Protein AF-A0A2R7S251-F1 (afdb_monomer_lite)

pLDDT: mean 71.1, std 17.12, range [24.52, 94.19]

Sequence (786 aa):
MDVIVRTSGTLLGVKAALDVQVMGGPVSVRLTATTPISLSDIWNALRSELAKLEIDLPAIPEGPWSALFDQNVLVTAWVSPASVTAVALELAFVSESGTAQPFEIGGTTKVGPIEITLSPNILVNSIYIKYASGTGLAVAANISTPTSAGPHAQSALASPSPAVGQMVSYPFPLPAQSSVAAFKLNYFGIGQRVGPDPYVGNDDPLTYIFEQVLEKELFGSDPREILTTLANKFYHPDRGWFVAADLSLSEWRLRLLFNDPNLYGLQVIGPGYSPPSFFSGFLFEILYQKLGPNLGVYYGALNLPEGLRRIPIEGAVLILPGFSIWVYTNGDFRVNIGWPLGPQSIGIQLDVLLGQAGLYFAKLRSGDDPGLTPSVNYNPILEFGIALSVSAVASFNASVLSASLSVSLSASLQGLLAWKANSDGSAGSIANIPDLYWFAGTAAIAVDLEGCVDFRIIKASVSVVFSANAAVALQTGHATIISVSAYVSVSASIKVFFFTIHLSFHTSVSKTFTIGSGPPASPAGPVGVDGMAPMLAAPRTVPWPPAQRIPARFAAWDLDTATTLPIEVGLWFALQPTVVYDGTGGKVELVASLVADCPAPGAPPLASPGEATGFEALCVALAQWLLSVVPPGSPQEPLSARLADIATALGSGNESPSAQVFGGLDGFTDLLRTWLQSNVRFVIQGVQQTGAFDNAAMLPMFDRLVLEIPGGSPAEVDFGAGSTPASYETAIDCYFTDVGLVGPPPAPGEADTVRSAPGPTLATLVFGDYYLLICRQLVSQLTDLA

Structure (mmCIF, N/CA/C/O backbone):
data_AF-A0A2R7S251-F1
#
_entry.id   AF-A0A2R7S251-F1
#
loop_
_atom_site.group_PDB
_atom_site.id
_atom_site.type_symbol
_atom_site.label_atom_id
_atom_site.label_alt_id
_atom_site.label_comp_id
_atom_site.label_asym_id
_atom_site.label_entity_id
_atom_site.label_seq_id
_atom_site.pdbx_PDB_ins_code
_atom_site.Cartn_x
_atom_site.Cartn_y
_atom_site.Cartn_z
_atom_site.occupancy
_atom_site.B_iso_or_equiv
_atom_site.auth_seq_id
_atom_site.auth_comp_id
_atom_site.auth_asym_id
_atom_site.auth_atom_id
_atom_site.pdbx_PDB_model_num
ATOM 1 N N . MET A 1 1 ? -24.962 -32.102 -55.697 1.00 53.22 1 MET A N 1
ATOM 2 C CA . MET A 1 1 ? -23.887 -32.636 -56.554 1.00 53.22 1 MET A CA 1
ATOM 3 C C . MET A 1 1 ? -22.875 -31.523 -56.654 1.00 53.22 1 MET A C 1
ATOM 5 O O . MET A 1 1 ? -23.225 -30.461 -57.162 1.00 53.22 1 MET A O 1
ATOM 9 N N . ASP A 1 2 ? -21.703 -31.729 -56.069 1.00 66.94 2 ASP A N 1
ATOM 10 C CA . ASP A 1 2 ? -20.697 -30.679 -55.952 1.00 66.94 2 ASP A CA 1
ATOM 11 C C . ASP A 1 2 ? -19.811 -30.710 -57.192 1.00 66.94 2 ASP A C 1
ATOM 13 O O . ASP A 1 2 ? -19.342 -31.774 -57.598 1.00 66.94 2 ASP A O 1
ATOM 17 N N . VAL A 1 3 ? -19.615 -29.554 -57.821 1.00 73.75 3 VAL A N 1
ATOM 18 C CA . VAL A 1 3 ? -18.726 -29.414 -58.979 1.00 73.75 3 VAL A CA 1
ATOM 19 C C . VAL A 1 3 ? -17.528 -28.588 -58.535 1.00 73.75 3 VAL A C 1
ATOM 21 O O . VAL A 1 3 ? -17.674 -27.409 -58.206 1.00 73.75 3 VAL A O 1
ATOM 24 N N . ILE A 1 4 ? -16.356 -29.224 -58.509 1.00 77.75 4 ILE A N 1
ATOM 25 C CA . ILE A 1 4 ? -15.079 -28.621 -58.113 1.00 77.75 4 ILE A CA 1
ATOM 26 C C . ILE A 1 4 ? -14.130 -28.684 -59.309 1.00 77.75 4 ILE A C 1
ATOM 28 O O . ILE A 1 4 ? -13.840 -29.764 -59.826 1.00 77.75 4 ILE A O 1
ATOM 32 N N . VAL A 1 5 ? -13.644 -27.526 -59.747 1.00 77.25 5 VAL A N 1
ATOM 33 C CA . VAL A 1 5 ? -12.601 -27.413 -60.768 1.00 77.25 5 VAL A CA 1
ATOM 34 C C . VAL A 1 5 ? -11.251 -27.398 -60.061 1.00 77.25 5 VAL A C 1
ATOM 36 O O . VAL A 1 5 ? -10.947 -26.450 -59.344 1.00 77.25 5 VAL A O 1
ATOM 39 N N . ARG A 1 6 ? -10.451 -28.449 -60.260 1.00 81.00 6 ARG A N 1
ATOM 40 C CA . ARG A 1 6 ? -9.111 -28.592 -59.679 1.00 81.00 6 ARG A CA 1
ATOM 41 C C . ARG A 1 6 ? -8.042 -28.341 -60.737 1.00 81.00 6 ARG A C 1
ATOM 43 O O . ARG A 1 6 ? -8.064 -28.960 -61.798 1.00 81.00 6 ARG A O 1
ATOM 50 N N . THR A 1 7 ? -7.086 -27.473 -60.436 1.00 79.88 7 THR A N 1
ATOM 51 C CA . THR A 1 7 ? -5.877 -27.248 -61.241 1.00 79.88 7 THR A CA 1
ATOM 52 C C . THR A 1 7 ? -4.648 -27.211 -60.335 1.00 79.88 7 THR A C 1
ATOM 54 O O . THR A 1 7 ? -4.762 -26.922 -59.150 1.00 79.88 7 THR A O 1
ATOM 57 N N . SER A 1 8 ? -3.468 -27.543 -60.851 1.00 80.62 8 SER A N 1
ATOM 58 C CA . SER A 1 8 ? -2.217 -27.556 -60.082 1.00 80.62 8 SER A CA 1
ATOM 59 C C . SER A 1 8 ? -1.110 -26.859 -60.859 1.00 80.62 8 SER A C 1
ATOM 61 O O . SER A 1 8 ? -0.978 -27.076 -62.063 1.00 80.62 8 SER A O 1
ATOM 63 N N . GLY A 1 9 ? -0.293 -26.061 -60.178 1.00 77.75 9 GLY A N 1
ATOM 64 C CA . GLY A 1 9 ? 0.803 -25.310 -60.784 1.00 77.75 9 GLY A CA 1
ATOM 65 C C . GLY A 1 9 ? 1.823 -24.843 -59.752 1.00 77.75 9 GLY A C 1
ATOM 66 O O . GLY A 1 9 ? 1.813 -25.296 -58.610 1.00 77.75 9 GLY A O 1
ATOM 67 N N . THR A 1 10 ? 2.706 -23.931 -60.151 1.00 71.38 10 THR A N 1
ATOM 68 C CA . THR A 1 10 ? 3.722 -23.344 -59.267 1.00 71.38 10 THR A CA 1
ATOM 69 C C . THR A 1 10 ? 3.429 -21.860 -59.073 1.00 71.38 10 THR A C 1
ATOM 71 O O . THR A 1 10 ? 3.337 -21.123 -60.053 1.00 71.38 10 THR A O 1
ATOM 74 N N . LEU A 1 11 ? 3.296 -21.418 -57.822 1.00 56.72 11 LEU A N 1
ATOM 75 C CA . LEU A 1 11 ? 3.069 -20.026 -57.437 1.00 56.72 11 LEU A CA 1
ATOM 76 C C . LEU A 1 11 ? 4.211 -19.583 -56.517 1.00 56.72 11 LEU A C 1
ATOM 78 O O . LEU A 1 11 ? 4.447 -20.223 -55.499 1.00 56.72 11 LEU A O 1
ATOM 82 N N . LEU A 1 12 ? 4.935 -18.518 -56.881 1.00 57.97 12 LEU A N 1
ATOM 83 C CA . LEU A 1 12 ? 6.076 -18.000 -56.099 1.00 57.97 12 LEU A CA 1
ATOM 84 C C . LEU A 1 12 ? 7.126 -19.081 -55.748 1.00 57.97 12 LEU A C 1
ATOM 86 O O . LEU A 1 12 ? 7.686 -19.090 -54.660 1.00 57.97 12 LEU A O 1
ATOM 90 N N . GLY A 1 13 ? 7.365 -20.030 -56.661 1.00 62.84 13 GLY A N 1
ATOM 91 C CA . GLY A 1 13 ? 8.299 -21.146 -56.446 1.00 62.84 13 GLY A CA 1
ATOM 92 C C . GLY A 1 13 ? 7.727 -22.339 -55.667 1.00 62.84 13 GLY A C 1
ATOM 93 O O . GLY A 1 13 ? 8.375 -23.379 -55.602 1.00 62.84 13 GLY A O 1
ATOM 94 N N . VAL A 1 14 ? 6.497 -22.245 -55.156 1.00 65.75 14 VAL A N 1
ATOM 95 C CA . VAL A 1 14 ? 5.824 -23.297 -54.381 1.00 65.75 14 VAL A CA 1
ATOM 96 C C . VAL A 1 14 ? 4.806 -24.033 -55.253 1.00 65.75 14 VAL A C 1
ATOM 98 O O . VAL A 1 14 ? 3.968 -23.412 -55.909 1.00 65.75 14 VAL A O 1
ATOM 101 N N . LYS A 1 15 ? 4.838 -25.370 -55.262 1.00 77.44 15 LYS A N 1
ATOM 102 C CA . LYS A 1 15 ? 3.819 -26.175 -55.955 1.00 77.44 15 LYS A CA 1
ATOM 103 C C . LYS A 1 15 ? 2.495 -26.099 -55.196 1.00 77.44 15 LYS A C 1
ATOM 105 O O . LYS A 1 15 ? 2.431 -26.515 -54.040 1.00 77.44 15 LYS A O 1
ATOM 110 N N . ALA A 1 16 ? 1.432 -25.640 -55.844 1.00 79.56 16 ALA A N 1
ATOM 111 C CA . ALA A 1 16 ? 0.118 -25.462 -55.241 1.00 79.56 16 ALA A CA 1
ATOM 112 C C . ALA A 1 16 ? -1.001 -26.062 -56.103 1.00 79.56 16 ALA A C 1
ATOM 114 O O . ALA A 1 16 ? -0.920 -26.105 -57.333 1.00 79.56 16 ALA A O 1
ATOM 115 N N . ALA A 1 17 ? -2.063 -26.511 -55.442 1.00 84.00 17 ALA A N 1
ATOM 116 C CA . ALA A 1 17 ? -3.322 -26.915 -56.044 1.00 84.00 17 ALA A CA 1
ATOM 117 C C . ALA A 1 17 ? -4.377 -25.834 -55.786 1.00 84.00 17 ALA A C 1
ATOM 119 O O . ALA A 1 17 ? -4.488 -25.320 -54.675 1.00 84.00 17 ALA A O 1
ATOM 120 N N . LEU A 1 18 ? -5.138 -25.494 -56.817 1.00 80.50 18 LEU A N 1
ATOM 121 C CA . LEU A 1 18 ? -6.256 -24.566 -56.790 1.00 80.50 18 LEU A CA 1
ATOM 122 C C . LEU A 1 18 ? -7.544 -25.357 -57.030 1.00 80.50 18 LEU A C 1
ATOM 124 O O . LEU A 1 18 ? -7.727 -25.930 -58.105 1.00 80.50 18 LEU A O 1
ATOM 128 N N . ASP A 1 19 ? -8.433 -25.339 -56.048 1.00 83.50 19 ASP A N 1
ATOM 129 C CA . ASP A 1 19 ? -9.768 -25.919 -56.107 1.00 83.50 19 ASP A CA 1
ATOM 130 C C . ASP A 1 19 ? -10.801 -24.786 -56.141 1.00 83.50 19 ASP A C 1
ATOM 132 O O . ASP A 1 19 ? -10.869 -23.967 -55.225 1.00 83.50 19 ASP A O 1
ATOM 136 N N . VAL A 1 20 ? -11.617 -24.729 -57.195 1.00 80.06 20 VAL A N 1
ATOM 137 C CA . VAL A 1 20 ? -12.717 -23.765 -57.333 1.00 80.06 20 VAL A CA 1
ATOM 138 C C . VAL A 1 20 ? -14.040 -24.517 -57.284 1.00 80.06 20 VAL A C 1
ATOM 140 O O . VAL A 1 20 ? -14.381 -25.249 -58.215 1.00 80.06 20 VAL A O 1
ATOM 143 N N . GLN A 1 21 ? -14.799 -24.341 -56.205 1.00 79.19 21 GLN A N 1
ATOM 144 C CA . GLN A 1 21 ? -16.145 -24.893 -56.095 1.00 79.19 21 GLN A CA 1
ATOM 145 C C . GLN A 1 21 ? -17.135 -23.975 -56.812 1.00 79.19 21 GLN A C 1
ATOM 147 O O . GLN A 1 21 ? -17.298 -22.812 -56.442 1.00 79.19 21 GLN A O 1
ATOM 152 N N . VAL A 1 22 ? -17.794 -24.507 -57.842 1.00 72.69 22 VAL A N 1
ATOM 153 C CA . VAL A 1 22 ? -18.703 -23.746 -58.717 1.00 72.69 22 VAL A CA 1
ATOM 154 C C . VAL A 1 22 ? -20.169 -24.167 -58.585 1.00 72.69 22 VAL A C 1
ATOM 156 O O . VAL A 1 22 ? -21.050 -23.395 -58.950 1.00 72.69 22 VAL A O 1
ATOM 159 N N . MET A 1 23 ? -20.456 -25.357 -58.040 1.00 63.72 23 MET A N 1
ATOM 160 C CA . MET A 1 23 ? -21.820 -25.816 -57.728 1.00 63.72 23 MET A CA 1
ATOM 161 C C . MET A 1 23 ? -21.842 -26.718 -56.486 1.00 63.72 23 MET A C 1
ATOM 163 O O . MET A 1 23 ? -20.847 -27.376 -56.183 1.00 63.72 23 MET A O 1
ATOM 167 N N . GLY A 1 24 ? -22.987 -26.774 -55.793 1.00 59.97 24 GLY A N 1
ATOM 168 C CA . GLY A 1 24 ? -23.229 -27.658 -54.639 1.00 59.97 24 GLY A CA 1
ATOM 169 C C . GLY A 1 24 ? -23.000 -27.033 -53.253 1.00 59.97 24 GLY A C 1
ATOM 170 O O . GLY A 1 24 ? -23.428 -27.591 -52.250 1.00 59.97 24 GLY A O 1
ATOM 171 N N . GLY A 1 25 ? -22.425 -25.828 -53.208 1.00 66.44 25 GLY A N 1
ATOM 172 C CA . GLY A 1 25 ? -22.217 -25.013 -52.007 1.00 66.44 25 GLY A CA 1
ATOM 173 C C . GLY A 1 25 ? -21.919 -23.550 -52.373 1.00 66.44 25 GLY A C 1
ATOM 174 O O . GLY A 1 25 ? -22.003 -23.203 -53.557 1.00 66.44 25 GLY A O 1
ATOM 175 N N . PRO A 1 26 ? -21.582 -22.680 -51.399 1.00 67.31 26 PRO A N 1
ATOM 176 C CA . PRO A 1 26 ? -21.097 -21.330 -51.678 1.00 67.31 26 PRO A CA 1
ATOM 177 C C . PRO A 1 26 ? -19.883 -21.392 -52.606 1.00 67.31 26 PRO A C 1
ATOM 179 O O . PRO A 1 26 ? -19.029 -22.267 -52.441 1.00 67.31 26 PRO A O 1
ATOM 182 N N . VAL A 1 27 ? -19.798 -20.462 -53.562 1.00 74.12 27 VAL A N 1
ATOM 183 C CA . VAL A 1 27 ? -18.597 -20.330 -54.395 1.00 74.12 27 VAL A CA 1
ATOM 184 C C . VAL A 1 27 ? -17.406 -20.184 -53.456 1.00 74.12 27 VAL A C 1
ATOM 186 O O . VAL A 1 27 ? -17.434 -19.363 -52.544 1.00 74.12 27 VAL A O 1
ATOM 189 N N . SER A 1 28 ? -16.383 -21.008 -53.632 1.00 76.94 28 SER A N 1
ATOM 190 C CA . SER A 1 28 ? -15.162 -20.903 -52.843 1.00 76.94 28 SER A CA 1
ATOM 191 C C . SER A 1 28 ? -13.954 -21.252 -53.692 1.00 76.94 28 SER A C 1
ATOM 193 O O . SER A 1 28 ? -14.015 -22.090 -54.593 1.00 76.94 28 SER A O 1
ATOM 195 N N . VAL A 1 29 ? -12.861 -20.553 -53.420 1.00 79.44 29 VAL A N 1
ATOM 196 C CA . VAL A 1 29 ? -11.558 -20.762 -54.030 1.00 79.44 29 VAL A CA 1
ATOM 197 C C . VAL A 1 29 ? -10.619 -21.198 -52.920 1.00 79.44 29 VAL A C 1
ATOM 199 O O . VAL A 1 29 ? -10.390 -20.450 -51.971 1.00 79.44 29 VAL A O 1
ATOM 202 N N . ARG A 1 30 ? -10.081 -22.408 -53.027 1.00 81.00 30 ARG A N 1
ATOM 203 C CA . ARG A 1 30 ? -9.088 -22.956 -52.107 1.00 81.00 30 ARG A CA 1
ATOM 204 C C . ARG A 1 30 ? -7.763 -23.097 -52.841 1.00 81.00 30 ARG A C 1
ATOM 206 O O . ARG A 1 30 ? -7.701 -23.747 -53.876 1.00 81.00 30 ARG A O 1
ATOM 213 N N . LEU A 1 31 ? -6.706 -22.518 -52.293 1.00 78.44 31 LEU A N 1
ATOM 214 C CA . LEU A 1 31 ? -5.338 -22.667 -52.770 1.00 78.44 31 LEU A CA 1
ATOM 215 C C . LEU A 1 31 ? -4.527 -23.392 -51.696 1.00 78.44 31 LEU A C 1
ATOM 217 O O . LEU A 1 31 ? -4.353 -22.863 -50.605 1.00 78.44 31 LEU A O 1
ATOM 221 N N . THR A 1 32 ? -4.016 -24.581 -51.991 1.00 81.31 32 THR A N 1
ATOM 222 C CA . THR A 1 32 ? -3.271 -25.412 -51.036 1.00 81.31 32 THR A CA 1
ATOM 223 C C . THR A 1 32 ? -1.873 -25.708 -51.564 1.00 81.31 32 THR A C 1
ATOM 225 O O . THR A 1 32 ? -1.725 -26.199 -52.682 1.00 81.31 32 THR A O 1
ATOM 228 N N . ALA A 1 33 ? -0.842 -25.452 -50.758 1.00 82.00 33 ALA A N 1
ATOM 229 C CA . ALA A 1 33 ? 0.509 -25.923 -51.035 1.00 82.00 33 ALA A CA 1
ATOM 230 C C . ALA A 1 33 ? 0.536 -27.462 -51.046 1.00 82.00 33 ALA A C 1
ATOM 232 O O . ALA A 1 33 ? -0.000 -28.115 -50.156 1.00 82.00 33 ALA A O 1
ATOM 233 N N . THR A 1 34 ? 1.143 -28.049 -52.076 1.00 79.56 34 THR A N 1
ATOM 234 C CA . THR A 1 34 ? 1.210 -29.513 -52.270 1.00 79.56 34 THR A CA 1
ATOM 235 C C . THR A 1 34 ? 2.450 -30.147 -51.646 1.00 79.56 34 THR A C 1
ATOM 237 O O . THR A 1 34 ? 2.530 -31.368 -51.546 1.00 79.56 34 THR A O 1
ATOM 240 N N . THR A 1 35 ? 3.404 -29.323 -51.221 1.00 82.19 35 THR A N 1
ATOM 241 C CA . THR A 1 35 ? 4.606 -29.727 -50.491 1.00 82.19 35 THR A CA 1
ATOM 242 C C . THR A 1 35 ? 4.706 -28.904 -49.209 1.00 82.19 35 THR A C 1
ATOM 244 O O . THR A 1 35 ? 4.405 -27.706 -49.266 1.00 82.19 35 THR A O 1
ATOM 247 N N . PRO A 1 36 ? 5.128 -29.503 -48.080 1.00 82.00 36 PRO A N 1
ATOM 248 C CA . PRO A 1 36 ? 5.495 -28.753 -46.886 1.00 82.00 36 PRO A CA 1
ATOM 249 C C . PRO A 1 36 ? 6.520 -27.672 -47.220 1.00 82.00 36 PRO A C 1
ATOM 251 O O . PRO A 1 36 ? 7.380 -27.869 -48.081 1.00 82.00 36 PRO A O 1
ATOM 254 N N . ILE A 1 37 ? 6.397 -26.525 -46.565 1.00 78.56 37 ILE A N 1
ATOM 255 C CA . ILE A 1 37 ? 7.292 -25.389 -46.743 1.00 78.56 37 ILE A CA 1
ATOM 256 C C . ILE A 1 37 ? 7.917 -25.092 -45.386 1.00 78.56 37 ILE A C 1
ATOM 258 O O . ILE A 1 37 ? 7.192 -24.921 -44.405 1.00 78.56 37 ILE A O 1
ATOM 262 N N . SER A 1 38 ? 9.242 -25.020 -45.330 1.00 79.44 38 SER A N 1
ATOM 263 C CA . SER A 1 38 ? 9.940 -24.609 -44.117 1.00 79.44 38 SER A CA 1
ATOM 264 C C . SER A 1 38 ? 9.658 -23.135 -43.809 1.00 79.44 38 SER A C 1
ATOM 266 O O . SER A 1 38 ? 9.717 -22.279 -44.700 1.00 79.44 38 SER A O 1
ATOM 268 N N . LEU A 1 39 ? 9.370 -22.813 -42.544 1.00 71.00 39 LEU A N 1
ATOM 269 C CA . LEU A 1 39 ? 9.207 -21.422 -42.108 1.00 71.00 39 LEU A CA 1
ATOM 270 C C . LEU A 1 39 ? 10.505 -20.619 -42.269 1.00 71.00 39 LEU A C 1
ATOM 272 O O . LEU A 1 39 ? 10.443 -19.430 -42.588 1.00 71.00 39 LEU A O 1
ATOM 276 N N . SER A 1 40 ? 11.669 -21.257 -42.118 1.00 72.56 40 SER A N 1
ATOM 277 C CA . SER A 1 40 ? 12.966 -20.621 -42.363 1.00 72.56 40 SER A CA 1
ATOM 278 C C . SER A 1 40 ? 13.187 -20.307 -43.846 1.00 72.56 40 SER A C 1
ATOM 280 O O . SER A 1 40 ? 13.671 -19.223 -44.172 1.00 72.56 40 SER A O 1
ATOM 282 N N . ASP A 1 41 ? 12.739 -21.172 -44.759 1.00 75.56 41 ASP A N 1
ATOM 283 C CA . ASP A 1 41 ? 12.795 -20.906 -46.202 1.00 75.56 41 ASP A CA 1
ATOM 284 C C . ASP A 1 41 ? 11.861 -19.761 -46.603 1.00 75.56 41 ASP A C 1
ATOM 286 O O . ASP A 1 41 ? 12.250 -18.895 -47.388 1.00 75.56 41 ASP A O 1
ATOM 290 N N . ILE A 1 42 ? 10.655 -19.703 -46.022 1.00 70.06 42 ILE A N 1
ATOM 291 C CA . ILE A 1 42 ? 9.725 -18.577 -46.215 1.00 70.06 42 ILE A CA 1
ATOM 292 C C . ILE A 1 42 ? 10.357 -17.280 -45.709 1.00 70.06 42 ILE A C 1
ATOM 294 O O . ILE A 1 42 ? 10.328 -16.270 -46.412 1.00 70.06 42 ILE A O 1
ATOM 298 N N . TRP A 1 43 ? 10.942 -17.302 -44.510 1.00 69.38 43 TRP A N 1
ATOM 299 C CA . TRP A 1 43 ? 11.598 -16.141 -43.914 1.00 69.38 43 TRP A CA 1
ATOM 300 C C . TRP A 1 43 ? 12.758 -15.638 -44.779 1.00 69.38 43 TRP A C 1
ATOM 302 O O . TRP A 1 43 ? 12.859 -14.443 -45.054 1.00 69.38 43 TRP A O 1
ATOM 312 N N . ASN A 1 44 ? 13.591 -16.548 -45.284 1.00 72.81 44 ASN A N 1
ATOM 313 C CA . ASN A 1 44 ? 14.721 -16.222 -46.150 1.00 72.81 44 ASN A CA 1
ATOM 314 C C . ASN A 1 44 ? 14.280 -15.723 -47.534 1.00 72.81 44 ASN A C 1
ATOM 316 O O . ASN A 1 44 ? 14.862 -14.769 -48.056 1.00 72.81 44 ASN A O 1
ATOM 320 N N . ALA A 1 45 ? 13.237 -16.315 -48.119 1.00 70.00 45 ALA A N 1
ATOM 321 C CA . ALA A 1 45 ? 12.668 -15.860 -49.385 1.00 70.00 45 ALA A CA 1
ATOM 322 C C . ALA A 1 45 ? 12.051 -14.459 -49.248 1.00 70.00 45 ALA A C 1
ATOM 324 O O . ALA A 1 45 ? 12.327 -13.579 -50.062 1.00 70.00 45 ALA A O 1
ATOM 325 N N . LEU A 1 46 ? 11.281 -14.221 -48.182 1.00 65.75 46 LEU A N 1
ATOM 326 C CA . LEU A 1 46 ? 10.705 -12.912 -47.879 1.00 65.75 46 LEU A CA 1
ATOM 327 C C . LEU A 1 46 ? 11.799 -11.871 -47.631 1.00 65.75 46 LEU A C 1
ATOM 329 O O . LEU A 1 46 ? 11.727 -10.773 -48.174 1.00 65.75 46 LEU A O 1
ATOM 333 N N . ARG A 1 47 ? 12.840 -12.230 -46.871 1.00 71.81 47 ARG A N 1
ATOM 334 C CA . ARG A 1 47 ? 14.019 -11.386 -46.653 1.00 71.81 47 ARG A CA 1
ATOM 335 C C . ARG A 1 47 ? 14.684 -11.011 -47.972 1.00 71.81 47 ARG A C 1
ATOM 337 O O . ARG A 1 47 ? 15.015 -9.850 -48.175 1.00 71.81 47 ARG A O 1
ATOM 344 N N . SER A 1 48 ? 14.852 -11.975 -48.876 1.00 73.75 48 SER A N 1
ATOM 345 C CA . SER A 1 48 ? 15.454 -11.740 -50.190 1.00 73.75 48 SER A CA 1
ATOM 346 C C . SER A 1 48 ? 14.615 -10.804 -51.066 1.00 73.75 48 SER A C 1
ATOM 348 O O . SER A 1 48 ? 15.184 -9.951 -51.743 1.00 73.75 48 SER A O 1
ATOM 350 N N . GLU A 1 49 ? 13.285 -10.923 -51.049 1.00 72.00 49 GLU A N 1
ATOM 351 C CA . GLU A 1 49 ? 12.397 -10.033 -51.809 1.00 72.00 49 GLU A CA 1
ATOM 352 C C . GLU A 1 49 ? 12.291 -8.633 -51.190 1.00 72.00 49 GLU A C 1
ATOM 354 O O . GLU A 1 49 ? 12.352 -7.639 -51.910 1.00 72.00 49 GLU A O 1
ATOM 359 N N . LEU A 1 50 ? 12.195 -8.528 -49.863 1.00 56.06 50 LEU A N 1
ATOM 360 C CA . LEU A 1 50 ? 12.145 -7.244 -49.157 1.00 56.06 50 LEU A CA 1
ATOM 361 C C . LEU A 1 50 ? 13.471 -6.484 -49.237 1.00 56.06 50 LEU A C 1
ATOM 363 O O . LEU A 1 50 ? 13.458 -5.260 -49.360 1.00 56.06 50 LEU A O 1
ATOM 367 N N . ALA A 1 51 ? 14.605 -7.186 -49.296 1.00 71.06 51 ALA A N 1
ATOM 368 C CA . ALA A 1 51 ? 15.902 -6.564 -49.541 1.00 71.06 51 ALA A CA 1
ATOM 369 C C . ALA A 1 51 ? 15.950 -5.828 -50.895 1.00 71.06 51 ALA A C 1
ATOM 371 O O . ALA A 1 51 ? 16.644 -4.821 -51.018 1.00 71.06 51 ALA A O 1
ATOM 372 N N . LYS A 1 52 ? 15.170 -6.261 -51.902 1.00 76.75 52 LYS A N 1
ATOM 373 C CA . LYS A 1 52 ? 15.027 -5.539 -53.186 1.00 76.75 52 LYS A CA 1
ATOM 374 C C . LYS A 1 52 ? 14.251 -4.225 -53.048 1.00 76.75 52 LYS A C 1
ATOM 376 O O . LYS A 1 52 ? 14.323 -3.388 -53.941 1.00 76.75 52 LYS A O 1
ATOM 381 N N . LEU A 1 53 ? 13.513 -4.062 -51.952 1.00 58.28 53 LEU A N 1
ATOM 382 C CA . LEU A 1 53 ? 12.788 -2.852 -51.563 1.00 58.28 53 LEU A CA 1
ATOM 383 C C . LEU A 1 53 ? 13.530 -2.063 -50.467 1.00 58.28 53 LEU A C 1
ATOM 385 O O . LEU A 1 53 ? 12.917 -1.224 -49.816 1.00 58.28 53 LEU A O 1
ATOM 389 N N . GLU A 1 54 ? 14.822 -2.342 -50.247 1.00 64.94 54 GLU A N 1
ATOM 390 C CA . GLU A 1 54 ? 15.657 -1.741 -49.191 1.00 64.94 54 GLU A CA 1
ATOM 391 C C . GLU A 1 54 ? 15.162 -2.010 -47.752 1.00 64.94 54 GLU A C 1
ATOM 393 O O . GLU A 1 54 ? 15.527 -1.306 -46.812 1.00 64.94 54 GLU A O 1
ATOM 398 N N . ILE A 1 55 ? 14.362 -3.062 -47.552 1.00 53.59 55 ILE A N 1
ATOM 399 C CA . ILE A 1 55 ? 13.870 -3.505 -46.241 1.00 53.59 55 ILE A CA 1
ATOM 400 C C . ILE A 1 55 ? 14.599 -4.804 -45.866 1.00 53.59 55 ILE A C 1
ATOM 402 O O . ILE A 1 55 ? 14.333 -5.852 -46.449 1.00 53.59 55 ILE A O 1
ATOM 406 N N . ASP A 1 56 ? 15.511 -4.766 -44.889 1.00 63.47 56 ASP A N 1
ATOM 407 C CA . ASP A 1 56 ? 16.207 -5.977 -44.418 1.00 63.47 56 ASP A CA 1
ATOM 408 C C . ASP A 1 56 ? 15.459 -6.635 -43.250 1.00 63.47 56 ASP A C 1
ATOM 410 O O . ASP A 1 56 ? 15.132 -5.993 -42.244 1.00 63.47 56 ASP A O 1
ATOM 414 N N . LEU A 1 57 ? 15.207 -7.938 -43.379 1.00 52.06 57 LEU A N 1
ATOM 415 C CA . LEU A 1 57 ? 14.706 -8.762 -42.284 1.00 52.06 57 LEU A CA 1
ATOM 416 C C . LEU A 1 57 ? 15.886 -9.377 -41.514 1.00 52.06 57 LEU A C 1
ATOM 418 O O . LEU A 1 57 ? 16.876 -9.782 -42.117 1.00 52.06 57 LEU A O 1
ATOM 422 N N . PRO A 1 58 ? 15.804 -9.494 -40.183 1.00 56.38 58 PRO A N 1
ATOM 423 C CA . PRO A 1 58 ? 16.890 -10.044 -39.380 1.00 56.38 58 PRO A CA 1
ATOM 424 C C . PRO A 1 58 ? 17.127 -11.535 -39.656 1.00 56.38 58 PRO A C 1
ATOM 426 O O . PRO A 1 58 ? 16.213 -12.278 -40.013 1.00 56.38 58 PRO A O 1
ATOM 429 N N . ALA A 1 59 ? 18.367 -11.987 -39.460 1.00 67.25 59 ALA A N 1
ATOM 430 C CA . ALA A 1 59 ? 18.678 -13.413 -39.436 1.00 67.25 59 ALA A CA 1
ATOM 431 C C . ALA A 1 59 ? 18.045 -14.071 -38.197 1.00 67.25 59 ALA A C 1
ATOM 433 O O . ALA A 1 59 ? 17.960 -13.445 -37.141 1.00 67.25 59 ALA A O 1
ATOM 434 N N . ILE A 1 60 ? 17.617 -15.327 -38.324 1.00 57.44 60 ILE A N 1
ATOM 435 C CA . ILE A 1 60 ? 17.089 -16.106 -37.198 1.00 57.44 60 ILE A CA 1
ATOM 436 C C . ILE A 1 60 ? 18.293 -16.559 -36.347 1.00 57.44 60 ILE A C 1
ATOM 438 O O . ILE A 1 60 ? 19.159 -17.253 -36.880 1.00 57.44 60 ILE A O 1
ATOM 442 N N . PRO A 1 61 ? 18.409 -16.146 -35.071 1.00 50.88 61 PRO A N 1
ATOM 443 C CA . PRO A 1 61 ? 19.528 -16.537 -34.215 1.00 50.88 61 PRO A CA 1
ATOM 444 C C . PRO A 1 61 ? 19.432 -18.013 -33.791 1.00 50.88 61 PRO A C 1
ATOM 446 O O . PRO A 1 61 ? 18.335 -18.529 -33.576 1.00 50.88 61 PRO A O 1
ATOM 449 N N . GLU A 1 62 ? 20.579 -18.682 -33.625 1.00 48.16 62 GLU A N 1
ATOM 450 C CA . GLU A 1 62 ? 20.641 -20.028 -33.036 1.00 48.16 62 GLU A CA 1
ATOM 451 C C . GLU A 1 62 ? 20.129 -19.995 -31.582 1.00 48.16 62 GLU A C 1
ATOM 453 O O . GLU A 1 62 ? 20.537 -19.140 -30.794 1.00 48.16 62 GLU A O 1
ATOM 458 N N . GLY A 1 63 ? 19.213 -20.899 -31.212 1.00 49.09 63 GLY A N 1
ATOM 459 C CA . GLY A 1 63 ? 18.620 -20.933 -29.869 1.00 49.09 63 GLY A CA 1
ATOM 460 C C . GLY A 1 63 ? 17.201 -21.519 -29.829 1.00 49.09 63 GLY A C 1
ATOM 461 O O . GLY A 1 63 ? 16.764 -22.116 -30.807 1.00 49.09 63 GLY A O 1
ATOM 462 N N . PRO A 1 64 ? 16.440 -21.327 -28.731 1.00 42.88 64 PRO A N 1
ATOM 463 C CA . PRO A 1 64 ? 15.093 -21.895 -28.568 1.00 42.88 64 PRO A CA 1
ATOM 464 C C . PRO A 1 64 ? 14.103 -21.477 -29.669 1.00 42.88 64 PRO A C 1
ATOM 466 O O . PRO A 1 64 ? 13.113 -22.161 -29.908 1.00 42.88 64 PRO A O 1
ATOM 469 N N . TRP A 1 65 ? 14.387 -20.369 -30.357 1.00 43.44 65 TRP A N 1
ATOM 470 C CA . TRP A 1 65 ? 13.609 -19.869 -31.485 1.00 43.44 65 TRP A CA 1
ATOM 471 C C . TRP A 1 65 ? 13.862 -20.620 -32.793 1.00 43.44 65 TRP A C 1
ATOM 473 O O . TRP A 1 65 ? 12.956 -20.646 -33.623 1.00 43.44 65 TRP A O 1
ATOM 483 N N . SER A 1 66 ? 15.013 -21.283 -32.981 1.00 58.41 66 SER A N 1
ATOM 484 C CA . SER A 1 66 ? 15.221 -22.121 -34.171 1.00 58.41 66 SER A CA 1
ATOM 485 C C . SER A 1 66 ? 14.173 -23.232 -34.219 1.00 58.41 66 SER A C 1
ATOM 487 O O . SER A 1 66 ? 13.543 -23.418 -35.246 1.00 58.41 66 SER A O 1
ATOM 489 N N . ALA A 1 67 ? 13.822 -23.824 -33.073 1.00 59.16 67 ALA A N 1
ATOM 490 C CA . ALA A 1 67 ? 12.788 -24.854 -32.977 1.00 59.16 67 ALA A CA 1
ATOM 491 C C . ALA A 1 67 ? 11.394 -24.412 -33.476 1.00 59.16 67 ALA A C 1
ATOM 493 O O . ALA A 1 67 ? 10.603 -25.262 -33.885 1.00 59.16 67 ALA A O 1
ATOM 494 N N . LEU A 1 68 ? 11.079 -23.107 -33.458 1.00 57.22 68 LEU A N 1
ATOM 495 C CA . LEU A 1 68 ? 9.844 -22.554 -34.031 1.00 57.22 68 LEU A CA 1
ATOM 496 C C . LEU A 1 68 ? 9.950 -22.397 -35.559 1.00 57.22 68 LEU A C 1
ATOM 498 O O . LEU A 1 68 ? 8.994 -22.677 -36.276 1.00 57.22 68 LEU A O 1
ATOM 502 N N . PHE A 1 69 ? 11.103 -21.944 -36.056 1.00 64.00 69 PHE A N 1
ATOM 503 C CA . PHE A 1 69 ? 11.346 -21.697 -37.484 1.00 64.00 69 PHE A CA 1
ATOM 504 C C . PHE A 1 69 ? 11.799 -22.942 -38.266 1.00 64.00 69 PHE A C 1
ATOM 506 O O . PHE A 1 69 ? 11.703 -22.950 -39.492 1.00 64.00 69 PHE A O 1
ATOM 513 N N . ASP A 1 70 ? 12.221 -23.994 -37.567 1.00 68.81 70 ASP A N 1
ATOM 514 C CA . ASP A 1 70 ? 12.561 -25.319 -38.099 1.00 68.81 70 ASP A CA 1
ATOM 515 C C . ASP A 1 70 ? 11.302 -26.174 -38.354 1.00 68.81 70 ASP A C 1
ATOM 517 O O . ASP A 1 70 ? 11.390 -27.323 -38.789 1.00 68.81 70 ASP A O 1
ATOM 521 N N . GLN A 1 71 ? 10.109 -25.631 -38.085 1.00 73.31 71 GLN A N 1
ATOM 522 C CA . GLN A 1 71 ? 8.846 -26.297 -38.387 1.00 73.31 71 GLN A CA 1
ATOM 523 C C . GLN A 1 71 ? 8.512 -26.181 -39.876 1.00 73.31 71 GLN A C 1
ATOM 525 O O . GLN A 1 71 ? 8.641 -25.114 -40.486 1.00 73.31 71 GLN A O 1
ATOM 530 N N . ASN A 1 72 ? 7.996 -27.270 -40.448 1.00 82.00 72 ASN A N 1
ATOM 531 C CA . ASN A 1 72 ? 7.408 -27.233 -41.778 1.00 82.00 72 ASN A CA 1
ATOM 532 C C . ASN A 1 72 ? 5.907 -26.971 -41.671 1.00 82.00 72 ASN A C 1
ATOM 534 O O . ASN A 1 72 ? 5.212 -27.502 -40.803 1.00 82.00 72 ASN A O 1
ATOM 538 N N . VAL A 1 73 ? 5.395 -26.147 -42.579 1.00 81.12 73 VAL A N 1
ATOM 539 C CA . VAL A 1 73 ? 3.975 -25.817 -42.643 1.00 81.12 73 VAL A CA 1
ATOM 540 C C . VAL A 1 73 ? 3.398 -26.130 -44.011 1.00 81.12 73 VAL A C 1
ATOM 542 O O . VAL A 1 73 ? 4.014 -25.897 -45.052 1.00 81.12 73 VAL A O 1
ATOM 545 N N . LEU A 1 74 ? 2.172 -26.636 -44.015 1.00 81.81 74 LEU A N 1
ATOM 546 C CA . LEU A 1 74 ? 1.355 -26.747 -45.209 1.00 81.81 74 LEU A CA 1
ATOM 547 C C . LEU A 1 74 ? 0.362 -25.588 -45.218 1.00 81.81 74 LEU A C 1
ATOM 549 O O . LEU A 1 74 ? -0.519 -25.486 -44.363 1.00 81.81 74 LEU A O 1
ATOM 553 N N . VAL A 1 75 ? 0.539 -24.692 -46.184 1.00 81.19 75 VAL A N 1
ATOM 554 C CA . VAL A 1 75 ? -0.242 -23.459 -46.285 1.00 81.19 75 VAL A CA 1
ATOM 555 C C . VAL A 1 75 ? -1.488 -23.704 -47.127 1.00 81.19 75 VAL A C 1
ATOM 557 O O . VAL A 1 75 ? -1.395 -24.174 -48.262 1.00 81.19 75 VAL A O 1
ATOM 560 N N . THR A 1 76 ? -2.660 -23.359 -46.599 1.00 81.38 76 THR A N 1
ATOM 561 C CA . THR A 1 76 ? -3.909 -23.338 -47.366 1.00 81.38 76 THR A CA 1
ATOM 562 C C . THR A 1 76 ? -4.591 -21.983 -47.246 1.00 81.38 76 THR A C 1
ATOM 564 O O . THR A 1 76 ? -4.924 -21.551 -46.153 1.00 81.38 76 THR A O 1
ATOM 567 N N . ALA A 1 77 ? -4.864 -21.325 -48.367 1.00 78.94 77 ALA A N 1
ATOM 568 C CA . ALA A 1 77 ? -5.703 -20.139 -48.429 1.00 78.94 77 ALA A CA 1
ATOM 569 C C . ALA A 1 77 ? -7.105 -20.493 -48.941 1.00 78.94 77 ALA A C 1
ATOM 571 O O . ALA A 1 77 ? -7.270 -21.311 -49.843 1.00 78.94 77 ALA A O 1
ATOM 572 N N . TRP A 1 78 ? -8.112 -19.836 -48.389 1.00 78.38 78 TRP A N 1
ATOM 573 C CA . TRP A 1 78 ? -9.518 -19.979 -48.725 1.00 78.38 78 TRP A CA 1
ATOM 574 C C . TRP A 1 78 ? -10.106 -18.598 -48.975 1.00 78.38 78 TRP A C 1
ATOM 576 O O . TRP A 1 78 ? -9.917 -17.687 -48.172 1.00 78.38 78 TRP A O 1
ATOM 586 N N . VAL A 1 79 ? -10.849 -18.448 -50.063 1.00 77.19 79 VAL A N 1
ATOM 587 C CA . VAL A 1 79 ? -11.586 -17.228 -50.391 1.00 77.19 79 VAL A CA 1
ATOM 588 C C . VAL A 1 79 ? -13.014 -17.614 -50.744 1.00 77.19 79 VAL A C 1
ATOM 590 O O . VAL A 1 79 ? -13.237 -18.426 -51.638 1.00 77.19 79 VAL A O 1
ATOM 593 N N . SER A 1 80 ? -13.988 -17.028 -50.056 1.00 77.75 80 SER A N 1
ATOM 594 C CA . SER A 1 80 ? -15.415 -17.196 -50.332 1.00 77.75 80 SER A CA 1
ATOM 595 C C . SER A 1 80 ? -16.032 -15.828 -50.644 1.00 77.75 80 SER A C 1
ATOM 597 O O . SER A 1 80 ? -16.122 -14.988 -49.745 1.00 77.75 80 SER A O 1
ATOM 599 N N . PRO A 1 81 ? -16.441 -15.564 -51.900 1.00 62.72 81 PRO A N 1
ATOM 600 C CA . PRO A 1 81 ? -17.087 -14.322 -52.310 1.00 62.72 81 PRO A CA 1
ATOM 601 C C . PRO A 1 81 ? -18.606 -14.336 -52.045 1.00 62.72 81 PRO A C 1
ATOM 603 O O . PRO A 1 81 ? -19.381 -13.824 -52.849 1.00 62.72 81 PRO A O 1
ATOM 606 N N . ALA A 1 82 ? -19.058 -14.955 -50.948 1.00 60.34 82 ALA A N 1
ATOM 607 C CA . ALA A 1 82 ? -20.465 -14.928 -50.537 1.00 60.34 82 ALA A CA 1
ATOM 608 C C . ALA A 1 82 ? -20.932 -13.489 -50.194 1.00 60.34 82 ALA A C 1
ATOM 610 O O . ALA A 1 82 ? -20.176 -12.530 -50.322 1.00 60.34 82 ALA A O 1
ATOM 611 N N . SER A 1 83 ? -22.169 -13.309 -49.706 1.00 53.16 83 SER A N 1
ATOM 612 C CA . SER A 1 83 ? -22.690 -11.995 -49.262 1.00 53.16 83 SER A CA 1
ATOM 613 C C . SER A 1 83 ? -21.826 -11.302 -48.192 1.00 53.16 83 SER A C 1
ATOM 615 O O . SER A 1 83 ? -21.973 -10.106 -47.960 1.00 53.16 83 SER A O 1
ATOM 617 N N . VAL A 1 84 ? -20.929 -12.061 -47.558 1.00 57.66 84 VAL A N 1
ATOM 618 C CA . VAL A 1 84 ? -19.809 -11.599 -46.742 1.00 57.66 84 VAL A CA 1
ATOM 619 C C . VAL A 1 84 ? -18.536 -12.143 -47.390 1.00 57.66 84 VAL A C 1
ATOM 621 O O . VAL A 1 84 ? -18.366 -13.363 -47.460 1.00 57.66 84 VAL A O 1
ATOM 624 N N . THR A 1 85 ? -17.643 -11.265 -47.855 1.00 60.00 85 THR A N 1
ATOM 625 C CA . THR A 1 85 ? -16.331 -11.694 -48.360 1.00 60.00 85 THR A CA 1
ATOM 626 C C . THR A 1 85 ? -15.544 -12.259 -47.190 1.00 60.00 85 THR A C 1
ATOM 628 O O . THR A 1 85 ? -15.236 -11.518 -46.255 1.00 60.00 85 THR A O 1
ATOM 631 N N . ALA A 1 86 ? -15.221 -13.550 -47.241 1.00 69.06 86 ALA A N 1
ATOM 632 C CA . ALA A 1 86 ? -14.426 -14.224 -46.224 1.00 69.06 86 ALA A CA 1
ATOM 633 C C . ALA A 1 86 ? -13.127 -14.763 -46.834 1.00 69.06 86 ALA A C 1
ATOM 635 O O . ALA A 1 86 ? -13.154 -15.506 -47.815 1.00 69.06 86 ALA A O 1
ATOM 636 N N . VAL A 1 87 ? -11.994 -14.393 -46.244 1.00 74.69 87 VAL A N 1
ATOM 637 C CA . VAL A 1 87 ? -10.661 -14.910 -46.568 1.00 74.69 87 VAL A CA 1
ATOM 638 C C . VAL A 1 87 ? -10.139 -15.646 -45.344 1.00 74.69 87 VAL A C 1
ATOM 640 O O . VAL A 1 87 ? -10.256 -15.139 -44.235 1.00 74.69 87 VAL A O 1
ATOM 643 N N . ALA A 1 88 ? -9.565 -16.831 -45.510 1.00 76.44 88 ALA A N 1
ATOM 644 C CA . ALA A 1 88 ? -8.891 -17.544 -44.434 1.00 76.44 88 ALA A CA 1
ATOM 645 C C . ALA A 1 88 ? -7.567 -18.121 -44.927 1.00 76.44 88 ALA A C 1
ATOM 647 O O . ALA A 1 88 ? -7.523 -18.767 -45.964 1.00 76.44 88 ALA A O 1
ATOM 648 N N . LEU A 1 89 ? -6.497 -17.914 -44.175 1.00 78.00 89 LEU A N 1
ATOM 649 C CA . LEU A 1 89 ? -5.213 -18.576 -44.343 1.00 78.00 89 LEU A CA 1
ATOM 650 C C . LEU A 1 89 ? -5.060 -19.598 -43.222 1.00 78.00 89 LEU A C 1
ATOM 652 O O . LEU A 1 89 ? -5.304 -19.268 -42.071 1.00 78.00 89 LEU A O 1
ATOM 656 N N . GLU A 1 90 ? -4.658 -20.813 -43.546 1.00 83.12 90 GLU A N 1
ATOM 657 C CA . GLU A 1 90 ? -4.340 -21.890 -42.619 1.00 83.12 90 GLU A CA 1
ATOM 658 C C . GLU A 1 90 ? -2.868 -22.266 -42.777 1.00 83.12 90 GLU A C 1
ATOM 660 O O . GLU A 1 90 ? -2.390 -22.472 -43.894 1.00 83.12 90 GLU A O 1
ATOM 665 N N . LEU A 1 91 ? -2.169 -22.374 -41.654 1.00 83.25 91 LEU A N 1
ATOM 666 C CA . LEU A 1 91 ? -0.801 -22.857 -41.535 1.00 83.25 91 LEU A CA 1
ATOM 667 C C . LEU A 1 91 ? -0.849 -24.145 -40.712 1.00 83.25 91 LEU A C 1
ATOM 669 O O . LEU A 1 91 ? -0.971 -24.082 -39.490 1.00 83.25 91 LEU A O 1
ATOM 673 N N . ALA A 1 92 ? -0.830 -25.305 -41.367 1.00 82.69 92 ALA A N 1
ATOM 674 C CA . ALA A 1 92 ? -0.850 -26.598 -40.684 1.00 82.69 92 ALA A CA 1
ATOM 675 C C . ALA A 1 92 ? 0.576 -27.094 -40.430 1.00 82.69 92 ALA A C 1
ATOM 677 O O . ALA A 1 92 ? 1.347 -27.198 -41.381 1.00 82.69 92 ALA A O 1
ATOM 678 N N . PHE A 1 93 ? 0.919 -27.413 -39.181 1.00 82.12 93 PHE A N 1
ATOM 679 C CA . PHE A 1 93 ? 2.252 -27.903 -38.827 1.00 82.12 93 PHE A CA 1
ATOM 680 C C . PHE A 1 93 ? 2.410 -29.376 -39.223 1.00 82.12 93 PHE A C 1
ATOM 682 O O . PHE A 1 93 ? 1.611 -30.243 -38.849 1.00 82.12 93 PHE A O 1
ATOM 689 N N . VAL A 1 94 ? 3.424 -29.655 -40.035 1.00 80.12 94 VAL A N 1
ATOM 690 C CA . VAL A 1 94 ? 3.693 -30.966 -40.632 1.00 80.12 94 VAL A CA 1
ATOM 691 C C . VAL A 1 94 ? 5.193 -31.256 -40.615 1.00 80.12 94 VAL A C 1
ATOM 693 O O . VAL A 1 94 ? 6.012 -30.353 -40.497 1.00 80.12 94 VAL A O 1
ATOM 696 N N . SER A 1 95 ? 5.570 -32.519 -40.758 1.00 80.69 95 SER A N 1
ATOM 697 C CA . SER A 1 95 ? 6.945 -32.921 -41.047 1.00 80.69 95 SER A CA 1
ATOM 698 C C . SER A 1 95 ? 7.301 -32.662 -42.517 1.00 80.69 95 SER A C 1
ATOM 700 O O . SER A 1 95 ? 6.427 -32.421 -43.355 1.00 80.69 95 SER A O 1
ATOM 702 N N . GLU A 1 96 ? 8.577 -32.823 -42.875 1.00 76.50 96 GLU A N 1
ATOM 703 C CA . GLU A 1 96 ? 9.040 -32.787 -44.276 1.00 76.50 96 GLU A CA 1
ATOM 704 C C . GLU A 1 96 ? 8.332 -33.818 -45.175 1.00 76.50 96 GLU A C 1
ATOM 706 O O . GLU A 1 96 ? 8.123 -33.586 -46.365 1.00 76.50 96 GLU A O 1
ATOM 711 N N . SER A 1 97 ? 7.915 -34.953 -44.605 1.00 76.88 97 SER A N 1
ATOM 712 C CA . SER A 1 97 ? 7.150 -35.994 -45.303 1.00 76.88 97 SER A CA 1
ATOM 713 C C . SER A 1 97 ? 5.653 -35.680 -45.436 1.00 76.88 97 SER A C 1
ATOM 715 O O . SER A 1 97 ? 4.918 -36.469 -46.030 1.00 76.88 97 SER A O 1
ATOM 717 N N . GLY A 1 98 ? 5.187 -34.547 -44.895 1.00 69.81 98 GLY A N 1
ATOM 718 C CA . GLY A 1 98 ? 3.790 -34.110 -44.943 1.00 69.81 98 GLY A CA 1
ATOM 719 C C . GLY A 1 98 ? 2.875 -34.767 -43.906 1.00 69.81 98 GLY A C 1
ATOM 720 O O . GLY A 1 98 ? 1.656 -34.640 -44.009 1.00 69.81 98 GLY A O 1
ATOM 721 N N . THR A 1 99 ? 3.425 -35.468 -42.910 1.00 78.88 99 THR A N 1
ATOM 722 C CA . THR A 1 99 ? 2.642 -36.004 -41.782 1.00 78.88 99 THR A CA 1
ATOM 723 C C . THR A 1 99 ? 2.427 -34.934 -40.716 1.00 78.88 99 THR A C 1
ATOM 725 O O . THR A 1 99 ? 3.325 -34.137 -40.478 1.00 78.88 99 THR A O 1
ATOM 728 N N . ALA A 1 100 ? 1.257 -34.902 -40.069 1.00 76.62 100 ALA A N 1
ATOM 729 C CA . ALA A 1 100 ? 0.949 -33.912 -39.032 1.00 76.62 100 ALA A CA 1
ATOM 730 C C . ALA A 1 100 ? 1.981 -33.954 -37.893 1.00 76.62 100 ALA A C 1
ATOM 732 O O . ALA A 1 100 ? 2.214 -35.011 -37.306 1.00 76.62 100 ALA A O 1
ATOM 733 N N . GLN A 1 101 ? 2.579 -32.804 -37.592 1.00 81.56 101 GLN A N 1
ATOM 734 C CA . GLN A 1 101 ? 3.587 -32.642 -36.550 1.00 81.56 101 GLN A CA 1
ATOM 735 C C . GLN A 1 101 ? 3.225 -31.389 -35.748 1.00 81.56 101 GLN A C 1
ATOM 737 O O . GLN A 1 101 ? 3.633 -30.294 -36.124 1.00 81.56 101 GLN A O 1
ATOM 742 N N . PRO A 1 102 ? 2.392 -31.513 -34.702 1.00 76.38 102 PRO A N 1
ATOM 743 C CA . PRO A 1 102 ? 1.951 -30.354 -33.944 1.00 76.38 102 PRO A CA 1
ATOM 744 C C . PRO A 1 102 ? 3.103 -29.707 -33.177 1.00 76.38 102 PRO A C 1
ATOM 746 O O . PRO A 1 102 ? 4.016 -30.385 -32.706 1.00 76.38 102 PRO A O 1
ATOM 749 N N . PHE A 1 103 ? 3.014 -28.392 -33.006 1.00 71.44 103 PHE A N 1
ATOM 750 C CA . PHE A 1 103 ? 3.916 -27.635 -32.150 1.00 71.44 103 PHE A CA 1
ATOM 751 C C . PHE A 1 103 ? 3.531 -27.833 -30.678 1.00 71.44 103 PHE A C 1
ATOM 753 O O . PHE A 1 103 ? 2.391 -27.577 -30.290 1.00 71.44 103 PHE A O 1
ATOM 760 N N . GLU A 1 104 ? 4.467 -28.310 -29.865 1.00 70.56 104 GLU A N 1
ATOM 761 C CA . GLU A 1 104 ? 4.233 -28.671 -28.465 1.00 70.56 104 GLU A CA 1
ATOM 762 C C . GLU A 1 104 ? 4.541 -27.497 -27.522 1.00 70.56 104 GLU A C 1
ATOM 764 O O . GLU A 1 104 ? 5.634 -26.932 -27.542 1.00 70.56 104 GLU A O 1
ATOM 769 N N . ILE A 1 105 ? 3.569 -27.130 -26.683 1.00 61.94 105 ILE A N 1
ATOM 770 C CA . ILE A 1 105 ? 3.685 -26.115 -25.633 1.00 61.94 105 ILE A CA 1
ATOM 771 C C . ILE A 1 105 ? 3.453 -26.803 -24.286 1.00 61.94 105 ILE A C 1
ATOM 773 O O . ILE A 1 105 ? 2.323 -27.125 -23.918 1.00 61.94 105 ILE A O 1
ATOM 777 N N . GLY A 1 106 ? 4.536 -27.002 -23.538 1.00 58.62 106 GLY A N 1
ATOM 778 C CA . GLY A 1 106 ? 4.545 -27.666 -22.237 1.00 58.62 106 GLY A CA 1
ATOM 779 C C . GLY A 1 106 ? 5.360 -28.959 -22.248 1.00 58.62 106 GLY A C 1
ATOM 780 O O . GLY A 1 106 ? 6.229 -29.128 -23.095 1.00 58.62 106 GLY A O 1
ATOM 781 N N . GLY A 1 107 ? 5.131 -29.845 -21.277 1.00 59.72 107 GLY A N 1
ATOM 782 C CA . GLY A 1 107 ? 5.897 -31.084 -21.118 1.00 59.72 107 GLY A CA 1
ATOM 783 C C . GLY A 1 107 ? 7.093 -30.960 -20.167 1.00 59.72 107 GLY A C 1
ATOM 784 O O . GLY A 1 107 ? 7.288 -29.940 -19.503 1.00 59.72 107 GLY A O 1
ATOM 785 N N . THR A 1 108 ? 7.860 -32.045 -20.046 1.00 58.50 108 THR A N 1
ATOM 786 C CA . THR A 1 108 ? 9.039 -32.124 -19.171 1.00 58.50 108 THR A CA 1
ATOM 787 C C . THR A 1 108 ? 10.301 -31.800 -19.959 1.00 58.50 108 THR A C 1
ATOM 789 O O . THR A 1 108 ? 10.731 -32.582 -20.805 1.00 58.50 108 THR A O 1
ATOM 792 N N . THR A 1 109 ? 10.937 -30.681 -19.626 1.00 51.50 109 THR A N 1
ATOM 793 C CA . THR A 1 109 ? 12.207 -30.245 -20.211 1.00 51.50 109 THR A CA 1
ATOM 794 C C . THR A 1 109 ? 13.312 -30.297 -19.163 1.00 51.50 109 THR A C 1
ATOM 796 O O . THR A 1 109 ? 13.141 -29.852 -18.028 1.00 51.50 109 THR A O 1
ATOM 799 N N . LYS A 1 110 ? 14.476 -30.833 -19.543 1.00 50.22 110 LYS A N 1
ATOM 800 C CA . LYS A 1 110 ? 15.678 -30.856 -18.699 1.00 50.22 110 LYS A CA 1
ATOM 801 C C . LYS A 1 110 ? 16.555 -29.652 -18.993 1.00 50.22 110 LYS A C 1
ATOM 803 O O . LYS A 1 110 ? 17.042 -29.510 -20.111 1.00 50.22 110 LYS A O 1
ATOM 808 N N . VAL A 1 111 ? 16.802 -28.830 -17.977 1.00 42.81 111 VAL A N 1
ATOM 809 C CA . VAL A 1 111 ? 17.764 -27.725 -18.0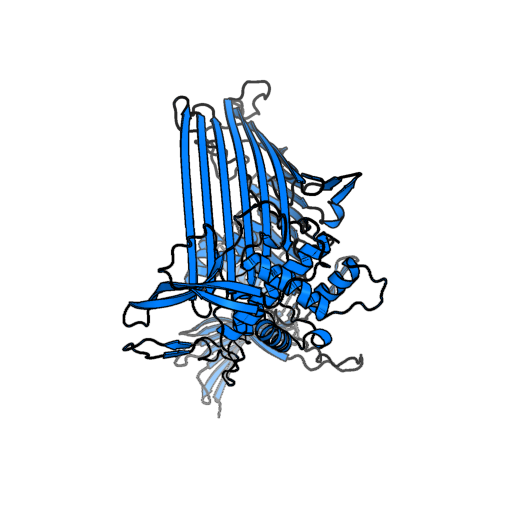35 1.00 42.81 111 VAL A CA 1
ATOM 810 C C . VAL A 1 111 ? 18.839 -27.983 -16.978 1.00 42.81 111 VAL A C 1
ATOM 812 O O . VAL A 1 111 ? 18.666 -27.695 -15.795 1.00 42.81 111 VAL A O 1
ATOM 815 N N . GLY A 1 112 ? 19.952 -28.598 -17.390 1.00 57.12 112 GLY A N 1
ATOM 816 C CA . GLY A 1 112 ? 20.997 -29.048 -16.463 1.00 57.12 112 GLY A CA 1
ATOM 817 C C . GLY A 1 112 ? 20.500 -30.174 -15.534 1.00 57.12 112 GLY A C 1
ATOM 818 O O . GLY A 1 112 ? 19.929 -31.143 -16.037 1.00 57.12 112 GLY A O 1
ATOM 819 N N . PRO A 1 113 ? 20.705 -30.093 -14.201 1.00 48.59 113 PRO A N 1
ATOM 820 C CA . PRO A 1 113 ? 20.195 -31.087 -13.251 1.00 48.59 113 PRO A CA 1
ATOM 821 C C . PRO A 1 113 ? 18.710 -30.896 -12.893 1.00 48.59 113 PRO A C 1
ATOM 823 O O . PRO A 1 113 ? 18.176 -31.682 -12.114 1.00 48.59 113 PRO A O 1
ATOM 826 N N . ILE A 1 114 ? 18.052 -29.851 -13.408 1.00 30.47 114 ILE A N 1
ATOM 827 C CA . ILE A 1 114 ? 16.682 -29.482 -13.044 1.00 30.47 114 ILE A CA 1
ATOM 828 C C . ILE A 1 114 ? 15.719 -29.970 -14.135 1.00 30.47 114 ILE A C 1
ATOM 830 O O . ILE A 1 114 ? 15.865 -29.628 -15.310 1.00 30.47 114 ILE A O 1
ATOM 834 N N . GLU A 1 115 ? 14.727 -30.769 -13.739 1.00 53.66 115 GLU A N 1
ATOM 835 C CA . GLU A 1 115 ? 13.567 -31.118 -14.566 1.00 53.66 115 GLU A CA 1
ATOM 836 C C . GLU A 1 115 ? 12.458 -30.085 -14.344 1.00 53.66 115 GLU A C 1
ATOM 838 O O . GLU A 1 115 ? 11.957 -29.925 -13.232 1.00 53.66 115 GLU A O 1
ATOM 843 N N . ILE A 1 116 ? 12.062 -29.389 -15.408 1.00 39.34 116 ILE A N 1
ATOM 844 C CA . ILE A 1 116 ? 10.941 -28.449 -15.403 1.00 39.34 116 ILE A CA 1
ATOM 845 C C . ILE A 1 116 ? 9.797 -29.119 -16.154 1.00 39.34 116 ILE A C 1
ATOM 847 O O . ILE A 1 116 ? 9.922 -29.392 -17.344 1.00 39.34 116 ILE A O 1
ATOM 851 N N . THR A 1 117 ? 8.687 -29.396 -15.470 1.00 50.09 117 THR A N 1
ATOM 852 C CA . THR A 1 117 ? 7.483 -29.960 -16.098 1.00 50.09 117 THR A CA 1
ATOM 853 C C . THR A 1 117 ? 6.388 -28.905 -16.157 1.00 50.09 117 THR A C 1
ATOM 855 O O . THR A 1 117 ? 5.890 -28.479 -15.118 1.00 50.09 117 THR A O 1
ATOM 858 N N . LEU A 1 118 ? 5.992 -28.503 -17.366 1.00 42.69 118 LEU A N 1
ATOM 859 C CA . LEU A 1 118 ? 4.816 -27.664 -17.598 1.00 42.69 118 LEU A CA 1
ATOM 860 C C . LEU A 1 118 ? 3.614 -28.567 -17.921 1.00 42.69 118 LEU A C 1
ATOM 862 O O . LEU A 1 118 ? 3.653 -29.340 -18.877 1.00 42.69 118 LEU A O 1
ATOM 866 N N . SER A 1 119 ? 2.541 -28.483 -17.134 1.00 50.19 119 SER A N 1
ATOM 867 C CA . SER A 1 119 ? 1.273 -29.186 -17.385 1.00 50.19 119 SER A CA 1
ATOM 868 C C . SER A 1 119 ? 0.105 -28.192 -17.381 1.00 50.19 119 SER A C 1
ATOM 870 O O . SER A 1 119 ? 0.093 -27.312 -16.521 1.00 50.19 119 SER A O 1
ATOM 872 N N . PRO A 1 120 ? -0.891 -28.325 -18.282 1.00 55.06 120 PRO A N 1
ATOM 873 C CA . PRO A 1 120 ? -1.063 -29.395 -19.272 1.00 55.06 120 PRO A CA 1
ATOM 874 C C . PRO A 1 120 ? -0.147 -29.243 -20.498 1.00 55.06 120 PRO A C 1
ATOM 876 O O . PRO A 1 120 ? 0.314 -28.150 -20.806 1.00 55.06 120 PRO A O 1
ATOM 879 N N . ASN A 1 121 ? 0.081 -30.349 -21.211 1.00 62.06 121 ASN A N 1
ATOM 880 C CA . ASN A 1 121 ? 0.727 -30.324 -22.522 1.00 62.06 121 ASN A CA 1
ATOM 881 C C . ASN A 1 121 ? -0.274 -29.835 -23.585 1.00 62.06 121 ASN A C 1
ATOM 883 O O . ASN A 1 121 ? -1.380 -30.367 -23.664 1.00 62.06 121 ASN A O 1
ATOM 887 N N . ILE A 1 122 ? 0.068 -28.826 -24.380 1.00 65.38 122 ILE A N 1
ATOM 888 C CA . ILE A 1 122 ? -0.805 -28.266 -25.416 1.00 65.38 122 ILE A CA 1
ATOM 889 C C . ILE A 1 122 ? -0.149 -28.485 -26.777 1.00 65.38 122 ILE A C 1
ATOM 891 O O . ILE A 1 122 ? 0.937 -27.982 -27.038 1.00 65.38 122 ILE A O 1
ATOM 895 N N . LEU A 1 123 ? -0.831 -29.198 -27.670 1.00 75.62 123 LEU A N 1
ATOM 896 C CA . LEU A 1 123 ? -0.377 -29.440 -29.038 1.00 75.62 123 LEU A CA 1
ATOM 897 C C . LEU A 1 123 ? -1.084 -28.477 -29.991 1.00 75.62 123 LEU A C 1
ATOM 899 O O . LEU A 1 123 ? -2.307 -28.495 -30.086 1.00 75.62 123 LEU A O 1
ATOM 903 N N . VAL A 1 124 ? -0.346 -27.646 -30.716 1.00 75.88 124 VAL A N 1
ATOM 904 C CA . VAL A 1 124 ? -0.887 -26.727 -31.725 1.00 75.88 124 VAL A CA 1
ATOM 905 C C . VAL A 1 124 ? -0.756 -27.373 -33.102 1.00 75.88 124 VAL A C 1
ATOM 907 O O . VAL A 1 124 ? 0.343 -27.535 -33.621 1.00 75.88 124 VAL A O 1
ATOM 910 N N . ASN A 1 125 ? -1.880 -27.748 -33.711 1.00 82.12 125 ASN A N 1
ATOM 911 C CA . ASN A 1 125 ? -1.914 -28.457 -34.994 1.00 82.12 125 ASN A CA 1
ATOM 912 C C . ASN A 1 125 ? -1.899 -27.504 -36.196 1.00 82.12 125 ASN A C 1
ATOM 914 O O . ASN A 1 125 ? -1.260 -27.781 -37.210 1.00 82.12 125 ASN A O 1
ATOM 918 N N . SER A 1 126 ? -2.624 -26.386 -36.107 1.00 81.06 126 SER A N 1
ATOM 919 C CA . SER A 1 126 ? -2.655 -25.378 -37.170 1.00 81.06 126 SER A CA 1
ATOM 920 C C . SER A 1 126 ? -3.027 -23.990 -36.656 1.00 81.06 126 SER A C 1
ATOM 922 O O . SER A 1 126 ? -3.692 -23.856 -35.628 1.00 81.06 126 SER A O 1
ATOM 924 N N . ILE A 1 127 ? -2.613 -22.952 -37.385 1.00 80.00 127 ILE A N 1
ATOM 925 C CA . ILE A 1 127 ? -2.978 -21.548 -37.144 1.00 80.00 127 ILE A CA 1
ATOM 926 C C . ILE A 1 127 ? -3.831 -21.050 -38.309 1.00 80.00 127 ILE A C 1
ATOM 928 O O . ILE A 1 127 ? -3.494 -21.270 -39.468 1.00 80.00 127 ILE A O 1
ATOM 932 N N . TYR A 1 128 ? -4.913 -20.341 -38.008 1.00 76.44 128 TYR A N 1
ATOM 933 C CA . TYR A 1 128 ? -5.799 -19.700 -38.966 1.00 76.44 128 TYR A CA 1
ATOM 934 C C . TYR A 1 128 ? -5.726 -18.180 -38.845 1.00 76.44 128 TYR A C 1
ATOM 936 O O . TYR A 1 128 ? -5.859 -17.638 -37.754 1.00 76.44 128 TYR A O 1
ATOM 944 N N . ILE A 1 129 ? -5.624 -17.486 -39.972 1.00 75.94 129 ILE A N 1
ATOM 945 C CA . ILE A 1 129 ? -5.801 -16.038 -40.082 1.00 75.94 129 ILE A CA 1
ATOM 946 C C . ILE A 1 129 ? -7.021 -15.811 -40.967 1.00 75.94 129 ILE A C 1
ATOM 948 O O . ILE A 1 129 ? -6.990 -16.103 -42.157 1.00 75.94 129 ILE A O 1
ATOM 952 N N . LYS A 1 130 ? -8.117 -15.332 -40.389 1.00 77.94 130 LYS A N 1
ATOM 953 C CA . LYS A 1 130 ? -9.408 -15.147 -41.054 1.00 77.94 130 LYS A CA 1
ATOM 954 C C . LYS A 1 130 ? -9.731 -13.664 -41.156 1.00 77.94 130 LYS A C 1
ATOM 956 O O . LYS A 1 130 ? -9.480 -12.909 -40.232 1.00 77.94 130 LYS A O 1
ATOM 961 N N . TYR A 1 131 ? -10.334 -13.250 -42.253 1.00 72.12 131 TYR A N 1
ATOM 962 C CA . TYR A 1 131 ? -10.929 -11.937 -42.426 1.00 72.12 131 TYR A CA 1
ATOM 963 C C . TYR A 1 131 ? -12.331 -12.124 -42.984 1.00 72.12 131 TYR A C 1
ATOM 965 O O . TYR A 1 131 ? -12.496 -12.846 -43.965 1.00 72.12 131 TYR A O 1
ATOM 973 N N . ALA A 1 132 ? -13.332 -11.472 -42.399 1.00 74.94 132 ALA A N 1
ATOM 974 C CA . ALA A 1 132 ? -14.664 -11.417 -42.990 1.00 74.94 132 ALA A CA 1
ATOM 975 C C . ALA A 1 132 ? -15.248 -10.002 -42.927 1.00 74.94 132 ALA A C 1
ATOM 977 O O . ALA A 1 132 ? -15.093 -9.291 -41.927 1.00 74.94 132 ALA A O 1
ATOM 978 N N . SER A 1 133 ? -15.926 -9.582 -44.000 1.00 52.47 133 SER A N 1
ATOM 979 C CA . SER A 1 133 ? -16.554 -8.259 -44.074 1.00 52.47 133 SER A CA 1
ATOM 980 C C . SER A 1 133 ? -17.686 -8.139 -43.040 1.00 52.47 133 SER A C 1
ATOM 982 O O . SER A 1 133 ? -18.775 -8.670 -43.240 1.00 52.47 133 SER A O 1
ATOM 984 N N . GLY A 1 134 ? -17.417 -7.461 -41.923 1.00 59.41 134 GLY A N 1
ATOM 985 C CA . GLY A 1 134 ? -18.348 -7.275 -40.801 1.00 59.41 134 GLY A CA 1
ATOM 986 C C . GLY A 1 134 ? -17.779 -7.703 -39.445 1.00 59.41 134 GLY A C 1
ATOM 987 O O . GLY A 1 134 ? -18.077 -7.059 -38.448 1.00 59.41 134 GLY A O 1
ATOM 988 N N . THR A 1 135 ? -16.915 -8.724 -39.405 1.00 60.91 135 THR A N 1
ATOM 989 C CA . THR A 1 135 ? -16.269 -9.203 -38.163 1.00 60.91 135 THR A CA 1
ATOM 990 C C . THR A 1 135 ? -14.776 -8.873 -38.086 1.00 60.91 135 THR A C 1
ATOM 992 O O . THR A 1 135 ? -14.172 -9.048 -37.035 1.00 60.91 135 THR A O 1
ATOM 995 N N . GLY A 1 136 ? -14.171 -8.390 -39.177 1.00 62.69 136 GLY A N 1
ATOM 996 C CA . GLY A 1 136 ? -12.767 -7.975 -39.203 1.00 62.69 136 GLY A CA 1
ATOM 997 C C . GLY A 1 136 ? -11.780 -9.142 -39.294 1.00 62.69 136 GLY A C 1
ATOM 998 O O . GLY A 1 136 ? -12.135 -10.233 -39.747 1.00 62.69 136 GLY A O 1
ATOM 999 N N . LEU A 1 137 ? -10.523 -8.875 -38.925 1.00 59.16 137 LEU A N 1
ATOM 1000 C CA . LEU A 1 137 ? -9.435 -9.854 -38.872 1.00 59.16 137 LEU A CA 1
ATOM 1001 C C . LEU A 1 137 ? -9.527 -10.661 -37.567 1.00 59.16 137 LEU A C 1
ATOM 1003 O O . LEU A 1 137 ? -9.646 -10.082 -36.493 1.00 59.16 137 LEU A O 1
ATOM 1007 N N . ALA A 1 138 ? -9.421 -11.981 -37.653 1.00 65.12 138 ALA A N 1
ATOM 1008 C CA . ALA A 1 138 ? -9.407 -12.897 -36.525 1.00 65.12 138 ALA A CA 1
ATOM 1009 C C . ALA A 1 138 ? -8.282 -13.920 -36.703 1.00 65.12 138 ALA A C 1
ATOM 1011 O O . ALA A 1 138 ? -8.150 -14.526 -37.764 1.00 65.12 138 ALA A O 1
ATOM 1012 N N . VAL A 1 139 ? -7.494 -14.148 -35.657 1.00 69.62 139 VAL A N 1
ATOM 1013 C CA . VAL A 1 139 ? -6.529 -15.254 -35.608 1.00 69.62 139 VAL A CA 1
ATOM 1014 C C . VAL A 1 139 ? -7.154 -16.384 -34.796 1.00 69.62 139 VAL A C 1
ATOM 1016 O O . VAL A 1 139 ? -7.848 -16.118 -33.823 1.00 69.62 139 VAL A O 1
ATOM 1019 N N . ALA A 1 140 ? -6.964 -17.637 -35.190 1.00 72.44 140 ALA A N 1
ATOM 1020 C CA . ALA A 1 140 ? -7.383 -18.801 -34.416 1.00 72.44 140 ALA A CA 1
ATOM 1021 C C . ALA A 1 140 ? -6.332 -19.913 -34.505 1.00 72.44 140 ALA A C 1
ATOM 1023 O O . ALA A 1 140 ? -5.500 -19.902 -35.401 1.00 72.44 140 ALA A O 1
ATOM 1024 N N . ALA A 1 141 ? -6.359 -20.878 -33.598 1.00 75.50 141 ALA A N 1
ATOM 1025 C CA . ALA A 1 141 ? -5.478 -22.035 -33.597 1.00 75.50 141 ALA A CA 1
ATOM 1026 C C . ALA A 1 141 ? -6.304 -23.296 -33.360 1.00 75.50 141 ALA A C 1
ATOM 1028 O O . ALA A 1 141 ? -7.229 -23.301 -32.552 1.00 75.50 141 ALA A O 1
ATOM 1029 N N . ASN A 1 142 ? -5.981 -24.368 -34.070 1.00 78.38 142 ASN A N 1
ATOM 1030 C CA . ASN A 1 142 ? -6.497 -25.693 -33.774 1.00 78.38 142 ASN A CA 1
ATOM 1031 C C . ASN A 1 142 ? -5.537 -26.363 -32.794 1.00 78.38 142 ASN A C 1
ATOM 1033 O O . ASN A 1 142 ? -4.425 -26.727 -33.181 1.00 78.38 142 ASN A O 1
ATOM 1037 N N . ILE A 1 143 ? -5.954 -26.515 -31.542 1.00 76.12 143 ILE A N 1
ATOM 1038 C CA . ILE A 1 143 ? -5.132 -27.113 -30.489 1.00 76.12 143 ILE A CA 1
ATOM 1039 C C . ILE A 1 143 ? -5.704 -28.457 -30.049 1.00 76.12 143 ILE A C 1
ATOM 1041 O O . ILE A 1 143 ? -6.900 -28.709 -30.165 1.00 76.12 143 ILE A O 1
ATOM 1045 N N . SER A 1 144 ? -4.858 -29.318 -29.504 1.00 74.38 144 SER A N 1
ATOM 1046 C CA . SER A 1 144 ? -5.237 -30.567 -28.858 1.00 74.38 144 SER A CA 1
ATOM 1047 C C . SER A 1 144 ? -4.630 -30.619 -27.466 1.00 74.38 144 SER A C 1
ATOM 1049 O O . SER A 1 144 ? -3.431 -30.404 -27.297 1.00 74.38 144 SER A O 1
ATOM 1051 N N . THR A 1 145 ? -5.457 -30.903 -26.464 1.00 61.78 145 THR A N 1
ATOM 1052 C CA . THR A 1 145 ? -5.015 -31.109 -25.082 1.00 61.78 145 THR A CA 1
ATOM 1053 C C . THR A 1 145 ? -5.263 -32.563 -24.667 1.00 61.78 145 THR A C 1
ATOM 1055 O O . THR A 1 145 ? -6.273 -33.159 -25.064 1.00 61.78 145 THR A O 1
ATOM 1058 N N . PRO A 1 146 ? -4.364 -33.181 -23.883 1.00 56.47 146 PRO A N 1
ATOM 1059 C CA . PRO A 1 146 ? -4.627 -34.467 -23.267 1.00 56.47 146 PRO A CA 1
ATOM 1060 C C . PRO A 1 146 ? -5.679 -34.271 -22.171 1.00 56.47 146 PRO A C 1
ATOM 1062 O O . PRO A 1 146 ? -5.502 -33.469 -21.255 1.00 56.47 146 PRO A O 1
ATOM 1065 N N . THR A 1 147 ? -6.789 -35.002 -22.250 1.00 47.44 147 THR A N 1
ATOM 1066 C CA . THR A 1 147 ? -7.763 -35.055 -21.156 1.00 47.44 147 THR A CA 1
ATOM 1067 C C . THR A 1 147 ? -7.220 -35.972 -20.066 1.00 47.44 147 THR A C 1
ATOM 1069 O O . THR A 1 147 ? -7.063 -37.173 -20.303 1.00 47.44 147 THR A O 1
ATOM 1072 N N . SER A 1 148 ? -6.952 -35.447 -18.870 1.00 42.19 148 SER A N 1
ATOM 1073 C CA . SER A 1 148 ? -6.830 -36.302 -17.691 1.00 42.19 148 SER A CA 1
ATOM 1074 C C . SER A 1 148 ? -8.206 -36.891 -17.376 1.00 42.19 148 SER A C 1
ATOM 1076 O O . SER A 1 148 ? -9.224 -36.196 -17.387 1.00 42.19 148 SER A O 1
ATOM 1078 N N . ALA A 1 149 ? -8.253 -38.204 -17.143 1.00 37.12 149 ALA A N 1
ATOM 1079 C CA . ALA A 1 149 ? -9.447 -38.849 -16.617 1.00 37.12 149 ALA A CA 1
ATOM 1080 C C . ALA A 1 149 ? -9.830 -38.180 -15.283 1.00 37.12 149 ALA A C 1
ATOM 1082 O O . ALA A 1 149 ? -8.951 -37.814 -14.502 1.00 37.12 149 ALA A O 1
ATOM 1083 N N . GLY A 1 150 ? -11.134 -37.989 -15.055 1.00 34.50 150 GLY A N 1
ATOM 1084 C CA . GLY A 1 150 ? -11.669 -37.287 -13.886 1.00 34.50 150 GLY A CA 1
ATOM 1085 C C . GLY A 1 150 ? -11.208 -37.862 -12.533 1.00 34.50 150 GLY A C 1
ATOM 1086 O O . GLY A 1 150 ? -10.562 -38.912 -12.490 1.00 34.50 150 GLY A O 1
ATOM 1087 N N . PRO A 1 151 ? -11.582 -37.220 -11.409 1.00 34.78 151 PRO A N 1
ATOM 1088 C CA . PRO A 1 151 ? -11.002 -37.429 -10.070 1.00 34.78 151 PRO A CA 1
ATOM 1089 C C . PRO A 1 151 ? -11.151 -38.839 -9.444 1.00 34.78 151 PRO A C 1
ATOM 1091 O O . PRO A 1 151 ? -10.820 -39.029 -8.277 1.00 34.78 151 PRO A O 1
ATOM 1094 N N . HIS A 1 152 ? -11.583 -39.855 -10.200 1.00 36.34 152 HIS A N 1
ATOM 1095 C CA . HIS A 1 152 ? -11.702 -41.251 -9.763 1.00 36.34 152 HIS A CA 1
ATOM 1096 C C . HIS A 1 152 ? -10.819 -42.265 -10.515 1.00 36.34 152 HIS A C 1
ATOM 1098 O O . HIS A 1 152 ? -10.895 -43.457 -10.225 1.00 36.34 152 HIS A O 1
ATOM 1104 N N . ALA A 1 153 ? -9.940 -41.856 -11.433 1.00 35.62 153 ALA A N 1
ATOM 1105 C CA . ALA A 1 153 ? -9.062 -42.796 -12.140 1.00 35.62 153 ALA A CA 1
ATOM 1106 C C . ALA A 1 153 ? -7.710 -43.017 -11.423 1.00 35.62 153 ALA A C 1
ATOM 1108 O O . ALA A 1 153 ? -6.651 -42.693 -11.950 1.00 35.62 153 ALA A O 1
ATOM 1109 N N . GLN A 1 154 ? -7.724 -43.612 -10.224 1.00 35.22 154 GLN A N 1
ATOM 1110 C CA . GLN A 1 154 ? -6.513 -44.105 -9.538 1.00 35.22 154 GLN A CA 1
ATOM 1111 C C . GLN A 1 154 ? -6.041 -45.469 -10.080 1.00 35.22 154 GLN A C 1
ATOM 1113 O O . GLN A 1 154 ? -5.792 -46.404 -9.322 1.00 35.22 154 GLN A O 1
ATOM 1118 N N . SER A 1 155 ? -5.911 -45.631 -11.397 1.00 35.66 155 SER A N 1
ATOM 1119 C CA . SER A 1 155 ? -5.319 -46.856 -11.942 1.00 35.66 155 SER A CA 1
ATOM 1120 C C . SER A 1 155 ? -4.307 -46.538 -13.030 1.00 35.66 155 SER A C 1
ATOM 1122 O O . SER A 1 155 ? -4.661 -46.043 -14.097 1.00 35.66 155 SER A O 1
ATOM 1124 N N . ALA A 1 156 ? -3.043 -46.875 -12.764 1.00 39.38 156 ALA A N 1
ATOM 1125 C CA . ALA A 1 156 ? -1.885 -46.729 -13.652 1.00 39.38 156 ALA A CA 1
ATOM 1126 C C . ALA A 1 156 ? -1.936 -47.619 -14.921 1.00 39.38 156 ALA A C 1
ATOM 1128 O O . ALA A 1 156 ? -0.909 -47.905 -15.528 1.00 39.38 156 ALA A O 1
ATOM 1129 N N . LEU A 1 157 ? -3.129 -48.079 -15.311 1.00 35.62 157 LEU A N 1
ATOM 1130 C CA . LEU A 1 157 ? -3.405 -48.952 -16.454 1.00 35.62 157 LEU A CA 1
ATOM 1131 C C . LEU A 1 157 ? -4.537 -48.426 -17.356 1.00 35.62 157 LEU A C 1
ATOM 1133 O O . LEU A 1 157 ? -4.921 -49.106 -18.306 1.00 35.62 157 LEU A O 1
ATOM 1137 N N . ALA A 1 158 ? -5.071 -47.226 -17.104 1.00 35.50 158 ALA A N 1
ATOM 1138 C CA . ALA A 1 158 ? -6.040 -46.608 -18.005 1.00 35.50 158 ALA A CA 1
ATOM 1139 C C . ALA A 1 158 ? -5.324 -46.005 -19.227 1.00 35.50 158 ALA A C 1
ATOM 1141 O O . ALA A 1 158 ? -4.474 -45.126 -19.090 1.00 35.50 158 ALA A O 1
ATOM 1142 N N . SER A 1 159 ? -5.660 -46.481 -20.428 1.00 32.41 159 SER A N 1
ATOM 1143 C CA . SER A 1 159 ? -5.205 -45.871 -21.682 1.00 32.41 159 SER A CA 1
ATOM 1144 C C . SER A 1 159 ? -5.663 -44.404 -21.751 1.00 32.41 159 SER A C 1
ATOM 1146 O O . SER A 1 159 ? -6.797 -44.122 -21.356 1.00 32.41 159 SER A O 1
ATOM 1148 N N . PRO A 1 160 ? -4.826 -43.465 -22.234 1.00 37.41 160 PRO A N 1
ATOM 1149 C CA . PRO A 1 160 ? -5.220 -42.065 -22.352 1.00 37.41 160 PRO A CA 1
ATOM 1150 C C . PRO A 1 160 ? -6.452 -41.939 -23.257 1.00 37.41 160 PRO A C 1
ATOM 1152 O O . PRO A 1 160 ? -6.484 -42.504 -24.352 1.00 37.41 160 PRO A O 1
ATOM 1155 N N . SER A 1 161 ? -7.471 -41.205 -22.796 1.00 41.25 161 SER A N 1
ATOM 1156 C CA . SER A 1 161 ? -8.588 -40.800 -23.656 1.00 41.25 161 SER A CA 1
ATOM 1157 C C . SER A 1 161 ? -8.058 -40.002 -24.856 1.00 41.25 161 SER A C 1
ATOM 1159 O O . SER A 1 161 ? -7.060 -39.287 -24.717 1.00 41.25 161 SER A O 1
ATOM 1161 N N . PRO A 1 162 ? -8.694 -40.113 -26.037 1.00 43.94 162 PRO A N 1
ATOM 1162 C CA . PRO A 1 162 ? -8.247 -39.419 -27.239 1.00 43.94 162 PRO A CA 1
ATOM 1163 C C . PRO A 1 162 ? -8.208 -37.903 -27.010 1.00 43.94 162 PRO A C 1
ATOM 1165 O O . PRO A 1 162 ? -9.120 -37.338 -26.407 1.00 43.94 162 PRO A O 1
ATOM 1168 N N . ALA A 1 163 ? -7.143 -37.255 -27.491 1.00 52.97 163 ALA A N 1
ATOM 1169 C CA . ALA A 1 163 ? -6.970 -35.812 -27.377 1.00 52.97 163 ALA A CA 1
ATOM 1170 C C . ALA A 1 163 ? -8.179 -35.074 -27.973 1.00 52.97 163 ALA A C 1
ATOM 1172 O O . ALA A 1 163 ? -8.628 -35.389 -29.078 1.00 52.97 163 ALA A O 1
ATOM 1173 N N . VAL A 1 164 ? -8.707 -34.088 -27.245 1.00 52.03 164 VAL A N 1
ATOM 1174 C CA . VAL A 1 164 ? -9.831 -33.280 -27.729 1.00 52.03 164 VAL A CA 1
ATOM 1175 C C . VAL A 1 164 ? -9.257 -32.124 -28.539 1.00 52.03 164 VAL A C 1
ATOM 1177 O O . VAL A 1 164 ? -8.615 -31.227 -27.995 1.00 52.03 164 VAL A O 1
ATOM 1180 N N . GLY A 1 165 ? -9.456 -32.169 -29.856 1.00 58.78 165 GLY A N 1
ATOM 1181 C CA . GLY A 1 165 ? -9.149 -31.054 -30.747 1.00 58.78 165 GLY A CA 1
ATOM 1182 C C . GLY A 1 165 ? -10.183 -29.940 -30.592 1.00 58.78 165 GLY A C 1
ATOM 1183 O O . GLY A 1 165 ? -11.381 -30.200 -30.703 1.00 58.78 165 GLY A O 1
ATOM 1184 N N . GLN A 1 166 ? -9.742 -28.708 -30.356 1.00 68.38 166 GLN A N 1
ATOM 1185 C CA . GLN A 1 166 ? -10.607 -27.531 -30.305 1.00 68.38 166 GLN A CA 1
ATOM 1186 C C . GLN A 1 166 ? -10.026 -26.392 -31.145 1.00 68.38 166 GLN A C 1
ATOM 1188 O O . GLN A 1 166 ? -8.815 -26.183 -31.192 1.00 68.38 166 GLN A O 1
ATOM 1193 N N . MET A 1 167 ? -10.913 -25.653 -31.816 1.00 66.94 167 MET A N 1
ATOM 1194 C CA . MET A 1 167 ? -10.572 -24.414 -32.510 1.00 66.94 167 MET A CA 1
ATOM 1195 C C . MET A 1 167 ? -10.678 -23.256 -31.533 1.00 66.94 167 MET A C 1
ATOM 1197 O O . MET A 1 167 ? -11.672 -23.112 -30.825 1.00 66.94 167 MET A O 1
ATOM 1201 N N . VAL A 1 168 ? -9.663 -22.412 -31.538 1.00 60.34 168 VAL A N 1
ATOM 1202 C CA . VAL A 1 168 ? -9.415 -21.486 -30.457 1.00 60.34 168 VAL A CA 1
ATOM 1203 C C . VAL A 1 168 ? -9.099 -20.117 -31.026 1.00 60.34 168 VAL A C 1
ATOM 1205 O O . VAL A 1 168 ? -8.058 -19.941 -31.645 1.00 60.34 168 VAL A O 1
ATOM 1208 N N . SER A 1 169 ? -9.998 -19.152 -30.861 1.00 59.41 169 SER A N 1
ATOM 1209 C CA . SER A 1 169 ? -9.811 -17.793 -31.383 1.00 59.41 169 SER A CA 1
ATOM 1210 C C . SER A 1 169 ? -8.870 -16.980 -30.498 1.00 59.41 169 SER A C 1
ATOM 1212 O O . SER A 1 169 ? -8.894 -17.137 -29.285 1.00 59.41 169 SER A O 1
ATOM 1214 N N . TYR A 1 170 ? -8.071 -16.102 -31.101 1.00 48.91 170 TYR A N 1
ATOM 1215 C CA . TYR A 1 170 ? -7.276 -15.097 -30.409 1.00 48.91 170 TYR A CA 1
ATOM 1216 C C . TYR A 1 170 ? -8.193 -14.021 -29.787 1.00 48.91 170 TYR A C 1
ATOM 1218 O O . TYR A 1 170 ? -9.107 -13.559 -30.478 1.00 48.91 170 TYR A O 1
ATOM 1226 N N . PRO A 1 171 ? -7.936 -13.582 -28.539 1.00 46.09 171 PRO A N 1
ATOM 1227 C CA . PRO A 1 171 ? -6.895 -14.090 -27.643 1.00 46.09 171 PRO A CA 1
ATOM 1228 C C . PRO A 1 171 ? -7.202 -15.527 -27.219 1.00 46.09 171 PRO A C 1
ATOM 1230 O O . PRO A 1 171 ? -8.324 -15.826 -26.814 1.00 46.09 171 PRO A O 1
ATOM 1233 N N . PHE A 1 172 ? -6.213 -16.418 -27.358 1.00 46.00 172 PHE A N 1
ATOM 1234 C CA . PHE A 1 172 ? -6.416 -17.833 -27.072 1.00 46.00 172 PHE A CA 1
ATOM 1235 C C . PHE A 1 172 ? -6.896 -17.960 -25.605 1.00 46.00 172 PHE A C 1
ATOM 1237 O O . PHE A 1 172 ? -6.244 -17.399 -24.722 1.00 46.00 172 PHE A O 1
ATOM 1244 N N . PRO A 1 173 ? -8.018 -18.654 -25.321 1.00 42.00 173 PRO A N 1
ATOM 1245 C CA . PRO A 1 173 ? -8.425 -19.017 -23.989 1.00 42.00 173 PRO A CA 1
ATOM 1246 C C . PRO A 1 173 ? -7.254 -19.756 -23.368 1.00 42.00 173 PRO A C 1
ATOM 1248 O O . PRO A 1 173 ? -6.817 -20.820 -23.816 1.00 42.00 173 PRO A O 1
ATOM 1251 N N . LEU A 1 174 ? -6.734 -19.125 -22.331 1.00 47.03 174 LEU A N 1
ATOM 1252 C CA . LEU A 1 174 ? -5.832 -19.755 -21.400 1.00 47.03 174 LEU A CA 1
ATOM 1253 C C . LEU A 1 174 ? -6.540 -21.018 -20.875 1.00 47.03 174 LEU A C 1
ATOM 1255 O O . LEU A 1 174 ? -7.773 -21.000 -20.742 1.00 47.03 174 LEU A O 1
ATOM 1259 N N . PRO A 1 175 ? -5.810 -22.119 -20.597 1.00 45.50 175 PRO A N 1
ATOM 1260 C CA . PRO A 1 175 ? -6.380 -23.275 -19.906 1.00 45.50 175 PRO A CA 1
ATOM 1261 C C . PRO A 1 175 ? -7.228 -22.764 -18.748 1.00 45.50 175 PRO A C 1
ATOM 1263 O O . PRO A 1 175 ? -6.775 -21.833 -18.082 1.00 45.50 175 PRO A O 1
ATOM 1266 N N . ALA A 1 176 ? -8.445 -23.294 -18.562 1.00 45.06 176 ALA A N 1
ATOM 1267 C CA . ALA A 1 176 ? -9.405 -22.774 -17.588 1.00 45.06 176 ALA A CA 1
ATOM 1268 C C . ALA A 1 176 ? -8.673 -22.412 -16.288 1.00 45.06 176 ALA A C 1
ATOM 1270 O O . ALA A 1 176 ? -8.243 -23.308 -15.563 1.00 45.06 176 ALA A O 1
ATOM 1271 N N . GLN A 1 177 ? -8.460 -21.115 -16.029 1.00 42.97 177 GLN A N 1
ATOM 1272 C CA . GLN A 1 177 ? -7.619 -20.666 -1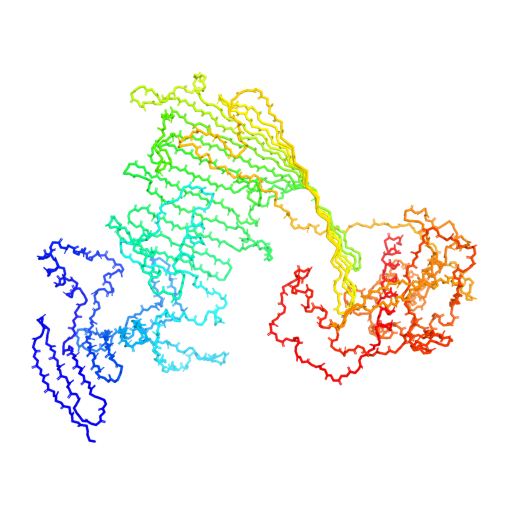4.907 1.00 42.97 177 GLN A CA 1
ATOM 1273 C C . GLN A 1 177 ? -8.226 -21.079 -13.556 1.00 42.97 177 GLN A C 1
ATOM 1275 O O . GLN A 1 177 ? -7.554 -21.108 -12.535 1.00 42.97 177 GLN A O 1
ATOM 1280 N N . SER A 1 178 ? -9.500 -21.466 -13.571 1.00 41.03 178 SER A N 1
ATOM 1281 C CA . SER A 1 178 ? -10.262 -22.051 -12.475 1.00 41.03 178 SER A CA 1
ATOM 1282 C C . SER A 1 178 ? -10.069 -23.568 -12.291 1.00 41.03 178 SER A C 1
ATOM 1284 O O . SER A 1 178 ? -10.604 -24.123 -11.338 1.00 41.03 178 SER A O 1
ATOM 1286 N N . SER A 1 179 ? -9.328 -24.259 -13.167 1.00 40.72 179 SER A N 1
ATOM 1287 C CA . SER A 1 179 ? -9.116 -25.719 -13.092 1.00 40.72 179 SER A CA 1
ATOM 1288 C C . SER A 1 179 ? -7.912 -26.136 -12.239 1.00 40.72 179 SER A C 1
ATOM 1290 O O . SER A 1 179 ? -7.879 -27.266 -11.755 1.00 40.72 179 SER A O 1
ATOM 1292 N N . VAL A 1 180 ? -6.949 -25.234 -12.011 1.00 48.31 180 VAL A N 1
ATOM 1293 C CA . VAL A 1 180 ? -5.783 -25.472 -11.147 1.00 48.31 180 VAL A CA 1
ATOM 1294 C C . VAL A 1 180 ? -5.511 -24.207 -10.333 1.00 48.31 180 VAL A C 1
ATOM 1296 O O . VAL A 1 180 ? -4.879 -23.277 -10.819 1.00 48.31 180 VAL A O 1
ATOM 1299 N N . ALA A 1 181 ? -5.953 -24.175 -9.072 1.00 51.38 181 ALA A N 1
ATOM 1300 C CA . ALA A 1 181 ? -5.752 -23.028 -8.170 1.00 51.38 181 ALA A CA 1
ATOM 1301 C C . ALA A 1 181 ? -4.266 -22.643 -7.970 1.00 51.38 181 ALA A C 1
ATOM 1303 O O . ALA A 1 181 ? -3.961 -21.546 -7.517 1.00 51.38 181 ALA A O 1
ATOM 1304 N N . ALA A 1 182 ? -3.341 -23.543 -8.318 1.00 58.62 182 ALA A N 1
ATOM 1305 C CA . ALA A 1 182 ? -1.904 -23.374 -8.151 1.00 58.62 182 ALA A CA 1
ATOM 1306 C C . ALA A 1 182 ? -1.188 -22.684 -9.329 1.00 58.62 182 ALA A C 1
ATOM 1308 O O . ALA A 1 182 ? 0.014 -22.472 -9.221 1.00 58.62 182 ALA A O 1
ATOM 1309 N N . PHE A 1 183 ? -1.847 -22.344 -10.444 1.00 68.56 183 PHE A N 1
ATOM 1310 C CA . PHE A 1 183 ? -1.176 -21.652 -11.554 1.00 68.56 183 PHE A CA 1
ATOM 1311 C C . PHE A 1 183 ? -2.071 -20.622 -12.242 1.00 68.56 183 PHE A C 1
ATOM 1313 O O . PHE A 1 183 ? -3.180 -20.933 -12.670 1.00 68.56 183 PHE A O 1
ATOM 1320 N N . LYS A 1 184 ? -1.545 -19.411 -12.427 1.00 73.12 184 LYS A N 1
ATOM 1321 C CA . LYS A 1 184 ? -2.189 -18.332 -13.172 1.00 73.12 184 LYS A CA 1
ATOM 1322 C C . LYS A 1 184 ? -1.164 -17.605 -14.038 1.00 73.12 184 LYS A C 1
ATOM 1324 O O . LYS A 1 184 ? -0.126 -17.175 -13.550 1.00 73.12 184 LYS A O 1
ATOM 1329 N N . LEU A 1 185 ? -1.476 -17.434 -15.320 1.00 73.00 185 LEU A N 1
ATOM 1330 C CA . LEU A 1 185 ? -0.739 -16.539 -16.210 1.00 73.00 185 LEU A CA 1
ATO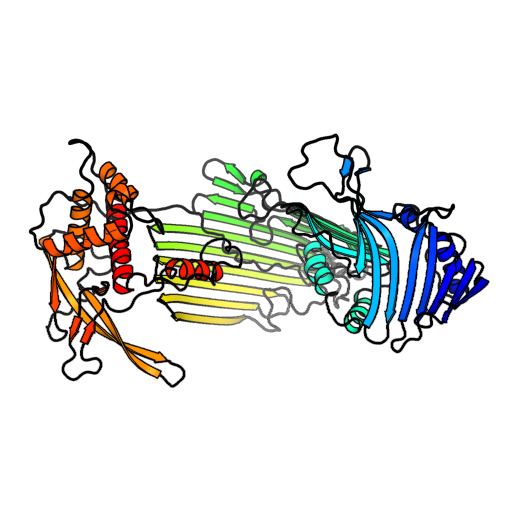M 1331 C C . LEU A 1 185 ? -1.442 -15.179 -16.201 1.00 73.00 185 LEU A C 1
ATOM 1333 O O . LEU A 1 185 ? -2.575 -15.087 -16.678 1.00 73.00 185 LEU A O 1
ATOM 1337 N N . ASN A 1 186 ? -0.795 -14.156 -15.639 1.00 79.62 186 ASN A N 1
ATOM 1338 C CA . ASN A 1 186 ? -1.344 -12.797 -15.586 1.00 79.62 186 ASN A CA 1
ATOM 1339 C C . ASN A 1 186 ? -1.012 -12.023 -16.867 1.00 79.62 186 ASN A C 1
ATOM 1341 O O . ASN A 1 186 ? -1.874 -11.341 -17.413 1.00 79.62 186 ASN A O 1
ATOM 1345 N N . TYR A 1 187 ? 0.210 -12.191 -17.381 1.00 82.31 187 TYR A N 1
ATOM 1346 C CA . TYR A 1 187 ? 0.672 -11.527 -18.595 1.00 82.31 187 TYR A CA 1
ATOM 1347 C C . TYR A 1 187 ? 1.657 -12.403 -19.371 1.00 82.31 187 TYR A C 1
ATOM 1349 O O . TYR A 1 187 ? 2.554 -13.011 -18.788 1.00 82.31 187 TYR A O 1
ATOM 1357 N N . PHE A 1 188 ? 1.527 -12.420 -20.697 1.00 81.94 188 PHE A N 1
ATOM 1358 C CA . PHE A 1 188 ? 2.566 -12.904 -21.601 1.00 81.94 188 PHE A CA 1
ATOM 1359 C C . PHE A 1 188 ? 2.625 -12.006 -22.833 1.00 81.94 188 PHE A C 1
ATOM 1361 O O . PHE A 1 188 ? 1.646 -11.883 -23.568 1.00 81.94 188 PHE A O 1
ATOM 1368 N N . GLY A 1 189 ? 3.780 -11.389 -23.047 1.00 76.19 189 GLY A N 1
ATOM 1369 C CA . GLY A 1 189 ? 4.054 -10.523 -24.181 1.00 76.19 189 GLY A CA 1
ATOM 1370 C C . GLY A 1 189 ? 5.277 -11.024 -24.925 1.00 76.19 189 GLY A C 1
ATOM 1371 O O . GLY A 1 189 ? 6.294 -11.351 -24.316 1.00 76.19 189 GLY A O 1
ATOM 1372 N N . ILE A 1 190 ? 5.181 -11.070 -26.248 1.00 79.94 190 ILE A N 1
ATOM 1373 C CA . ILE A 1 190 ? 6.314 -11.370 -27.110 1.00 79.94 190 ILE A CA 1
ATOM 1374 C C . ILE A 1 190 ? 6.237 -10.555 -28.393 1.00 79.94 190 ILE A C 1
ATOM 1376 O O . ILE A 1 190 ? 5.167 -10.398 -28.980 1.00 79.94 190 ILE A O 1
ATOM 1380 N N . GLY A 1 191 ? 7.381 -10.069 -28.857 1.00 73.50 191 GLY A N 1
ATOM 1381 C CA . GLY A 1 191 ? 7.486 -9.489 -30.183 1.00 73.50 191 GLY A CA 1
ATOM 1382 C C . GLY A 1 191 ? 8.896 -9.046 -30.526 1.00 73.50 191 GLY A C 1
ATOM 1383 O O . GLY A 1 191 ? 9.823 -9.145 -29.727 1.00 73.50 191 GLY A O 1
ATOM 1384 N N . GLN A 1 192 ? 9.044 -8.544 -31.744 1.00 81.88 192 GLN A N 1
ATOM 1385 C CA . GLN A 1 192 ? 10.288 -7.978 -32.242 1.00 81.88 192 GLN A CA 1
ATOM 1386 C C . GLN A 1 192 ? 10.097 -6.489 -32.507 1.00 81.88 192 GLN A C 1
ATOM 1388 O O . GLN A 1 192 ? 9.041 -6.096 -33.002 1.00 81.88 192 GLN A O 1
ATOM 1393 N N . ARG A 1 193 ? 11.114 -5.671 -32.199 1.00 83.56 193 ARG A N 1
ATOM 1394 C CA . ARG A 1 193 ? 11.052 -4.202 -32.312 1.00 83.56 193 ARG A CA 1
ATOM 1395 C C . ARG A 1 193 ? 9.872 -3.602 -31.544 1.00 83.56 193 ARG A C 1
ATOM 1397 O O . ARG A 1 193 ? 9.348 -2.559 -31.918 1.00 83.56 193 ARG A O 1
ATOM 1404 N N . VAL A 1 194 ? 9.427 -4.277 -30.489 1.00 84.06 194 VAL A N 1
ATOM 1405 C CA . VAL A 1 194 ? 8.362 -3.805 -29.604 1.00 84.06 194 VAL A CA 1
ATOM 1406 C C . VAL A 1 194 ? 8.813 -3.905 -28.153 1.00 84.06 194 VAL A C 1
ATOM 1408 O O . VAL A 1 194 ? 9.720 -4.671 -27.873 1.00 84.06 194 VAL A O 1
ATOM 1411 N N . GLY A 1 195 ? 8.221 -3.153 -27.231 1.00 87.06 195 GLY A N 1
ATOM 1412 C CA . GLY A 1 195 ? 8.444 -3.306 -25.789 1.00 87.06 195 GLY A CA 1
ATOM 1413 C C . GLY A 1 195 ? 8.224 -2.001 -25.018 1.00 87.06 195 GLY A C 1
ATOM 1414 O O . GLY A 1 195 ? 8.010 -0.963 -25.642 1.00 87.06 195 GLY A O 1
ATOM 1415 N N . PRO A 1 196 ? 8.310 -2.015 -23.682 1.00 88.50 196 PRO A N 1
ATOM 1416 C CA . PRO A 1 196 ? 8.214 -0.807 -22.865 1.00 88.50 196 PRO A CA 1
ATOM 1417 C C . PRO A 1 196 ? 9.531 -0.012 -22.860 1.00 88.50 196 PRO A C 1
ATOM 1419 O O . PRO A 1 196 ? 10.609 -0.582 -23.048 1.00 88.50 196 PRO A O 1
ATOM 1422 N N . ASP A 1 197 ? 9.451 1.295 -22.616 1.00 84.81 197 ASP A N 1
ATOM 1423 C CA . ASP A 1 197 ? 10.623 2.130 -22.327 1.00 84.81 197 ASP A CA 1
ATOM 1424 C C . ASP A 1 197 ? 11.212 1.849 -20.930 1.00 84.81 197 ASP A C 1
ATOM 1426 O O . ASP A 1 197 ? 10.485 1.430 -20.022 1.00 84.81 197 ASP A O 1
ATOM 1430 N N . PRO A 1 198 ? 12.525 2.083 -20.729 1.00 78.75 198 PRO A N 1
ATOM 1431 C CA . PRO A 1 198 ? 13.136 2.035 -19.407 1.00 78.75 198 PRO A CA 1
ATOM 1432 C C . PRO A 1 198 ? 12.554 3.069 -18.444 1.00 78.75 198 PRO A C 1
ATOM 1434 O O . PRO A 1 198 ? 12.162 4.163 -18.846 1.00 78.75 198 PRO A O 1
ATOM 1437 N N . TYR A 1 199 ? 12.542 2.742 -17.153 1.00 74.94 199 TYR A N 1
ATOM 1438 C CA . TYR A 1 199 ? 11.976 3.591 -16.115 1.00 74.94 199 TYR A CA 1
ATOM 1439 C C . TYR A 1 199 ? 12.785 3.533 -14.810 1.00 74.94 199 TYR A C 1
ATOM 1441 O O . TYR A 1 199 ? 12.951 2.477 -14.198 1.00 74.94 199 TYR A O 1
ATOM 1449 N N . VAL A 1 200 ? 13.264 4.696 -14.354 1.00 65.38 200 VAL A N 1
ATOM 1450 C CA . VAL A 1 200 ? 14.219 4.825 -13.230 1.00 65.38 200 VAL A CA 1
ATOM 1451 C C . VAL A 1 200 ? 13.606 5.540 -12.016 1.00 65.38 200 VAL A C 1
ATOM 1453 O O . VAL A 1 200 ? 14.315 5.887 -11.088 1.00 65.38 200 VAL A O 1
ATOM 1456 N N . GLY A 1 201 ? 12.288 5.765 -11.981 1.00 61.75 201 GLY A N 1
ATOM 1457 C CA . GLY A 1 201 ? 11.654 6.649 -10.988 1.00 61.75 201 GLY A CA 1
ATOM 1458 C C . GLY A 1 201 ? 11.035 5.990 -9.746 1.00 61.75 201 GLY A C 1
ATOM 1459 O O . GLY A 1 201 ? 10.450 6.705 -8.937 1.00 61.75 201 GLY A O 1
ATOM 1460 N N . ASN A 1 202 ? 11.108 4.664 -9.576 1.00 65.12 202 ASN A N 1
ATOM 1461 C CA . ASN A 1 202 ? 10.388 3.947 -8.508 1.00 65.12 202 ASN A CA 1
ATOM 1462 C C . ASN A 1 202 ? 11.296 2.976 -7.739 1.00 65.12 202 ASN A C 1
ATOM 1464 O O . ASN A 1 202 ? 12.293 2.483 -8.267 1.00 65.12 202 ASN A O 1
ATOM 1468 N N . ASP A 1 203 ? 10.929 2.723 -6.483 1.00 65.31 203 ASP A N 1
ATOM 1469 C CA . ASP A 1 203 ? 11.591 1.785 -5.578 1.00 65.31 203 ASP A CA 1
ATOM 1470 C C . ASP A 1 203 ? 11.355 0.316 -5.970 1.00 65.31 203 ASP A C 1
ATOM 1472 O O . ASP A 1 203 ? 12.103 -0.533 -5.499 1.00 65.31 203 ASP A O 1
ATOM 1476 N N . ASP A 1 204 ? 10.374 0.025 -6.838 1.00 76.44 204 ASP A N 1
ATOM 1477 C CA . ASP A 1 204 ? 10.131 -1.282 -7.480 1.00 76.44 204 ASP A CA 1
ATOM 1478 C C . ASP A 1 204 ? 9.821 -1.088 -8.988 1.00 76.44 204 ASP A C 1
ATOM 1480 O O . ASP A 1 204 ? 8.667 -0.867 -9.391 1.00 76.44 204 ASP A O 1
ATOM 1484 N N . PRO A 1 205 ? 10.860 -1.071 -9.840 1.00 81.31 205 PRO A N 1
ATOM 1485 C CA . PRO A 1 205 ? 10.722 -0.773 -11.260 1.00 81.31 205 PRO A CA 1
ATOM 1486 C C . PRO A 1 205 ? 10.024 -1.887 -12.054 1.00 81.31 205 PRO A C 1
ATOM 1488 O O . PRO A 1 205 ? 9.240 -1.567 -12.952 1.00 81.31 205 PRO A O 1
ATOM 1491 N N . LEU A 1 206 ? 10.242 -3.175 -11.748 1.00 87.19 206 LEU A N 1
ATOM 1492 C CA . LEU A 1 206 ? 9.562 -4.254 -12.477 1.00 87.19 206 LEU A CA 1
ATOM 1493 C C . LEU A 1 206 ? 8.068 -4.306 -12.176 1.00 87.19 206 LEU A C 1
ATOM 1495 O O . LEU A 1 206 ? 7.282 -4.468 -13.112 1.00 87.19 206 LEU A O 1
ATOM 1499 N N . THR A 1 207 ? 7.652 -4.116 -10.921 1.00 87.25 207 THR A N 1
ATOM 1500 C CA . THR A 1 207 ? 6.223 -4.034 -10.592 1.00 87.25 207 THR A CA 1
ATOM 1501 C C . THR A 1 207 ? 5.555 -2.902 -11.360 1.00 87.25 207 THR A C 1
ATOM 1503 O O . THR A 1 207 ? 4.485 -3.103 -11.932 1.00 87.25 207 THR A O 1
ATOM 1506 N N . TYR A 1 208 ? 6.200 -1.736 -11.453 1.00 86.25 208 TYR A N 1
ATOM 1507 C CA . TYR A 1 208 ? 5.673 -0.625 -12.242 1.00 86.25 208 TYR A CA 1
ATOM 1508 C C . TYR A 1 208 ? 5.526 -0.981 -13.729 1.00 86.25 208 TYR A C 1
ATOM 1510 O O . TYR A 1 208 ? 4.456 -0.772 -14.302 1.00 86.25 208 TYR A O 1
ATOM 1518 N N . ILE A 1 209 ? 6.566 -1.551 -14.348 1.00 88.50 209 ILE A N 1
ATOM 1519 C CA . ILE A 1 209 ? 6.539 -1.934 -15.768 1.00 88.50 209 ILE A CA 1
ATOM 1520 C C . ILE A 1 209 ? 5.400 -2.923 -16.039 1.00 88.50 209 ILE A C 1
ATOM 1522 O O . ILE A 1 209 ? 4.633 -2.727 -16.979 1.00 88.50 209 ILE A O 1
ATOM 1526 N N . PHE A 1 210 ? 5.240 -3.958 -15.217 1.00 89.44 210 PHE A N 1
ATOM 1527 C CA . PHE A 1 210 ? 4.174 -4.936 -15.426 1.00 89.44 210 PHE A CA 1
ATOM 1528 C C . PHE A 1 210 ? 2.786 -4.351 -15.163 1.00 89.44 210 PHE A C 1
ATOM 1530 O O . PHE A 1 210 ? 1.944 -4.350 -16.057 1.00 89.44 210 PHE A O 1
ATOM 1537 N N . GLU A 1 211 ? 2.550 -3.805 -13.973 1.00 86.94 211 GLU A N 1
ATOM 1538 C CA . GLU A 1 211 ? 1.198 -3.450 -13.530 1.00 86.94 211 GLU A CA 1
ATOM 1539 C C . GLU A 1 211 ? 0.689 -2.127 -14.104 1.00 86.94 211 GLU A C 1
ATOM 1541 O O . GLU A 1 211 ? -0.521 -1.908 -14.155 1.00 86.94 211 GLU A O 1
ATOM 1546 N N . GLN A 1 212 ? 1.579 -1.207 -14.488 1.00 82.00 212 GLN A N 1
ATOM 1547 C CA . GLN A 1 212 ? 1.183 0.117 -14.983 1.00 82.00 212 GLN A CA 1
ATOM 1548 C C . GLN A 1 212 ? 1.363 0.275 -16.490 1.00 82.00 212 GLN A C 1
ATOM 1550 O O . GLN A 1 212 ? 0.597 1.021 -17.095 1.00 82.00 212 GLN A O 1
ATOM 1555 N N . VAL A 1 213 ? 2.330 -0.423 -17.095 1.00 83.62 213 VAL A N 1
ATOM 1556 C CA . VAL A 1 213 ? 2.621 -0.302 -18.531 1.00 83.62 213 VAL A CA 1
ATOM 1557 C C . VAL A 1 213 ? 2.079 -1.511 -19.292 1.00 83.62 213 VAL A C 1
ATOM 1559 O O . VAL A 1 213 ? 1.155 -1.380 -20.092 1.00 83.62 213 VAL A O 1
ATOM 1562 N N . LEU A 1 214 ? 2.595 -2.710 -19.018 1.00 84.81 214 LEU A N 1
ATOM 1563 C CA . LEU A 1 214 ? 2.307 -3.900 -19.823 1.00 84.81 214 LEU A CA 1
ATOM 1564 C C . LEU A 1 214 ? 0.863 -4.399 -19.683 1.00 84.81 214 LEU A C 1
ATOM 1566 O O . LEU A 1 214 ? 0.209 -4.664 -20.690 1.00 84.81 214 LEU A O 1
ATOM 1570 N N . GLU A 1 215 ? 0.357 -4.514 -18.455 1.00 80.62 215 GLU A N 1
ATOM 1571 C CA . GLU A 1 215 ? -0.978 -5.064 -18.180 1.00 80.62 215 GLU A CA 1
ATOM 1572 C C . GLU A 1 215 ? -2.114 -4.070 -18.473 1.00 80.62 215 GLU A C 1
ATOM 1574 O O . GLU A 1 215 ? -3.261 -4.486 -18.638 1.00 80.62 215 GLU A O 1
ATOM 1579 N N . LYS A 1 216 ? -1.817 -2.765 -18.563 1.00 76.19 216 LYS A N 1
ATOM 1580 C CA . LYS A 1 216 ? -2.836 -1.711 -18.707 1.00 76.19 216 LYS A CA 1
ATOM 1581 C C . LYS A 1 216 ? -2.865 -1.030 -20.070 1.00 76.19 216 LYS A C 1
ATOM 1583 O O . LYS A 1 216 ? -3.950 -0.681 -20.523 1.00 76.19 216 LYS A O 1
ATOM 1588 N N . GLU A 1 217 ? -1.725 -0.814 -20.731 1.00 70.56 217 GLU A N 1
ATOM 1589 C CA . GLU A 1 217 ? -1.699 0.025 -21.942 1.00 70.56 217 GLU A CA 1
ATOM 1590 C C . GLU A 1 217 ? -2.158 -0.693 -23.221 1.00 70.56 217 GLU A C 1
ATOM 1592 O O . GLU A 1 217 ? -2.562 -0.030 -24.173 1.00 70.56 217 GLU A O 1
ATOM 1597 N N . LEU A 1 218 ? -2.143 -2.030 -23.261 1.00 67.12 218 LEU A N 1
ATOM 1598 C CA . LEU A 1 218 ? -2.589 -2.823 -24.421 1.00 67.12 218 LEU A CA 1
ATOM 1599 C C . LEU A 1 218 ? -3.951 -3.504 -24.198 1.00 67.12 218 LEU A C 1
ATOM 1601 O O . LEU A 1 218 ? -4.231 -4.555 -24.775 1.00 67.12 218 LEU A O 1
ATOM 1605 N N . PHE A 1 219 ? -4.806 -2.907 -23.367 1.00 64.75 219 PHE A N 1
ATOM 1606 C CA . PHE A 1 219 ? -6.143 -3.413 -23.069 1.00 64.75 219 PHE A CA 1
ATOM 1607 C C . PHE A 1 219 ? -7.217 -2.583 -23.782 1.00 64.75 219 PHE A C 1
ATOM 1609 O O . PHE A 1 219 ? -7.258 -1.364 -23.649 1.00 64.75 219 PHE A O 1
ATOM 1616 N N . GLY A 1 220 ? -8.115 -3.227 -24.531 1.00 60.59 220 GLY A N 1
ATOM 1617 C CA . GLY A 1 220 ? -9.195 -2.527 -25.226 1.00 60.59 220 GLY A CA 1
ATOM 1618 C C . GLY A 1 220 ? -10.023 -3.435 -26.129 1.00 60.59 220 GLY A C 1
ATOM 1619 O O . GLY A 1 220 ? -9.660 -4.581 -26.386 1.00 60.59 220 GLY A O 1
ATOM 1620 N N . SER A 1 221 ? -11.153 -2.919 -26.609 1.00 64.06 221 SER A N 1
ATOM 1621 C CA . SER A 1 221 ? -12.008 -3.611 -27.588 1.00 64.06 221 SER A CA 1
ATOM 1622 C C . SER A 1 221 ? -11.957 -2.991 -28.986 1.00 64.06 221 SER A C 1
ATOM 1624 O O . SER A 1 221 ? -12.429 -3.623 -29.929 1.00 64.06 221 SER A O 1
ATOM 1626 N N . ASP A 1 222 ? -11.359 -1.801 -29.144 1.00 68.19 222 ASP A N 1
ATOM 1627 C CA . ASP A 1 222 ? -11.131 -1.165 -30.445 1.00 68.19 222 ASP A CA 1
ATOM 1628 C C . ASP A 1 222 ? -9.743 -1.543 -31.003 1.00 68.19 222 ASP A C 1
ATOM 1630 O O . ASP A 1 222 ? -8.714 -1.096 -30.484 1.00 68.19 222 ASP A O 1
ATOM 1634 N N . PRO A 1 223 ? -9.673 -2.322 -32.099 1.00 66.25 223 PRO A N 1
ATOM 1635 C CA . PRO A 1 223 ? -8.408 -2.682 -32.730 1.00 66.25 223 PRO A CA 1
ATOM 1636 C C . PRO A 1 223 ? -7.600 -1.477 -33.221 1.00 66.25 223 PRO A C 1
ATOM 1638 O O . PRO A 1 223 ? -6.376 -1.562 -33.293 1.00 66.25 223 PRO A O 1
ATOM 1641 N N . ARG A 1 224 ? -8.244 -0.357 -33.586 1.00 66.56 224 ARG A N 1
ATOM 1642 C CA . ARG A 1 224 ? -7.529 0.841 -34.056 1.00 66.56 224 ARG A CA 1
ATOM 1643 C C . ARG A 1 224 ? -6.775 1.518 -32.926 1.00 66.56 224 ARG A C 1
ATOM 1645 O O . ARG A 1 224 ? -5.631 1.917 -33.128 1.00 66.56 224 ARG A O 1
ATOM 1652 N N . GLU A 1 225 ? -7.399 1.633 -31.761 1.00 72.06 225 GLU A N 1
ATOM 1653 C CA . GLU A 1 225 ? -6.774 2.186 -30.562 1.00 72.06 225 GLU A CA 1
ATOM 1654 C C . GLU A 1 225 ? -5.579 1.327 -30.133 1.00 72.06 225 GLU A C 1
ATOM 1656 O O . GLU A 1 225 ? -4.478 1.848 -29.975 1.00 72.06 225 GLU A O 1
ATOM 1661 N N . ILE A 1 226 ? -5.752 0.000 -30.089 1.00 70.62 226 ILE A N 1
ATOM 1662 C CA . ILE A 1 226 ? -4.676 -0.947 -29.757 1.00 70.62 226 ILE A CA 1
ATOM 1663 C C . ILE A 1 226 ? -3.508 -0.833 -30.744 1.00 70.62 226 ILE A C 1
ATOM 1665 O O . ILE A 1 226 ? -2.358 -0.719 -30.324 1.00 70.62 226 ILE A O 1
ATOM 1669 N N . LEU A 1 227 ? -3.777 -0.827 -32.055 1.00 73.75 227 LEU A N 1
ATOM 1670 C CA . LEU A 1 227 ? -2.727 -0.707 -33.072 1.00 73.75 227 LEU A CA 1
ATOM 1671 C C . LEU A 1 227 ? -2.025 0.657 -33.030 1.00 73.75 227 LEU A C 1
ATOM 1673 O O . LEU A 1 227 ? -0.816 0.721 -33.238 1.00 73.75 227 LEU A O 1
ATOM 1677 N N . THR A 1 228 ? -2.760 1.735 -32.744 1.00 78.56 228 THR A N 1
ATOM 1678 C CA . THR A 1 228 ? -2.194 3.088 -32.611 1.00 78.56 228 THR A CA 1
ATOM 1679 C C . THR A 1 228 ? -1.281 3.172 -31.393 1.00 78.56 228 THR A C 1
ATOM 1681 O O . THR A 1 228 ? -0.171 3.689 -31.491 1.00 78.56 228 THR A O 1
ATOM 1684 N N . THR A 1 229 ? -1.713 2.621 -30.260 1.00 79.19 229 THR A N 1
ATOM 1685 C CA . THR A 1 229 ? -0.904 2.540 -29.041 1.00 79.19 229 THR A CA 1
ATOM 1686 C C . THR A 1 229 ? 0.335 1.680 -29.261 1.00 79.19 229 THR A C 1
ATOM 1688 O O . THR A 1 229 ? 1.439 2.104 -28.925 1.00 79.19 229 THR A O 1
ATOM 1691 N N . LEU A 1 230 ? 0.191 0.519 -29.904 1.00 79.94 230 LEU A N 1
ATOM 1692 C CA . LEU A 1 230 ? 1.319 -0.356 -30.210 1.00 79.94 230 LEU A CA 1
ATOM 1693 C C . LEU A 1 230 ? 2.336 0.329 -31.136 1.00 79.94 230 LEU A C 1
ATOM 1695 O O . LEU A 1 230 ? 3.529 0.292 -30.857 1.00 79.94 230 LEU A O 1
ATOM 1699 N N . ALA A 1 231 ? 1.878 1.000 -32.194 1.00 81.44 231 ALA A N 1
ATOM 1700 C CA . ALA A 1 231 ? 2.752 1.689 -33.142 1.00 81.44 231 ALA A CA 1
ATOM 1701 C C . ALA A 1 231 ? 3.441 2.927 -32.548 1.00 81.44 231 ALA A C 1
ATOM 1703 O O . ALA A 1 231 ? 4.595 3.189 -32.871 1.00 81.44 231 ALA A O 1
ATOM 1704 N N . ASN A 1 232 ? 2.751 3.689 -31.695 1.00 83.25 232 ASN A N 1
ATOM 1705 C CA . ASN A 1 232 ? 3.269 4.963 -31.192 1.00 83.25 232 ASN A CA 1
ATOM 1706 C C . ASN A 1 232 ? 4.053 4.840 -29.883 1.00 83.25 232 ASN A C 1
ATOM 1708 O O . ASN A 1 232 ? 4.935 5.659 -29.646 1.00 83.25 232 ASN A O 1
ATOM 1712 N N . LYS A 1 233 ? 3.702 3.881 -29.018 1.00 81.50 233 LYS A N 1
ATOM 1713 C CA . LYS A 1 233 ? 4.299 3.746 -27.679 1.00 81.50 233 LYS A CA 1
ATOM 1714 C C . LYS A 1 233 ? 5.174 2.514 -27.503 1.00 81.50 233 LYS A C 1
ATOM 1716 O O . LYS A 1 233 ? 6.068 2.541 -26.673 1.00 81.50 233 LYS A O 1
ATOM 1721 N N . PHE A 1 234 ? 4.887 1.432 -28.225 1.00 85.06 234 PHE A N 1
ATOM 1722 C CA . PHE A 1 234 ? 5.585 0.163 -28.019 1.00 85.06 234 PHE A CA 1
ATOM 1723 C C . PHE A 1 234 ? 6.523 -0.197 -29.155 1.00 85.06 234 PHE A C 1
ATOM 1725 O O . PHE A 1 234 ? 7.440 -0.966 -28.910 1.00 85.06 234 PHE A O 1
ATOM 1732 N N . TYR A 1 235 ? 6.316 0.295 -30.378 1.00 87.44 235 TYR A N 1
ATOM 1733 C CA . TYR A 1 235 ? 7.185 -0.012 -31.509 1.00 87.44 235 TYR A CA 1
ATOM 1734 C C . TYR A 1 235 ? 8.446 0.855 -31.490 1.00 87.44 235 TYR A C 1
ATOM 1736 O O . TYR A 1 235 ? 8.387 2.078 -31.594 1.00 87.44 235 TYR A O 1
ATOM 1744 N N . HIS A 1 236 ? 9.599 0.195 -31.424 1.00 87.06 236 HIS A N 1
ATOM 1745 C CA . HIS A 1 236 ? 10.916 0.816 -31.412 1.00 87.06 236 HIS A CA 1
ATOM 1746 C C . HIS A 1 236 ? 11.819 0.109 -32.427 1.00 87.06 236 HIS A C 1
ATOM 1748 O O . HIS A 1 236 ? 12.192 -1.053 -32.225 1.00 87.06 236 HIS A O 1
ATOM 1754 N N . PRO A 1 237 ? 12.179 0.773 -33.539 1.00 85.88 237 PRO A N 1
ATOM 1755 C CA . PRO A 1 237 ? 12.921 0.136 -34.622 1.00 85.88 237 PRO A CA 1
ATOM 1756 C C . PRO A 1 237 ? 14.348 -0.262 -34.225 1.00 85.88 237 PRO A C 1
ATOM 1758 O O . PRO A 1 237 ? 14.935 -1.110 -34.891 1.00 85.88 237 PRO A O 1
ATOM 1761 N N . ASP A 1 238 ? 14.898 0.335 -33.173 1.00 81.75 238 ASP A N 1
ATOM 1762 C CA . ASP A 1 238 ? 16.224 0.088 -32.608 1.00 81.75 238 ASP A CA 1
ATOM 1763 C C . ASP A 1 238 ? 16.276 -1.100 -31.631 1.00 81.75 238 ASP A C 1
ATOM 1765 O O . ASP A 1 238 ? 17.360 -1.461 -31.171 1.00 81.75 238 ASP A O 1
ATOM 1769 N N . ARG A 1 239 ? 15.133 -1.733 -31.331 1.00 83.06 239 ARG A N 1
ATOM 1770 C CA . ARG A 1 239 ? 15.057 -2.880 -30.416 1.00 83.06 239 ARG A CA 1
ATOM 1771 C C . ARG A 1 239 ? 15.094 -4.221 -31.136 1.00 83.06 239 ARG A C 1
ATOM 1773 O O . ARG A 1 239 ? 14.599 -4.372 -32.253 1.00 83.06 239 ARG A O 1
ATOM 1780 N N . GLY A 1 240 ? 15.667 -5.206 -30.454 1.00 85.50 240 GLY A N 1
ATOM 1781 C CA . GLY A 1 240 ? 15.710 -6.596 -30.877 1.00 85.50 240 GLY A CA 1
ATOM 1782 C C . GLY A 1 240 ? 14.426 -7.324 -30.494 1.00 85.50 240 GLY A C 1
ATOM 1783 O O . GLY A 1 240 ? 13.356 -7.072 -31.052 1.00 85.50 240 GLY A O 1
ATOM 1784 N N . TRP A 1 241 ? 14.550 -8.259 -29.556 1.00 82.25 241 TRP A N 1
ATOM 1785 C CA . TRP A 1 241 ? 13.447 -9.083 -29.068 1.00 82.25 241 TRP A CA 1
ATOM 1786 C C . TRP A 1 241 ? 12.912 -8.597 -27.727 1.00 82.25 241 TRP A C 1
ATOM 1788 O O . TRP A 1 241 ? 13.677 -8.278 -26.818 1.00 82.25 241 TRP A O 1
ATOM 1798 N N . PHE A 1 242 ? 11.591 -8.647 -27.604 1.00 85.69 242 PHE A N 1
ATOM 1799 C CA . PHE A 1 242 ? 10.854 -8.448 -26.371 1.00 85.69 242 PHE A CA 1
ATOM 1800 C C . PHE A 1 242 ? 10.129 -9.725 -25.973 1.00 85.69 242 PHE A C 1
ATOM 1802 O O . PHE A 1 242 ? 9.410 -10.321 -26.774 1.00 85.69 242 PHE A O 1
ATOM 1809 N N . VAL A 1 243 ? 10.322 -10.125 -24.723 1.00 82.94 243 VAL A N 1
ATOM 1810 C CA . VAL A 1 243 ? 9.644 -11.219 -24.041 1.00 82.94 243 VAL A CA 1
ATOM 1811 C C . VAL A 1 243 ? 9.363 -10.751 -22.619 1.00 82.94 243 VAL A C 1
ATOM 1813 O O . VAL A 1 243 ? 10.285 -10.387 -21.892 1.00 82.94 243 VAL A O 1
ATOM 1816 N N . ALA A 1 244 ? 8.104 -10.778 -22.199 1.00 87.50 244 ALA A N 1
ATOM 1817 C CA . ALA A 1 244 ? 7.744 -10.562 -20.806 1.00 87.50 244 ALA A CA 1
ATOM 1818 C C . ALA A 1 244 ? 6.709 -11.585 -20.347 1.00 87.50 244 ALA A C 1
ATOM 1820 O O . ALA A 1 244 ? 5.787 -11.925 -21.089 1.00 87.50 244 ALA A O 1
ATOM 1821 N N . ALA A 1 245 ? 6.853 -12.065 -19.119 1.00 84.69 245 ALA A N 1
ATOM 1822 C CA . ALA A 1 245 ? 5.939 -13.021 -18.517 1.00 84.69 245 ALA A CA 1
ATOM 1823 C C . ALA A 1 245 ? 5.690 -12.670 -17.050 1.00 84.69 245 ALA A C 1
ATOM 1825 O O . ALA A 1 245 ? 6.640 -12.408 -16.315 1.00 84.69 245 ALA A O 1
ATOM 1826 N N . ASP A 1 246 ? 4.424 -12.712 -16.638 1.00 88.31 246 ASP A N 1
ATOM 1827 C CA . ASP A 1 246 ? 3.979 -12.631 -15.247 1.00 88.31 246 ASP A CA 1
ATOM 1828 C C . ASP A 1 246 ? 3.180 -13.891 -14.903 1.00 88.31 246 ASP A C 1
ATOM 1830 O O . ASP A 1 246 ? 2.097 -14.141 -15.446 1.00 88.31 246 ASP A O 1
ATOM 1834 N N . LEU A 1 247 ? 3.752 -14.695 -14.014 1.00 82.25 247 LEU A N 1
ATOM 1835 C CA . LEU A 1 247 ? 3.279 -16.018 -13.642 1.00 82.25 247 LEU A CA 1
ATOM 1836 C C . LEU A 1 247 ? 3.019 -16.048 -12.136 1.00 82.25 247 LEU A C 1
ATOM 1838 O O . LEU A 1 247 ? 3.913 -15.749 -11.349 1.00 82.25 247 LEU A O 1
ATOM 1842 N N . SER A 1 248 ? 1.835 -16.480 -11.716 1.00 83.00 248 SER A N 1
ATOM 1843 C CA . SER A 1 248 ? 1.561 -16.851 -10.327 1.00 83.00 248 SER A CA 1
ATOM 1844 C C . SER A 1 248 ? 1.523 -18.370 -10.194 1.00 83.00 248 SER A C 1
ATOM 1846 O O . SER A 1 248 ? 0.800 -19.051 -10.919 1.00 83.00 248 SER A O 1
ATOM 1848 N N . LEU A 1 249 ? 2.313 -18.898 -9.266 1.00 72.88 249 LEU A N 1
ATOM 1849 C CA . LEU A 1 249 ? 2.440 -20.310 -8.926 1.00 72.88 249 LEU A CA 1
ATOM 1850 C C . LEU A 1 249 ? 2.066 -20.468 -7.447 1.00 72.88 249 LEU A C 1
ATOM 1852 O O . LEU A 1 249 ? 2.886 -20.241 -6.559 1.00 72.88 249 LEU A O 1
ATOM 1856 N N . SER A 1 250 ? 0.819 -20.842 -7.169 1.00 76.38 250 SER A N 1
ATOM 1857 C CA . SER A 1 250 ? 0.233 -20.838 -5.826 1.00 76.38 250 SER A CA 1
ATOM 1858 C C . SER A 1 250 ? 0.343 -19.441 -5.197 1.00 76.38 250 SER A C 1
ATOM 1860 O O . SER A 1 250 ? -0.212 -18.489 -5.735 1.00 76.38 250 SER A O 1
ATOM 1862 N N . GLU A 1 251 ? 1.070 -19.302 -4.088 1.00 77.94 251 GLU A N 1
ATOM 1863 C CA . GLU A 1 251 ? 1.293 -18.024 -3.398 1.00 77.94 251 GLU A CA 1
ATOM 1864 C C . GLU A 1 251 ? 2.549 -17.281 -3.891 1.00 77.94 251 GLU A C 1
ATOM 1866 O O . GLU A 1 251 ? 2.862 -16.201 -3.396 1.00 77.94 251 GLU A O 1
ATOM 1871 N N . TRP A 1 252 ? 3.281 -17.850 -4.854 1.00 79.69 252 TRP A N 1
ATOM 1872 C CA . TRP A 1 252 ? 4.473 -17.244 -5.442 1.00 79.69 252 TRP A CA 1
ATOM 1873 C C . TRP A 1 252 ? 4.136 -16.522 -6.740 1.00 79.69 252 TRP A C 1
ATOM 1875 O O . TRP A 1 252 ? 3.295 -16.976 -7.516 1.00 79.69 252 TRP A O 1
ATOM 1885 N N . ARG A 1 253 ? 4.845 -15.433 -7.029 1.00 88.94 253 ARG A N 1
ATOM 1886 C CA . ARG A 1 253 ? 4.772 -14.726 -8.312 1.00 88.94 253 ARG A CA 1
ATOM 1887 C C . ARG A 1 253 ? 6.168 -14.581 -8.904 1.00 88.94 253 ARG A C 1
ATOM 1889 O O . ARG A 1 253 ? 7.109 -14.207 -8.211 1.00 88.94 253 ARG A O 1
ATOM 1896 N N . LEU A 1 254 ? 6.293 -14.895 -10.185 1.00 85.50 254 LEU A N 1
ATOM 1897 C CA . LEU A 1 254 ? 7.514 -14.805 -10.971 1.00 85.50 254 LEU A CA 1
ATOM 1898 C C . LEU A 1 254 ? 7.269 -13.848 -12.134 1.00 85.50 254 LEU A C 1
ATOM 1900 O O . LEU A 1 254 ? 6.353 -14.065 -12.929 1.00 85.50 254 LEU A O 1
ATOM 1904 N N . ARG A 1 255 ? 8.117 -12.828 -12.260 1.00 91.25 255 ARG A N 1
ATOM 1905 C CA . ARG A 1 255 ? 8.123 -11.921 -13.408 1.00 91.25 255 ARG A CA 1
ATOM 1906 C C . ARG A 1 255 ? 9.459 -11.968 -14.119 1.00 91.25 255 ARG A C 1
ATOM 1908 O O . ARG A 1 255 ? 10.513 -11.896 -13.491 1.00 91.25 255 ARG A O 1
ATOM 1915 N N . LEU A 1 256 ? 9.399 -12.081 -15.435 1.00 88.12 256 LEU A N 1
ATOM 1916 C CA . LEU A 1 256 ? 10.549 -12.144 -16.327 1.00 88.12 256 LEU A CA 1
ATOM 1917 C C . LEU A 1 256 ? 10.381 -11.081 -17.400 1.00 88.12 256 LEU A C 1
ATOM 1919 O O . LEU A 1 256 ? 9.347 -11.049 -18.060 1.00 88.12 256 LEU A O 1
ATOM 1923 N N . LEU A 1 257 ? 11.395 -10.246 -17.595 1.00 91.00 257 LEU A N 1
ATOM 1924 C CA . LEU A 1 257 ? 11.428 -9.217 -18.625 1.00 91.00 257 LEU A CA 1
ATOM 1925 C C . LEU A 1 257 ? 12.728 -9.333 -19.416 1.00 91.00 257 LEU A C 1
ATOM 1927 O O . LEU A 1 257 ? 13.819 -9.310 -18.856 1.00 91.00 257 LEU A O 1
ATOM 1931 N N . PHE A 1 258 ? 12.610 -9.413 -20.728 1.00 90.31 258 PHE A N 1
ATOM 1932 C CA . PHE A 1 258 ? 13.709 -9.377 -21.674 1.00 90.31 258 PHE A CA 1
ATOM 1933 C C . PHE A 1 258 ? 13.293 -8.436 -22.798 1.00 90.31 258 PHE A C 1
ATOM 1935 O O . PHE A 1 258 ? 12.349 -8.724 -23.518 1.00 90.31 258 PHE A O 1
ATOM 1942 N N . ASN A 1 259 ? 13.944 -7.290 -22.931 1.00 90.25 259 ASN A N 1
ATOM 1943 C CA . ASN A 1 259 ? 13.683 -6.305 -23.974 1.00 90.25 259 ASN A CA 1
ATOM 1944 C C . ASN A 1 259 ? 15.027 -5.823 -24.509 1.00 90.25 259 ASN A C 1
ATOM 1946 O O . ASN A 1 259 ? 15.591 -4.837 -24.037 1.00 90.25 259 ASN A O 1
ATOM 1950 N N . ASP A 1 260 ? 15.578 -6.577 -25.445 1.00 86.88 260 ASP A N 1
ATOM 1951 C CA . ASP A 1 260 ? 16.927 -6.372 -25.948 1.00 86.88 260 ASP A CA 1
ATOM 1952 C C . ASP A 1 260 ? 17.039 -5.093 -26.807 1.00 86.88 260 ASP A C 1
ATOM 1954 O O . ASP A 1 260 ? 16.185 -4.875 -27.674 1.00 86.88 260 ASP A O 1
ATOM 1958 N N . PRO A 1 261 ? 18.079 -4.249 -26.630 1.00 85.50 261 PRO A N 1
ATOM 1959 C CA . PRO A 1 261 ? 19.181 -4.334 -25.660 1.00 85.50 261 PRO A CA 1
ATOM 1960 C C . PRO A 1 261 ? 18.965 -3.499 -24.380 1.00 85.50 261 PRO A C 1
ATOM 1962 O O . PRO A 1 261 ? 19.921 -3.153 -23.679 1.00 85.50 261 PRO A O 1
ATOM 1965 N N . ASN A 1 262 ? 17.730 -3.075 -24.116 1.00 86.94 262 ASN A N 1
ATOM 1966 C CA . ASN A 1 262 ? 17.446 -1.962 -23.220 1.00 86.94 262 ASN A CA 1
ATOM 1967 C C . ASN A 1 262 ? 17.050 -2.380 -21.803 1.00 86.94 262 ASN A C 1
ATOM 1969 O O . ASN A 1 262 ? 17.394 -1.658 -20.873 1.00 86.94 262 ASN A O 1
ATOM 1973 N N . LEU A 1 263 ? 16.347 -3.498 -21.610 1.00 90.19 263 LEU A N 1
ATOM 1974 C CA . LEU A 1 263 ? 15.894 -3.945 -20.288 1.00 90.19 263 LEU A CA 1
ATOM 1975 C C . LEU A 1 263 ? 16.016 -5.457 -20.119 1.00 90.19 263 LEU A C 1
ATOM 1977 O O . LEU A 1 263 ? 15.588 -6.216 -20.985 1.00 90.19 263 LEU A O 1
ATOM 1981 N N . TYR A 1 264 ? 16.496 -5.895 -18.957 1.00 92.69 264 TYR A N 1
ATOM 1982 C CA . TYR A 1 264 ? 16.461 -7.306 -18.558 1.00 92.69 264 TYR A CA 1
ATOM 1983 C C . TYR A 1 264 ? 16.170 -7.409 -17.073 1.00 92.69 264 TYR A C 1
ATOM 1985 O O . TYR A 1 264 ? 16.905 -6.834 -16.277 1.00 92.69 264 TYR A O 1
ATOM 1993 N N . GLY A 1 265 ? 15.133 -8.141 -16.685 1.00 92.12 265 GLY A N 1
ATOM 1994 C CA . GLY A 1 265 ? 14.697 -8.206 -15.301 1.00 92.12 265 GLY A CA 1
ATOM 1995 C C . GLY A 1 265 ? 14.129 -9.555 -14.895 1.00 92.12 265 GLY A C 1
ATOM 1996 O O . GLY A 1 265 ? 13.530 -10.273 -15.696 1.00 92.12 265 GLY A O 1
ATOM 1997 N N . LEU A 1 266 ? 14.316 -9.877 -13.621 1.00 89.62 266 LEU A N 1
ATOM 1998 C CA . LEU A 1 266 ? 13.756 -11.034 -12.944 1.00 89.62 266 LEU A CA 1
ATOM 1999 C C . LEU A 1 266 ? 13.264 -10.589 -11.567 1.00 89.62 266 LEU A C 1
ATOM 2001 O O . LEU A 1 266 ? 14.028 -10.005 -10.800 1.00 89.62 266 LEU A O 1
ATOM 2005 N N . GLN A 1 267 ? 12.020 -10.925 -11.242 1.00 94.12 267 GLN A N 1
ATOM 2006 C CA . GLN A 1 267 ? 11.433 -10.687 -9.929 1.00 94.12 267 GLN A CA 1
ATOM 2007 C C . GLN A 1 267 ? 10.769 -11.961 -9.410 1.00 94.12 267 GLN A C 1
ATOM 2009 O O . GLN A 1 267 ? 10.022 -12.622 -10.133 1.00 94.12 267 GLN A O 1
ATOM 2014 N N . VAL A 1 268 ? 11.026 -12.289 -8.147 1.00 89.19 268 VAL A N 1
ATOM 2015 C CA . VAL A 1 268 ? 10.399 -13.392 -7.418 1.00 89.19 268 VAL A CA 1
ATOM 2016 C C . VAL A 1 268 ? 9.764 -12.825 -6.158 1.00 89.19 268 VAL A C 1
ATOM 2018 O O . VAL A 1 268 ? 10.457 -12.264 -5.311 1.00 89.19 268 VAL A O 1
ATOM 2021 N N . ILE A 1 269 ? 8.452 -12.985 -6.034 1.00 91.44 269 ILE A N 1
ATOM 2022 C CA . ILE A 1 269 ? 7.656 -12.497 -4.909 1.00 91.44 269 ILE A CA 1
ATOM 2023 C C . ILE A 1 269 ? 7.057 -13.707 -4.193 1.00 91.44 269 ILE A C 1
ATOM 2025 O O . ILE A 1 269 ? 6.495 -14.598 -4.835 1.00 91.44 269 ILE A O 1
ATOM 2029 N N . GLY A 1 270 ? 7.209 -13.750 -2.872 1.00 84.62 270 GLY A N 1
ATOM 2030 C CA . GLY A 1 270 ? 6.586 -14.760 -2.021 1.00 84.62 270 GLY A CA 1
ATOM 2031 C C . GLY A 1 270 ? 5.169 -14.382 -1.570 1.00 84.62 270 GLY A C 1
ATOM 2032 O O . GLY A 1 270 ? 4.627 -13.358 -1.989 1.00 84.62 270 GLY A O 1
ATOM 2033 N N . PRO A 1 271 ? 4.577 -15.185 -0.673 1.00 80.62 271 PRO A N 1
ATOM 2034 C CA . PRO A 1 271 ? 3.247 -14.935 -0.127 1.00 80.62 271 PRO A CA 1
ATOM 2035 C C . PRO A 1 271 ? 3.103 -13.546 0.513 1.00 80.62 271 PRO A C 1
ATOM 2037 O O . PRO A 1 271 ? 4.058 -12.977 1.051 1.00 80.62 271 PRO A O 1
ATOM 2040 N N . GLY A 1 272 ? 1.879 -13.018 0.522 1.00 74.38 272 GLY A N 1
ATOM 2041 C CA . GLY A 1 272 ? 1.535 -11.810 1.277 1.00 74.38 272 GLY A CA 1
ATOM 2042 C C . GLY A 1 272 ? 1.597 -12.019 2.798 1.00 74.38 272 GLY A C 1
ATOM 2043 O O . GLY A 1 272 ? 1.881 -13.110 3.288 1.00 74.38 272 GLY A O 1
ATOM 2044 N N . TYR A 1 273 ? 1.315 -10.968 3.569 1.00 64.75 273 TYR A N 1
ATOM 2045 C CA . TYR A 1 273 ? 1.357 -11.005 5.041 1.00 64.75 273 TYR A CA 1
ATOM 2046 C C . TYR A 1 273 ? 0.069 -11.529 5.707 1.00 64.75 273 TYR A C 1
ATOM 2048 O O . TYR A 1 273 ? 0.021 -11.602 6.932 1.00 64.75 273 TYR A O 1
ATOM 2056 N N . SER A 1 274 ? -0.972 -11.875 4.938 1.00 58.16 274 SER A N 1
ATOM 2057 C CA . SER A 1 274 ? -2.279 -12.279 5.475 1.00 58.16 274 SER A CA 1
ATOM 2058 C C . SER A 1 274 ? -2.843 -13.517 4.755 1.00 58.16 274 SER A C 1
ATOM 2060 O O . SER A 1 274 ? -3.180 -13.404 3.574 1.00 58.16 274 SER A O 1
ATOM 2062 N N . PRO A 1 275 ? -2.966 -14.675 5.439 1.00 57.22 275 PRO A N 1
ATOM 2063 C CA . PRO A 1 275 ? -2.376 -14.973 6.748 1.00 57.22 275 PRO A CA 1
ATOM 2064 C C . PRO A 1 275 ? -0.834 -15.001 6.671 1.00 57.22 275 PRO A C 1
ATOM 2066 O O . PRO A 1 275 ? -0.277 -15.349 5.629 1.00 57.22 275 PRO A O 1
ATOM 2069 N N . PRO A 1 276 ? -0.115 -14.645 7.750 1.00 61.31 276 PRO A N 1
ATOM 2070 C CA . PRO A 1 276 ? 1.341 -14.677 7.741 1.00 61.31 276 PRO A CA 1
ATOM 2071 C C . PRO A 1 276 ? 1.852 -16.124 7.710 1.00 61.31 276 PRO A C 1
ATOM 2073 O O . PRO A 1 276 ? 1.461 -16.964 8.519 1.00 61.31 276 PRO A O 1
ATOM 2076 N N . SER A 1 277 ? 2.768 -16.399 6.789 1.00 73.00 277 SER A N 1
ATOM 2077 C CA . SER A 1 277 ? 3.494 -17.656 6.630 1.00 73.00 277 SER A CA 1
ATOM 2078 C C . SER A 1 277 ? 4.991 -17.429 6.840 1.00 73.00 277 SER A C 1
ATOM 2080 O O . SER A 1 277 ? 5.467 -16.293 6.896 1.00 73.00 277 SER A O 1
ATOM 2082 N N . PHE A 1 278 ? 5.769 -18.514 6.907 1.00 75.25 278 PHE A N 1
ATOM 2083 C CA . PHE A 1 278 ? 7.226 -18.405 6.981 1.00 75.25 278 PHE A CA 1
ATOM 2084 C C . PHE A 1 278 ? 7.798 -17.550 5.843 1.00 75.25 278 PHE A C 1
ATOM 2086 O O . PHE A 1 278 ? 8.693 -16.759 6.111 1.00 75.25 278 PHE A O 1
ATOM 2093 N N . PHE A 1 279 ? 7.264 -17.680 4.618 1.00 77.69 279 PHE A N 1
ATOM 2094 C CA . PHE A 1 279 ? 7.744 -16.999 3.409 1.00 77.69 279 PHE A CA 1
ATOM 2095 C C . PHE A 1 279 ? 7.118 -15.619 3.160 1.00 77.69 279 PHE A C 1
ATOM 2097 O O . PHE A 1 279 ? 7.440 -14.985 2.153 1.00 77.69 279 PHE A O 1
ATOM 2104 N N . SER A 1 280 ? 6.247 -15.140 4.053 1.00 82.56 280 SER A N 1
ATOM 2105 C CA . SER A 1 280 ? 5.536 -13.878 3.855 1.00 82.56 280 SER A CA 1
ATOM 2106 C C . SER A 1 280 ? 6.479 -12.698 3.634 1.00 82.56 280 SER A C 1
ATOM 2108 O O . SER A 1 280 ? 7.476 -12.544 4.340 1.00 82.56 280 SER A O 1
ATOM 2110 N N . GLY A 1 281 ? 6.158 -11.860 2.649 1.00 84.44 281 GLY A N 1
ATOM 2111 C CA . GLY A 1 281 ? 6.900 -10.636 2.348 1.00 84.44 281 GLY A CA 1
ATOM 2112 C C . GLY A 1 281 ? 8.234 -10.831 1.623 1.00 84.44 281 GLY A C 1
ATOM 2113 O O . GLY A 1 281 ? 8.962 -9.851 1.454 1.00 84.44 281 GLY A O 1
ATOM 2114 N N . PHE A 1 282 ? 8.565 -12.056 1.196 1.00 87.56 282 PHE A N 1
ATOM 2115 C CA . PHE A 1 282 ? 9.775 -12.314 0.417 1.00 87.56 282 PHE A CA 1
ATOM 2116 C C . PHE A 1 282 ? 9.750 -11.575 -0.926 1.00 87.56 282 PHE A C 1
ATOM 2118 O O . PHE A 1 282 ? 8.771 -11.655 -1.668 1.00 87.56 282 PHE A O 1
ATOM 2125 N N . LEU A 1 283 ? 10.859 -10.914 -1.252 1.00 92.25 283 LEU A N 1
ATOM 2126 C CA . LEU A 1 283 ? 11.105 -10.297 -2.552 1.00 92.25 283 LEU A CA 1
ATOM 2127 C C . LEU A 1 283 ? 12.561 -10.527 -2.938 1.00 92.25 283 LEU A C 1
ATOM 2129 O O . LEU A 1 283 ? 13.465 -10.235 -2.157 1.00 92.25 283 LEU A O 1
ATOM 2133 N N . PHE A 1 284 ? 12.781 -10.973 -4.164 1.00 90.69 284 PHE A N 1
ATOM 2134 C CA . PHE A 1 284 ? 14.077 -10.918 -4.819 1.00 90.69 284 PHE A CA 1
ATOM 2135 C C . PHE A 1 284 ? 13.902 -10.297 -6.197 1.00 90.69 284 PHE A C 1
ATOM 2137 O O . PHE A 1 284 ? 13.104 -10.786 -6.996 1.00 90.69 284 PHE A O 1
ATOM 2144 N N . GLU A 1 285 ? 14.659 -9.244 -6.479 1.00 92.69 285 GLU A N 1
ATOM 2145 C CA . GLU A 1 285 ? 14.627 -8.567 -7.767 1.00 92.69 285 GLU A CA 1
ATOM 2146 C C . GLU A 1 285 ? 16.032 -8.270 -8.270 1.00 92.69 285 GLU A C 1
ATOM 2148 O O . GLU A 1 285 ? 16.904 -7.835 -7.517 1.00 92.69 285 GLU A O 1
ATOM 2153 N N . ILE A 1 286 ? 16.223 -8.471 -9.570 1.00 90.75 286 ILE A N 1
ATOM 2154 C CA . ILE A 1 286 ? 17.374 -7.977 -10.310 1.00 90.75 286 ILE A CA 1
ATOM 2155 C C . ILE A 1 286 ? 16.896 -7.405 -11.641 1.00 90.75 286 ILE A C 1
ATOM 2157 O O . ILE A 1 286 ? 16.110 -8.033 -12.350 1.00 90.75 286 ILE A O 1
ATOM 2161 N N . LEU A 1 287 ? 17.370 -6.213 -11.983 1.00 93.00 287 LEU A N 1
ATOM 2162 C CA . LEU A 1 287 ? 16.996 -5.509 -13.203 1.00 93.00 287 LEU A CA 1
ATOM 2163 C C . LEU A 1 287 ? 18.203 -4.761 -13.766 1.00 93.00 287 LEU A C 1
ATOM 2165 O O . LEU A 1 287 ? 18.913 -4.067 -13.049 1.00 93.00 287 LEU A O 1
ATOM 2169 N N . TYR A 1 288 ? 18.410 -4.857 -15.069 1.00 93.56 288 TYR A N 1
ATOM 2170 C CA . TYR A 1 288 ? 19.274 -3.969 -15.830 1.00 93.56 288 TYR A CA 1
ATOM 2171 C C . TYR A 1 288 ? 18.425 -3.062 -16.710 1.00 93.56 288 TYR A C 1
ATOM 2173 O O . TYR A 1 288 ? 17.490 -3.532 -17.364 1.00 93.56 288 TYR A O 1
ATOM 2181 N N . GLN A 1 289 ? 18.794 -1.784 -16.767 1.00 91.06 289 GLN A N 1
ATOM 2182 C CA . GLN A 1 289 ? 18.189 -0.808 -17.664 1.00 91.06 289 GLN A CA 1
ATOM 2183 C C . GLN A 1 289 ? 19.265 0.007 -18.375 1.00 91.06 289 GLN A C 1
ATOM 2185 O O . GLN A 1 289 ? 20.154 0.575 -17.741 1.00 91.06 289 GLN A O 1
ATOM 2190 N N . LYS A 1 290 ? 19.164 0.111 -19.695 1.00 88.31 290 LYS A N 1
ATOM 2191 C CA . LYS A 1 290 ? 19.986 0.994 -20.514 1.00 88.31 290 LYS A CA 1
ATOM 2192 C C . LYS A 1 290 ? 19.320 2.362 -20.591 1.00 88.31 290 LYS A C 1
ATOM 2194 O O . LYS A 1 290 ? 18.239 2.502 -21.149 1.00 88.31 290 LYS A O 1
ATOM 2199 N N . LEU A 1 291 ? 19.983 3.362 -20.028 1.00 83.44 291 LEU A N 1
ATOM 2200 C CA . LEU A 1 291 ? 19.469 4.724 -19.879 1.00 83.44 291 LEU A CA 1
ATOM 2201 C C . LEU A 1 291 ? 19.934 5.634 -21.026 1.00 83.44 291 LEU A C 1
ATOM 2203 O O . LEU A 1 291 ? 19.258 6.580 -21.411 1.00 83.44 291 LEU A O 1
ATOM 2207 N N . GLY A 1 292 ? 21.084 5.324 -21.617 1.00 81.31 292 GLY A N 1
ATOM 2208 C CA . GLY A 1 292 ? 21.609 6.018 -22.784 1.00 81.31 292 GLY A CA 1
ATOM 2209 C C . GLY A 1 292 ? 22.684 5.197 -23.496 1.00 81.31 292 GLY A C 1
ATOM 2210 O O . GLY A 1 292 ? 22.949 4.053 -23.120 1.00 81.31 292 GLY A O 1
ATOM 2211 N N . PRO A 1 293 ? 23.352 5.761 -24.516 1.00 80.88 293 PRO A N 1
ATOM 2212 C CA . PRO A 1 293 ? 24.368 5.040 -25.285 1.00 80.88 293 PRO A CA 1
ATOM 2213 C C . PRO A 1 293 ? 25.511 4.477 -24.428 1.00 80.88 293 PRO A C 1
ATOM 2215 O O . PRO A 1 293 ? 25.979 3.375 -24.694 1.00 80.88 293 PRO A O 1
ATOM 2218 N N . ASN A 1 294 ? 25.913 5.214 -23.385 1.00 83.50 294 ASN A N 1
ATOM 2219 C CA . ASN A 1 294 ? 27.035 4.879 -22.498 1.00 83.50 294 ASN A CA 1
ATOM 2220 C C . ASN A 1 294 ? 26.628 4.770 -21.018 1.00 83.50 294 ASN A C 1
ATOM 2222 O O . ASN A 1 294 ? 27.490 4.754 -20.139 1.00 83.50 294 ASN A O 1
ATOM 2226 N N . LEU A 1 295 ? 25.325 4.743 -20.734 1.00 85.56 295 LEU A N 1
ATOM 2227 C CA . LEU A 1 295 ? 24.804 4.727 -19.374 1.00 85.56 295 LEU A CA 1
ATOM 2228 C C . LEU A 1 295 ? 23.774 3.616 -19.228 1.00 85.56 295 LEU A C 1
ATOM 2230 O O . LEU A 1 295 ? 22.792 3.565 -19.965 1.00 85.56 295 LEU A O 1
ATOM 2234 N N . GLY A 1 296 ? 23.995 2.749 -18.251 1.00 88.62 296 GLY A N 1
ATOM 2235 C CA . GLY A 1 296 ? 23.002 1.808 -17.763 1.00 88.62 296 GLY A CA 1
ATOM 2236 C C . GLY A 1 296 ? 22.999 1.779 -16.242 1.00 88.62 296 GLY A C 1
ATOM 2237 O O . GLY A 1 296 ? 23.921 2.289 -15.602 1.00 88.62 296 GLY A O 1
ATOM 2238 N N . VAL A 1 297 ? 21.972 1.164 -15.675 1.00 90.00 297 VAL A N 1
ATOM 2239 C CA . VAL A 1 297 ? 21.815 0.972 -14.236 1.00 90.00 297 VAL A CA 1
ATOM 2240 C C . VAL A 1 297 ? 21.456 -0.478 -13.945 1.00 90.00 297 VAL A C 1
ATOM 2242 O O . VAL A 1 297 ? 20.591 -1.063 -14.596 1.00 90.00 297 VAL A O 1
ATOM 2245 N N . TYR A 1 298 ? 22.145 -1.052 -12.965 1.00 92.44 298 TYR A N 1
ATOM 2246 C CA . TYR A 1 298 ? 21.786 -2.316 -12.341 1.00 92.44 298 TYR A CA 1
ATOM 2247 C C . TYR A 1 298 ? 21.026 -2.015 -11.058 1.00 92.44 298 TYR A C 1
ATOM 2249 O O . TYR A 1 298 ? 21.548 -1.335 -10.179 1.00 92.44 298 TYR A O 1
ATOM 2257 N N . TYR A 1 299 ? 19.811 -2.525 -10.956 1.00 92.69 299 TYR A N 1
ATOM 2258 C CA . TYR A 1 299 ? 18.989 -2.493 -9.764 1.00 92.69 299 TYR A CA 1
ATOM 2259 C C . TYR A 1 299 ? 18.929 -3.889 -9.146 1.00 92.69 299 TYR A C 1
ATOM 2261 O O . TYR A 1 299 ? 18.799 -4.888 -9.858 1.00 92.69 299 TYR A O 1
ATOM 2269 N N . GLY A 1 300 ? 19.020 -3.954 -7.824 1.00 90.75 300 GLY A N 1
ATOM 2270 C CA . GLY A 1 300 ? 18.788 -5.176 -7.070 1.00 90.75 300 GLY A CA 1
ATOM 2271 C C . GLY A 1 300 ? 18.022 -4.888 -5.790 1.00 90.75 300 GLY A C 1
ATOM 2272 O O . GLY A 1 300 ? 18.304 -3.891 -5.125 1.00 90.75 300 GLY A O 1
ATOM 2273 N N . ALA A 1 301 ? 17.097 -5.774 -5.428 1.00 93.00 301 ALA A N 1
ATOM 2274 C CA . ALA A 1 301 ? 16.365 -5.704 -4.170 1.00 93.00 301 ALA A CA 1
ATOM 2275 C C . ALA A 1 301 ? 16.221 -7.073 -3.512 1.00 93.00 301 ALA A C 1
ATOM 2277 O O . ALA A 1 301 ? 16.054 -8.095 -4.180 1.00 93.00 301 ALA A O 1
ATOM 2278 N N . LEU A 1 302 ? 16.277 -7.078 -2.182 1.00 90.81 302 LEU A N 1
ATOM 2279 C CA . LEU A 1 302 ? 16.094 -8.266 -1.365 1.00 90.81 302 LEU A CA 1
ATOM 2280 C C . LEU A 1 302 ? 15.305 -7.923 -0.104 1.00 90.81 302 LEU A C 1
ATOM 2282 O O . LEU A 1 302 ? 15.793 -7.205 0.772 1.00 90.81 302 LEU A O 1
ATOM 2286 N N . ASN A 1 303 ? 14.134 -8.540 0.020 1.00 92.12 303 ASN A N 1
ATOM 2287 C CA . ASN A 1 303 ? 13.394 -8.632 1.267 1.00 92.12 303 ASN A CA 1
ATOM 2288 C C . ASN A 1 303 ? 13.406 -10.088 1.710 1.00 92.12 303 ASN A C 1
ATOM 2290 O O . ASN A 1 303 ? 12.919 -10.980 1.012 1.00 92.12 303 ASN A O 1
ATOM 2294 N N . LEU A 1 304 ? 13.982 -10.330 2.882 1.00 86.69 304 LEU A N 1
ATOM 2295 C CA . LEU A 1 304 ? 13.941 -11.648 3.495 1.00 86.69 304 LEU A CA 1
ATOM 2296 C C . LEU A 1 304 ? 12.489 -12.007 3.877 1.00 86.69 304 LEU A C 1
ATOM 2298 O O . LEU A 1 304 ? 11.663 -11.120 4.102 1.00 86.69 304 LEU A O 1
ATOM 2302 N N . PRO A 1 305 ? 12.157 -13.300 3.956 1.00 84.31 305 PRO A N 1
ATOM 2303 C CA . PRO A 1 305 ? 10.836 -13.719 4.396 1.00 84.31 305 PRO A CA 1
ATOM 2304 C C . PRO A 1 305 ? 10.640 -13.446 5.899 1.00 84.31 305 PRO A C 1
ATOM 2306 O O . PRO A 1 305 ? 11.608 -13.464 6.666 1.00 84.31 305 PRO A O 1
ATOM 2309 N N . GLU A 1 306 ? 9.397 -13.226 6.334 1.00 81.88 306 GLU A N 1
ATOM 2310 C CA . GLU A 1 306 ? 9.043 -12.855 7.716 1.00 81.88 306 GLU A CA 1
ATOM 2311 C C . GLU A 1 306 ? 9.646 -13.809 8.759 1.00 81.88 306 GLU A C 1
ATOM 2313 O O . GLU A 1 306 ? 10.188 -13.372 9.777 1.00 81.88 306 GLU A O 1
ATOM 2318 N N . GLY A 1 307 ? 9.651 -15.114 8.468 1.00 72.50 307 GLY A N 1
ATOM 2319 C CA . GLY A 1 307 ? 10.225 -16.135 9.345 1.00 72.50 307 GLY A CA 1
ATOM 2320 C C . GLY A 1 307 ? 11.740 -16.030 9.562 1.00 72.50 307 GLY A C 1
ATOM 2321 O O . GLY A 1 307 ? 12.241 -16.572 10.543 1.00 72.50 307 GLY A O 1
ATOM 2322 N N . LEU A 1 308 ? 12.475 -15.335 8.685 1.00 79.00 308 LEU A N 1
ATOM 2323 C CA . LEU A 1 308 ? 13.923 -15.105 8.815 1.00 79.00 308 LEU A CA 1
ATOM 2324 C C . LEU A 1 308 ? 14.271 -13.700 9.314 1.00 79.00 308 LEU A C 1
ATOM 2326 O O . LEU A 1 308 ? 15.398 -13.463 9.745 1.00 79.00 308 LEU A O 1
ATOM 2330 N N . ARG A 1 309 ? 13.334 -12.755 9.234 1.00 85.06 309 ARG A N 1
ATOM 2331 C CA . ARG A 1 309 ? 13.591 -11.350 9.577 1.00 85.06 309 ARG A CA 1
ATOM 2332 C C . ARG A 1 309 ? 13.442 -11.050 11.050 1.00 85.06 309 ARG A C 1
ATOM 2334 O O . ARG A 1 309 ? 14.077 -10.116 11.528 1.00 85.06 309 ARG A O 1
ATOM 2341 N N . ARG A 1 310 ? 12.602 -11.806 11.750 1.00 83.56 310 ARG A N 1
ATOM 2342 C CA . ARG A 1 310 ? 12.310 -11.594 13.166 1.00 83.56 310 ARG A CA 1
ATOM 2343 C C . ARG A 1 310 ? 13.280 -12.404 14.012 1.00 83.56 310 ARG A C 1
ATOM 2345 O O . ARG A 1 310 ? 13.204 -13.627 14.048 1.00 83.56 310 ARG A O 1
ATOM 2352 N N . ILE A 1 311 ? 14.178 -11.713 14.701 1.00 81.56 311 ILE A N 1
ATOM 2353 C CA . ILE A 1 311 ? 15.164 -12.294 15.609 1.00 81.56 311 ILE A CA 1
ATOM 2354 C C . ILE A 1 311 ? 14.715 -11.972 17.040 1.00 81.56 311 ILE A C 1
ATOM 2356 O O . ILE A 1 311 ? 14.840 -10.819 17.471 1.00 81.56 311 ILE A O 1
ATOM 2360 N N . PRO A 1 312 ? 14.170 -12.951 17.786 1.00 82.75 312 PRO A N 1
ATOM 2361 C CA . PRO A 1 312 ? 13.850 -12.767 19.193 1.00 82.75 312 PRO A CA 1
ATOM 2362 C C . PRO A 1 312 ? 15.132 -12.526 19.992 1.00 82.75 312 PRO A C 1
ATOM 2364 O O . PRO A 1 312 ? 16.074 -13.317 19.927 1.00 82.75 312 PRO A O 1
ATOM 2367 N N . ILE A 1 313 ? 15.155 -11.440 20.754 1.00 84.94 313 ILE A N 1
ATOM 2368 C CA . ILE A 1 313 ? 16.182 -11.130 21.750 1.00 84.94 313 ILE A CA 1
ATOM 2369 C C . ILE A 1 313 ? 15.503 -10.974 23.116 1.00 84.94 313 ILE A C 1
ATOM 2371 O O . ILE A 1 313 ? 14.276 -10.968 23.215 1.00 84.94 313 ILE A O 1
ATOM 2375 N N . GLU A 1 314 ? 16.270 -10.890 24.200 1.00 84.88 314 GLU A N 1
ATOM 2376 C CA . GLU A 1 314 ? 15.687 -10.770 25.541 1.00 84.88 314 GLU A CA 1
ATOM 2377 C C . GLU A 1 314 ? 14.835 -9.489 25.655 1.00 84.88 314 GLU A C 1
ATOM 2379 O O . GLU A 1 314 ? 15.351 -8.376 25.589 1.00 84.88 314 GLU A O 1
ATOM 2384 N N . GLY A 1 315 ? 13.514 -9.655 25.782 1.00 76.00 315 GLY A N 1
ATOM 2385 C CA . GLY A 1 315 ? 12.554 -8.558 25.947 1.00 76.00 315 GLY A CA 1
ATOM 2386 C C . GLY A 1 315 ? 12.155 -7.802 24.672 1.00 76.00 315 GLY A C 1
ATOM 2387 O O . GLY A 1 315 ? 11.323 -6.905 24.771 1.00 76.00 315 GLY A O 1
ATOM 2388 N N . ALA A 1 316 ? 12.689 -8.148 23.494 1.00 81.81 316 ALA A N 1
ATOM 2389 C CA . ALA A 1 316 ? 12.369 -7.467 22.234 1.00 81.81 316 ALA A CA 1
ATOM 2390 C C . ALA A 1 316 ? 12.453 -8.398 21.013 1.00 81.81 316 ALA A C 1
ATOM 2392 O O . ALA A 1 316 ? 13.061 -9.465 21.059 1.00 81.81 316 ALA A O 1
ATOM 2393 N N . VAL A 1 317 ? 11.898 -7.970 19.881 1.00 82.94 317 VAL A N 1
ATOM 2394 C CA . VAL A 1 317 ? 12.121 -8.616 18.578 1.00 82.94 317 VAL A CA 1
ATOM 2395 C C . VAL A 1 317 ? 12.803 -7.625 17.647 1.00 82.94 317 VAL A C 1
ATOM 2397 O O . VAL A 1 317 ? 12.242 -6.572 17.345 1.00 82.94 317 VAL A O 1
ATOM 2400 N N . LEU A 1 318 ? 14.007 -7.967 17.183 1.00 85.44 318 LEU A N 1
ATOM 2401 C CA . LEU A 1 318 ? 14.679 -7.242 16.108 1.00 85.44 318 LEU A CA 1
ATOM 2402 C C . LEU A 1 318 ? 14.115 -7.717 14.767 1.00 85.44 318 LEU A C 1
ATOM 2404 O O . LEU A 1 318 ? 14.065 -8.916 14.504 1.00 85.44 318 LEU A O 1
ATOM 2408 N N . ILE A 1 319 ? 13.718 -6.781 13.915 1.00 89.44 319 ILE A N 1
ATOM 2409 C CA . ILE A 1 319 ? 13.207 -7.034 12.570 1.00 89.44 319 ILE A CA 1
ATOM 2410 C C . ILE A 1 319 ? 14.247 -6.519 11.578 1.00 89.44 319 ILE A C 1
ATOM 2412 O O . ILE A 1 319 ? 14.541 -5.321 11.527 1.00 89.44 319 ILE A O 1
ATOM 2416 N N . LEU A 1 320 ? 14.825 -7.434 10.802 1.00 91.38 320 LEU A N 1
ATOM 2417 C CA . LEU A 1 320 ? 15.810 -7.103 9.777 1.00 91.38 320 LEU A CA 1
ATOM 2418 C C . LEU A 1 320 ? 15.169 -6.286 8.642 1.00 91.38 320 LEU A C 1
ATOM 2420 O O . LEU A 1 320 ? 14.019 -6.555 8.282 1.00 91.38 320 LEU A O 1
ATOM 2424 N N . PRO A 1 321 ? 15.883 -5.314 8.053 1.00 94.19 321 PRO A N 1
ATOM 2425 C CA . PRO A 1 321 ? 15.359 -4.513 6.954 1.00 94.19 321 PRO A CA 1
ATOM 2426 C C . PRO A 1 321 ? 15.403 -5.250 5.611 1.00 94.19 321 PRO A C 1
ATOM 2428 O O . PRO A 1 321 ? 16.139 -6.222 5.432 1.00 94.19 321 PRO A O 1
ATOM 2431 N N . GLY A 1 322 ? 14.648 -4.722 4.654 1.00 92.12 322 GLY A N 1
ATOM 2432 C CA . GLY A 1 322 ? 14.874 -4.927 3.229 1.00 92.12 322 GLY A CA 1
ATOM 2433 C C . GLY A 1 322 ? 16.012 -4.051 2.702 1.00 92.12 322 GLY A C 1
ATOM 2434 O O . GLY A 1 322 ? 16.317 -2.992 3.264 1.00 92.12 322 GLY A O 1
ATOM 2435 N N . PHE A 1 323 ? 16.632 -4.487 1.610 1.00 91.94 323 PHE A N 1
ATOM 2436 C CA . PHE A 1 323 ? 17.739 -3.787 0.961 1.00 91.94 323 PHE A CA 1
ATOM 2437 C C . PHE A 1 323 ? 17.429 -3.562 -0.512 1.00 91.94 323 PHE A C 1
ATOM 2439 O O . PHE A 1 323 ? 16.956 -4.480 -1.181 1.00 91.94 323 PHE A O 1
ATOM 2446 N N . SER A 1 324 ? 17.769 -2.386 -1.035 1.00 92.56 324 SER A N 1
ATOM 2447 C CA . SER A 1 324 ? 17.849 -2.175 -2.480 1.00 92.56 324 SER A CA 1
ATOM 2448 C C . SER A 1 324 ? 19.045 -1.315 -2.869 1.00 92.56 324 SER A C 1
ATOM 2450 O O . SER A 1 324 ? 19.542 -0.502 -2.084 1.00 92.56 324 SER A O 1
ATOM 2452 N N . ILE A 1 325 ? 19.560 -1.550 -4.073 1.00 91.06 325 ILE A N 1
ATOM 2453 C CA . ILE A 1 325 ? 20.754 -0.898 -4.597 1.00 91.06 325 ILE A CA 1
ATOM 2454 C C . ILE A 1 325 ? 20.588 -0.583 -6.080 1.00 91.06 325 ILE A C 1
ATOM 2456 O O . ILE A 1 325 ? 20.087 -1.403 -6.844 1.00 91.06 325 ILE A O 1
ATOM 2460 N N . TRP A 1 326 ? 21.067 0.592 -6.478 1.00 90.69 326 TRP A N 1
ATOM 2461 C CA . TRP A 1 326 ? 21.260 0.993 -7.864 1.00 90.69 326 TRP A CA 1
ATOM 2462 C C . TRP A 1 326 ? 22.751 1.197 -8.088 1.00 90.69 326 TRP A C 1
ATOM 2464 O O . TRP A 1 326 ? 23.398 1.906 -7.318 1.00 90.69 326 TRP A O 1
ATOM 2474 N N . VAL A 1 327 ? 23.293 0.589 -9.136 1.00 92.12 327 VAL A N 1
ATOM 2475 C CA . VAL A 1 327 ? 24.689 0.743 -9.548 1.00 92.12 327 VAL A CA 1
ATOM 2476 C C . VAL A 1 327 ? 24.707 1.161 -11.006 1.00 92.12 327 VAL A C 1
ATOM 2478 O O . VAL A 1 327 ? 24.365 0.383 -11.899 1.00 92.12 327 VAL A O 1
ATOM 2481 N N . TYR A 1 328 ? 25.105 2.401 -11.248 1.00 91.31 328 TYR A N 1
ATOM 2482 C CA . TYR A 1 328 ? 25.230 2.955 -12.583 1.00 91.31 328 TYR A CA 1
ATOM 2483 C C . TYR A 1 328 ? 26.567 2.535 -13.196 1.00 91.31 328 TYR A C 1
ATOM 2485 O O . TYR A 1 328 ? 27.591 2.419 -12.519 1.00 91.31 328 TYR A O 1
ATOM 2493 N N . THR A 1 329 ? 26.595 2.330 -14.512 1.00 90.69 329 THR A N 1
ATOM 2494 C CA . THR A 1 329 ? 27.808 1.907 -15.238 1.00 90.69 329 THR A CA 1
ATOM 2495 C C . THR A 1 329 ? 28.946 2.930 -15.173 1.00 90.69 329 THR A C 1
ATOM 2497 O O . THR A 1 329 ? 30.092 2.593 -15.457 1.00 90.69 329 THR A O 1
ATOM 2500 N N . ASN A 1 330 ? 28.651 4.173 -14.790 1.00 87.69 330 ASN A N 1
ATOM 2501 C CA . ASN A 1 330 ? 29.615 5.255 -14.580 1.00 87.69 330 ASN A CA 1
ATOM 2502 C C . ASN A 1 330 ? 30.200 5.300 -13.144 1.00 87.69 330 ASN A C 1
ATOM 2504 O O . ASN A 1 330 ? 30.970 6.215 -12.833 1.00 87.69 330 ASN A O 1
ATOM 2508 N N . GLY A 1 331 ? 29.843 4.335 -12.286 1.00 88.06 331 GLY A N 1
ATOM 2509 C CA . GLY A 1 331 ? 30.312 4.210 -10.903 1.00 88.06 331 GLY A CA 1
ATOM 2510 C C . GLY A 1 331 ? 29.501 4.993 -9.865 1.00 88.06 331 GLY A C 1
ATOM 2511 O O . GLY A 1 331 ? 29.900 5.037 -8.699 1.00 88.06 331 GLY A O 1
ATOM 2512 N N . ASP A 1 332 ? 28.400 5.623 -10.268 1.00 91.00 332 ASP A N 1
ATOM 2513 C CA . ASP A 1 332 ? 27.445 6.238 -9.349 1.00 91.00 332 ASP A CA 1
ATOM 2514 C C . ASP A 1 332 ? 26.492 5.188 -8.777 1.00 91.00 332 ASP A C 1
ATOM 2516 O O . ASP A 1 332 ? 26.354 4.084 -9.315 1.00 91.00 332 ASP A O 1
ATOM 2520 N N . PHE A 1 333 ? 25.896 5.479 -7.623 1.00 91.19 333 PHE A N 1
ATOM 2521 C CA . PHE A 1 333 ? 25.118 4.480 -6.901 1.00 91.19 333 PHE A CA 1
ATOM 2522 C C . PHE A 1 333 ? 24.102 5.082 -5.937 1.00 91.19 333 PHE A C 1
ATOM 2524 O O . PHE A 1 333 ? 24.250 6.208 -5.460 1.00 91.19 333 PHE A O 1
ATOM 2531 N N . ARG A 1 334 ? 23.119 4.259 -5.572 1.00 89.62 334 ARG A N 1
ATOM 2532 C CA . ARG A 1 334 ? 22.173 4.497 -4.481 1.00 89.62 334 ARG A CA 1
ATOM 2533 C C . ARG A 1 334 ? 21.997 3.225 -3.673 1.00 89.62 334 ARG A C 1
ATOM 2535 O O . ARG A 1 334 ? 21.917 2.148 -4.248 1.00 89.62 334 ARG A O 1
ATOM 2542 N N . VAL A 1 335 ? 21.900 3.355 -2.358 1.00 91.25 335 VAL A N 1
ATOM 2543 C CA . VAL A 1 335 ? 21.587 2.257 -1.442 1.00 91.25 335 VAL A CA 1
ATOM 2544 C C . VAL A 1 335 ? 20.437 2.682 -0.544 1.00 91.25 335 VAL A C 1
ATOM 2546 O O . VAL A 1 335 ? 20.499 3.742 0.080 1.00 91.25 335 VAL A O 1
ATOM 2549 N N . ASN A 1 336 ? 19.431 1.822 -0.434 1.00 92.19 336 ASN A N 1
ATOM 2550 C CA . ASN A 1 336 ? 18.336 1.951 0.515 1.00 92.19 336 ASN A CA 1
ATOM 2551 C C . ASN A 1 336 ? 18.411 0.804 1.528 1.00 92.19 336 ASN A C 1
ATOM 2553 O O . ASN A 1 336 ? 18.613 -0.358 1.166 1.00 92.19 336 ASN A O 1
ATOM 2557 N N . ILE A 1 337 ? 18.215 1.133 2.804 1.00 92.62 337 ILE A N 1
ATOM 2558 C CA . ILE A 1 337 ? 18.160 0.176 3.909 1.00 92.62 337 ILE A CA 1
ATOM 2559 C C . ILE A 1 337 ? 16.888 0.454 4.693 1.00 92.62 337 ILE A C 1
ATOM 2561 O O . ILE A 1 337 ? 16.771 1.469 5.382 1.00 92.62 337 ILE A O 1
ATOM 2565 N N . GLY A 1 338 ? 15.915 -0.444 4.567 1.00 88.88 338 GLY A N 1
ATOM 2566 C CA . GLY A 1 338 ? 14.622 -0.319 5.227 1.00 88.88 338 GLY A CA 1
ATOM 2567 C C . GLY A 1 338 ? 13.841 0.953 4.886 1.00 88.88 338 GLY A C 1
ATOM 2568 O O . GLY A 1 338 ? 13.013 1.398 5.683 1.00 88.88 338 GLY A O 1
ATOM 2569 N N . TRP A 1 339 ? 14.141 1.544 3.729 1.00 85.56 339 TRP A N 1
ATOM 2570 C CA . TRP A 1 339 ? 13.510 2.746 3.203 1.00 85.56 339 TRP A CA 1
ATOM 2571 C C . TRP A 1 339 ? 12.632 2.406 1.989 1.00 85.56 339 TRP A C 1
ATOM 2573 O O . TRP A 1 339 ? 13.083 1.621 1.150 1.00 85.56 339 TRP A O 1
ATOM 2583 N N . PRO A 1 340 ? 11.446 3.029 1.839 1.00 79.25 340 PRO A N 1
ATOM 2584 C CA . PRO A 1 340 ? 10.789 3.949 2.783 1.00 79.25 340 PRO A CA 1
ATOM 2585 C C . PRO A 1 340 ? 10.291 3.258 4.062 1.00 79.25 340 PRO A C 1
ATOM 2587 O O . PRO A 1 340 ? 10.346 2.034 4.174 1.00 79.25 340 PRO A O 1
ATOM 2590 N N . LEU A 1 341 ? 9.803 4.049 5.031 1.00 82.12 341 LEU A N 1
ATOM 2591 C CA . LEU A 1 341 ? 9.179 3.489 6.234 1.00 82.12 341 LEU A CA 1
ATOM 2592 C C . LEU A 1 341 ? 7.998 2.576 5.872 1.00 82.12 341 LEU A C 1
ATOM 2594 O O . LEU A 1 341 ? 7.138 2.955 5.077 1.00 82.12 341 LEU A O 1
ATOM 2598 N N . GLY A 1 342 ? 7.954 1.385 6.468 1.00 82.12 342 GLY A N 1
ATOM 2599 C CA . GLY A 1 342 ? 6.906 0.395 6.231 1.00 82.12 342 GLY A CA 1
ATOM 2600 C C . GLY A 1 342 ? 7.320 -1.023 6.640 1.00 82.12 342 GLY A C 1
ATOM 2601 O O . GLY A 1 342 ? 8.229 -1.194 7.454 1.00 82.12 342 GLY A O 1
ATOM 2602 N N . PRO A 1 343 ? 6.696 -2.069 6.066 1.00 81.38 343 PRO A N 1
ATOM 2603 C CA . PRO A 1 343 ? 7.009 -3.466 6.395 1.00 81.38 343 PRO A CA 1
ATOM 2604 C C . PRO A 1 343 ? 8.471 -3.862 6.139 1.00 81.38 343 PRO A C 1
ATOM 2606 O O . PRO A 1 343 ? 8.979 -4.815 6.724 1.00 81.38 343 PRO A O 1
ATOM 2609 N N . GLN A 1 344 ? 9.170 -3.131 5.267 1.00 83.38 344 GLN A N 1
ATOM 2610 C CA . GLN A 1 344 ? 10.565 -3.402 4.920 1.00 83.38 344 GLN A CA 1
ATOM 2611 C C . GLN A 1 344 ? 11.575 -2.680 5.819 1.00 83.38 344 GLN A C 1
ATOM 2613 O O . GLN A 1 344 ? 12.774 -2.877 5.655 1.00 83.38 344 GLN A O 1
ATOM 2618 N N . SER A 1 345 ? 11.128 -1.878 6.783 1.00 90.69 345 SER A N 1
ATOM 2619 C CA . SER A 1 345 ? 12.015 -1.102 7.649 1.00 90.69 345 SER A CA 1
ATOM 2620 C C . SER A 1 345 ? 12.792 -1.939 8.657 1.00 90.69 345 SER A C 1
ATOM 2622 O O . SER A 1 345 ? 12.415 -3.062 8.993 1.00 90.69 345 SER A O 1
ATOM 2624 N N . ILE A 1 346 ? 13.879 -1.357 9.171 1.00 91.31 346 ILE A N 1
ATOM 2625 C CA . ILE A 1 346 ? 14.524 -1.844 10.393 1.00 91.31 346 ILE A CA 1
ATOM 2626 C C . ILE A 1 346 ? 13.483 -1.707 11.500 1.00 91.31 346 ILE A C 1
ATOM 2628 O O . ILE A 1 346 ? 12.936 -0.619 11.657 1.00 91.31 346 ILE A O 1
ATOM 2632 N N . GLY A 1 347 ? 13.198 -2.768 12.250 1.00 91.38 347 GLY A N 1
ATOM 2633 C CA . GLY A 1 347 ? 12.186 -2.731 13.306 1.00 91.38 347 GLY A CA 1
ATOM 2634 C C . GLY A 1 347 ? 12.710 -3.217 14.649 1.00 91.38 347 GLY A C 1
ATOM 2635 O O . GLY A 1 347 ? 13.524 -4.134 14.716 1.00 91.38 347 GLY A O 1
ATOM 2636 N N . ILE A 1 348 ? 12.221 -2.618 15.729 1.00 88.06 348 ILE A N 1
ATOM 2637 C CA . ILE A 1 348 ? 12.376 -3.118 17.095 1.00 88.06 348 ILE A CA 1
ATOM 2638 C C . ILE A 1 348 ? 10.984 -3.153 17.712 1.00 88.06 348 ILE A C 1
ATOM 2640 O O . ILE A 1 348 ? 10.345 -2.112 17.869 1.00 88.06 348 ILE A O 1
ATOM 2644 N N . GLN A 1 349 ? 10.519 -4.349 18.055 1.00 84.12 349 GLN A N 1
ATOM 2645 C CA . GLN A 1 349 ? 9.230 -4.547 18.705 1.00 84.12 349 GLN A CA 1
ATOM 2646 C C . GLN A 1 349 ? 9.418 -4.834 20.198 1.00 84.12 349 GLN A C 1
ATOM 2648 O O . GLN A 1 349 ? 10.156 -5.749 20.568 1.00 84.12 349 GLN A O 1
ATOM 2653 N N . LEU A 1 350 ? 8.726 -4.060 21.033 1.00 79.44 350 LEU A N 1
ATOM 2654 C CA . LEU A 1 350 ? 8.696 -4.124 22.493 1.00 79.44 350 LEU A CA 1
ATOM 2655 C C . LEU A 1 350 ? 7.229 -4.144 22.942 1.00 79.44 350 LEU A C 1
ATOM 2657 O O . LEU A 1 350 ? 6.610 -3.089 23.071 1.00 79.44 350 LEU A O 1
ATOM 2661 N N . ASP A 1 351 ? 6.668 -5.331 23.173 1.00 78.62 351 ASP A N 1
ATOM 2662 C CA . ASP A 1 351 ? 5.253 -5.500 23.545 1.00 78.62 351 ASP A CA 1
ATOM 2663 C C . ASP A 1 351 ? 4.297 -4.796 22.551 1.00 78.62 351 ASP A C 1
ATOM 2665 O O . ASP A 1 351 ? 4.254 -5.181 21.376 1.00 78.62 351 ASP A O 1
ATOM 2669 N N . VAL A 1 352 ? 3.576 -3.755 22.990 1.00 67.12 352 VAL A N 1
ATOM 2670 C CA . VAL A 1 352 ? 2.658 -2.945 22.166 1.00 67.12 352 VAL A CA 1
ATOM 2671 C C . VAL A 1 352 ? 3.362 -1.898 21.299 1.00 67.12 352 VAL A C 1
ATOM 2673 O O . VAL A 1 352 ? 2.720 -1.297 20.439 1.00 67.12 352 VAL A O 1
ATOM 2676 N N . LEU A 1 353 ? 4.657 -1.652 21.526 1.00 77.44 353 LEU A N 1
ATOM 2677 C CA . LEU A 1 353 ? 5.445 -0.646 20.819 1.00 77.44 353 LEU A CA 1
ATOM 2678 C C . LEU A 1 353 ? 6.219 -1.265 19.653 1.00 77.44 353 LEU A C 1
ATOM 2680 O O . LEU A 1 353 ? 6.935 -2.253 19.809 1.00 77.44 353 LEU A O 1
ATOM 2684 N N . LEU A 1 354 ? 6.152 -0.616 18.496 1.00 85.62 354 LEU A N 1
ATOM 2685 C CA . LEU A 1 354 ? 6.975 -0.906 17.331 1.00 85.62 354 LEU A CA 1
ATOM 2686 C C . LEU A 1 354 ? 7.722 0.362 16.920 1.00 85.62 354 LEU A C 1
ATOM 2688 O O . LEU A 1 354 ? 7.120 1.326 16.444 1.00 85.62 354 LEU A O 1
ATOM 2692 N N . GLY A 1 355 ? 9.039 0.347 17.102 1.00 88.94 355 GLY A N 1
ATOM 2693 C CA . GLY A 1 355 ? 9.944 1.341 16.539 1.00 88.94 355 GLY A CA 1
ATOM 2694 C C . GLY A 1 355 ? 10.420 0.896 15.163 1.00 88.94 355 GLY A C 1
ATOM 2695 O O . GLY A 1 355 ? 10.786 -0.268 14.996 1.00 88.94 355 GLY A O 1
ATOM 2696 N N . GLN A 1 356 ? 10.440 1.802 14.189 1.00 92.19 356 GLN A N 1
ATOM 2697 C CA . GLN A 1 356 ? 10.972 1.537 12.857 1.00 92.19 356 GLN A CA 1
ATOM 2698 C C . GLN A 1 356 ? 11.954 2.616 12.419 1.00 92.19 356 GLN A C 1
ATOM 2700 O O . GLN A 1 356 ? 11.846 3.780 12.804 1.00 92.19 356 GLN A O 1
ATOM 2705 N N . ALA A 1 357 ? 12.911 2.216 11.591 1.00 92.06 357 ALA A N 1
ATOM 2706 C CA . ALA A 1 357 ? 13.889 3.103 10.992 1.00 92.06 357 ALA A CA 1
ATOM 2707 C C . ALA A 1 357 ? 14.171 2.704 9.543 1.00 92.06 357 ALA A C 1
ATOM 2709 O O . ALA A 1 357 ? 14.217 1.521 9.198 1.00 92.06 357 ALA A O 1
ATOM 2710 N N . GLY A 1 358 ? 14.411 3.706 8.709 1.00 92.19 358 GLY A N 1
ATOM 2711 C CA . GLY A 1 358 ? 14.858 3.531 7.337 1.00 92.19 358 GLY A CA 1
ATOM 2712 C C . GLY A 1 358 ? 15.843 4.625 6.972 1.00 92.19 358 GLY A C 1
ATOM 2713 O O . GLY A 1 358 ? 15.747 5.745 7.478 1.00 92.19 358 GLY A O 1
ATOM 2714 N N . LEU A 1 359 ? 16.789 4.314 6.094 1.00 93.06 359 LEU A N 1
ATOM 2715 C CA . LEU A 1 359 ? 17.721 5.299 5.563 1.00 93.06 359 LEU A CA 1
ATOM 2716 C C . LEU A 1 359 ? 18.106 4.991 4.121 1.00 93.06 359 LEU A C 1
ATOM 2718 O O . LEU A 1 359 ? 18.065 3.842 3.679 1.00 93.06 359 LEU A O 1
ATOM 2722 N N . TYR A 1 360 ? 18.525 6.024 3.405 1.00 92.00 360 TYR A N 1
ATOM 2723 C CA . TYR A 1 360 ? 19.145 5.878 2.100 1.00 92.00 360 TYR A CA 1
ATOM 2724 C C . TYR A 1 360 ? 20.322 6.829 1.936 1.00 92.00 360 TYR A C 1
ATOM 2726 O O . TYR A 1 360 ? 20.415 7.866 2.597 1.00 92.00 360 TYR A O 1
ATOM 2734 N N . PHE A 1 361 ? 21.213 6.461 1.024 1.00 92.62 361 PHE A N 1
ATOM 2735 C CA . PHE A 1 361 ? 22.331 7.284 0.594 1.00 92.62 361 PHE A CA 1
ATOM 2736 C C . PHE A 1 361 ? 22.585 7.067 -0.896 1.00 92.62 361 PHE A C 1
ATOM 2738 O O . PHE A 1 361 ? 22.567 5.930 -1.371 1.00 92.62 361 PHE A O 1
ATOM 2745 N N . ALA A 1 362 ? 22.854 8.142 -1.624 1.00 90.88 362 ALA A N 1
ATOM 2746 C CA . ALA A 1 362 ? 23.212 8.094 -3.029 1.00 90.88 362 ALA A CA 1
ATOM 2747 C C . ALA A 1 362 ? 24.348 9.063 -3.349 1.00 90.88 362 ALA A C 1
ATOM 2749 O O . ALA A 1 362 ? 24.451 10.151 -2.780 1.00 90.88 362 ALA A O 1
ATOM 2750 N N . LYS A 1 363 ? 25.176 8.662 -4.310 1.00 91.94 363 LYS A N 1
ATOM 2751 C CA . LYS A 1 363 ? 26.127 9.522 -5.000 1.00 91.94 363 LYS A CA 1
ATOM 2752 C C . LYS A 1 363 ? 25.803 9.438 -6.485 1.00 91.94 363 LYS A C 1
ATOM 2754 O O . LYS A 1 363 ? 26.044 8.396 -7.089 1.00 91.94 363 LYS A O 1
ATOM 2759 N N . LEU A 1 364 ? 25.292 10.534 -7.027 1.00 88.50 364 LEU A N 1
ATOM 2760 C CA . LEU A 1 364 ? 24.780 10.670 -8.389 1.00 88.50 364 LEU A CA 1
ATOM 2761 C C . LEU A 1 364 ? 25.466 11.836 -9.121 1.00 88.50 364 LEU A C 1
ATOM 2763 O O . LEU A 1 364 ? 26.304 12.547 -8.555 1.00 88.50 364 LEU A O 1
ATOM 2767 N N . ARG A 1 365 ? 25.075 12.073 -10.369 1.00 86.25 365 ARG A N 1
ATOM 2768 C CA . ARG A 1 365 ? 25.359 13.282 -11.155 1.00 86.25 365 ARG A CA 1
ATOM 2769 C C . ARG A 1 365 ? 24.172 13.642 -12.043 1.00 86.25 365 ARG A C 1
ATOM 2771 O O . ARG A 1 365 ? 23.316 12.809 -12.311 1.00 86.25 365 ARG A O 1
ATOM 2778 N N . SER A 1 366 ? 24.154 14.858 -12.587 1.00 80.06 366 SER A N 1
ATOM 2779 C CA . SER A 1 366 ? 23.032 15.321 -13.424 1.00 80.06 366 SER A CA 1
ATOM 2780 C C . SER A 1 366 ? 22.797 14.493 -14.697 1.00 80.06 366 SER A C 1
ATOM 2782 O O . SER A 1 366 ? 21.741 14.601 -15.302 1.00 80.06 366 SER A O 1
ATOM 2784 N N . GLY A 1 367 ? 23.778 13.693 -15.125 1.00 71.50 367 GLY A N 1
ATOM 2785 C CA . GLY A 1 367 ? 23.644 12.773 -16.257 1.00 71.50 367 GLY A CA 1
ATOM 2786 C C . GLY A 1 367 ? 23.021 11.415 -15.919 1.00 71.50 367 GLY A C 1
ATOM 2787 O O . GLY A 1 367 ? 22.866 10.616 -16.837 1.00 71.50 367 GLY A O 1
ATOM 2788 N N . ASP A 1 368 ? 22.700 11.135 -14.653 1.00 72.88 368 ASP A N 1
ATOM 2789 C CA . ASP A 1 368 ? 22.120 9.850 -14.229 1.00 72.88 368 ASP A CA 1
ATOM 2790 C C . ASP A 1 368 ? 20.601 9.757 -14.466 1.00 72.88 368 ASP A C 1
ATOM 2792 O O . ASP A 1 368 ? 20.032 8.671 -14.344 1.00 72.88 368 ASP A O 1
ATOM 2796 N N . ASP A 1 369 ? 19.961 10.870 -14.844 1.00 67.25 369 ASP A N 1
ATOM 2797 C CA . ASP A 1 369 ? 18.551 10.948 -15.235 1.00 67.25 369 ASP A CA 1
ATOM 2798 C C . ASP A 1 369 ? 18.417 11.011 -16.775 1.00 67.25 369 ASP A C 1
ATOM 2800 O O . ASP A 1 369 ? 18.701 12.044 -17.399 1.00 67.25 369 ASP A O 1
ATOM 2804 N N . PRO A 1 370 ? 18.051 9.898 -17.434 1.00 53.84 370 PRO A N 1
ATOM 2805 C CA . PRO A 1 370 ? 17.970 9.838 -18.885 1.00 53.84 370 PRO A CA 1
ATOM 2806 C C . PRO A 1 370 ? 16.757 10.598 -19.420 1.00 53.84 370 PRO A C 1
ATOM 2808 O O . PRO A 1 370 ? 15.610 10.269 -19.136 1.00 53.84 370 PRO A O 1
ATOM 2811 N N . GLY A 1 371 ? 17.017 11.575 -20.288 1.00 50.94 371 GLY A N 1
ATOM 2812 C CA . GLY A 1 371 ? 15.978 12.346 -20.980 1.00 50.94 371 GLY A CA 1
ATOM 2813 C C . GLY A 1 371 ? 15.886 13.804 -20.539 1.00 50.94 371 GLY A C 1
ATOM 2814 O O . GLY A 1 371 ? 15.209 14.590 -21.202 1.00 50.94 371 GLY A O 1
ATOM 2815 N N . LEU A 1 372 ? 16.618 14.196 -19.494 1.00 58.03 372 LEU A N 1
ATOM 2816 C CA . LEU A 1 372 ? 16.741 15.588 -19.076 1.00 58.03 372 LEU A CA 1
ATOM 2817 C C . LEU A 1 372 ? 18.099 16.156 -19.500 1.00 58.03 372 LEU A C 1
ATOM 2819 O O . LEU A 1 372 ? 19.151 15.564 -19.275 1.00 58.03 372 LEU A O 1
ATOM 2823 N N . THR A 1 373 ? 18.081 17.327 -20.138 1.00 62.38 373 THR A N 1
ATOM 2824 C CA . THR A 1 373 ? 19.285 18.129 -20.385 1.00 62.38 373 THR A CA 1
ATOM 2825 C C . THR A 1 373 ? 19.381 19.183 -19.286 1.00 62.38 373 THR A C 1
ATOM 2827 O O . THR A 1 373 ? 18.709 20.213 -19.388 1.00 62.38 373 THR A O 1
ATOM 2830 N N . PRO A 1 374 ? 20.159 18.939 -18.220 1.00 68.12 374 PRO A N 1
ATOM 2831 C CA . PRO A 1 374 ? 20.208 19.839 -17.081 1.00 68.12 374 PRO A CA 1
ATOM 2832 C C . PRO A 1 374 ? 20.812 21.183 -17.504 1.00 68.12 374 PRO A C 1
ATOM 2834 O O . PRO A 1 374 ? 21.842 21.237 -18.180 1.00 68.12 374 PRO A O 1
ATOM 2837 N N . SER A 1 375 ? 20.190 22.285 -17.086 1.00 71.75 375 SER A N 1
ATOM 2838 C CA . SER A 1 375 ? 20.702 23.643 -17.333 1.00 71.75 375 SER A CA 1
ATOM 2839 C C . SER A 1 375 ? 22.016 23.928 -16.588 1.00 71.75 375 SER A C 1
ATOM 2841 O O . SER A 1 375 ? 22.787 24.802 -16.989 1.00 71.75 375 SER A O 1
ATOM 2843 N N . VAL A 1 376 ? 22.305 23.158 -15.534 1.00 81.94 376 VAL A N 1
ATOM 2844 C CA . VAL A 1 376 ? 23.557 23.179 -14.771 1.00 81.94 376 VAL A CA 1
ATOM 2845 C C . VAL A 1 376 ? 24.043 21.747 -14.566 1.00 81.94 376 VAL A C 1
ATOM 2847 O O . VAL A 1 376 ? 23.317 20.913 -14.036 1.00 81.94 376 VAL A O 1
ATOM 2850 N N . ASN A 1 377 ? 25.288 21.463 -14.951 1.00 87.00 377 ASN A N 1
ATOM 2851 C CA . ASN A 1 377 ? 25.886 20.146 -14.753 1.00 87.00 377 ASN A CA 1
ATOM 2852 C C . ASN A 1 377 ? 26.463 20.015 -13.335 1.00 87.00 377 ASN A C 1
ATOM 2854 O O . ASN A 1 377 ? 27.500 20.613 -13.028 1.00 87.00 377 ASN A O 1
ATOM 2858 N N . TYR A 1 378 ? 25.808 19.226 -12.489 1.00 89.06 378 TYR A N 1
ATOM 2859 C CA . TYR A 1 378 ? 26.288 18.880 -11.157 1.00 89.06 378 TYR A CA 1
ATOM 2860 C C . TYR A 1 378 ? 26.956 17.504 -11.156 1.00 89.06 378 TYR A C 1
ATOM 2862 O O . TYR A 1 378 ? 26.398 16.514 -11.631 1.00 89.06 378 TYR A O 1
ATOM 2870 N N . ASN A 1 379 ? 28.161 17.445 -10.599 1.00 91.25 379 ASN A N 1
ATOM 2871 C CA . ASN A 1 379 ? 28.935 16.227 -10.413 1.00 91.25 379 ASN A CA 1
ATOM 2872 C C . ASN A 1 379 ? 29.970 16.477 -9.300 1.00 91.25 379 ASN A C 1
ATOM 2874 O O . ASN A 1 379 ? 30.903 17.241 -9.549 1.00 91.25 379 ASN A O 1
ATOM 2878 N N . PRO A 1 380 ? 29.866 15.858 -8.111 1.00 91.62 380 PRO A N 1
ATOM 2879 C CA . PRO A 1 380 ? 28.837 14.902 -7.697 1.00 91.62 380 PRO A CA 1
ATOM 2880 C C . PRO A 1 380 ? 27.575 15.574 -7.123 1.00 91.62 380 PRO A C 1
ATOM 2882 O O . PRO A 1 380 ? 27.562 16.758 -6.783 1.00 91.62 380 PRO A O 1
ATOM 2885 N N . ILE A 1 381 ? 26.531 14.767 -6.969 1.00 90.50 381 ILE A N 1
ATOM 2886 C CA . ILE A 1 381 ? 25.319 15.016 -6.190 1.00 90.50 381 ILE A CA 1
ATOM 2887 C C . ILE A 1 381 ? 25.302 13.968 -5.075 1.00 90.50 381 ILE A C 1
ATOM 2889 O O . ILE A 1 381 ? 25.432 12.778 -5.345 1.00 90.50 381 ILE A O 1
ATOM 2893 N N . LEU A 1 382 ? 25.174 14.396 -3.825 1.00 92.31 382 LEU A N 1
ATOM 2894 C CA . LEU A 1 382 ? 24.990 13.514 -2.679 1.00 92.31 382 LEU A CA 1
ATOM 2895 C C . LEU A 1 382 ? 23.556 13.640 -2.186 1.00 92.31 382 LEU A C 1
ATOM 2897 O O . LEU A 1 382 ? 23.128 14.734 -1.820 1.00 92.31 382 LEU A O 1
ATOM 2901 N N . GLU A 1 383 ? 22.847 12.520 -2.132 1.00 90.00 383 GLU A N 1
ATOM 2902 C CA . GLU A 1 383 ? 21.503 12.442 -1.570 1.00 90.00 383 GLU A CA 1
ATOM 2903 C C . GLU A 1 383 ? 21.507 11.538 -0.349 1.00 90.00 383 GLU A C 1
ATOM 2905 O O . GLU A 1 383 ? 22.190 10.514 -0.311 1.00 90.00 383 GLU A O 1
ATOM 2910 N N . PHE A 1 384 ? 20.736 11.903 0.661 1.00 90.94 384 PHE A N 1
ATOM 2911 C CA . PHE A 1 384 ? 20.575 11.078 1.843 1.00 90.94 384 PHE A CA 1
ATOM 2912 C C . PHE A 1 384 ? 19.237 11.342 2.505 1.00 90.94 384 PHE A C 1
ATOM 2914 O O . PHE A 1 384 ? 18.685 12.442 2.432 1.00 90.94 384 PHE A O 1
ATOM 2921 N N . GLY A 1 385 ? 18.749 10.341 3.220 1.00 90.19 385 GLY A N 1
ATOM 2922 C CA . GLY A 1 385 ? 17.587 10.502 4.067 1.00 90.19 385 GLY A CA 1
ATOM 2923 C C . GLY A 1 385 ? 17.573 9.491 5.191 1.00 90.19 385 GLY A C 1
ATOM 2924 O O . GLY A 1 385 ? 18.107 8.390 5.071 1.00 90.19 385 GLY A O 1
ATOM 2925 N N . ILE A 1 386 ? 16.964 9.893 6.297 1.00 91.62 386 ILE A N 1
ATOM 2926 C CA . ILE A 1 386 ? 16.679 9.046 7.445 1.00 91.62 386 ILE A CA 1
ATOM 2927 C C . ILE A 1 386 ? 15.242 9.290 7.876 1.00 91.62 386 ILE A C 1
ATOM 2929 O O . ILE A 1 386 ? 14.761 10.425 7.877 1.00 91.62 386 ILE A O 1
ATOM 2933 N N . ALA A 1 387 ? 14.550 8.224 8.246 1.00 89.56 387 ALA A N 1
ATOM 2934 C CA . ALA A 1 387 ? 13.228 8.304 8.825 1.00 89.56 387 ALA A CA 1
ATOM 2935 C C . ALA A 1 387 ? 13.114 7.338 9.991 1.00 89.56 387 ALA A C 1
ATOM 2937 O O . ALA A 1 387 ? 13.725 6.268 10.009 1.00 89.56 387 ALA A O 1
ATOM 2938 N N . LEU A 1 388 ? 12.331 7.760 10.971 1.00 91.06 388 LEU A N 1
ATOM 2939 C CA . LEU A 1 388 ? 12.068 7.046 12.204 1.00 91.06 388 LEU A CA 1
ATOM 2940 C C . LEU A 1 388 ? 10.564 7.081 12.446 1.00 91.06 388 LEU A C 1
ATOM 2942 O O . LEU A 1 388 ? 9.928 8.116 12.239 1.00 91.06 388 LEU A O 1
ATOM 2946 N N . SER A 1 389 ? 10.001 5.980 12.922 1.00 90.19 389 SER A N 1
ATOM 2947 C CA . SER A 1 389 ? 8.652 5.962 13.473 1.00 90.19 389 SER A CA 1
ATOM 2948 C C . SER A 1 389 ? 8.598 5.168 14.764 1.00 90.19 389 SER A C 1
ATOM 2950 O O . SER A 1 389 ? 9.392 4.263 15.006 1.00 90.19 389 SER A O 1
ATOM 2952 N N . VAL A 1 390 ? 7.649 5.534 15.613 1.00 87.75 390 VAL A N 1
ATOM 2953 C CA . VAL A 1 390 ? 7.235 4.744 16.764 1.00 87.75 390 VAL A CA 1
ATOM 2954 C C . VAL A 1 390 ? 5.728 4.637 16.693 1.00 87.75 390 VAL A C 1
ATOM 2956 O O . VAL A 1 390 ? 5.032 5.641 16.546 1.00 87.75 390 VAL A O 1
ATOM 2959 N N . SER A 1 391 ? 5.230 3.415 16.784 1.00 82.75 391 SER A N 1
ATOM 2960 C CA . SER A 1 391 ? 3.805 3.129 16.804 1.00 82.75 391 SER A CA 1
ATOM 2961 C C . SER A 1 391 ? 3.453 2.291 18.020 1.00 82.75 391 SER A C 1
ATOM 2963 O O . SER A 1 391 ? 4.257 1.482 18.479 1.00 82.75 391 SER A O 1
ATOM 2965 N N . ALA A 1 392 ? 2.267 2.532 18.557 1.00 78.25 392 ALA A N 1
ATOM 2966 C CA . ALA A 1 392 ? 1.664 1.769 19.629 1.00 78.25 392 ALA A CA 1
ATOM 2967 C C . ALA A 1 392 ? 0.291 1.314 19.154 1.00 78.25 392 ALA A C 1
ATOM 2969 O O . ALA A 1 392 ? -0.483 2.137 18.660 1.00 78.25 392 ALA A O 1
ATOM 2970 N N . VAL A 1 393 ? -0.013 0.028 19.310 1.00 63.56 393 VAL A N 1
ATOM 2971 C CA . VAL A 1 393 ? -1.343 -0.485 18.984 1.00 63.56 393 VAL A CA 1
ATOM 2972 C C . VAL A 1 393 ? -1.906 -1.235 20.175 1.00 63.56 393 VAL A C 1
ATOM 2974 O O . VAL A 1 393 ? -1.278 -2.150 20.702 1.00 63.56 393 VAL A O 1
ATOM 2977 N N . ALA A 1 394 ? -3.100 -0.830 20.589 1.00 63.06 394 ALA A N 1
ATOM 2978 C CA . ALA A 1 394 ? -3.889 -1.509 21.596 1.00 63.06 394 ALA A CA 1
ATOM 2979 C C . ALA A 1 394 ? -5.208 -1.942 20.965 1.00 63.06 394 ALA A C 1
ATOM 2981 O O . ALA A 1 394 ? -5.822 -1.202 20.196 1.00 63.06 394 ALA A O 1
ATOM 2982 N N . SER A 1 395 ? -5.653 -3.143 21.300 1.00 60.00 395 SER A N 1
ATOM 2983 C CA . SER A 1 395 ? -6.957 -3.647 20.900 1.00 60.00 395 SER A CA 1
ATOM 2984 C C . SER A 1 395 ? -7.711 -4.113 22.131 1.00 60.00 395 SER A C 1
ATOM 2986 O O . SER A 1 395 ? -7.142 -4.600 23.102 1.00 60.00 395 SER A O 1
ATOM 2988 N N . PHE A 1 396 ? -9.014 -3.924 22.097 1.00 50.62 396 PHE A N 1
ATOM 2989 C CA . PHE A 1 396 ? -9.933 -4.284 23.148 1.00 50.62 396 PHE A CA 1
ATOM 2990 C C . PHE A 1 396 ? -11.054 -5.081 22.499 1.00 50.62 396 PHE A C 1
ATOM 2992 O O . PHE A 1 396 ? -11.687 -4.612 21.559 1.00 50.62 396 PHE A O 1
ATOM 2999 N N . ASN A 1 397 ? -11.276 -6.301 22.971 1.00 48.28 397 ASN A N 1
ATOM 3000 C CA . ASN A 1 397 ? -12.398 -7.120 22.536 1.00 48.28 397 ASN A CA 1
ATOM 3001 C C . ASN A 1 397 ? -13.154 -7.546 23.789 1.00 48.28 397 ASN A C 1
ATOM 3003 O O . ASN A 1 397 ? -12.586 -8.227 24.641 1.00 48.28 397 ASN A O 1
ATOM 3007 N N . ALA A 1 398 ? -14.411 -7.129 23.894 1.00 42.72 398 ALA A N 1
ATOM 3008 C CA . ALA A 1 398 ? -15.318 -7.515 24.961 1.00 42.72 398 ALA A CA 1
ATOM 3009 C C . ALA A 1 398 ? -16.687 -7.859 24.367 1.00 42.72 398 ALA A C 1
ATOM 3011 O O . ALA A 1 398 ? -17.463 -6.977 24.001 1.00 42.72 398 ALA A O 1
ATOM 3012 N N . SER A 1 399 ? -16.996 -9.158 24.305 1.00 52.41 399 SER A N 1
ATOM 3013 C CA . SER A 1 399 ? -18.267 -9.674 23.785 1.00 52.41 399 SER A CA 1
ATOM 3014 C C . SER A 1 399 ? -18.543 -9.191 22.349 1.00 52.41 399 SER A C 1
ATOM 3016 O O . SER A 1 399 ? -17.860 -9.620 21.424 1.00 52.41 399 SER A O 1
ATOM 3018 N N . VAL A 1 400 ? -19.521 -8.304 22.162 1.00 44.41 400 VAL A N 1
ATOM 3019 C CA . VAL A 1 400 ? -19.914 -7.714 20.874 1.00 44.41 400 VAL A CA 1
ATOM 3020 C C . VAL A 1 400 ? -19.176 -6.413 20.547 1.00 44.41 400 VAL A C 1
ATOM 3022 O O . VAL A 1 400 ? -19.316 -5.898 19.443 1.00 44.41 400 VAL A O 1
ATOM 3025 N N . LEU A 1 401 ? -18.432 -5.853 21.508 1.00 45.78 401 LEU A N 1
ATOM 3026 C CA . LEU A 1 401 ? -17.652 -4.632 21.346 1.00 45.78 401 LEU A CA 1
ATOM 3027 C C . LEU A 1 401 ? -16.216 -4.998 20.974 1.00 45.78 401 LEU A C 1
ATOM 3029 O O . LEU A 1 401 ? -15.486 -5.590 21.773 1.00 45.78 401 LEU A O 1
ATOM 3033 N N . SER A 1 402 ? -15.790 -4.585 19.790 1.00 55.84 402 SER A N 1
ATOM 3034 C CA . SER A 1 402 ? -14.386 -4.558 19.400 1.00 55.84 402 SER A CA 1
ATOM 3035 C C . SER A 1 402 ? -13.940 -3.112 19.241 1.00 55.84 402 SER A C 1
ATOM 3037 O O . SER A 1 402 ? -14.658 -2.274 18.707 1.00 55.84 402 SER A O 1
ATOM 3039 N N . ALA A 1 403 ? -12.764 -2.784 19.752 1.00 55.00 403 ALA A N 1
ATOM 3040 C CA . ALA A 1 403 ? -12.163 -1.472 19.601 1.00 55.00 403 ALA A CA 1
ATOM 3041 C C . ALA A 1 403 ? -10.658 -1.608 19.393 1.00 55.00 403 ALA A C 1
ATOM 3043 O O . ALA A 1 403 ? -10.005 -2.461 19.992 1.00 55.00 403 ALA A O 1
ATOM 3044 N N . SER A 1 404 ? -10.084 -0.743 18.573 1.00 62.34 404 SER A N 1
ATOM 3045 C CA . SER A 1 404 ? -8.643 -0.633 18.401 1.00 62.34 404 SER A CA 1
ATOM 3046 C C . SER A 1 404 ? -8.216 0.819 18.405 1.00 62.34 404 SER A C 1
ATOM 3048 O O . SER A 1 404 ? -8.847 1.671 17.790 1.00 62.34 404 SER A O 1
ATOM 3050 N N . LEU A 1 405 ? -7.117 1.082 19.103 1.00 68.56 405 LEU A N 1
ATOM 3051 C CA . LEU A 1 405 ? -6.426 2.357 19.104 1.00 68.56 405 LEU A CA 1
ATOM 3052 C C . LEU A 1 405 ? -5.022 2.140 18.548 1.00 68.56 405 LEU A C 1
ATOM 3054 O O . LEU A 1 405 ? -4.221 1.396 19.115 1.00 68.56 405 LEU A O 1
ATOM 3058 N N . SER A 1 406 ? -4.723 2.838 17.465 1.00 71.69 406 SER A N 1
ATOM 3059 C CA . SER A 1 406 ? -3.404 2.936 16.861 1.00 71.69 406 SER A CA 1
ATOM 3060 C C . SER A 1 406 ? -2.911 4.368 17.009 1.00 71.69 406 SER A C 1
ATOM 3062 O O . SER A 1 406 ? -3.595 5.318 16.634 1.00 71.69 406 SER A O 1
ATOM 3064 N N . VAL A 1 407 ? -1.717 4.536 17.570 1.00 77.38 407 VAL A N 1
ATOM 3065 C CA . VAL A 1 407 ? -1.028 5.827 17.635 1.00 77.38 407 VAL A CA 1
ATOM 3066 C C . VAL A 1 407 ? 0.322 5.661 16.971 1.00 77.38 407 VAL A C 1
ATOM 3068 O O . VAL A 1 407 ? 1.096 4.788 17.348 1.00 77.38 407 VAL A O 1
ATOM 3071 N N . SER A 1 408 ? 0.631 6.517 16.006 1.00 82.31 408 SER A N 1
ATOM 3072 C CA . SER A 1 408 ? 1.919 6.529 15.325 1.00 82.31 408 SER A CA 1
ATOM 3073 C C . SER A 1 408 ? 2.503 7.932 15.288 1.00 82.31 408 SER A C 1
ATOM 3075 O O . SER A 1 408 ? 1.822 8.913 14.990 1.00 82.31 408 SER A O 1
ATOM 3077 N N . LEU A 1 409 ? 3.789 8.017 15.600 1.00 85.69 409 LEU A N 1
ATOM 3078 C CA . LEU A 1 409 ? 4.616 9.197 15.428 1.00 85.69 409 LEU A CA 1
ATOM 3079 C C . LEU A 1 409 ? 5.700 8.850 14.417 1.00 85.69 409 LEU A C 1
ATOM 3081 O O . LEU A 1 409 ? 6.361 7.823 14.547 1.00 85.69 409 LEU A O 1
ATOM 3085 N N . SER A 1 410 ? 5.912 9.707 13.430 1.00 87.38 410 SER A N 1
ATOM 3086 C CA . SER A 1 410 ? 6.991 9.550 12.463 1.00 87.38 410 SER A CA 1
ATOM 3087 C C . SER A 1 410 ? 7.692 10.871 12.199 1.00 87.38 410 SER A C 1
ATOM 3089 O O . SER A 1 410 ? 7.098 11.946 12.291 1.00 87.38 410 SER A O 1
ATOM 3091 N N . ALA A 1 411 ? 8.974 10.785 11.879 1.00 88.25 411 ALA A N 1
ATOM 3092 C CA . ALA A 1 411 ? 9.776 11.913 11.456 1.00 88.25 411 ALA A CA 1
ATOM 3093 C C . ALA A 1 411 ? 10.737 11.483 10.352 1.00 88.25 411 ALA A C 1
ATOM 3095 O O . ALA A 1 411 ? 11.262 10.370 10.375 1.00 88.25 411 ALA A O 1
ATOM 3096 N N . SER A 1 412 ? 10.984 12.373 9.398 1.00 89.62 412 SER A N 1
ATOM 3097 C CA . SER A 1 412 ? 11.991 12.180 8.363 1.00 89.62 412 SER A CA 1
ATOM 3098 C C . SER A 1 412 ? 12.847 13.427 8.195 1.00 89.62 412 SER A C 1
ATOM 3100 O O . SER A 1 412 ? 12.381 14.550 8.394 1.00 89.62 412 SER A O 1
ATOM 3102 N N . LEU A 1 413 ? 14.107 13.215 7.834 1.00 91.88 413 LEU A N 1
ATOM 3103 C CA . LEU A 1 413 ? 15.026 14.248 7.387 1.00 91.88 413 LEU A CA 1
ATOM 3104 C C . LEU A 1 413 ? 15.673 13.773 6.093 1.00 91.88 413 LEU A C 1
ATOM 3106 O O . LEU A 1 413 ? 16.249 12.689 6.049 1.00 91.88 413 LEU A O 1
ATOM 3110 N N . GLN A 1 414 ? 15.587 14.598 5.060 1.00 90.38 414 GLN A N 1
ATOM 3111 C CA . GLN A 1 414 ? 16.109 14.326 3.728 1.00 90.38 414 GLN A CA 1
ATOM 3112 C C . GLN A 1 414 ? 16.985 15.493 3.281 1.00 90.38 414 GLN A C 1
ATOM 3114 O O . GLN A 1 414 ? 16.747 16.642 3.666 1.00 90.38 414 GLN A O 1
ATOM 3119 N N . GLY A 1 415 ? 18.013 15.195 2.493 1.00 90.50 415 GLY A N 1
ATOM 3120 C CA . GLY A 1 415 ? 18.992 16.168 2.039 1.00 90.50 415 GLY A CA 1
ATOM 3121 C C . GLY A 1 415 ? 19.559 15.836 0.667 1.00 90.50 415 GLY A C 1
ATOM 3122 O O . GLY A 1 415 ? 19.737 14.672 0.311 1.00 90.50 415 GLY A O 1
ATOM 3123 N N . LEU A 1 416 ? 19.862 16.891 -0.083 1.00 91.69 416 LEU A N 1
ATOM 3124 C CA . LEU A 1 416 ? 20.567 16.859 -1.355 1.00 91.69 416 LEU A CA 1
ATOM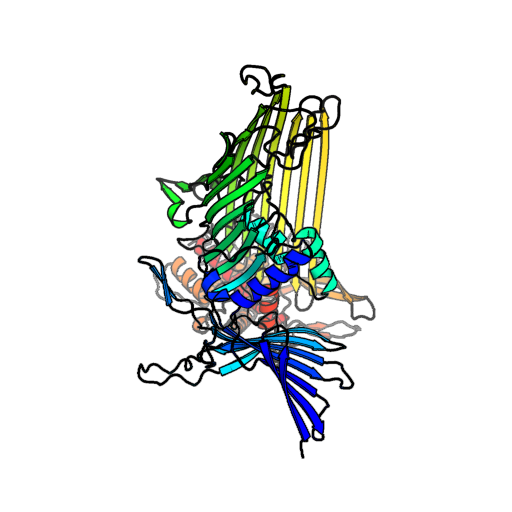 3125 C C . LEU A 1 416 ? 21.634 17.949 -1.339 1.00 91.69 416 LEU A C 1
ATOM 3127 O O . LEU A 1 416 ? 21.341 19.111 -1.059 1.00 91.69 416 LEU A O 1
ATOM 3131 N N . LEU A 1 417 ? 22.870 17.573 -1.647 1.00 92.56 417 LEU A N 1
ATOM 3132 C CA . LEU A 1 417 ? 24.015 18.468 -1.776 1.00 92.56 417 LEU A CA 1
ATOM 3133 C C . LEU A 1 417 ? 24.622 18.270 -3.158 1.00 92.56 417 LEU A C 1
ATOM 3135 O O . LEU A 1 417 ? 24.900 17.138 -3.542 1.00 92.56 417 LEU A O 1
ATOM 3139 N N . ALA A 1 418 ? 24.858 19.344 -3.899 1.00 91.38 418 ALA A N 1
ATOM 3140 C CA . ALA A 1 418 ? 25.373 19.245 -5.253 1.00 91.38 418 ALA A CA 1
ATOM 3141 C C . ALA A 1 418 ? 26.466 20.274 -5.540 1.00 91.38 418 ALA A C 1
ATOM 3143 O O . ALA A 1 418 ? 26.369 21.446 -5.165 1.00 91.38 418 ALA A O 1
ATOM 3144 N N . TRP A 1 419 ? 27.498 19.818 -6.249 1.00 93.44 419 TRP A N 1
ATOM 3145 C CA . TRP A 1 419 ? 28.643 20.617 -6.678 1.00 93.44 419 TRP A CA 1
ATOM 3146 C C . TRP A 1 419 ? 28.663 20.694 -8.195 1.00 93.44 419 TRP A C 1
ATOM 3148 O O . TRP A 1 419 ? 28.440 19.691 -8.876 1.00 93.44 419 TRP A O 1
ATOM 3158 N N . LYS A 1 420 ? 28.924 21.878 -8.742 1.00 92.00 420 LYS A N 1
ATOM 3159 C CA . LYS A 1 420 ? 29.083 22.046 -10.185 1.00 92.00 420 LYS A CA 1
ATOM 3160 C C . LYS A 1 420 ? 30.297 21.259 -10.660 1.00 92.00 420 LYS A C 1
ATOM 3162 O O . LYS A 1 420 ? 31.347 21.260 -10.015 1.00 92.00 420 LYS A O 1
ATOM 3167 N N . ALA A 1 421 ? 30.151 20.608 -11.808 1.00 90.25 421 ALA A N 1
ATOM 3168 C CA . ALA A 1 421 ? 31.281 20.005 -12.493 1.00 90.25 421 ALA A CA 1
ATOM 3169 C C . ALA A 1 421 ? 32.316 21.084 -12.858 1.00 90.25 421 ALA A C 1
ATOM 3171 O O . ALA A 1 421 ? 31.970 22.239 -13.132 1.00 90.25 421 ALA A O 1
ATOM 3172 N N . ASN A 1 422 ? 33.590 20.701 -12.898 1.00 90.00 422 ASN A N 1
ATOM 3173 C CA . ASN A 1 422 ? 34.642 21.577 -13.401 1.00 90.00 422 ASN A CA 1
ATOM 3174 C C . ASN A 1 422 ? 34.428 21.856 -14.900 1.00 90.00 422 ASN A C 1
ATOM 3176 O O . ASN A 1 422 ? 33.713 21.134 -15.596 1.00 90.00 422 ASN A O 1
ATOM 3180 N N . SER A 1 423 ? 35.080 22.897 -15.425 1.00 85.81 423 SER A N 1
ATOM 3181 C CA . SER A 1 423 ? 34.950 23.287 -16.844 1.00 85.81 423 SER A CA 1
ATOM 3182 C C . SER A 1 423 ? 35.352 22.194 -17.848 1.00 85.81 423 SER A C 1
ATOM 3184 O O . SER A 1 423 ? 34.894 22.217 -18.987 1.00 85.81 423 SER A O 1
ATOM 3186 N N . ASP A 1 424 ? 36.161 21.223 -17.424 1.00 84.94 424 ASP A N 1
ATOM 3187 C CA . ASP A 1 424 ? 36.569 20.042 -18.193 1.00 84.94 424 ASP A CA 1
ATOM 3188 C C . ASP A 1 424 ? 35.612 18.839 -18.037 1.00 84.94 424 ASP A C 1
ATOM 3190 O O . ASP A 1 424 ? 35.883 17.757 -18.554 1.00 84.94 424 ASP A O 1
ATOM 3194 N N . GLY A 1 425 ? 34.494 19.009 -17.321 1.00 79.25 425 GLY A N 1
ATOM 3195 C CA . GLY A 1 425 ? 33.500 17.970 -17.044 1.00 79.25 425 GLY A CA 1
ATOM 3196 C C . GLY A 1 425 ? 33.864 17.020 -15.898 1.00 79.25 425 GLY A C 1
ATOM 3197 O O . GLY A 1 425 ? 33.075 16.125 -15.582 1.00 79.25 425 GLY A O 1
ATOM 3198 N N . SER A 1 426 ? 35.024 17.198 -15.257 1.00 87.00 426 SER A N 1
ATOM 3199 C CA . SER A 1 426 ? 35.419 16.398 -14.094 1.00 87.00 426 SER A CA 1
ATOM 3200 C C . SER A 1 426 ? 34.604 16.752 -12.842 1.00 87.00 426 SER A C 1
ATOM 3202 O O . SER A 1 426 ? 33.984 17.816 -12.752 1.00 87.00 426 SER A O 1
ATOM 3204 N N . ALA A 1 427 ? 34.581 15.837 -11.869 1.00 88.31 427 ALA A N 1
ATOM 3205 C CA . ALA A 1 427 ? 33.838 16.021 -10.628 1.00 88.31 427 ALA A CA 1
ATOM 3206 C C . ALA A 1 427 ? 34.397 17.196 -9.802 1.00 88.31 427 ALA A C 1
ATOM 3208 O O . ALA A 1 427 ? 35.606 17.298 -9.579 1.00 88.31 427 ALA A O 1
ATOM 3209 N N . GLY A 1 428 ? 33.508 18.061 -9.317 1.00 90.62 428 GLY A N 1
ATOM 3210 C CA . GLY A 1 428 ? 33.808 19.070 -8.312 1.00 90.62 428 GLY A CA 1
ATOM 3211 C C . GLY A 1 428 ? 34.232 18.437 -6.982 1.00 90.62 428 GLY A C 1
ATOM 3212 O O . GLY A 1 428 ? 33.905 17.291 -6.666 1.00 90.62 428 GLY A O 1
ATOM 3213 N N . SER A 1 429 ? 34.993 19.187 -6.186 1.00 90.69 429 SER A N 1
ATOM 3214 C CA . SER A 1 429 ? 35.480 18.703 -4.891 1.00 90.69 429 SER A CA 1
ATOM 3215 C C . SER A 1 429 ? 34.404 18.806 -3.809 1.00 90.69 429 SER A C 1
ATOM 3217 O O . SER A 1 429 ? 33.969 19.910 -3.482 1.00 90.69 429 SER A O 1
ATOM 3219 N N . ILE A 1 430 ? 34.072 17.679 -3.169 1.00 90.94 430 ILE A N 1
ATOM 3220 C CA . ILE A 1 430 ? 33.162 17.623 -2.006 1.00 90.94 430 ILE A CA 1
ATOM 3221 C C . ILE A 1 430 ? 33.704 18.346 -0.762 1.00 90.94 430 ILE A C 1
ATOM 3223 O O . ILE A 1 430 ? 32.977 18.532 0.207 1.00 90.94 430 ILE A O 1
ATOM 3227 N N . ALA A 1 431 ? 34.981 18.746 -0.770 1.00 91.00 431 ALA A N 1
ATOM 3228 C CA . ALA A 1 431 ? 35.566 19.565 0.291 1.00 91.00 431 ALA A CA 1
ATOM 3229 C C . ALA A 1 431 ? 35.152 21.046 0.195 1.00 91.00 431 ALA A C 1
ATOM 3231 O O . ALA A 1 431 ? 35.332 21.794 1.155 1.00 91.00 431 ALA A O 1
ATOM 3232 N N . ASN A 1 432 ? 34.617 21.479 -0.952 1.00 92.00 432 ASN A N 1
ATOM 3233 C CA . ASN A 1 432 ? 34.097 22.830 -1.135 1.00 92.00 432 ASN A CA 1
ATOM 3234 C C . ASN A 1 432 ? 32.665 22.943 -0.600 1.00 92.00 432 ASN A C 1
ATOM 3236 O O . ASN A 1 432 ? 31.957 21.948 -0.446 1.00 92.00 432 ASN A O 1
ATOM 3240 N N . ILE A 1 433 ? 32.207 24.175 -0.373 1.00 91.38 433 ILE A N 1
ATOM 3241 C CA . ILE A 1 433 ? 30.796 24.440 -0.068 1.00 91.38 433 ILE A CA 1
ATOM 3242 C C . ILE A 1 433 ? 29.946 24.020 -1.288 1.00 91.38 433 ILE A C 1
ATOM 3244 O O . ILE A 1 433 ? 30.321 24.383 -2.404 1.00 91.38 433 ILE A O 1
ATOM 3248 N N . PRO A 1 434 ? 28.837 23.275 -1.104 1.00 92.56 434 PRO A N 1
ATOM 3249 C CA . PRO A 1 434 ? 27.937 22.910 -2.197 1.00 92.56 434 PRO A CA 1
ATOM 3250 C C . PRO A 1 434 ? 27.400 24.142 -2.935 1.00 92.56 434 PRO A C 1
ATOM 3252 O O . PRO A 1 434 ? 27.001 25.124 -2.306 1.00 92.56 434 PRO A O 1
ATOM 3255 N N . ASP A 1 435 ? 27.338 24.068 -4.264 1.00 91.94 435 ASP A N 1
ATOM 3256 C CA . ASP A 1 435 ? 26.732 25.101 -5.115 1.00 91.94 435 ASP A CA 1
ATOM 3257 C C . ASP A 1 435 ? 25.203 25.126 -4.991 1.00 91.94 435 ASP A C 1
ATOM 3259 O O . ASP A 1 435 ? 24.566 26.160 -5.198 1.00 91.94 435 ASP A O 1
ATOM 3263 N N . LEU A 1 436 ? 24.615 23.972 -4.676 1.00 90.12 436 LEU A N 1
ATOM 3264 C CA . LEU A 1 436 ? 23.197 23.794 -4.412 1.00 90.12 436 LEU A CA 1
ATOM 3265 C C . LEU A 1 436 ? 23.034 22.858 -3.219 1.00 90.12 436 LEU A C 1
ATOM 3267 O O . LEU A 1 436 ? 23.668 21.806 -3.142 1.00 90.12 436 LEU A O 1
ATOM 3271 N N . TYR A 1 437 ? 22.147 23.230 -2.306 1.00 92.56 437 TYR A N 1
ATOM 3272 C CA . TYR A 1 437 ? 21.688 22.352 -1.246 1.00 92.56 437 TYR A CA 1
ATOM 3273 C C . TYR A 1 437 ? 20.179 22.474 -1.067 1.00 92.56 437 TYR A C 1
ATOM 3275 O O . TYR A 1 437 ? 19.594 23.553 -1.201 1.00 92.56 437 TYR A O 1
ATOM 3283 N N . TRP A 1 438 ? 19.566 21.348 -0.738 1.00 92.38 438 TRP A N 1
ATOM 3284 C CA . TRP A 1 438 ? 18.164 21.227 -0.384 1.00 92.38 438 TRP A CA 1
ATOM 3285 C C . TRP A 1 438 ? 18.048 20.312 0.829 1.00 92.38 438 TRP A C 1
ATOM 3287 O O . TRP A 1 438 ? 18.721 19.287 0.900 1.00 92.38 438 TRP A O 1
ATOM 3297 N N . PHE A 1 439 ? 17.201 20.685 1.781 1.00 93.06 439 PHE A N 1
ATOM 3298 C CA . PHE A 1 439 ? 16.845 19.828 2.901 1.00 93.06 439 PHE A CA 1
ATOM 3299 C C . PHE A 1 439 ? 15.349 19.915 3.159 1.00 93.06 439 PHE A C 1
ATOM 3301 O O . PHE A 1 439 ? 14.760 20.999 3.097 1.00 93.06 439 PHE A O 1
ATOM 3308 N N . ALA A 1 440 ? 14.761 18.785 3.529 1.00 91.06 440 ALA A N 1
ATOM 3309 C CA . ALA A 1 440 ? 13.389 18.719 3.992 1.00 91.06 440 ALA A CA 1
ATOM 3310 C C . ALA A 1 440 ? 13.291 17.890 5.268 1.00 91.06 440 ALA A C 1
ATOM 3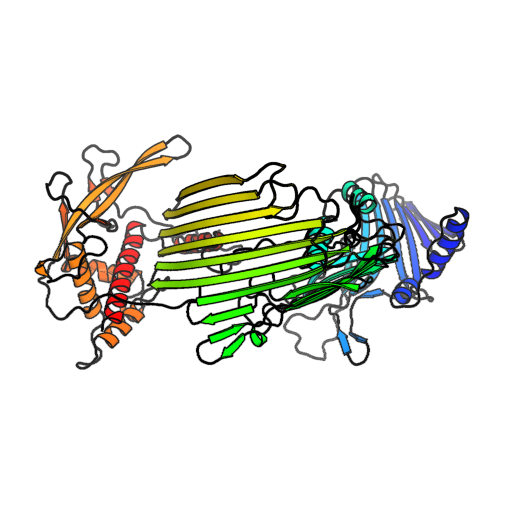312 O O . ALA A 1 440 ? 13.829 16.789 5.357 1.00 91.06 440 ALA A O 1
ATOM 3313 N N . GLY A 1 441 ? 12.586 18.432 6.254 1.00 90.25 441 GLY A N 1
ATOM 3314 C CA . GLY A 1 441 ? 12.202 17.723 7.465 1.00 90.25 441 GLY A CA 1
ATOM 3315 C C . GLY A 1 441 ? 10.690 17.567 7.511 1.00 90.25 441 GLY A C 1
ATOM 3316 O O . GLY A 1 441 ? 9.968 18.539 7.289 1.00 90.25 441 GLY A O 1
ATOM 3317 N N . THR A 1 442 ? 10.203 16.370 7.819 1.00 88.50 442 THR A N 1
ATOM 3318 C CA . THR A 1 442 ? 8.775 16.121 8.038 1.00 88.50 442 THR A CA 1
ATOM 3319 C C . THR A 1 442 ? 8.563 15.462 9.388 1.00 88.50 442 THR A C 1
ATOM 3321 O O . THR A 1 442 ? 9.366 14.639 9.815 1.00 88.50 442 THR A O 1
ATOM 3324 N N . ALA A 1 443 ? 7.467 15.797 10.051 1.00 84.88 443 ALA A N 1
ATOM 3325 C CA . ALA A 1 443 ? 6.983 15.105 11.232 1.00 84.88 443 ALA A CA 1
ATOM 3326 C C . ALA A 1 443 ? 5.481 14.879 11.084 1.00 84.88 443 ALA A C 1
ATOM 3328 O O . ALA A 1 443 ? 4.759 15.783 10.661 1.00 84.88 443 ALA A O 1
ATOM 3329 N N . ALA A 1 444 ? 5.020 13.684 11.426 1.00 81.69 444 ALA A N 1
ATOM 3330 C CA . ALA A 1 444 ? 3.619 13.319 11.351 1.00 81.69 444 ALA A CA 1
ATOM 3331 C C . ALA A 1 444 ? 3.204 12.543 12.596 1.00 81.69 444 ALA A C 1
ATOM 3333 O O . ALA A 1 444 ? 3.921 11.653 13.054 1.00 81.69 444 ALA A O 1
ATOM 3334 N N . ILE A 1 445 ? 2.031 12.876 13.116 1.00 79.25 445 ILE A N 1
ATOM 3335 C CA . ILE A 1 445 ? 1.305 12.061 14.081 1.00 79.25 445 ILE A CA 1
ATOM 3336 C C . ILE A 1 445 ? 0.026 11.576 13.410 1.00 79.25 445 ILE A C 1
ATOM 3338 O O . ILE A 1 445 ? -0.676 12.365 12.775 1.00 79.25 445 ILE A O 1
ATOM 3342 N N . ALA A 1 446 ? -0.272 10.292 13.553 1.00 74.81 446 ALA A N 1
ATOM 3343 C CA . ALA A 1 446 ? -1.543 9.720 13.148 1.00 74.81 446 ALA A CA 1
ATOM 3344 C C . ALA A 1 446 ? -2.117 8.893 14.296 1.00 74.81 446 ALA A C 1
ATOM 3346 O O . ALA A 1 446 ? -1.409 8.112 14.932 1.00 74.81 446 ALA A O 1
ATOM 3347 N N . VAL A 1 447 ? -3.398 9.107 14.559 1.00 68.00 447 VAL A N 1
ATOM 3348 C CA . VAL A 1 447 ? -4.193 8.384 15.538 1.00 68.00 447 VAL A CA 1
ATOM 3349 C C . VAL A 1 447 ? -5.383 7.806 14.800 1.00 68.00 447 VAL A C 1
ATOM 3351 O O . VAL A 1 447 ? -6.114 8.543 14.137 1.00 68.00 447 VAL A O 1
ATOM 3354 N N . ASP A 1 448 ? -5.557 6.503 14.926 1.00 66.75 448 ASP A N 1
ATOM 3355 C CA . ASP A 1 448 ? -6.695 5.780 14.387 1.00 66.75 448 ASP A CA 1
ATOM 3356 C C . ASP A 1 448 ? -7.406 5.083 15.541 1.00 66.75 448 ASP A C 1
ATOM 3358 O O . ASP A 1 448 ? -6.805 4.285 16.265 1.00 66.75 448 ASP A O 1
ATOM 3362 N N . LEU A 1 449 ? -8.656 5.465 15.768 1.00 63.91 449 LEU A N 1
ATOM 3363 C CA . LEU A 1 449 ? -9.526 4.863 16.760 1.00 63.91 449 LEU A CA 1
ATOM 3364 C C . LEU A 1 449 ? -10.706 4.244 16.027 1.00 63.91 449 LEU A C 1
ATOM 3366 O O . LEU A 1 449 ? -11.547 4.952 15.475 1.00 63.91 449 LEU A O 1
ATOM 3370 N N . GLU A 1 450 ? -10.801 2.929 16.106 1.00 61.53 450 GLU A N 1
ATOM 3371 C CA . GLU A 1 450 ? -11.911 2.168 15.558 1.00 61.53 450 GLU A CA 1
ATOM 3372 C C . GLU A 1 450 ? -12.670 1.500 16.698 1.00 61.53 450 GLU A C 1
ATOM 3374 O O . GLU A 1 450 ? -12.081 1.001 17.656 1.00 61.53 450 GLU A O 1
ATOM 3379 N N . GLY A 1 451 ? -13.992 1.508 16.602 1.00 50.91 451 GLY A N 1
ATOM 3380 C CA . GLY A 1 451 ? -14.894 0.830 17.515 1.00 50.91 451 GLY A CA 1
ATOM 3381 C C . GLY A 1 451 ? -16.065 0.248 16.739 1.00 50.91 451 GLY A C 1
ATOM 3382 O O . GLY A 1 451 ? -16.677 0.929 15.920 1.00 50.91 451 GLY A O 1
ATOM 3383 N N . CYS A 1 452 ? -16.392 -1.007 16.999 1.00 51.97 452 CYS A N 1
ATOM 3384 C CA . CYS A 1 452 ? -17.525 -1.705 16.426 1.00 51.97 452 CYS A CA 1
ATOM 3385 C C . CYS A 1 452 ? -18.316 -2.380 17.542 1.00 51.97 452 CYS A C 1
ATOM 3387 O O . CYS A 1 452 ? -17.745 -2.984 18.447 1.00 51.97 452 CYS A O 1
ATOM 3389 N N . VAL A 1 453 ? -19.637 -2.276 17.463 1.00 52.00 453 VAL A N 1
ATOM 3390 C CA . VAL A 1 453 ? -20.575 -3.067 18.248 1.00 52.00 453 VAL A CA 1
ATOM 3391 C C . VAL A 1 453 ? -21.371 -3.921 17.269 1.00 52.00 453 VAL A C 1
ATOM 3393 O O . VAL A 1 453 ? -22.154 -3.389 16.474 1.00 52.00 453 VAL A O 1
ATOM 3396 N N . ASP A 1 454 ? -21.144 -5.231 17.312 1.00 47.03 454 ASP A N 1
ATOM 3397 C CA . ASP A 1 454 ? -21.768 -6.214 16.425 1.00 47.03 454 ASP A CA 1
ATOM 3398 C C . ASP A 1 454 ? -22.871 -6.984 17.165 1.00 47.03 454 ASP A C 1
ATOM 3400 O O . ASP A 1 454 ? -22.602 -7.949 17.879 1.00 47.03 454 ASP A O 1
ATOM 3404 N N . PHE A 1 455 ? -24.126 -6.544 17.027 1.00 46.78 455 PHE A N 1
ATOM 3405 C CA . PHE A 1 455 ? -25.273 -7.367 17.405 1.00 46.78 455 PHE A CA 1
ATOM 3406 C C . PHE A 1 455 ? -25.729 -8.196 16.196 1.00 46.78 455 PHE A C 1
ATOM 3408 O O . PHE A 1 455 ? -25.611 -7.758 15.051 1.00 46.78 455 PHE A O 1
ATOM 3415 N N . ARG A 1 456 ? -26.398 -9.330 16.450 1.00 44.78 456 ARG A N 1
ATOM 3416 C CA . ARG A 1 456 ? -27.026 -10.181 15.417 1.00 44.78 456 ARG A CA 1
ATOM 3417 C C . ARG A 1 456 ? -27.953 -9.399 14.464 1.00 44.78 456 ARG A C 1
ATOM 3419 O O . ARG A 1 456 ? -28.144 -9.811 13.326 1.00 44.78 456 ARG A O 1
ATOM 3426 N N . ILE A 1 457 ? -28.517 -8.264 14.906 1.00 44.97 457 ILE A N 1
ATOM 3427 C CA . ILE A 1 457 ? -29.547 -7.500 14.171 1.00 44.97 457 ILE A CA 1
ATOM 3428 C C . ILE A 1 457 ? -29.236 -6.005 13.997 1.00 44.97 457 ILE A C 1
ATOM 3430 O O . ILE A 1 457 ? -29.733 -5.373 13.061 1.00 44.97 457 ILE A O 1
ATOM 3434 N N . ILE A 1 458 ? -28.419 -5.423 14.875 1.00 46.59 458 ILE A N 1
ATOM 3435 C CA . ILE A 1 458 ? -28.034 -4.006 14.851 1.00 46.59 458 ILE A CA 1
ATOM 3436 C C . ILE A 1 458 ? -26.512 -3.960 14.814 1.00 46.59 458 ILE A C 1
ATOM 3438 O O . ILE A 1 458 ? -25.863 -4.557 15.659 1.00 46.59 458 ILE A O 1
ATOM 3442 N N . LYS A 1 459 ? -25.920 -3.232 13.871 1.00 49.00 459 LYS A N 1
ATOM 3443 C CA . LYS A 1 459 ? -24.470 -2.996 13.895 1.00 49.00 459 LYS A CA 1
ATOM 3444 C C . LYS A 1 459 ? -24.200 -1.510 13.952 1.00 49.00 459 LYS A C 1
ATOM 3446 O O . LYS A 1 459 ? -24.800 -0.739 13.192 1.00 49.00 459 LYS A O 1
ATOM 3451 N N . ALA A 1 460 ? -23.320 -1.128 14.866 1.00 49.09 460 ALA A N 1
ATOM 3452 C CA . ALA A 1 460 ? -22.865 0.238 15.029 1.00 49.09 460 ALA A CA 1
ATOM 3453 C C . ALA A 1 460 ? -21.343 0.272 14.915 1.00 49.09 460 ALA A C 1
ATOM 3455 O O . ALA A 1 460 ? -20.657 -0.469 15.611 1.00 49.09 460 ALA A O 1
ATOM 3456 N N . SER A 1 461 ? -20.812 1.140 14.063 1.00 52.44 461 SER A N 1
ATOM 3457 C CA . SER A 1 461 ? -19.375 1.386 13.985 1.00 52.44 461 SER A CA 1
ATOM 3458 C C . SER A 1 461 ? -19.075 2.866 14.132 1.00 52.44 461 SER A C 1
ATOM 3460 O O . SER A 1 461 ? -19.848 3.719 13.691 1.00 52.44 461 SER A O 1
ATOM 3462 N N . VAL A 1 462 ? -17.951 3.156 14.774 1.00 53.44 462 VAL A N 1
ATOM 3463 C CA . VAL A 1 462 ? -17.366 4.484 14.903 1.00 53.44 462 VAL A CA 1
ATOM 3464 C C . VAL A 1 462 ? -15.900 4.376 14.508 1.00 53.44 462 VAL A C 1
ATOM 3466 O O . VAL A 1 462 ? -15.170 3.552 15.048 1.00 53.44 462 VAL A O 1
ATOM 3469 N N . SER A 1 463 ? -15.465 5.221 13.582 1.00 59.22 463 SER A N 1
ATOM 3470 C CA . SER A 1 463 ? -14.057 5.392 13.236 1.00 59.22 463 SER A CA 1
ATOM 3471 C C . SER A 1 463 ? -13.697 6.866 13.350 1.00 59.22 463 SER A C 1
ATOM 3473 O O . SER A 1 463 ? -14.378 7.737 12.797 1.00 59.22 463 SER A O 1
ATOM 3475 N N . VAL A 1 464 ? -12.644 7.141 14.115 1.00 58.50 464 VAL A N 1
ATOM 3476 C CA . VAL A 1 464 ? -12.067 8.465 14.315 1.00 58.50 464 VAL A CA 1
ATOM 3477 C C . VAL A 1 464 ? -10.618 8.419 13.866 1.00 58.50 464 VAL A C 1
ATOM 3479 O O . VAL A 1 464 ? -9.762 7.845 14.533 1.00 58.50 464 VAL A O 1
ATOM 3482 N N . VAL A 1 465 ? -10.340 9.101 12.762 1.00 66.75 465 VAL A N 1
ATOM 3483 C CA . VAL A 1 465 ? -8.993 9.260 12.225 1.00 66.75 465 VAL A CA 1
ATOM 3484 C C . VAL A 1 465 ? -8.551 10.693 12.454 1.00 66.75 465 VAL A C 1
ATOM 3486 O O . VAL A 1 465 ? -9.167 11.637 11.956 1.00 66.75 465 VAL A O 1
ATOM 3489 N N . PHE A 1 466 ? -7.455 10.866 13.180 1.00 69.25 466 PHE A N 1
ATOM 3490 C CA . PHE A 1 466 ? -6.769 12.140 13.320 1.00 69.25 466 PHE A CA 1
ATOM 3491 C C . PHE A 1 466 ? -5.368 12.033 12.737 1.00 69.25 466 PHE A C 1
ATOM 3493 O O . PHE A 1 466 ? -4.614 11.121 13.061 1.00 69.25 466 PHE A O 1
ATOM 3500 N N . SER A 1 467 ? -4.978 13.005 11.922 1.00 73.56 467 SER A N 1
ATOM 3501 C CA . SER A 1 467 ? -3.582 13.166 11.532 1.00 73.56 467 SER A CA 1
ATOM 3502 C C . SER A 1 467 ? -3.165 14.623 11.598 1.00 73.56 467 SER A C 1
ATOM 3504 O O . SER A 1 467 ? -3.936 15.523 11.265 1.00 73.56 467 SER A O 1
ATOM 3506 N N . ALA A 1 468 ? -1.930 14.863 12.018 1.00 73.25 468 ALA A N 1
ATOM 3507 C CA . ALA A 1 468 ? -1.303 16.168 11.923 1.00 73.25 468 ALA A CA 1
ATOM 3508 C C . ALA A 1 468 ? 0.104 16.019 11.359 1.00 73.25 468 ALA A C 1
ATOM 3510 O O . ALA A 1 468 ? 0.882 15.176 11.798 1.00 73.25 468 ALA A O 1
ATOM 3511 N N . ASN A 1 469 ? 0.422 16.862 10.384 1.00 83.31 469 ASN A N 1
ATOM 3512 C CA . ASN A 1 469 ? 1.667 16.830 9.641 1.00 83.31 469 ASN A CA 1
ATOM 3513 C C . ASN A 1 469 ? 2.307 18.213 9.679 1.00 83.31 469 ASN A C 1
ATOM 3515 O O . ASN A 1 469 ? 1.645 19.219 9.419 1.00 83.31 469 ASN A O 1
ATOM 3519 N N . ALA A 1 470 ? 3.603 18.253 9.946 1.00 83.00 470 ALA A N 1
ATOM 3520 C CA . ALA A 1 470 ? 4.437 19.430 9.805 1.00 83.00 470 ALA A CA 1
ATOM 3521 C C . ALA A 1 470 ? 5.576 19.118 8.833 1.00 83.00 470 ALA A C 1
ATOM 3523 O O . ALA A 1 470 ? 6.220 18.075 8.931 1.00 83.00 470 ALA A O 1
ATOM 3524 N N . ALA A 1 471 ? 5.837 20.023 7.899 1.00 88.12 471 ALA A N 1
ATOM 3525 C CA . ALA A 1 471 ? 6.922 19.910 6.940 1.00 88.12 471 ALA A CA 1
ATOM 3526 C C . ALA A 1 471 ? 7.680 21.233 6.847 1.00 88.12 471 ALA A C 1
ATOM 3528 O O . ALA A 1 471 ? 7.071 22.300 6.770 1.00 88.12 471 ALA A O 1
ATOM 3529 N N . VAL A 1 472 ? 9.005 21.159 6.825 1.00 90.19 472 VAL A N 1
ATOM 3530 C CA . VAL A 1 472 ? 9.899 22.295 6.602 1.00 90.19 472 VAL A CA 1
ATOM 3531 C C . VAL A 1 472 ? 10.794 21.964 5.425 1.00 90.19 472 VAL A C 1
ATOM 3533 O O . VAL A 1 472 ? 11.357 20.874 5.385 1.00 90.19 472 VAL A O 1
ATOM 3536 N N . ALA A 1 473 ? 10.944 22.893 4.485 1.00 92.44 473 ALA A N 1
ATOM 3537 C CA . ALA A 1 473 ? 11.861 22.729 3.364 1.00 92.44 473 ALA A CA 1
ATOM 3538 C C . ALA A 1 473 ? 12.680 23.992 3.140 1.00 92.44 473 ALA A C 1
ATOM 3540 O O . ALA A 1 473 ? 12.154 25.106 3.187 1.00 92.44 473 ALA A O 1
ATOM 3541 N N . LEU A 1 474 ? 13.967 23.793 2.886 1.00 92.56 474 LEU A N 1
ATOM 3542 C CA . LEU A 1 474 ? 14.948 24.843 2.670 1.00 92.56 474 LEU A CA 1
ATOM 3543 C C . LEU A 1 474 ? 15.821 24.493 1.470 1.00 92.56 474 LEU A C 1
ATOM 3545 O O . LEU A 1 474 ? 16.253 23.354 1.315 1.00 92.56 474 LEU A O 1
ATOM 3549 N N . GLN A 1 475 ? 16.050 25.479 0.607 1.00 91.44 475 GLN A N 1
ATOM 3550 C CA . GLN A 1 475 ? 16.774 25.308 -0.648 1.00 91.44 475 GLN A CA 1
ATOM 3551 C C . GLN A 1 475 ? 17.531 26.586 -1.005 1.00 91.44 475 GLN A C 1
ATOM 3553 O O . GLN A 1 475 ? 17.055 27.695 -0.755 1.00 91.44 475 GLN A O 1
ATOM 3558 N N . THR A 1 476 ? 18.702 26.446 -1.625 1.00 90.12 476 THR A N 1
ATOM 3559 C CA . THR A 1 476 ? 19.473 27.589 -2.131 1.00 90.12 476 THR A CA 1
ATOM 3560 C C . THR A 1 476 ? 18.641 28.440 -3.103 1.00 90.12 476 THR A C 1
ATOM 3562 O O . THR A 1 476 ? 18.011 27.923 -4.026 1.00 90.12 476 THR A O 1
ATOM 3565 N N . GLY A 1 477 ? 18.630 29.762 -2.900 1.00 88.31 477 GLY A N 1
ATOM 3566 C CA . GLY A 1 477 ? 17.918 30.714 -3.767 1.00 88.31 477 GLY A CA 1
ATOM 3567 C C . GLY A 1 477 ? 16.386 30.706 -3.646 1.00 88.31 477 GLY A C 1
ATOM 3568 O O . GLY A 1 477 ? 15.725 31.396 -4.418 1.00 88.31 477 GLY A O 1
ATOM 3569 N N . HIS A 1 478 ? 15.829 29.955 -2.692 1.00 91.12 478 HIS A N 1
ATOM 3570 C CA . HIS A 1 478 ? 14.390 29.808 -2.476 1.00 91.12 478 HIS A CA 1
ATOM 3571 C C . HIS A 1 478 ? 13.989 30.277 -1.076 1.00 91.12 478 HIS A C 1
ATOM 3573 O O . HIS A 1 478 ? 14.795 30.287 -0.145 1.00 91.12 478 HIS A O 1
ATOM 3579 N N . ALA A 1 479 ? 12.721 30.649 -0.917 1.00 91.62 479 ALA A N 1
ATOM 3580 C CA . ALA A 1 479 ? 12.159 30.949 0.389 1.00 91.62 479 ALA A CA 1
ATOM 3581 C C . ALA A 1 479 ? 11.876 29.648 1.157 1.00 91.62 479 ALA A C 1
ATOM 3583 O O . ALA A 1 479 ? 11.298 28.706 0.609 1.00 91.62 479 ALA A O 1
ATOM 3584 N N . THR A 1 480 ? 12.256 29.606 2.434 1.00 92.25 480 THR A N 1
ATOM 3585 C CA . THR A 1 480 ? 11.982 28.469 3.320 1.00 92.25 480 THR A CA 1
ATOM 3586 C C . THR A 1 480 ? 10.488 28.379 3.571 1.00 92.25 480 THR A C 1
ATOM 3588 O O . THR A 1 480 ? 9.861 29.381 3.927 1.00 92.25 480 THR A O 1
ATOM 3591 N N . ILE A 1 481 ? 9.923 27.180 3.443 1.00 88.44 481 ILE A N 1
ATOM 3592 C CA . ILE A 1 481 ? 8.516 26.949 3.762 1.00 88.44 481 ILE A CA 1
ATOM 3593 C C . ILE A 1 481 ? 8.368 26.138 5.043 1.00 88.44 481 ILE A C 1
ATOM 3595 O O . ILE A 1 481 ? 9.162 25.243 5.321 1.00 88.44 481 ILE A O 1
ATOM 3599 N N . ILE A 1 482 ? 7.315 26.439 5.796 1.00 86.25 482 ILE A N 1
ATOM 3600 C CA . ILE A 1 482 ? 6.838 25.658 6.935 1.00 86.25 482 ILE A CA 1
ATOM 3601 C C . ILE A 1 482 ? 5.359 25.391 6.681 1.00 86.25 482 ILE A C 1
ATOM 3603 O O . ILE A 1 482 ? 4.549 26.315 6.709 1.00 86.25 482 ILE A O 1
ATOM 3607 N N . SER A 1 483 ? 5.002 24.145 6.404 1.00 81.75 483 SER A N 1
ATOM 3608 C CA . SER A 1 483 ? 3.623 23.727 6.156 1.00 81.75 483 SER A CA 1
ATOM 3609 C C . SER A 1 483 ? 3.126 22.889 7.318 1.00 81.75 483 SER A C 1
ATOM 3611 O O . SER A 1 483 ? 3.785 21.933 7.714 1.00 81.75 483 SER A O 1
ATOM 3613 N N . VAL A 1 484 ? 1.964 23.240 7.854 1.00 74.56 484 VAL A N 1
ATOM 3614 C CA . VAL A 1 484 ? 1.279 22.488 8.903 1.00 74.56 484 VAL A CA 1
ATOM 3615 C C . VAL A 1 484 ? -0.106 22.137 8.395 1.00 74.56 484 VAL A C 1
ATOM 3617 O O . VAL A 1 484 ? -0.838 23.008 7.928 1.00 74.56 484 VAL A O 1
ATOM 3620 N N . SER A 1 485 ? -0.473 20.868 8.496 1.00 73.19 485 SER A N 1
ATOM 3621 C CA . SER A 1 485 ? -1.817 20.399 8.182 1.00 73.19 485 SER A CA 1
ATOM 3622 C C . SER A 1 485 ? -2.334 19.503 9.292 1.00 73.19 485 SER A C 1
ATOM 3624 O O . SER A 1 485 ? -1.568 18.772 9.913 1.00 73.19 485 SER A O 1
ATOM 3626 N N . ALA A 1 486 ? -3.630 19.577 9.548 1.00 63.00 486 ALA A N 1
ATOM 3627 C CA . ALA A 1 486 ? -4.341 18.681 10.437 1.00 63.00 486 ALA A CA 1
ATOM 3628 C C . ALA A 1 486 ? -5.616 18.214 9.741 1.00 63.00 486 ALA A C 1
ATOM 3630 O O . ALA A 1 486 ? -6.288 18.997 9.064 1.00 63.00 486 ALA A O 1
ATOM 3631 N N . TYR A 1 487 ? -5.939 16.943 9.914 1.00 67.69 487 TYR A N 1
ATOM 3632 C CA . TYR A 1 487 ? -7.106 16.293 9.348 1.00 67.69 487 TYR A CA 1
ATOM 3633 C C . TYR A 1 487 ? -7.793 15.478 10.435 1.00 67.69 487 TYR A C 1
ATOM 3635 O O . TYR A 1 487 ? -7.140 14.737 11.168 1.00 67.69 487 TYR A O 1
ATOM 3643 N N . VAL A 1 488 ? -9.109 15.634 10.534 1.00 55.41 488 VAL A N 1
ATOM 3644 C CA . VAL A 1 488 ? -9.978 14.828 11.389 1.00 55.41 488 VAL A CA 1
ATOM 3645 C C . VAL A 1 488 ? -11.073 14.251 10.509 1.00 55.41 488 VAL A C 1
ATOM 3647 O O . VAL A 1 488 ? -11.748 14.998 9.797 1.00 55.41 488 VAL A O 1
ATOM 3650 N N . SER A 1 489 ? -11.278 12.945 10.603 1.00 53.28 489 SER A N 1
ATOM 3651 C CA . SER A 1 489 ? -12.431 12.247 10.053 1.00 53.28 489 SER A CA 1
ATOM 3652 C C . SER A 1 489 ? -13.116 11.485 11.168 1.00 53.28 489 SER A C 1
ATOM 3654 O O . SER A 1 489 ? -12.476 10.719 11.879 1.00 53.28 489 SER A O 1
ATOM 3656 N N . VAL A 1 490 ? -14.409 11.712 11.325 1.00 49.59 490 VAL A N 1
ATOM 3657 C CA . VAL A 1 490 ? -15.280 10.947 12.204 1.00 49.59 490 VAL A CA 1
ATOM 3658 C C . VAL A 1 490 ? -16.348 10.339 11.321 1.00 49.59 490 VAL A C 1
ATOM 3660 O O . VAL A 1 490 ? -17.097 11.055 10.656 1.00 49.59 490 VAL A O 1
ATOM 3663 N N . SER A 1 491 ? -16.420 9.020 11.312 1.00 46.12 491 SER A N 1
ATOM 3664 C CA . SER A 1 491 ? -17.491 8.287 10.659 1.00 46.12 491 SER A CA 1
ATOM 3665 C C . SER A 1 491 ? -18.207 7.438 11.692 1.00 46.12 491 SER A C 1
ATOM 3667 O O . SER A 1 491 ? -17.581 6.783 12.518 1.00 46.12 491 SER A O 1
ATOM 3669 N N . ALA A 1 492 ? -19.530 7.499 11.669 1.00 47.03 492 ALA A N 1
ATOM 3670 C CA . ALA A 1 492 ? -20.399 6.640 12.437 1.00 47.03 492 ALA A CA 1
ATOM 3671 C C . ALA A 1 492 ? -21.429 6.024 11.491 1.00 47.03 492 ALA A C 1
ATOM 3673 O O . ALA A 1 492 ? -22.028 6.713 10.659 1.00 47.03 492 ALA A O 1
ATOM 3674 N N . SER A 1 493 ? -21.621 4.718 11.604 1.00 46.59 493 SER A N 1
ATOM 3675 C CA . SER A 1 493 ? -22.590 3.976 10.807 1.00 46.59 493 SER A CA 1
ATOM 3676 C C . SER A 1 493 ? -23.471 3.167 11.736 1.00 46.59 493 SER A C 1
ATOM 3678 O O . SER A 1 493 ? -22.963 2.379 12.527 1.00 46.59 493 SER A O 1
ATOM 3680 N N . ILE A 1 494 ? -24.785 3.356 11.633 1.00 52.09 494 ILE A N 1
ATOM 3681 C CA . ILE A 1 494 ? -25.776 2.591 12.393 1.00 52.09 494 ILE A CA 1
ATOM 3682 C C . ILE A 1 494 ? -26.738 1.963 11.390 1.00 52.09 494 ILE A C 1
ATOM 3684 O O . ILE A 1 494 ? -27.406 2.677 10.637 1.00 52.09 494 ILE A O 1
ATOM 3688 N N . LYS A 1 495 ? -26.818 0.629 11.364 1.00 42.84 495 LYS A N 1
ATOM 3689 C CA . LYS A 1 495 ? -27.779 -0.094 10.521 1.00 42.84 495 LYS A CA 1
ATOM 3690 C C . LYS A 1 495 ? -28.897 -0.682 11.371 1.00 42.84 495 LYS A C 1
ATOM 3692 O O . LYS A 1 495 ? -28.626 -1.427 12.311 1.00 42.84 495 LYS A O 1
ATOM 3697 N N . VAL A 1 496 ? -30.140 -0.390 10.985 1.00 46.16 496 VAL A N 1
ATOM 3698 C CA . VAL A 1 496 ? -31.348 -0.973 11.579 1.00 46.16 496 VAL A CA 1
ATOM 3699 C C . VAL A 1 496 ? -32.261 -1.464 10.450 1.00 46.16 496 VAL A C 1
ATOM 3701 O O . VAL A 1 496 ? -32.787 -0.669 9.673 1.00 46.16 496 VAL A O 1
ATOM 3704 N N . PHE A 1 497 ? -32.459 -2.782 10.356 1.00 48.06 497 PHE A N 1
ATOM 3705 C CA . PHE A 1 497 ? -33.426 -3.441 9.462 1.00 48.06 497 PHE A CA 1
ATOM 3706 C C . PHE A 1 497 ? -33.240 -3.137 7.950 1.00 48.06 497 PHE A C 1
ATOM 3708 O O . PHE A 1 497 ? -32.494 -3.854 7.284 1.00 48.06 497 PHE A O 1
ATOM 3715 N N . PHE A 1 498 ? -33.881 -2.100 7.387 1.00 35.69 498 PHE A N 1
ATOM 3716 C CA . PHE A 1 498 ? -33.853 -1.767 5.942 1.00 35.69 498 PHE A CA 1
ATOM 3717 C C . PHE A 1 498 ? -33.155 -0.446 5.587 1.00 35.69 498 PHE A C 1
ATOM 3719 O O . PHE A 1 498 ? -33.123 -0.079 4.412 1.00 35.69 498 PHE A O 1
ATOM 3726 N N . PHE A 1 499 ? -32.608 0.287 6.559 1.00 36.38 499 PHE A N 1
ATOM 3727 C CA . PHE A 1 499 ? -31.925 1.551 6.286 1.00 36.38 499 PHE A CA 1
ATOM 3728 C C . PHE A 1 499 ? -30.654 1.713 7.119 1.00 36.38 499 PHE A C 1
ATOM 3730 O O . PHE A 1 499 ? -30.558 1.262 8.262 1.00 36.38 499 PHE A O 1
ATOM 3737 N N . THR A 1 500 ? -29.662 2.357 6.508 1.00 41.38 500 THR A N 1
ATOM 3738 C CA . THR A 1 500 ? -28.375 2.664 7.130 1.00 41.38 500 THR A CA 1
ATOM 3739 C C . THR A 1 500 ? -28.289 4.164 7.337 1.00 41.38 500 THR A C 1
ATOM 3741 O O . THR A 1 500 ? -28.430 4.938 6.389 1.00 41.38 500 THR A O 1
ATOM 3744 N N . ILE A 1 501 ? -28.059 4.577 8.578 1.00 42.59 501 ILE A N 1
ATOM 3745 C CA . ILE A 1 501 ? -27.765 5.966 8.904 1.00 42.59 501 ILE A CA 1
ATOM 3746 C C . ILE A 1 501 ? -26.246 6.116 8.872 1.00 42.59 501 ILE A C 1
ATOM 3748 O O . ILE A 1 501 ? -25.541 5.582 9.729 1.00 42.59 501 ILE A O 1
ATOM 3752 N N . HIS A 1 502 ? -25.754 6.851 7.879 1.00 40.53 502 HIS A N 1
ATOM 3753 C CA . HIS A 1 502 ? -24.361 7.272 7.808 1.00 40.53 502 HIS A CA 1
ATOM 3754 C C . HIS A 1 502 ? -24.239 8.696 8.347 1.00 40.53 502 HIS A C 1
ATOM 3756 O O . HIS A 1 502 ? -24.847 9.627 7.818 1.00 40.53 502 HIS A O 1
ATOM 3762 N N . LEU A 1 503 ? -23.436 8.863 9.390 1.00 38.59 503 LEU A N 1
ATOM 3763 C CA . LEU A 1 503 ? -23.035 10.159 9.917 1.00 38.59 503 LEU A CA 1
ATOM 3764 C C . LEU A 1 503 ? -21.537 10.290 9.680 1.00 38.59 503 LEU A C 1
ATOM 3766 O O . LEU A 1 503 ? -20.740 9.582 10.285 1.00 38.59 503 LEU A O 1
ATOM 3770 N N . SER A 1 504 ? -21.141 11.186 8.787 1.00 40.75 504 SER A N 1
ATOM 3771 C CA . SER A 1 504 ? -19.732 11.465 8.531 1.00 40.75 504 SER A CA 1
ATOM 3772 C C . SER A 1 504 ? -19.455 12.945 8.713 1.00 40.75 504 SER A C 1
ATOM 3774 O O . SER A 1 504 ? -20.138 13.789 8.133 1.00 40.75 504 SER A O 1
ATOM 3776 N N . PHE A 1 505 ? -18.419 13.251 9.477 1.00 41.69 505 PHE A N 1
ATOM 3777 C CA . PHE A 1 505 ? -17.858 14.580 9.606 1.00 41.69 505 PHE A CA 1
ATOM 3778 C C . PHE A 1 505 ? -16.376 14.502 9.278 1.00 41.69 505 PHE A C 1
ATOM 3780 O O . PHE A 1 505 ? -15.632 13.759 9.907 1.00 41.69 505 PHE A O 1
ATOM 3787 N N . HIS A 1 506 ? -15.932 15.299 8.318 1.00 58.31 506 HIS A N 1
ATOM 3788 C CA . HIS A 1 506 ? -14.516 15.465 8.045 1.00 58.31 506 HIS A CA 1
ATOM 3789 C C . HIS A 1 506 ? -14.171 16.949 8.053 1.00 58.31 506 HIS A C 1
ATOM 3791 O O . HIS A 1 506 ? -14.908 17.788 7.532 1.00 58.31 506 HIS A O 1
ATOM 3797 N N . THR A 1 507 ? -13.023 17.284 8.622 1.00 40.00 507 THR A N 1
ATOM 3798 C CA . THR A 1 507 ? -12.488 18.641 8.589 1.00 40.00 507 THR A CA 1
ATOM 3799 C C . THR A 1 507 ? -10.984 18.602 8.393 1.00 40.00 507 THR A C 1
ATOM 3801 O O . THR A 1 507 ? -10.290 17.711 8.882 1.00 40.00 507 THR A O 1
ATOM 3804 N N . SER A 1 508 ? -10.475 19.577 7.650 1.00 65.62 508 SER A N 1
ATOM 3805 C CA . SER A 1 508 ? -9.051 19.729 7.388 1.00 65.62 508 SER A CA 1
ATOM 3806 C C . SER A 1 508 ? -8.658 21.186 7.545 1.00 65.62 508 SER A C 1
ATOM 3808 O O . SER A 1 508 ? -9.311 22.069 6.987 1.00 65.62 508 SER A O 1
ATOM 3810 N N . VAL A 1 509 ? -7.560 21.439 8.245 1.00 56.66 509 VAL A N 1
ATOM 3811 C CA . VAL A 1 509 ? -6.945 22.762 8.351 1.00 56.66 509 VAL A CA 1
ATOM 3812 C C . VAL A 1 509 ? -5.535 22.659 7.798 1.00 56.66 509 VAL A C 1
ATOM 3814 O O . VAL A 1 509 ? -4.778 21.782 8.197 1.00 56.66 509 VAL A O 1
ATOM 3817 N N . SER A 1 510 ? -5.171 23.556 6.886 1.00 76.31 510 SER A N 1
ATOM 3818 C CA . SER A 1 510 ? -3.817 23.641 6.342 1.00 76.31 510 SER A CA 1
ATOM 3819 C C . SER A 1 510 ? -3.331 25.083 6.380 1.00 76.31 510 SER A C 1
ATOM 3821 O O . SER A 1 510 ? -4.069 26.013 6.042 1.00 76.31 510 SER A O 1
ATOM 3823 N N . LYS A 1 511 ? -2.092 25.281 6.829 1.00 71.44 511 LYS A N 1
ATOM 3824 C CA . LYS A 1 511 ? -1.446 26.586 6.906 1.00 71.44 511 LYS A CA 1
ATOM 3825 C C . LYS A 1 511 ? 0.011 26.480 6.479 1.00 71.44 511 LYS A C 1
ATOM 3827 O O . LYS A 1 511 ? 0.752 25.644 6.985 1.00 71.44 511 LYS A O 1
ATOM 3832 N N . THR A 1 512 ? 0.426 27.388 5.604 1.00 84.25 512 THR A N 1
ATOM 3833 C CA . THR A 1 512 ? 1.820 27.523 5.175 1.00 84.25 512 THR A CA 1
ATOM 3834 C C . THR A 1 512 ? 2.362 28.877 5.608 1.00 84.25 512 THR A C 1
ATOM 3836 O O . THR A 1 512 ? 1.698 29.905 5.455 1.00 84.25 512 THR A O 1
ATOM 3839 N N . PHE A 1 513 ? 3.573 28.867 6.151 1.00 81.31 513 PHE A N 1
ATOM 3840 C CA . PHE A 1 513 ? 4.365 30.038 6.489 1.00 81.31 513 PHE A CA 1
ATOM 3841 C C . PHE A 1 513 ? 5.610 30.054 5.607 1.00 81.31 513 PHE A C 1
ATOM 3843 O O . PHE A 1 513 ? 6.211 29.008 5.361 1.00 81.31 513 PHE A O 1
ATOM 3850 N N . THR A 1 514 ? 6.008 31.240 5.162 1.00 87.88 514 THR A N 1
ATOM 3851 C CA . THR A 1 514 ? 7.169 31.426 4.289 1.00 87.88 514 THR A CA 1
ATOM 3852 C C . THR A 1 514 ? 8.151 32.374 4.960 1.00 87.88 514 THR A C 1
ATOM 3854 O O . THR A 1 514 ? 7.754 33.431 5.451 1.00 87.88 514 THR A O 1
ATOM 3857 N N . ILE A 1 515 ? 9.428 31.999 4.989 1.00 87.12 515 ILE A N 1
ATOM 3858 C CA . ILE A 1 515 ? 10.518 32.792 5.561 1.00 87.12 515 ILE A CA 1
ATOM 3859 C C . ILE A 1 515 ? 11.533 33.089 4.453 1.00 87.12 515 ILE A C 1
ATOM 3861 O O . ILE A 1 515 ? 11.992 32.181 3.762 1.00 87.12 515 ILE A O 1
ATOM 3865 N N . GLY A 1 516 ? 11.914 34.359 4.303 1.00 87.50 516 GLY A N 1
ATOM 3866 C CA . GLY A 1 516 ? 12.862 34.807 3.280 1.00 87.50 516 GLY A CA 1
ATOM 3867 C C . GLY A 1 516 ? 12.180 35.310 2.006 1.00 87.50 516 GLY A C 1
ATOM 3868 O O . GLY A 1 516 ? 11.034 35.755 2.030 1.00 87.50 516 GLY A O 1
ATOM 3869 N N . SER A 1 517 ? 12.910 35.277 0.894 1.00 83.69 517 SER A N 1
ATOM 3870 C CA . SER A 1 517 ? 12.494 35.817 -0.406 1.00 83.69 517 SER A CA 1
ATOM 3871 C C . SER A 1 517 ? 12.934 34.888 -1.538 1.00 83.69 517 SER A C 1
ATOM 3873 O O . SER A 1 517 ? 13.994 34.280 -1.432 1.00 83.69 517 SER A O 1
ATOM 3875 N N . GLY A 1 518 ? 12.166 34.830 -2.626 1.00 87.75 518 GLY A N 1
ATOM 3876 C CA . GLY A 1 518 ? 12.370 33.897 -3.743 1.00 87.75 518 GLY A CA 1
ATOM 3877 C C . GLY A 1 518 ? 11.177 32.945 -3.916 1.00 87.75 518 GLY A C 1
ATOM 3878 O O . GLY A 1 518 ? 10.220 33.029 -3.140 1.00 87.75 518 GLY A O 1
ATOM 3879 N N . PRO A 1 519 ? 11.195 32.056 -4.926 1.00 89.38 519 PRO A N 1
ATOM 3880 C CA . PRO A 1 519 ? 10.181 31.013 -5.073 1.00 89.38 519 PRO A CA 1
ATOM 3881 C C . PRO A 1 519 ? 10.169 30.087 -3.843 1.00 89.38 519 PRO A C 1
ATOM 3883 O O . PRO A 1 519 ? 11.219 29.891 -3.229 1.00 89.38 519 PRO A O 1
ATOM 3886 N N . PRO A 1 520 ? 9.014 29.530 -3.442 1.00 88.06 520 PRO A N 1
ATOM 3887 C CA . PRO A 1 520 ? 8.939 28.649 -2.279 1.00 88.06 520 PRO A CA 1
ATOM 3888 C C . PRO A 1 520 ? 9.705 27.344 -2.527 1.00 88.06 520 PRO A C 1
ATOM 3890 O O . PRO A 1 520 ? 9.534 26.722 -3.572 1.00 88.06 520 PRO A O 1
ATOM 3893 N N . ALA A 1 521 ? 10.520 26.916 -1.560 1.00 89.50 521 ALA A N 1
ATOM 3894 C CA . ALA A 1 521 ? 11.093 25.569 -1.546 1.00 89.50 521 ALA A CA 1
ATOM 3895 C C . ALA A 1 521 ? 9.986 24.504 -1.401 1.00 89.50 521 ALA A C 1
ATOM 3897 O O . ALA A 1 521 ? 8.882 24.812 -0.951 1.00 89.50 521 ALA A O 1
ATOM 3898 N N . SER A 1 522 ? 10.277 23.243 -1.741 1.00 87.50 522 SER A N 1
ATOM 3899 C CA . SER A 1 522 ? 9.311 22.135 -1.655 1.00 87.50 522 SER A CA 1
ATOM 3900 C C . SER A 1 522 ? 9.801 21.009 -0.731 1.00 87.50 522 SER A C 1
ATOM 3902 O O . SER A 1 522 ? 10.966 20.628 -0.818 1.00 87.50 522 SER A O 1
ATOM 3904 N N . PRO A 1 523 ? 8.947 20.423 0.134 1.00 82.56 523 PRO A N 1
ATOM 3905 C CA . PRO A 1 523 ? 9.297 19.247 0.935 1.00 82.56 523 PRO A CA 1
ATOM 3906 C C . PRO A 1 523 ? 9.334 17.956 0.112 1.00 82.56 523 PRO A C 1
ATOM 3908 O O . PRO A 1 523 ? 9.851 16.950 0.584 1.00 82.56 523 PRO A O 1
ATOM 3911 N N . ALA A 1 524 ? 8.780 17.981 -1.103 1.00 79.12 524 ALA A N 1
ATOM 3912 C CA . ALA A 1 524 ? 8.730 16.840 -2.012 1.00 79.12 524 ALA A CA 1
ATOM 3913 C C . ALA A 1 524 ? 9.949 16.754 -2.948 1.00 79.12 524 ALA A C 1
ATOM 3915 O O . ALA A 1 524 ? 9.954 15.909 -3.833 1.00 79.12 524 ALA A O 1
ATOM 3916 N N . GLY A 1 525 ? 10.943 17.636 -2.791 1.00 79.31 525 GLY A N 1
ATOM 3917 C CA . GLY A 1 525 ? 12.175 17.663 -3.585 1.00 79.31 525 GLY A CA 1
ATOM 3918 C C . GLY A 1 525 ? 12.635 19.084 -3.925 1.00 79.31 525 GLY A C 1
ATOM 3919 O O . GLY A 1 525 ? 11.896 20.044 -3.686 1.00 79.31 525 GLY A O 1
ATOM 3920 N N . PRO A 1 526 ? 13.850 19.252 -4.470 1.00 79.62 526 PRO A N 1
ATOM 3921 C CA . PRO A 1 526 ? 14.323 20.536 -4.951 1.00 79.62 526 PRO A CA 1
ATOM 3922 C C . PRO A 1 526 ? 13.488 20.985 -6.157 1.00 79.62 526 PRO A C 1
ATOM 3924 O O . PRO A 1 526 ? 13.152 20.204 -7.043 1.00 79.62 526 PRO A O 1
ATOM 3927 N N . VAL A 1 527 ? 13.135 22.266 -6.184 1.00 79.25 527 VAL A N 1
ATOM 3928 C CA . VAL A 1 527 ? 12.325 22.880 -7.247 1.00 79.25 527 VAL A CA 1
ATOM 3929 C C . VAL A 1 527 ? 13.187 23.746 -8.160 1.00 79.25 527 VAL A C 1
ATOM 3931 O O . VAL A 1 527 ? 14.150 24.366 -7.712 1.00 79.25 527 VAL A O 1
ATOM 3934 N N . GLY A 1 528 ? 12.846 23.796 -9.450 1.00 69.06 528 GLY A N 1
ATOM 3935 C CA . GLY A 1 528 ? 13.541 24.644 -10.426 1.00 69.06 528 GLY A CA 1
ATOM 3936 C C . GLY A 1 528 ? 14.945 24.168 -10.814 1.00 69.06 528 GLY A C 1
ATOM 3937 O O . GLY A 1 528 ? 15.741 24.974 -11.290 1.00 69.06 528 GLY A O 1
ATOM 3938 N N . VAL A 1 529 ? 15.253 22.885 -10.603 1.00 67.00 529 VAL A N 1
ATOM 3939 C CA . VAL A 1 529 ? 16.482 22.235 -11.079 1.00 67.00 529 VAL A CA 1
ATOM 3940 C C . VAL A 1 529 ? 16.129 21.079 -12.008 1.00 67.00 529 VAL A C 1
ATOM 3942 O O . VAL A 1 529 ? 15.675 20.024 -11.571 1.00 67.00 529 VAL A O 1
ATOM 3945 N N . ASP A 1 530 ? 16.335 21.300 -13.306 1.00 57.53 530 ASP A N 1
ATOM 3946 C CA . ASP A 1 530 ? 16.157 20.277 -14.337 1.00 57.53 530 ASP A CA 1
ATOM 3947 C C . ASP A 1 530 ? 17.197 19.160 -14.148 1.00 57.53 530 ASP A C 1
ATOM 3949 O O . ASP A 1 530 ? 18.384 19.444 -13.976 1.00 57.53 530 ASP A O 1
ATOM 3953 N N . GLY A 1 531 ? 16.772 17.894 -14.189 1.00 53.28 531 GLY A N 1
ATOM 3954 C CA . GLY A 1 531 ? 17.672 16.742 -14.015 1.00 53.28 531 GLY A CA 1
ATOM 3955 C C . GLY A 1 531 ? 17.997 16.388 -12.560 1.00 53.28 531 GLY A C 1
ATOM 3956 O O . GLY A 1 531 ? 18.924 15.621 -12.315 1.00 53.28 531 GLY A O 1
ATOM 3957 N N . MET A 1 532 ? 17.276 16.964 -11.591 1.00 58.69 532 MET A N 1
ATOM 3958 C CA . MET A 1 532 ? 17.368 16.625 -10.167 1.00 58.69 532 MET A CA 1
ATOM 3959 C C . MET A 1 532 ? 15.981 16.303 -9.616 1.00 58.69 532 MET A C 1
ATOM 3961 O O . MET A 1 532 ? 15.430 17.044 -8.803 1.00 58.69 532 MET A O 1
ATOM 3965 N N . ALA A 1 533 ? 15.397 15.199 -10.079 1.00 52.66 533 ALA A N 1
ATOM 3966 C CA . ALA A 1 533 ? 14.288 14.572 -9.381 1.00 52.66 533 ALA A CA 1
ATOM 3967 C C . ALA A 1 533 ? 14.884 13.562 -8.391 1.00 52.66 533 ALA A C 1
ATOM 3969 O O . ALA A 1 533 ? 15.201 12.442 -8.795 1.00 52.66 533 ALA A O 1
ATOM 3970 N N . PRO A 1 534 ? 15.090 13.923 -7.111 1.00 53.97 534 PRO A N 1
ATOM 3971 C CA . PRO A 1 534 ? 15.467 12.919 -6.134 1.00 53.97 534 PRO A CA 1
ATOM 3972 C C . PRO A 1 534 ? 14.369 11.855 -6.123 1.00 53.97 534 PRO A C 1
ATOM 3974 O O . PRO A 1 534 ? 13.174 12.170 -6.149 1.00 53.97 534 PRO A O 1
ATOM 3977 N N . MET A 1 535 ? 14.769 10.588 -6.107 1.00 51.97 535 MET A N 1
ATOM 3978 C CA . MET A 1 535 ? 13.848 9.457 -6.009 1.00 51.97 535 MET A CA 1
ATOM 3979 C C . MET A 1 535 ? 13.302 9.374 -4.573 1.00 51.97 535 MET A C 1
ATOM 3981 O O . MET A 1 535 ? 13.632 8.473 -3.796 1.00 51.97 535 MET A O 1
ATOM 3985 N N . LEU A 1 536 ? 12.525 10.384 -4.183 1.00 50.84 536 LEU A N 1
ATOM 3986 C CA . LEU A 1 536 ? 11.962 10.537 -2.852 1.00 50.84 536 LEU A CA 1
ATOM 3987 C C . LEU A 1 536 ? 10.701 9.691 -2.763 1.00 50.84 536 LEU A C 1
ATOM 3989 O O . LEU A 1 536 ? 9.693 9.963 -3.414 1.00 50.84 536 LEU A O 1
ATOM 3993 N N . ALA A 1 537 ? 10.731 8.702 -1.884 1.00 45.84 537 ALA A N 1
ATOM 3994 C CA . ALA A 1 537 ? 9.506 8.123 -1.374 1.00 45.84 537 ALA A CA 1
ATOM 3995 C C . ALA A 1 537 ? 9.029 8.995 -0.212 1.00 45.84 537 ALA A C 1
ATOM 3997 O O . ALA A 1 537 ? 9.728 9.151 0.792 1.00 45.84 537 ALA A O 1
ATOM 3998 N N . ALA A 1 538 ? 7.838 9.580 -0.341 1.00 41.91 538 ALA A N 1
ATOM 3999 C CA . ALA A 1 538 ? 7.191 10.205 0.802 1.00 41.91 538 ALA A CA 1
ATOM 4000 C C . ALA A 1 538 ? 7.031 9.147 1.912 1.00 41.91 538 ALA A C 1
ATOM 4002 O O . ALA A 1 538 ? 6.612 8.025 1.603 1.00 41.91 538 ALA A O 1
ATOM 4003 N N . PRO A 1 539 ? 7.340 9.462 3.184 1.00 40.22 539 PRO A N 1
ATOM 4004 C CA . PRO A 1 539 ? 7.033 8.555 4.278 1.00 40.22 539 PRO A CA 1
ATOM 4005 C C . PRO A 1 539 ? 5.527 8.284 4.261 1.00 40.22 539 PRO A C 1
ATOM 4007 O O . PRO A 1 539 ? 4.716 9.186 4.469 1.00 40.22 539 PRO A O 1
ATOM 4010 N N . ARG A 1 540 ? 5.148 7.042 3.952 1.00 41.88 540 ARG A N 1
ATOM 4011 C CA . ARG A 1 540 ? 3.764 6.591 4.056 1.00 41.88 540 ARG A CA 1
ATOM 4012 C C . ARG A 1 540 ? 3.551 6.154 5.495 1.00 41.88 540 ARG A C 1
ATOM 4014 O O . ARG A 1 540 ? 4.182 5.209 5.956 1.00 41.88 540 ARG A O 1
ATOM 4021 N N . THR A 1 541 ? 2.657 6.829 6.206 1.00 38.66 541 THR A N 1
ATOM 4022 C CA . THR A 1 541 ? 2.051 6.257 7.407 1.00 38.66 541 THR A CA 1
ATOM 4023 C C . THR A 1 541 ? 1.198 5.084 6.940 1.00 38.66 541 THR A C 1
ATOM 4025 O O . THR A 1 541 ? 0.127 5.288 6.373 1.00 38.66 541 THR A O 1
ATOM 4028 N N . VAL A 1 542 ? 1.703 3.861 7.083 1.00 37.50 542 VAL A N 1
ATOM 4029 C CA . VAL A 1 542 ? 0.910 2.655 6.840 1.00 37.50 542 VAL A CA 1
ATOM 4030 C C . VAL A 1 542 ? 0.252 2.294 8.172 1.00 37.50 542 VAL A C 1
ATOM 4032 O O . VAL A 1 542 ? 0.985 2.011 9.121 1.00 37.50 542 VAL A O 1
ATOM 4035 N N . PRO A 1 543 ? -1.088 2.324 8.291 1.00 35.56 543 PRO A N 1
ATOM 4036 C CA . PRO A 1 543 ? -1.762 1.753 9.449 1.00 35.56 543 PRO A CA 1
ATOM 4037 C C . PRO A 1 543 ? -1.405 0.265 9.519 1.00 35.56 543 PRO A C 1
ATOM 4039 O O . PRO A 1 543 ? -1.617 -0.476 8.559 1.00 35.56 543 PRO A O 1
ATOM 4042 N N . TRP A 1 544 ? -0.786 -0.166 10.617 1.00 32.38 544 TRP A N 1
ATOM 4043 C CA . TRP A 1 544 ? -0.506 -1.581 10.847 1.00 32.38 544 TRP A CA 1
ATOM 4044 C C . TRP A 1 544 ? -1.771 -2.255 11.404 1.00 32.38 544 TRP A C 1
ATOM 4046 O O . TRP A 1 544 ? -2.419 -1.658 12.268 1.00 32.38 544 TRP A O 1
ATOM 4056 N N . PRO A 1 545 ? -2.136 -3.472 10.955 1.00 30.69 545 PRO A N 1
ATOM 4057 C CA . PRO A 1 545 ? -3.290 -4.175 11.502 1.00 30.69 545 PRO A CA 1
ATOM 4058 C C . PRO A 1 545 ? -3.118 -4.421 13.010 1.00 30.69 545 PRO A C 1
ATOM 4060 O O . PRO A 1 545 ? -2.009 -4.726 13.458 1.00 30.69 545 PRO A O 1
ATOM 4063 N N . PRO A 1 546 ? -4.185 -4.300 13.815 1.00 28.02 546 PRO A N 1
ATOM 4064 C CA . PRO A 1 546 ? -4.068 -4.344 15.261 1.00 28.02 546 PRO A CA 1
ATOM 4065 C C . PRO A 1 546 ? -3.493 -5.667 15.769 1.00 28.02 546 PRO A C 1
ATOM 4067 O O . PRO A 1 546 ? -3.973 -6.751 15.444 1.00 28.02 546 PRO A O 1
ATOM 4070 N N . ALA A 1 547 ? -2.469 -5.571 16.621 1.00 27.30 547 ALA A N 1
ATOM 4071 C CA . ALA A 1 547 ? -2.043 -6.687 17.450 1.00 27.30 547 ALA A CA 1
ATOM 4072 C C . ALA A 1 547 ? -3.137 -6.955 18.499 1.00 27.30 547 ALA A C 1
ATOM 4074 O O . ALA A 1 547 ? -3.449 -6.093 19.324 1.00 27.30 547 ALA A O 1
ATOM 4075 N N . GLN A 1 548 ? -3.751 -8.138 18.439 1.00 24.52 548 GLN A N 1
ATOM 4076 C CA . GLN A 1 548 ? -4.784 -8.591 19.373 1.00 24.52 548 GLN A CA 1
ATOM 4077 C C . GLN A 1 548 ? -4.184 -8.938 20.742 1.00 24.52 548 GLN A C 1
ATOM 4079 O O . GLN A 1 548 ? -3.494 -9.952 20.824 1.00 24.52 548 GLN A O 1
ATOM 4084 N N . ARG A 1 549 ? -4.487 -8.171 21.808 1.00 25.22 549 ARG A N 1
ATOM 4085 C CA . ARG A 1 549 ? -4.480 -8.642 23.216 1.00 25.22 549 ARG A CA 1
ATOM 4086 C C . ARG A 1 549 ? -5.360 -7.792 24.142 1.00 25.22 549 ARG A C 1
ATOM 4088 O O . ARG A 1 549 ? -5.309 -6.573 24.111 1.00 25.22 549 ARG A O 1
ATOM 4095 N N . ILE A 1 550 ? -6.097 -8.505 24.997 1.00 31.48 550 ILE A N 1
ATOM 4096 C CA . ILE A 1 550 ? -7.143 -8.079 25.945 1.00 31.48 550 ILE A CA 1
ATOM 4097 C C . ILE A 1 550 ? -6.555 -7.406 27.200 1.00 31.48 550 ILE A C 1
ATOM 4099 O O . ILE A 1 550 ? -5.611 -7.949 27.782 1.00 31.48 550 ILE A O 1
ATOM 4103 N N . PRO A 1 551 ? -7.169 -6.313 27.694 1.00 25.53 551 PRO A N 1
ATOM 4104 C CA . PRO A 1 551 ? -7.116 -5.986 29.121 1.00 25.53 551 PRO A CA 1
ATOM 4105 C C . PRO A 1 551 ? -8.500 -5.753 29.772 1.00 25.53 551 PRO A C 1
ATOM 4107 O O . PRO A 1 551 ? -9.354 -5.053 29.234 1.00 25.53 551 PRO A O 1
ATOM 4110 N N . ALA A 1 552 ? -8.664 -6.318 30.975 1.00 24.59 552 ALA A N 1
ATOM 4111 C CA . ALA A 1 552 ? -9.810 -6.215 31.888 1.00 24.59 552 ALA A CA 1
ATOM 4112 C C . ALA A 1 552 ? -9.777 -4.971 32.806 1.00 24.59 552 ALA A C 1
ATOM 4114 O O . ALA A 1 552 ? -8.688 -4.445 33.069 1.00 24.59 552 ALA A O 1
ATOM 4115 N N . ARG A 1 553 ? -10.950 -4.589 33.368 1.00 28.81 553 ARG A N 1
ATOM 4116 C CA . ARG A 1 553 ? -11.224 -4.342 34.820 1.00 28.81 553 ARG A CA 1
ATOM 4117 C C . ARG A 1 553 ? -12.578 -3.641 35.098 1.00 28.81 553 ARG A C 1
ATOM 4119 O O . ARG A 1 553 ? -12.796 -2.528 34.630 1.00 28.81 553 ARG A O 1
ATOM 4126 N N . PHE A 1 554 ? -13.393 -4.226 35.987 1.00 29.97 554 PHE A N 1
ATOM 4127 C CA . PHE A 1 554 ? -14.259 -3.530 36.973 1.00 29.97 554 PHE A CA 1
ATOM 4128 C C . PHE A 1 554 ? -13.893 -4.014 38.401 1.00 29.97 554 PHE A C 1
ATOM 4130 O O . PHE A 1 554 ? -12.825 -4.606 38.513 1.00 29.97 554 PHE A O 1
ATOM 4137 N N . ALA A 1 555 ? -14.646 -3.700 39.481 1.00 31.12 555 ALA A N 1
ATOM 4138 C CA . ALA A 1 555 ? -14.333 -3.991 40.911 1.00 31.12 555 ALA A CA 1
ATOM 4139 C C . ALA A 1 555 ? -15.275 -5.053 41.555 1.00 31.12 555 ALA A C 1
ATOM 4141 O O . ALA A 1 555 ? -16.466 -5.047 41.269 1.00 31.12 555 ALA A O 1
ATOM 4142 N N . ALA A 1 556 ? -14.728 -5.952 42.393 1.00 33.44 556 ALA A N 1
ATOM 4143 C CA . ALA A 1 556 ? -15.368 -7.182 42.892 1.00 33.44 556 ALA A CA 1
ATOM 4144 C C . ALA A 1 556 ? -16.636 -6.921 43.725 1.00 33.44 556 ALA A C 1
ATOM 4146 O O . ALA A 1 556 ? -16.585 -6.186 44.712 1.00 33.44 556 ALA A O 1
ATOM 4147 N N . TRP A 1 557 ? -17.755 -7.549 43.343 1.00 42.38 557 TRP A N 1
ATOM 4148 C CA . TRP A 1 557 ? -19.036 -7.496 44.059 1.00 42.38 557 TRP A CA 1
ATOM 4149 C C . TRP A 1 557 ? -19.300 -8.775 44.862 1.00 42.38 557 TRP A C 1
ATOM 4151 O O . TRP A 1 557 ? -18.968 -9.874 44.421 1.00 42.38 557 TRP A O 1
ATOM 4161 N N . ASP A 1 558 ? -19.953 -8.623 46.016 1.00 42.38 558 ASP A N 1
ATOM 4162 C CA . ASP A 1 558 ? -20.442 -9.726 46.848 1.00 42.38 558 ASP A CA 1
ATOM 4163 C C . ASP A 1 558 ? -21.875 -10.110 46.421 1.00 42.38 558 ASP A C 1
ATOM 4165 O O . ASP A 1 558 ? -22.856 -9.452 46.778 1.00 42.38 558 ASP A O 1
ATOM 4169 N N . LEU A 1 559 ? -21.979 -11.146 45.581 1.00 50.53 559 LEU A N 1
ATOM 4170 C CA . LEU A 1 559 ? -23.218 -11.631 44.948 1.00 50.53 559 LEU A CA 1
ATOM 4171 C C . LEU A 1 559 ? -24.145 -12.426 45.889 1.00 50.53 559 LEU A C 1
ATOM 4173 O O . LEU A 1 559 ? -25.238 -12.806 45.467 1.00 50.53 559 LEU A O 1
ATOM 4177 N N . ASP A 1 560 ? -23.752 -12.655 47.146 1.00 46.84 560 ASP A N 1
ATOM 4178 C CA . ASP A 1 560 ? -24.495 -13.493 48.103 1.00 46.84 560 ASP A CA 1
ATOM 4179 C C . ASP A 1 560 ? -25.579 -12.737 48.900 1.00 46.84 560 ASP A C 1
ATOM 4181 O O . ASP A 1 560 ? -26.327 -13.335 49.682 1.00 46.84 560 ASP A O 1
ATOM 4185 N N . THR A 1 561 ? -25.721 -11.422 48.714 1.00 49.75 561 THR A N 1
ATOM 4186 C CA . THR A 1 561 ? -26.753 -10.639 49.413 1.00 49.75 561 THR A CA 1
ATOM 4187 C C . THR A 1 561 ? -28.117 -10.750 48.725 1.00 49.75 561 THR A C 1
ATOM 4189 O O . THR A 1 561 ? -28.311 -10.308 47.595 1.00 49.75 561 THR A O 1
ATOM 4192 N N . ALA A 1 562 ? -29.094 -11.340 49.424 1.00 48.50 562 ALA A N 1
ATOM 4193 C CA . ALA A 1 562 ? -30.454 -11.525 48.922 1.00 48.50 562 ALA A CA 1
ATOM 4194 C C . ALA A 1 562 ? -31.150 -10.181 48.639 1.00 48.50 562 ALA A C 1
ATOM 4196 O O . ALA A 1 562 ? -31.415 -9.399 49.555 1.00 48.50 562 ALA A O 1
ATOM 4197 N N . THR A 1 563 ? -31.488 -9.931 47.374 1.00 55.34 563 THR A N 1
ATOM 4198 C CA . THR A 1 563 ? -32.273 -8.763 46.957 1.00 55.34 563 THR A CA 1
ATOM 4199 C C . THR A 1 563 ? -33.760 -9.006 47.235 1.00 55.34 563 THR A C 1
ATOM 4201 O O . THR A 1 563 ? -34.283 -10.092 46.985 1.00 55.34 563 THR A O 1
ATOM 4204 N N . THR A 1 564 ? -34.471 -8.012 47.773 1.00 59.03 564 THR A N 1
ATOM 4205 C CA . THR A 1 564 ? -35.922 -8.106 48.002 1.00 59.03 564 THR A CA 1
ATOM 4206 C C . THR A 1 564 ? -36.669 -8.094 46.669 1.00 59.03 564 THR A C 1
ATOM 4208 O O . THR A 1 564 ? -36.643 -7.091 45.960 1.00 59.03 564 THR A O 1
ATOM 4211 N N . LEU A 1 565 ? -37.333 -9.202 46.337 1.00 66.81 565 LEU A N 1
ATOM 4212 C CA . LEU A 1 565 ? -38.148 -9.359 45.129 1.00 66.81 565 LEU A CA 1
ATOM 4213 C C . LEU A 1 565 ? -39.633 -9.044 45.412 1.00 66.81 565 LEU A C 1
ATOM 4215 O O . LEU A 1 565 ? -40.112 -9.372 46.503 1.00 66.81 565 LEU A O 1
ATOM 4219 N N . PRO A 1 566 ? -40.392 -8.485 44.446 1.00 77.56 566 PRO A N 1
ATOM 4220 C CA . PRO A 1 566 ? -39.959 -8.073 43.109 1.00 77.56 566 PRO A CA 1
ATOM 4221 C C . PRO A 1 566 ? -39.204 -6.736 43.120 1.00 77.56 566 PRO A C 1
ATOM 4223 O O . PRO A 1 566 ? -39.524 -5.843 43.902 1.00 77.56 566 PRO A O 1
ATOM 4226 N N . ILE A 1 567 ? -38.231 -6.589 42.220 1.00 83.31 567 ILE A N 1
ATOM 4227 C CA . ILE A 1 567 ? -37.471 -5.340 42.060 1.00 83.31 567 ILE A CA 1
ATOM 4228 C C . ILE A 1 567 ? -38.285 -4.372 41.206 1.00 83.31 567 ILE A C 1
ATOM 4230 O O . ILE A 1 567 ? -38.768 -4.742 40.135 1.00 83.31 567 ILE A O 1
ATOM 4234 N N . GLU A 1 568 ? -38.443 -3.136 41.672 1.00 84.50 568 GLU A N 1
ATOM 4235 C CA . GLU A 1 568 ? -39.120 -2.087 40.911 1.00 84.50 568 GLU A CA 1
ATOM 4236 C C . GLU A 1 568 ? -38.126 -1.348 40.013 1.00 84.50 568 GLU A C 1
ATOM 4238 O O . GLU A 1 568 ? -37.135 -0.805 40.494 1.00 84.50 568 GLU A O 1
ATOM 4243 N N . VAL A 1 569 ? -38.404 -1.310 38.707 1.00 85.25 569 VAL A N 1
ATOM 4244 C CA . VAL A 1 569 ? -37.603 -0.569 37.721 1.00 85.25 569 VAL A CA 1
ATOM 4245 C C . VAL A 1 569 ? -38.488 0.502 37.093 1.00 85.25 569 VAL A C 1
ATOM 4247 O O . VAL A 1 569 ? -39.481 0.192 36.425 1.00 85.25 569 VAL A O 1
ATOM 4250 N N . GLY A 1 570 ? -38.144 1.769 37.329 1.00 86.00 570 GLY A N 1
ATOM 4251 C CA . GLY A 1 570 ? -38.798 2.906 36.688 1.00 86.00 570 GLY A CA 1
ATOM 4252 C C . GLY A 1 570 ? -38.444 2.960 35.205 1.00 86.00 570 GLY A C 1
ATOM 4253 O O . GLY A 1 570 ? -37.271 2.929 34.846 1.00 86.00 570 GLY A O 1
ATOM 4254 N N . LEU A 1 571 ? -39.459 3.021 34.345 1.00 86.81 571 LEU A N 1
ATOM 4255 C CA . LEU A 1 571 ? -39.298 3.193 32.905 1.00 86.81 571 LEU A CA 1
ATOM 4256 C C . LEU A 1 571 ? -39.933 4.504 32.469 1.00 86.81 571 LEU A C 1
ATOM 4258 O O . LEU A 1 571 ? -41.031 4.843 32.903 1.00 86.81 571 LEU A O 1
ATOM 4262 N N . TRP A 1 572 ? -39.302 5.193 31.532 1.00 84.50 572 TRP A N 1
ATOM 4263 C CA . TRP A 1 572 ? -39.866 6.356 30.867 1.00 84.50 572 TRP A CA 1
ATOM 4264 C C . TRP A 1 572 ? -40.073 6.044 29.396 1.00 84.50 572 TRP A C 1
ATOM 4266 O O . TRP A 1 572 ? -39.198 5.505 28.718 1.00 84.50 572 TRP A O 1
ATOM 4276 N N . PHE A 1 573 ? -41.265 6.378 28.917 1.00 82.50 573 PHE A N 1
ATOM 4277 C CA . PHE A 1 573 ? -41.645 6.202 27.527 1.00 82.50 573 PHE A CA 1
ATOM 4278 C C . PHE A 1 573 ? -41.386 7.499 26.758 1.00 82.50 573 PHE A C 1
ATOM 4280 O O . PHE A 1 573 ? -41.957 8.544 27.080 1.00 82.50 573 PHE A O 1
ATOM 4287 N N . ALA A 1 574 ? -40.525 7.430 25.744 1.00 76.00 574 ALA A N 1
ATOM 4288 C CA . ALA A 1 574 ? -40.170 8.554 24.890 1.00 76.00 574 ALA A CA 1
ATOM 4289 C C . ALA A 1 574 ? -40.614 8.296 23.446 1.00 76.00 574 ALA A C 1
ATOM 4291 O O . ALA A 1 574 ? -40.381 7.221 22.897 1.00 76.00 574 ALA A O 1
ATOM 4292 N N . LEU A 1 575 ? -41.223 9.307 22.822 1.00 77.19 575 LEU A N 1
ATOM 4293 C CA . LEU A 1 575 ? -41.544 9.311 21.396 1.00 77.19 575 LEU A CA 1
ATOM 4294 C C . LEU A 1 575 ? -40.606 10.283 20.684 1.00 77.19 575 LEU A C 1
ATOM 4296 O O . LEU A 1 575 ? -40.629 11.485 20.956 1.00 77.19 575 LEU A O 1
ATOM 4300 N N . GLN A 1 576 ? -39.786 9.766 19.776 1.00 70.38 576 GLN A N 1
ATOM 4301 C CA . GLN A 1 576 ? -38.869 10.557 18.963 1.00 70.38 576 GLN A CA 1
ATOM 4302 C C . GLN A 1 576 ? -39.440 10.727 17.551 1.00 70.38 576 GLN A C 1
ATOM 4304 O O . GLN A 1 576 ? -39.804 9.731 16.927 1.00 70.38 576 GLN A O 1
ATOM 4309 N N . PRO A 1 577 ? -39.530 11.952 17.009 1.00 68.19 577 PRO A N 1
ATOM 4310 C CA . PRO A 1 577 ? -39.977 12.147 15.638 1.00 68.19 577 PRO A CA 1
ATOM 4311 C C . PRO A 1 577 ? -38.939 11.632 14.637 1.00 68.19 577 PRO A C 1
ATOM 4313 O O . PRO A 1 577 ? -37.746 11.898 14.767 1.00 68.19 577 PRO A O 1
ATOM 4316 N N . THR A 1 578 ? -39.408 10.934 13.609 1.00 64.31 578 THR A N 1
ATOM 4317 C CA . THR A 1 578 ? -38.631 10.505 12.442 1.00 64.31 578 THR A CA 1
ATOM 4318 C C . THR A 1 578 ? -39.403 10.807 11.157 1.00 64.31 578 THR A C 1
ATOM 4320 O O . THR A 1 578 ? -40.558 11.228 11.200 1.00 64.31 578 THR A O 1
ATOM 4323 N N . VAL A 1 579 ? -38.771 10.645 9.996 1.00 62.91 579 VAL A N 1
ATOM 4324 C CA . VAL A 1 579 ? -39.418 10.838 8.691 1.00 62.91 579 VAL A CA 1
ATOM 4325 C C . VAL A 1 579 ? -39.116 9.642 7.801 1.00 62.91 579 VAL A C 1
ATOM 4327 O O . VAL A 1 579 ? -37.953 9.342 7.539 1.00 62.91 579 VAL A O 1
ATOM 4330 N N . VAL A 1 580 ? -40.160 8.981 7.308 1.00 62.09 580 VAL A N 1
ATOM 4331 C CA . VAL A 1 580 ? -40.055 7.866 6.362 1.00 62.09 580 VAL A CA 1
ATOM 4332 C C . VAL A 1 580 ? -40.407 8.359 4.961 1.00 62.09 580 VAL A C 1
ATOM 4334 O O . VAL A 1 580 ? -41.383 9.084 4.776 1.00 62.09 580 VAL A O 1
ATOM 4337 N N . TYR A 1 581 ? -39.608 7.970 3.966 1.00 55.47 581 TYR A N 1
ATOM 4338 C CA . TYR A 1 581 ? -39.822 8.318 2.561 1.00 55.47 581 TYR A CA 1
ATOM 4339 C C . TYR A 1 581 ? -40.289 7.085 1.787 1.00 55.47 581 TYR A C 1
ATOM 4341 O O . TYR A 1 581 ? -39.537 6.127 1.639 1.00 55.47 581 TYR A O 1
ATOM 4349 N N . ASP A 1 582 ? -41.515 7.114 1.265 1.00 52.22 582 ASP A N 1
ATOM 4350 C CA . ASP A 1 582 ? -42.122 5.998 0.518 1.00 52.22 582 ASP A CA 1
ATOM 4351 C C . ASP A 1 582 ? -42.187 6.251 -1.002 1.00 52.22 582 ASP A C 1
ATOM 4353 O O . ASP A 1 582 ? -43.021 5.696 -1.716 1.00 52.22 582 ASP A O 1
ATOM 4357 N N . GLY A 1 583 ? -41.314 7.125 -1.512 1.00 52.16 583 GLY A N 1
ATOM 4358 C CA . GLY A 1 583 ? -41.291 7.526 -2.921 1.00 52.16 583 GLY A CA 1
ATOM 4359 C C . GLY A 1 583 ? -42.393 8.515 -3.324 1.00 52.16 583 GLY A C 1
ATOM 4360 O O . GLY A 1 583 ? -42.326 9.055 -4.426 1.00 52.16 583 GLY A O 1
ATOM 4361 N N . THR A 1 584 ? -43.363 8.813 -2.446 1.00 55.91 584 THR A N 1
ATOM 4362 C CA . THR A 1 584 ? -44.416 9.826 -2.685 1.00 55.91 584 THR A CA 1
ATOM 4363 C C . THR A 1 584 ? -44.256 11.108 -1.857 1.00 55.91 584 THR A C 1
ATOM 4365 O O . THR A 1 584 ? -44.947 12.095 -2.103 1.00 55.91 584 THR A O 1
ATOM 4368 N N . GLY A 1 585 ? -43.311 11.122 -0.914 1.00 60.31 585 GLY A N 1
ATOM 4369 C CA . GLY A 1 585 ? -42.998 12.249 -0.034 1.00 60.31 585 GLY A CA 1
ATOM 4370 C C . GLY A 1 585 ? -42.465 11.765 1.316 1.00 60.31 585 GLY A C 1
ATOM 4371 O O . GLY A 1 585 ? -42.432 10.563 1.573 1.00 60.31 585 GLY A O 1
ATOM 4372 N N . GLY A 1 586 ? -42.023 12.690 2.170 1.00 55.56 586 GLY A N 1
ATOM 4373 C CA . GLY A 1 586 ? -41.657 12.374 3.554 1.00 55.56 586 GLY A CA 1
ATOM 4374 C C . GLY A 1 586 ? -42.894 12.362 4.454 1.00 55.56 586 GLY A C 1
ATOM 4375 O O . GLY A 1 586 ? -43.632 13.347 4.492 1.00 55.56 586 GLY A O 1
ATOM 4376 N N . LYS A 1 587 ? -43.118 11.269 5.184 1.00 67.75 587 LYS A N 1
ATOM 4377 C CA . LYS A 1 587 ? -44.147 11.137 6.224 1.00 67.75 587 LYS A CA 1
ATOM 4378 C C . LYS A 1 587 ? -43.482 11.187 7.590 1.00 67.75 587 LYS A C 1
ATOM 4380 O O . LYS A 1 587 ? -42.535 10.444 7.828 1.00 67.75 587 LYS A O 1
ATOM 4385 N N . VAL A 1 588 ? -43.949 12.078 8.463 1.00 68.69 588 VAL A N 1
ATOM 4386 C CA . VAL A 1 588 ? -43.474 12.127 9.851 1.00 68.69 588 VAL A CA 1
ATOM 4387 C C . VAL A 1 588 ? -44.039 10.918 10.585 1.00 68.69 588 VAL A C 1
ATOM 4389 O O . VAL A 1 588 ? -45.253 10.754 10.656 1.00 68.69 588 VAL A O 1
ATOM 4392 N N . GLU A 1 589 ? -43.147 10.102 11.122 1.00 74.00 589 GLU A N 1
ATOM 4393 C CA . GLU A 1 589 ? -43.439 8.932 11.944 1.00 74.00 589 GLU A CA 1
ATOM 4394 C C . GLU A 1 589 ? -42.837 9.140 13.342 1.00 74.00 589 GLU A C 1
ATOM 4396 O O . GLU A 1 589 ? -42.064 10.075 13.569 1.00 74.00 589 GLU A O 1
ATOM 4401 N N . LEU A 1 590 ? -43.185 8.285 14.303 1.00 71.38 590 LEU A N 1
ATOM 4402 C CA . LEU A 1 590 ? -42.654 8.345 15.667 1.00 71.38 590 LEU A CA 1
ATOM 4403 C C . LEU A 1 590 ? -41.945 7.033 16.014 1.00 71.38 590 LEU A C 1
ATOM 4405 O O . LEU A 1 590 ? -42.487 5.953 15.802 1.00 71.38 590 LEU A O 1
ATOM 4409 N N . VAL A 1 591 ? -40.747 7.132 16.586 1.00 75.25 591 VAL A N 1
ATOM 4410 C CA . VAL A 1 591 ? -40.018 6.006 17.178 1.00 75.25 591 VAL A CA 1
ATOM 4411 C C . VAL A 1 591 ? -40.314 5.978 18.670 1.00 75.25 591 VAL A C 1
ATOM 4413 O O . VAL A 1 591 ? -40.077 6.963 19.370 1.00 75.25 591 VAL A O 1
ATOM 4416 N N . ALA A 1 592 ? -40.841 4.855 19.149 1.00 78.00 592 ALA A N 1
ATOM 4417 C CA . ALA A 1 592 ? -41.104 4.632 20.563 1.00 78.00 592 ALA A CA 1
ATOM 4418 C C . ALA A 1 592 ? -39.895 3.979 21.244 1.00 78.00 592 ALA A C 1
ATOM 4420 O O . ALA A 1 592 ? -39.433 2.925 20.808 1.00 78.00 592 ALA A O 1
ATOM 4421 N N . SER A 1 593 ? -39.427 4.584 22.334 1.00 78.19 593 SER A N 1
ATOM 4422 C CA . SER A 1 593 ? -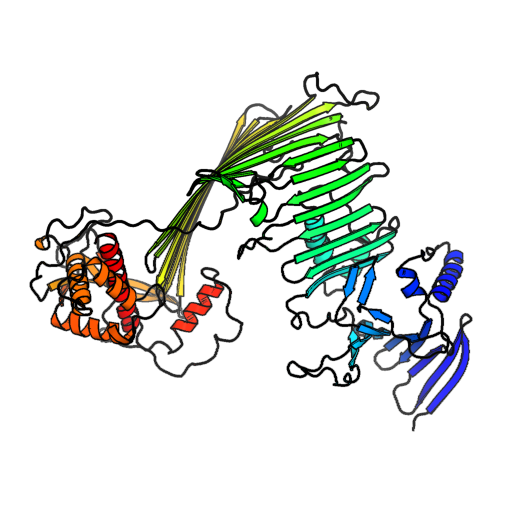38.278 4.122 23.116 1.00 78.19 593 SER A CA 1
ATOM 4423 C C . SER A 1 593 ? -38.636 4.007 24.594 1.00 78.19 593 SER A C 1
ATOM 4425 O O . SER A 1 593 ? -39.346 4.856 25.139 1.00 78.19 593 SER A O 1
ATOM 4427 N N . LEU A 1 594 ? -38.109 2.974 25.252 1.00 84.25 594 LEU A N 1
ATOM 4428 C CA . LEU A 1 594 ? -38.129 2.836 26.707 1.00 84.25 594 LEU A CA 1
ATOM 4429 C C . LEU A 1 594 ? -36.755 3.211 27.252 1.00 84.25 594 LEU A C 1
ATOM 4431 O O . LEU A 1 594 ? -35.737 2.782 26.715 1.00 84.25 594 LEU A O 1
ATOM 4435 N N . VAL A 1 595 ? -36.715 3.995 28.322 1.00 81.44 595 VAL A N 1
ATOM 4436 C CA . VAL A 1 595 ? -35.466 4.326 29.017 1.00 81.44 595 VAL A CA 1
ATOM 4437 C C . VAL A 1 595 ? -35.613 4.116 30.520 1.00 81.44 595 VAL A C 1
ATOM 4439 O O . VAL A 1 595 ? -36.706 4.280 31.053 1.00 81.44 595 VAL A O 1
ATOM 4442 N N . ALA A 1 596 ? -34.526 3.755 31.191 1.00 81.69 596 ALA A N 1
ATOM 4443 C CA . ALA A 1 596 ? -34.410 3.678 32.645 1.00 81.69 596 ALA A CA 1
ATOM 4444 C C . ALA A 1 596 ? -33.309 4.629 33.129 1.00 81.69 596 ALA A C 1
ATOM 4446 O O . ALA A 1 596 ? -32.415 4.986 32.361 1.00 81.69 596 ALA A O 1
ATOM 4447 N N . ASP A 1 597 ? -33.355 5.025 34.395 1.00 79.75 597 ASP A N 1
ATOM 4448 C CA . ASP A 1 597 ? -32.281 5.775 35.035 1.00 79.75 597 ASP A CA 1
ATOM 4449 C C . ASP A 1 597 ? -31.017 4.910 35.152 1.00 79.75 597 ASP A C 1
ATOM 4451 O O . ASP A 1 597 ? -31.084 3.702 35.398 1.00 79.75 597 ASP A O 1
ATOM 4455 N N . CYS A 1 598 ? -29.854 5.524 34.940 1.00 74.50 598 CYS A N 1
ATOM 4456 C CA . CYS A 1 598 ? -28.565 4.845 35.022 1.00 74.50 598 CYS A CA 1
ATOM 4457 C C . CYS A 1 598 ? -27.481 5.775 35.597 1.00 74.50 598 CYS A C 1
ATOM 4459 O O . CYS A 1 598 ? -27.658 7.000 35.618 1.00 74.50 598 CYS A O 1
ATOM 4461 N N . PRO A 1 599 ? -26.357 5.230 36.093 1.00 66.88 599 PRO A N 1
ATOM 4462 C CA . PRO A 1 599 ? -25.265 6.045 36.605 1.00 66.88 599 PRO A CA 1
ATOM 4463 C C . PRO A 1 599 ? -24.591 6.846 35.482 1.00 66.88 599 PRO A C 1
ATOM 4465 O O . PRO A 1 599 ? -24.605 6.468 34.309 1.00 66.88 599 PRO A O 1
ATOM 4468 N N . ALA A 1 600 ? -23.940 7.951 35.850 1.00 59.16 600 ALA A N 1
ATOM 4469 C CA . ALA A 1 600 ? -23.125 8.715 34.910 1.00 59.16 600 ALA A CA 1
ATOM 4470 C C . ALA A 1 600 ? -21.931 7.884 34.394 1.00 59.16 600 ALA A C 1
ATOM 4472 O O . ALA A 1 600 ? -21.366 7.087 35.151 1.00 59.16 600 ALA A O 1
ATOM 4473 N N . PRO A 1 601 ? -21.477 8.097 33.144 1.00 47.81 601 PRO A N 1
ATOM 4474 C CA . PRO A 1 601 ? -20.256 7.471 32.648 1.00 47.81 601 PRO A CA 1
ATOM 4475 C C . PRO A 1 601 ? -19.065 7.749 33.581 1.00 47.81 601 PRO A C 1
ATOM 4477 O O . PRO A 1 601 ? -18.720 8.903 33.832 1.00 47.81 601 PRO A O 1
ATOM 4480 N N . GLY A 1 602 ? -18.437 6.690 34.103 1.00 47.81 602 GLY A N 1
ATOM 4481 C CA . GLY A 1 602 ? -17.307 6.797 35.036 1.00 47.81 602 GLY A CA 1
ATOM 4482 C C . GLY A 1 602 ? -17.684 7.080 36.496 1.00 47.81 602 GLY A C 1
ATOM 4483 O O . GLY A 1 602 ? -16.801 7.423 37.284 1.00 47.81 602 GLY A O 1
ATOM 4484 N N . ALA A 1 603 ? -18.962 6.945 36.871 1.00 53.34 603 ALA A N 1
ATOM 4485 C CA . ALA A 1 603 ? -19.387 7.006 38.267 1.00 53.34 603 ALA A CA 1
ATOM 4486 C C . ALA A 1 603 ? -18.651 5.956 39.129 1.00 53.34 603 ALA A C 1
ATOM 4488 O O . ALA A 1 603 ? -18.316 4.873 38.635 1.00 53.34 603 ALA A O 1
ATOM 4489 N N . PRO A 1 604 ? -18.371 6.266 40.411 1.00 53.94 604 PRO A N 1
ATOM 4490 C CA . PRO A 1 604 ? -17.769 5.300 41.320 1.00 53.94 604 PRO A CA 1
ATOM 4491 C C . PRO A 1 604 ? -18.660 4.052 41.454 1.00 53.94 604 PRO A C 1
ATOM 4493 O O . PRO A 1 604 ? -19.881 4.173 41.342 1.00 53.94 604 PRO A O 1
ATOM 4496 N N . PRO A 1 605 ? -18.072 2.864 41.707 1.00 59.16 605 PRO A N 1
ATOM 4497 C CA . PRO A 1 605 ? -18.837 1.640 41.910 1.00 59.16 605 PRO A CA 1
ATOM 4498 C C . PRO A 1 605 ? -19.910 1.814 42.984 1.00 59.16 605 PRO A C 1
ATOM 4500 O O . PRO A 1 605 ? -19.689 2.510 43.978 1.00 59.16 605 PRO A O 1
ATOM 4503 N N . LEU A 1 606 ? -21.042 1.140 42.787 1.00 61.84 606 LEU A N 1
ATOM 4504 C CA . LEU A 1 606 ? -22.180 1.170 43.694 1.00 61.84 606 LEU A CA 1
ATOM 4505 C C . LEU A 1 606 ? -21.752 0.897 45.148 1.00 61.84 606 LEU A C 1
ATOM 4507 O O . LEU A 1 606 ? -21.181 -0.155 45.437 1.00 61.84 606 LEU A O 1
ATOM 4511 N N . ALA A 1 607 ? -22.032 1.828 46.066 1.00 55.06 607 ALA A N 1
ATOM 4512 C CA . ALA A 1 607 ? -21.610 1.696 47.462 1.00 55.06 607 ALA A CA 1
ATOM 4513 C C . ALA A 1 607 ? -22.490 0.718 48.260 1.00 55.06 607 ALA A C 1
ATOM 4515 O O . ALA A 1 607 ? -22.008 0.075 49.194 1.00 55.06 607 ALA A O 1
ATOM 4516 N N . SER A 1 608 ? -23.772 0.582 47.899 1.00 58.38 608 SER A N 1
ATOM 4517 C CA . SER A 1 608 ? -24.676 -0.440 48.439 1.00 58.38 608 SER A CA 1
ATOM 4518 C C . SER A 1 608 ? -25.887 -0.682 47.520 1.00 58.38 608 SER A C 1
ATOM 4520 O O . SER A 1 608 ? -26.268 0.229 46.784 1.00 58.38 608 SER A O 1
ATOM 4522 N N . PRO A 1 609 ? -26.562 -1.850 47.593 1.00 56.91 609 PRO A N 1
ATOM 4523 C CA . PRO A 1 609 ? -27.760 -2.139 46.793 1.00 56.91 609 PRO A CA 1
ATOM 4524 C C . PRO A 1 609 ? -28.914 -1.138 46.967 1.00 56.91 609 PRO A C 1
ATOM 4526 O O . PRO A 1 609 ? -29.756 -1.020 46.084 1.00 56.91 609 PRO A O 1
ATOM 4529 N N . GLY A 1 610 ? -28.965 -0.417 48.094 1.00 60.41 610 GLY A N 1
ATOM 4530 C CA . GLY A 1 610 ? -29.988 0.599 48.366 1.00 60.41 610 GLY A CA 1
ATOM 4531 C C . GLY A 1 610 ? -29.764 1.939 47.657 1.00 60.41 610 GLY A C 1
ATOM 4532 O O . GLY A 1 610 ? -30.651 2.786 47.696 1.00 60.41 610 GLY A O 1
ATOM 4533 N N . GLU A 1 611 ? -28.603 2.134 47.025 1.00 65.94 611 GLU A N 1
ATOM 4534 C CA . GLU A 1 611 ? -28.262 3.329 46.237 1.00 65.94 611 GLU A CA 1
ATOM 4535 C C . GLU A 1 611 ? -28.307 3.068 44.721 1.00 65.94 611 GLU A C 1
ATOM 4537 O O . GLU A 1 611 ? -27.951 3.947 43.940 1.00 65.94 611 GLU A O 1
ATOM 4542 N N . ALA A 1 612 ? -28.723 1.866 44.301 1.00 70.81 612 ALA A N 1
ATOM 4543 C CA . ALA A 1 612 ? -28.778 1.479 42.894 1.00 70.81 612 ALA A CA 1
ATOM 4544 C C . ALA A 1 612 ? -29.805 2.303 42.117 1.00 70.81 612 ALA A C 1
ATOM 4546 O O . ALA A 1 612 ? -30.958 2.435 42.535 1.00 70.81 612 ALA A O 1
ATOM 4547 N N . THR A 1 613 ? -29.401 2.781 40.941 1.00 76.19 613 THR A N 1
ATOM 4548 C CA . THR A 1 613 ? -30.350 3.214 39.907 1.00 76.19 613 THR A CA 1
ATOM 4549 C C . THR A 1 613 ? -31.204 2.033 39.436 1.00 76.19 613 THR A C 1
ATOM 4551 O O . THR A 1 613 ? -30.831 0.865 39.607 1.00 76.19 613 THR A O 1
ATOM 4554 N N . GLY A 1 614 ? -32.351 2.309 38.812 1.00 77.44 614 GLY A N 1
ATOM 4555 C CA . GLY A 1 614 ? -33.257 1.270 38.318 1.00 77.44 614 GLY A CA 1
ATOM 4556 C C . GLY A 1 614 ? -32.576 0.286 37.359 1.00 77.44 614 GLY A C 1
ATOM 4557 O O . GLY A 1 614 ? -32.817 -0.922 37.433 1.00 77.44 614 GLY A O 1
ATOM 4558 N N . PHE A 1 615 ? -31.673 0.771 36.499 1.00 81.69 615 PHE A N 1
ATOM 4559 C CA . PHE A 1 615 ? -30.897 -0.090 35.606 1.00 81.69 615 PHE A CA 1
ATOM 4560 C C . PHE A 1 615 ? -29.844 -0.936 36.341 1.00 81.69 615 PHE A C 1
ATOM 4562 O O . PHE A 1 615 ? -29.680 -2.117 36.034 1.00 81.69 615 PHE A O 1
ATOM 4569 N N . GLU A 1 616 ? -29.152 -0.381 37.338 1.00 76.12 616 GLU A N 1
ATOM 4570 C CA . GLU A 1 616 ? -28.179 -1.138 38.141 1.00 76.12 616 GLU A CA 1
ATOM 4571 C C . GLU A 1 616 ? -28.855 -2.250 38.948 1.00 76.12 616 GLU A C 1
ATOM 4573 O O . GLU A 1 616 ? -28.358 -3.377 38.978 1.00 76.12 616 GLU A O 1
ATOM 4578 N N . ALA A 1 617 ? -30.024 -1.974 39.533 1.00 79.31 617 ALA A N 1
ATOM 4579 C CA . ALA A 1 617 ? -30.811 -2.973 40.250 1.00 79.31 617 ALA A CA 1
ATOM 4580 C C . ALA A 1 617 ? -31.230 -4.137 39.332 1.00 79.31 617 ALA A C 1
ATOM 4582 O O . ALA A 1 617 ? -31.171 -5.301 39.733 1.00 79.31 617 ALA A O 1
ATOM 4583 N N . LEU A 1 618 ? -31.590 -3.836 38.079 1.00 83.00 618 LEU A N 1
ATOM 4584 C CA . LEU A 1 618 ? -31.895 -4.844 37.062 1.00 83.00 618 LEU A CA 1
ATOM 4585 C C . LEU A 1 618 ? -30.667 -5.699 36.710 1.00 83.00 618 LEU A C 1
ATOM 4587 O O . LEU A 1 618 ? -30.777 -6.920 36.623 1.00 83.00 618 LEU A O 1
ATOM 4591 N N . CYS A 1 619 ? -29.496 -5.084 36.544 1.00 81.38 619 CYS A N 1
ATOM 4592 C CA . CYS A 1 619 ? -28.241 -5.787 36.271 1.00 81.38 619 CYS A CA 1
ATOM 4593 C C . CYS A 1 619 ? -27.836 -6.737 37.410 1.00 81.38 619 CYS A C 1
ATOM 4595 O O . CYS A 1 619 ? -27.469 -7.885 37.154 1.00 81.38 619 CYS A O 1
ATOM 4597 N N . VAL A 1 620 ? -27.958 -6.299 38.667 1.00 77.31 620 VAL A N 1
ATOM 4598 C CA . VAL A 1 620 ? -27.699 -7.148 39.843 1.00 77.31 620 VAL A CA 1
ATOM 4599 C C . VAL A 1 620 ? -28.642 -8.353 39.858 1.00 77.31 620 VAL A C 1
ATOM 4601 O O . VAL A 1 620 ? -28.203 -9.491 40.033 1.00 77.31 620 VAL A O 1
ATOM 4604 N N . ALA A 1 621 ? -29.930 -8.122 39.603 1.00 81.44 621 ALA A N 1
ATOM 4605 C CA . ALA A 1 621 ? -30.936 -9.176 39.552 1.00 81.44 621 ALA A CA 1
ATOM 4606 C C . ALA A 1 621 ? -30.674 -10.193 38.432 1.00 81.44 621 ALA A C 1
ATOM 4608 O O . ALA A 1 621 ? -30.831 -11.396 38.637 1.00 81.44 621 ALA A O 1
ATOM 4609 N N . LEU A 1 622 ? -30.239 -9.721 37.259 1.00 85.38 622 LEU A N 1
ATOM 4610 C CA . LEU A 1 622 ? -29.859 -10.577 36.135 1.00 85.38 622 LEU A CA 1
ATOM 4611 C C . LEU A 1 622 ? -28.640 -11.441 36.470 1.00 85.38 622 LEU A C 1
ATOM 4613 O O . LEU A 1 622 ? -28.648 -12.633 36.178 1.00 85.38 622 LEU A O 1
ATOM 4617 N N . ALA A 1 623 ? -27.619 -10.885 37.127 1.00 81.69 623 ALA A N 1
ATOM 4618 C CA . ALA A 1 623 ? -26.458 -11.660 37.562 1.00 81.69 623 ALA A CA 1
ATOM 4619 C C . ALA A 1 623 ? -26.849 -12.770 38.558 1.00 81.69 623 ALA A C 1
ATOM 4621 O O . ALA A 1 623 ? -26.428 -13.919 38.411 1.00 81.69 623 ALA A O 1
ATOM 4622 N N . GLN A 1 624 ? -27.719 -12.460 39.526 1.00 81.38 624 GLN A N 1
ATOM 4623 C CA . GLN A 1 624 ? -28.265 -13.450 40.463 1.00 81.38 624 GLN A CA 1
ATOM 4624 C C . GLN A 1 624 ? -29.111 -14.515 39.757 1.00 81.38 624 GLN A C 1
ATOM 4626 O O . GLN A 1 624 ? -29.027 -15.701 40.084 1.00 81.38 624 GLN A O 1
ATOM 4631 N N . TRP A 1 625 ? -29.904 -14.115 38.763 1.00 89.12 625 TRP A N 1
ATOM 4632 C CA . TRP A 1 625 ? -30.671 -15.045 37.946 1.00 89.12 625 TRP A CA 1
ATOM 4633 C C . TRP A 1 625 ? -29.765 -16.007 37.176 1.00 89.12 625 TRP A C 1
ATOM 4635 O O . TRP A 1 625 ? -29.995 -17.213 37.234 1.00 89.12 625 TRP A O 1
ATOM 4645 N N . LEU A 1 626 ? -28.699 -15.525 36.536 1.00 88.00 626 LEU A N 1
ATOM 4646 C CA . LEU A 1 626 ? -27.743 -16.381 35.822 1.00 88.00 626 LEU A CA 1
ATOM 4647 C C . LEU A 1 626 ? -27.090 -17.407 36.748 1.00 88.00 626 LEU A C 1
ATOM 4649 O O . LEU A 1 626 ? -27.002 -18.586 36.402 1.00 88.00 626 LEU A O 1
ATOM 4653 N N . LEU A 1 627 ? -26.716 -16.982 37.957 1.00 85.00 627 LEU A N 1
ATOM 4654 C CA . LEU A 1 627 ? -26.254 -17.897 38.994 1.00 85.00 627 LEU A CA 1
ATOM 4655 C C . LEU A 1 627 ? -27.350 -18.922 39.331 1.00 85.00 627 LEU A C 1
ATOM 4657 O O . LEU A 1 627 ? -27.064 -20.109 39.435 1.00 85.00 627 LEU A O 1
ATOM 4661 N N . SER A 1 628 ? -28.619 -18.530 39.450 1.00 84.75 628 SER A N 1
ATOM 4662 C CA . SER A 1 628 ? -29.703 -19.491 39.715 1.00 84.75 628 SER A CA 1
ATOM 4663 C C . SER A 1 628 ? -29.930 -20.508 38.585 1.00 84.75 628 SER A C 1
ATOM 4665 O O . SER A 1 628 ? -30.292 -21.649 38.871 1.00 84.75 628 SER A O 1
ATOM 4667 N N . VAL A 1 629 ? -29.694 -20.124 37.324 1.00 85.88 629 VAL A N 1
ATOM 4668 C CA . VAL A 1 629 ? -29.859 -21.004 36.152 1.00 85.88 629 VAL A CA 1
ATOM 4669 C C . VAL A 1 629 ? -28.725 -22.024 36.051 1.00 85.88 629 VAL A C 1
ATOM 4671 O O . VAL A 1 629 ? -28.971 -23.170 35.679 1.00 85.88 629 VAL A O 1
ATOM 4674 N N . VAL A 1 630 ? -27.503 -21.637 36.427 1.00 84.56 630 VAL A N 1
ATOM 4675 C CA . VAL A 1 630 ? -26.335 -22.529 36.486 1.00 84.56 630 VAL A CA 1
ATOM 4676 C C . VAL A 1 630 ? -25.943 -22.752 37.956 1.00 84.56 630 VAL A C 1
ATOM 4678 O O . VAL A 1 630 ? -25.121 -22.011 38.515 1.00 84.56 630 VAL A O 1
ATOM 4681 N N . PRO A 1 631 ? -26.566 -23.734 38.639 1.00 79.38 631 PRO A N 1
ATOM 4682 C CA . PRO A 1 631 ? -26.260 -24.034 40.033 1.00 79.38 631 PRO A CA 1
ATOM 4683 C C . PRO A 1 631 ? -24.842 -24.614 40.170 1.00 79.38 631 PRO A C 1
ATOM 4685 O O . PRO A 1 631 ? -24.339 -25.213 39.221 1.00 79.38 631 PRO A O 1
ATOM 4688 N N . PRO A 1 632 ? -24.199 -24.480 41.345 1.00 78.00 632 PRO A N 1
ATOM 4689 C CA . PRO A 1 632 ? -22.866 -25.030 41.552 1.00 78.00 632 PRO A CA 1
ATOM 4690 C C . PRO A 1 632 ? -22.888 -26.562 41.452 1.00 78.00 632 PRO A C 1
ATOM 4692 O O . PRO A 1 632 ? -23.742 -27.227 42.047 1.00 78.00 632 PRO A O 1
ATOM 4695 N N . GLY A 1 633 ? -21.920 -27.130 40.738 1.00 73.19 633 GLY A N 1
ATOM 4696 C CA . GLY A 1 633 ? -21.696 -28.569 40.629 1.00 73.19 633 GLY A CA 1
ATOM 4697 C C . GLY A 1 633 ? -21.224 -29.201 41.942 1.00 73.19 633 GLY A C 1
ATOM 4698 O O . GLY A 1 633 ? -21.397 -30.404 42.146 1.00 73.19 633 GLY A O 1
ATOM 4699 N N . SER A 1 634 ? -20.667 -28.408 42.869 1.00 76.25 634 SER A N 1
ATOM 4700 C CA . SER A 1 634 ? -20.365 -28.851 44.235 1.00 76.25 634 SER A CA 1
ATOM 4701 C C . SER A 1 634 ? -20.454 -27.717 45.271 1.00 76.25 634 SER A C 1
ATOM 4703 O O . SER A 1 634 ? -20.226 -26.560 44.927 1.00 76.25 634 SER A O 1
ATOM 4705 N N . PRO A 1 635 ? -20.688 -28.014 46.568 1.00 71.31 635 PRO A N 1
ATOM 4706 C CA . PRO A 1 635 ? -20.736 -26.994 47.625 1.00 71.31 635 PRO A CA 1
ATOM 4707 C C . PRO A 1 635 ? -19.435 -26.202 47.851 1.00 71.31 635 PRO A C 1
ATOM 4709 O O . PRO A 1 635 ? -19.447 -25.243 48.613 1.00 71.31 635 PRO A O 1
ATOM 4712 N N . GLN A 1 636 ? -18.311 -26.628 47.261 1.00 72.69 636 GLN A N 1
ATOM 4713 C CA . GLN A 1 636 ? -17.000 -25.973 47.384 1.00 72.69 636 GLN A CA 1
ATOM 4714 C C . GLN A 1 636 ? -16.519 -25.344 46.070 1.00 72.69 636 GLN A C 1
ATOM 4716 O O . GLN A 1 636 ? -15.357 -24.952 45.967 1.00 72.69 636 GLN A O 1
ATOM 4721 N N . GLU A 1 637 ? -17.375 -25.278 45.052 1.00 75.44 637 GLU A N 1
ATOM 4722 C CA . GLU A 1 637 ? -17.003 -24.701 43.768 1.00 75.44 637 GLU A CA 1
ATOM 4723 C C . GLU A 1 637 ? -16.767 -23.184 43.889 1.00 75.44 637 GLU A C 1
ATOM 4725 O O . GLU A 1 637 ? -17.635 -22.474 44.404 1.00 75.44 637 GLU A O 1
ATOM 4730 N N . PRO A 1 638 ? -15.605 -22.668 43.445 1.00 77.69 638 PRO A N 1
ATOM 4731 C CA . PRO A 1 638 ? -15.328 -21.240 43.505 1.00 77.69 638 PRO A CA 1
ATOM 4732 C C . PRO A 1 638 ? -16.222 -20.466 42.527 1.00 77.69 638 PRO A C 1
ATOM 4734 O O . PRO A 1 638 ? -16.521 -20.940 41.430 1.00 77.69 638 PRO A O 1
ATOM 4737 N N . LEU A 1 639 ? -16.600 -19.237 42.899 1.00 75.75 639 LEU A N 1
ATOM 4738 C CA . LEU A 1 639 ? -17.447 -18.366 42.075 1.00 75.75 639 LEU A CA 1
ATOM 4739 C C . LEU A 1 639 ? -16.861 -18.141 40.671 1.00 75.75 639 LEU A C 1
ATOM 4741 O O . LEU A 1 639 ? -17.613 -18.136 39.704 1.00 75.75 639 LEU A O 1
ATOM 4745 N N . SER A 1 640 ? -15.536 -18.030 40.545 1.00 71.69 640 SER A N 1
ATOM 4746 C CA . SER A 1 640 ? -14.852 -17.878 39.255 1.00 71.69 640 SER A CA 1
ATOM 4747 C C . SER A 1 640 ? -15.046 -19.076 38.320 1.00 71.69 640 SER A C 1
ATOM 4749 O O . SER A 1 640 ? -15.255 -18.878 37.125 1.00 71.69 640 SER A O 1
ATOM 4751 N N . ALA A 1 641 ? -15.058 -20.309 38.841 1.00 76.62 641 ALA A N 1
ATOM 4752 C CA . ALA A 1 641 ? -15.351 -21.500 38.036 1.00 76.62 641 ALA A CA 1
ATOM 4753 C C . ALA A 1 641 ? -16.812 -21.506 37.566 1.00 76.62 641 ALA A C 1
ATOM 4755 O O . ALA A 1 641 ? -17.085 -21.696 36.384 1.00 76.62 641 ALA A O 1
ATOM 4756 N N . ARG A 1 642 ? -17.743 -21.164 38.463 1.00 81.81 642 ARG A N 1
ATOM 4757 C CA . ARG A 1 642 ? -19.168 -21.061 38.127 1.00 81.81 642 ARG A CA 1
ATOM 4758 C C . ARG A 1 642 ? -19.450 -19.962 37.098 1.00 81.81 642 ARG A C 1
ATOM 4760 O O . ARG A 1 642 ? -20.266 -20.150 36.203 1.00 81.81 642 ARG A O 1
ATOM 4767 N N . LEU A 1 643 ? -18.781 -18.814 37.203 1.00 81.25 643 LEU A N 1
ATOM 4768 C CA . LEU A 1 643 ? -18.890 -17.727 36.227 1.00 81.25 643 LEU A CA 1
ATOM 4769 C C . LEU A 1 643 ? -18.302 -18.122 34.866 1.00 81.25 643 LEU A C 1
ATOM 4771 O O . LEU A 1 643 ? -18.890 -17.774 33.846 1.00 81.25 643 LEU A O 1
ATOM 4775 N N . ALA A 1 644 ? -17.217 -18.901 34.834 1.00 78.94 644 ALA A N 1
ATOM 4776 C CA . ALA A 1 644 ? -16.669 -19.453 33.595 1.00 78.94 644 ALA A CA 1
ATOM 4777 C C . ALA A 1 644 ? -17.636 -20.446 32.920 1.00 78.94 644 ALA A C 1
ATOM 4779 O O . ALA A 1 644 ? -17.802 -20.410 31.697 1.00 78.94 644 ALA A O 1
ATOM 4780 N N . ASP A 1 645 ? -18.331 -21.277 33.699 1.00 82.31 645 ASP A N 1
ATOM 4781 C CA . ASP A 1 645 ? -19.370 -22.177 33.187 1.00 82.31 645 ASP A CA 1
ATOM 4782 C C . ASP A 1 645 ? -20.570 -21.399 32.632 1.00 82.31 645 ASP A C 1
ATOM 4784 O O . ASP A 1 645 ? -21.070 -21.714 31.550 1.00 82.31 645 ASP A O 1
ATOM 4788 N N . ILE A 1 646 ? -20.992 -20.329 33.315 1.00 85.56 646 ILE A N 1
ATOM 4789 C CA . ILE A 1 646 ? -22.039 -19.425 32.820 1.00 85.56 646 ILE A CA 1
ATOM 4790 C C . ILE A 1 646 ? -21.586 -18.725 31.533 1.00 85.56 646 ILE A C 1
ATOM 4792 O O . ILE A 1 646 ? -22.354 -18.676 30.575 1.00 85.56 646 ILE A O 1
ATOM 4796 N N . ALA A 1 647 ? -20.355 -18.209 31.475 1.00 82.06 647 ALA A N 1
ATOM 4797 C CA . ALA A 1 647 ? -19.809 -17.553 30.286 1.00 82.06 647 ALA A CA 1
ATOM 4798 C C . ALA A 1 647 ? -19.803 -18.510 29.087 1.00 82.06 647 ALA A C 1
ATOM 4800 O O . ALA A 1 647 ? -20.257 -18.159 27.999 1.00 82.06 647 ALA A O 1
ATOM 4801 N N . THR A 1 648 ? -19.368 -19.750 29.319 1.00 83.12 648 THR A N 1
ATOM 4802 C CA . THR A 1 648 ? -19.375 -20.820 28.317 1.00 83.12 648 THR A CA 1
ATOM 4803 C C . THR A 1 648 ? -20.800 -21.148 27.869 1.00 83.12 648 THR A C 1
ATOM 4805 O O . THR A 1 648 ? -21.059 -21.289 26.676 1.00 83.12 648 THR A O 1
ATOM 4808 N N . ALA A 1 649 ? -21.752 -21.230 28.802 1.00 86.31 649 ALA A N 1
ATOM 4809 C CA . ALA A 1 649 ? -23.149 -21.513 28.494 1.00 86.31 649 ALA A CA 1
ATOM 4810 C C . ALA A 1 649 ? -23.849 -20.362 27.755 1.00 86.31 649 ALA A C 1
ATOM 4812 O O . ALA A 1 649 ? -24.742 -20.617 26.951 1.00 86.31 649 ALA A O 1
ATOM 4813 N N . LEU A 1 650 ? -23.464 -19.108 27.996 1.00 82.12 650 LEU A N 1
ATOM 4814 C CA . LEU A 1 650 ? -23.993 -17.953 27.272 1.00 82.12 650 LEU A CA 1
ATOM 4815 C C . LEU A 1 650 ? -23.396 -17.815 25.865 1.00 82.12 650 LEU A C 1
ATOM 4817 O O . LEU A 1 650 ? -24.036 -17.186 25.024 1.00 82.12 650 LEU A O 1
ATOM 4821 N N . GLY A 1 651 ? -22.218 -18.386 25.592 1.00 78.12 651 GLY A N 1
ATOM 4822 C CA . GLY A 1 651 ? -21.502 -18.249 24.318 1.00 78.12 651 GLY A CA 1
ATOM 4823 C C . GLY A 1 651 ? -20.910 -16.850 24.100 1.00 78.12 651 GLY A C 1
ATOM 4824 O O . GLY A 1 651 ? -21.075 -15.950 24.927 1.00 78.12 651 GLY A O 1
ATOM 4825 N N . SER A 1 652 ? -20.234 -16.648 22.967 1.00 64.12 652 SER A N 1
ATOM 4826 C CA . SER A 1 652 ? -19.549 -15.394 22.620 1.00 64.12 652 SER A CA 1
ATOM 4827 C C . SER A 1 652 ? -19.882 -14.901 21.205 1.00 64.12 652 SER A C 1
ATOM 4829 O O . SER A 1 652 ? -20.237 -15.686 20.330 1.00 64.12 652 SER A O 1
ATOM 4831 N N . GLY A 1 653 ? -19.799 -13.586 20.963 1.00 58.19 653 GLY A N 1
ATOM 4832 C CA . GLY A 1 653 ? -20.087 -12.998 19.645 1.00 58.19 653 GLY A CA 1
ATOM 4833 C C . GLY A 1 653 ? -21.447 -13.438 19.079 1.00 58.19 653 GLY A C 1
ATOM 4834 O O . GLY A 1 653 ? -22.475 -13.300 19.748 1.00 58.19 653 GLY A O 1
ATOM 4835 N N . ASN A 1 654 ? -21.435 -14.020 17.875 1.00 54.75 654 ASN A N 1
ATOM 4836 C CA . ASN A 1 654 ? -22.636 -14.483 17.164 1.00 54.75 654 ASN A CA 1
ATOM 4837 C C . ASN A 1 654 ? -23.089 -15.901 17.557 1.00 54.75 654 ASN A C 1
ATOM 4839 O O . ASN A 1 654 ? -24.077 -16.402 17.013 1.00 54.75 654 ASN A O 1
ATOM 4843 N N . GLU A 1 655 ? -22.383 -16.569 18.474 1.00 67.25 655 GLU A N 1
ATOM 4844 C CA . GLU A 1 655 ? -22.767 -17.899 18.948 1.00 67.25 655 GLU A CA 1
ATOM 4845 C C . GLU A 1 655 ? -24.108 -17.828 19.683 1.00 67.25 655 GLU A C 1
ATOM 4847 O O . GLU A 1 655 ? -24.357 -16.910 20.466 1.00 67.25 655 GLU A O 1
ATOM 4852 N N . SER A 1 656 ? -24.990 -18.800 19.457 1.00 74.69 656 SER A N 1
ATOM 4853 C CA . SER A 1 656 ? -26.204 -18.926 20.264 1.00 74.69 656 SER A CA 1
ATOM 4854 C C . SER A 1 656 ? -25.869 -19.458 21.665 1.00 74.69 656 SER A C 1
ATOM 4856 O O . SER A 1 656 ? -24.950 -20.271 21.793 1.00 74.69 656 SER A O 1
ATOM 4858 N N . PRO A 1 657 ? -26.627 -19.066 22.708 1.00 85.25 657 PRO A N 1
ATOM 4859 C CA . PRO A 1 657 ? -26.527 -19.686 24.026 1.00 85.25 657 PRO A CA 1
ATOM 4860 C C . PRO A 1 657 ? -26.662 -21.209 23.946 1.00 85.25 657 PRO A C 1
ATOM 4862 O O . PRO A 1 657 ? -27.350 -21.743 23.073 1.00 85.25 657 PRO A O 1
ATOM 4865 N N . SER A 1 658 ? -26.032 -21.910 24.883 1.00 86.19 658 SER A N 1
ATOM 4866 C CA . SER A 1 658 ? -26.044 -23.367 24.982 1.00 86.19 658 SER A CA 1
ATOM 4867 C C . SER A 1 658 ? -27.464 -23.924 24.884 1.00 86.19 658 SER A C 1
ATOM 4869 O O . SER A 1 658 ? -28.348 -23.583 25.675 1.00 86.19 658 SER A O 1
ATOM 4871 N N . ALA A 1 659 ? -27.675 -24.835 23.934 1.00 84.94 659 ALA A N 1
ATOM 4872 C CA . ALA A 1 659 ? -28.941 -25.542 23.778 1.00 84.94 659 ALA A CA 1
ATOM 4873 C C . ALA A 1 659 ? -29.280 -26.400 25.006 1.00 84.94 659 ALA A C 1
ATOM 4875 O O . ALA A 1 659 ? -30.449 -26.606 25.313 1.00 84.94 659 ALA A O 1
ATOM 4876 N N . GLN A 1 660 ? -28.267 -26.884 25.724 1.00 84.44 660 GLN A N 1
ATOM 4877 C CA . GLN A 1 660 ? -28.437 -27.734 26.896 1.00 84.44 660 GLN A CA 1
ATOM 4878 C C . GLN A 1 660 ? -28.835 -26.939 28.142 1.00 84.44 660 GLN A C 1
ATOM 4880 O O . GLN A 1 660 ? -29.618 -27.438 28.944 1.00 84.44 660 GLN A O 1
ATOM 4885 N N . VAL A 1 661 ? -28.292 -25.729 28.312 1.00 85.56 661 VAL A N 1
ATOM 4886 C CA . VAL A 1 661 ? -28.530 -24.902 29.508 1.00 85.56 661 VAL A CA 1
ATOM 4887 C C . VAL A 1 661 ? -29.703 -23.953 29.299 1.00 85.56 661 VAL A C 1
ATOM 4889 O O . VAL A 1 661 ? -30.597 -23.876 30.136 1.00 85.56 661 VAL A O 1
ATOM 4892 N N . PHE A 1 662 ? -29.712 -23.250 28.169 1.00 88.56 662 PHE A N 1
ATOM 4893 C CA . PHE A 1 662 ? -30.684 -22.201 27.884 1.00 88.56 662 PHE A CA 1
ATOM 4894 C C . PHE A 1 662 ? -31.674 -22.575 26.780 1.00 88.56 662 PHE A C 1
ATOM 4896 O O . PHE A 1 662 ? -32.649 -21.865 26.604 1.00 88.56 662 PHE A O 1
ATOM 4903 N N . GLY A 1 663 ? -31.481 -23.675 26.045 1.00 84.62 663 GLY A N 1
ATOM 4904 C CA . GLY A 1 663 ? -32.372 -24.031 24.931 1.00 84.62 663 GLY A CA 1
ATOM 4905 C C . GLY A 1 663 ? -32.133 -23.209 23.659 1.00 84.62 663 GLY A C 1
ATOM 4906 O O . GLY A 1 663 ? -33.047 -23.056 22.853 1.00 84.62 663 GLY A O 1
ATOM 4907 N N . GLY A 1 664 ? -30.924 -22.672 23.468 1.00 84.62 664 GLY A N 1
ATOM 4908 C CA . GLY A 1 664 ? -30.613 -21.775 22.354 1.00 84.62 664 GLY A CA 1
ATOM 4909 C C . GLY A 1 664 ? -31.026 -20.335 22.654 1.00 84.62 664 GLY A C 1
ATOM 4910 O O . GLY A 1 664 ? -31.333 -19.991 23.795 1.00 84.62 664 GLY A O 1
ATOM 4911 N N . LEU A 1 665 ? -31.038 -19.480 21.629 1.00 80.38 665 LEU A N 1
ATOM 4912 C CA . LEU A 1 665 ? -31.445 -18.077 21.777 1.00 80.38 665 LEU A CA 1
ATOM 4913 C C . LEU A 1 665 ? -32.937 -17.945 22.128 1.00 80.38 665 LEU A C 1
ATOM 4915 O O . LEU A 1 665 ? -33.297 -17.170 23.015 1.00 80.38 665 LEU A O 1
ATOM 4919 N N . ASP A 1 666 ? -33.791 -18.742 21.483 1.00 81.62 666 ASP A N 1
ATOM 4920 C CA . ASP A 1 666 ? -35.235 -18.748 21.742 1.00 81.62 666 ASP A CA 1
ATOM 4921 C C . ASP A 1 666 ? -35.538 -19.204 23.173 1.00 81.62 666 ASP A C 1
ATOM 4923 O O . ASP A 1 666 ? -36.262 -18.532 23.908 1.00 81.62 666 ASP A O 1
ATOM 4927 N N . GLY A 1 667 ? -34.907 -20.299 23.613 1.00 86.94 667 GLY A N 1
ATOM 4928 C CA . GLY A 1 667 ? -35.058 -20.793 24.979 1.00 86.94 667 GLY A CA 1
ATOM 4929 C C . GLY A 1 667 ? -34.524 -19.810 26.027 1.00 86.94 667 GLY A C 1
ATOM 4930 O O . GLY A 1 667 ? -35.186 -19.586 27.041 1.00 86.94 667 GLY A O 1
ATOM 4931 N N . PHE A 1 668 ? -33.381 -19.157 25.767 1.00 89.62 668 PHE A N 1
ATOM 4932 C CA . PHE A 1 668 ? -32.848 -18.104 26.636 1.00 89.62 668 PHE A CA 1
ATOM 4933 C C . PHE A 1 668 ? -33.869 -16.974 26.797 1.00 89.62 668 PHE A C 1
ATOM 4935 O O . PHE A 1 668 ? -34.164 -16.545 27.914 1.00 89.62 668 PHE A O 1
ATOM 4942 N N . THR A 1 669 ? -34.441 -16.533 25.677 1.00 87.56 669 THR A N 1
ATOM 4943 C CA . THR A 1 669 ? -35.422 -15.448 25.629 1.00 87.56 669 THR A CA 1
ATOM 4944 C C . THR A 1 669 ? -36.695 -15.803 26.404 1.00 87.56 669 THR A C 1
ATOM 4946 O O . THR A 1 669 ? -37.205 -14.977 27.166 1.00 87.56 669 THR A O 1
ATOM 4949 N N . ASP A 1 670 ? -37.186 -17.038 26.285 1.00 88.25 670 ASP A N 1
ATOM 4950 C CA . ASP A 1 670 ? -38.367 -17.512 27.014 1.00 88.25 670 ASP A CA 1
ATOM 4951 C C . ASP A 1 670 ? -38.121 -17.683 28.522 1.00 88.25 670 ASP A C 1
ATOM 4953 O O . ASP A 1 670 ? -38.973 -17.301 29.339 1.00 88.25 670 ASP A O 1
ATOM 4957 N N . LEU A 1 671 ? -36.952 -18.200 28.916 1.00 90.50 671 LEU A N 1
ATOM 4958 C CA . LEU A 1 671 ? -36.543 -18.302 30.321 1.00 90.50 671 LEU A CA 1
ATOM 4959 C C . LEU A 1 671 ? -36.435 -16.917 30.964 1.00 90.50 671 LEU A C 1
ATOM 4961 O O . LEU A 1 671 ? -36.991 -16.689 32.042 1.00 90.50 671 LEU A O 1
ATOM 4965 N N . LEU A 1 672 ? -35.779 -15.979 30.278 1.00 90.50 672 LEU A N 1
ATOM 4966 C CA . LEU A 1 672 ? -35.647 -14.597 30.720 1.00 90.50 672 LEU A CA 1
ATOM 4967 C C . LEU A 1 672 ? -37.017 -13.929 30.872 1.00 90.50 672 LEU A C 1
ATOM 4969 O O . LEU A 1 672 ? -37.290 -13.304 31.896 1.00 90.50 672 LEU A O 1
ATOM 4973 N N . ARG A 1 673 ? -37.901 -14.075 29.878 1.00 88.50 673 ARG A N 1
ATOM 4974 C CA . ARG A 1 673 ? -39.255 -13.505 29.910 1.00 88.50 673 ARG A CA 1
ATOM 4975 C C . ARG A 1 673 ? -40.043 -14.022 31.114 1.00 88.50 673 ARG A C 1
ATOM 4977 O O . ARG A 1 673 ? -40.667 -13.233 31.822 1.00 88.50 673 ARG A O 1
ATOM 4984 N N . THR A 1 674 ? -39.989 -15.329 31.360 1.00 89.56 674 THR A N 1
ATOM 4985 C CA . THR A 1 674 ? -40.663 -15.972 32.499 1.00 89.56 674 THR A CA 1
ATOM 4986 C C . THR A 1 674 ? -40.117 -15.455 33.831 1.00 89.56 674 THR A C 1
ATOM 4988 O O . THR A 1 674 ? -40.879 -15.165 34.759 1.00 89.56 674 THR A O 1
ATOM 4991 N N . TRP A 1 675 ? -38.794 -15.296 33.922 1.00 91.44 675 TRP A N 1
ATOM 4992 C CA . TRP A 1 675 ? -38.146 -14.762 35.111 1.00 91.44 675 TRP A CA 1
ATOM 4993 C C . TRP A 1 675 ? -38.520 -13.296 35.360 1.00 91.44 675 TRP A C 1
ATOM 4995 O O . TRP A 1 675 ? -38.957 -12.975 36.467 1.00 91.44 675 TRP A O 1
ATOM 5005 N N . LEU A 1 676 ? -38.436 -12.430 34.343 1.00 89.31 676 LEU A N 1
ATOM 5006 C CA . LEU A 1 676 ? -38.799 -11.013 34.446 1.00 89.31 676 LEU A CA 1
ATOM 5007 C C . LEU A 1 676 ? -40.244 -10.836 34.921 1.00 89.31 676 LEU A C 1
ATOM 5009 O O . LEU A 1 676 ? -40.487 -10.045 35.826 1.00 89.31 676 LEU A O 1
ATOM 5013 N N . GLN A 1 677 ? -41.186 -11.624 34.389 1.00 87.12 677 GLN A N 1
ATOM 5014 C CA . GLN A 1 677 ? -42.600 -11.585 34.794 1.00 87.12 677 GLN A CA 1
ATOM 5015 C C . GLN A 1 677 ? -42.827 -11.881 36.282 1.00 87.12 677 GLN A C 1
ATOM 5017 O O . GLN A 1 677 ? -43.788 -11.381 36.863 1.00 87.12 677 GLN A O 1
ATOM 5022 N N . SER A 1 678 ? -41.969 -12.699 36.892 1.00 86.25 678 SER A N 1
ATOM 5023 C CA . SER A 1 678 ? -42.131 -13.141 38.282 1.00 86.25 678 SER A CA 1
ATOM 5024 C C . SER A 1 678 ? -41.319 -12.308 39.280 1.00 86.25 678 SER A C 1
ATOM 5026 O O . SER A 1 678 ? -41.661 -12.270 40.459 1.00 86.25 678 SER A O 1
ATOM 5028 N N . ASN A 1 679 ? -40.243 -11.657 38.824 1.00 86.62 679 ASN A N 1
ATOM 5029 C CA . ASN A 1 679 ? -39.205 -11.095 39.695 1.00 86.62 679 ASN A CA 1
ATOM 5030 C C . ASN A 1 679 ? -38.984 -9.586 39.513 1.00 86.62 679 ASN A C 1
ATOM 5032 O O . ASN A 1 679 ? -38.374 -8.957 40.379 1.00 86.62 679 ASN A O 1
ATOM 5036 N N . VAL A 1 680 ? -39.488 -8.989 38.428 1.00 88.50 680 VAL A N 1
ATOM 5037 C CA . VAL A 1 680 ? -39.289 -7.569 38.116 1.00 88.50 680 VAL A CA 1
ATOM 5038 C C . VAL A 1 680 ? -40.629 -6.884 37.860 1.00 88.50 680 VAL A C 1
ATOM 5040 O O . VAL A 1 680 ? -41.451 -7.344 37.071 1.00 88.50 680 VAL A O 1
ATOM 5043 N N . ARG A 1 681 ? -40.848 -5.745 38.519 1.00 89.44 681 ARG A N 1
ATOM 5044 C CA . ARG A 1 681 ? -42.003 -4.873 38.307 1.00 89.44 681 ARG A CA 1
ATOM 5045 C C . ARG A 1 681 ? -41.557 -3.617 37.563 1.00 89.44 681 ARG A C 1
ATOM 5047 O O . ARG A 1 681 ? -41.031 -2.683 38.161 1.00 89.44 681 ARG A O 1
ATOM 5054 N N . PHE A 1 682 ? -41.805 -3.580 36.257 1.00 87.38 682 PHE A N 1
ATOM 5055 C CA . PHE A 1 682 ? -41.582 -2.380 35.452 1.00 87.38 682 PHE A CA 1
ATOM 5056 C C . PHE A 1 682 ? -42.710 -1.365 35.669 1.00 87.38 682 PHE A C 1
ATOM 5058 O O . PHE A 1 682 ? -43.887 -1.688 35.496 1.00 87.38 682 PHE A O 1
ATOM 5065 N N . VAL A 1 683 ? -42.358 -0.133 36.035 1.00 87.12 683 VAL A N 1
ATOM 5066 C CA . VAL A 1 683 ? -43.312 0.961 36.253 1.00 87.12 683 VAL A CA 1
ATOM 5067 C C . VAL A 1 683 ? -43.090 2.024 35.184 1.00 87.12 683 VAL A C 1
ATOM 5069 O O . VAL A 1 683 ? -42.150 2.807 35.278 1.00 87.12 683 VAL A O 1
ATOM 5072 N N . ILE A 1 684 ? -43.956 2.056 34.167 1.00 84.25 684 ILE A N 1
ATOM 5073 C CA . ILE A 1 684 ? -43.891 3.064 33.101 1.00 84.25 684 ILE A CA 1
ATOM 5074 C C . ILE A 1 684 ? -44.467 4.385 33.619 1.00 84.25 684 ILE A C 1
ATOM 5076 O O . ILE A 1 684 ? -45.645 4.472 33.972 1.00 84.25 684 ILE A O 1
ATOM 5080 N N . GLN A 1 685 ? -43.633 5.418 33.655 1.00 77.75 685 GLN A N 1
ATOM 5081 C CA . GLN A 1 685 ? -43.975 6.765 34.087 1.00 77.75 685 GLN A CA 1
ATOM 5082 C C . GLN A 1 685 ? -44.220 7.681 32.882 1.00 77.75 685 GLN A C 1
ATOM 5084 O O . GLN A 1 685 ? -43.553 7.595 31.849 1.00 77.75 685 GLN A O 1
ATOM 5089 N N . GLY A 1 686 ? -45.189 8.589 33.020 1.00 64.19 686 GLY A N 1
ATOM 5090 C CA . GLY A 1 686 ? -45.443 9.633 32.029 1.00 64.19 686 GLY A CA 1
ATOM 5091 C C . GLY A 1 686 ? -44.440 10.785 32.141 1.00 64.19 686 GLY A C 1
ATOM 5092 O O . GLY A 1 686 ? -44.045 11.168 33.240 1.00 64.19 686 GLY A O 1
ATOM 5093 N N . VAL A 1 687 ? -44.108 11.406 31.005 1.00 55.53 687 VAL A N 1
ATOM 5094 C CA . VAL A 1 687 ? -43.127 12.512 30.867 1.00 55.53 687 VAL A CA 1
ATOM 5095 C C . VAL A 1 687 ? -43.495 13.775 31.680 1.00 55.53 687 VAL A C 1
ATOM 5097 O O . VAL A 1 687 ? -42.700 14.701 31.794 1.00 55.53 687 VAL A O 1
ATOM 5100 N N . GLN A 1 688 ? -44.689 13.837 32.283 1.00 51.16 688 GLN A N 1
ATOM 5101 C CA . GLN A 1 688 ? -45.120 14.963 33.124 1.00 51.16 688 GLN A CA 1
ATOM 5102 C C . GLN A 1 688 ? -44.681 14.883 34.598 1.00 51.16 688 GLN A C 1
ATOM 5104 O O . GLN A 1 688 ? -44.943 15.830 35.339 1.00 51.16 688 GLN A O 1
ATOM 5109 N N . GLN A 1 689 ? -44.031 13.805 35.053 1.00 49.12 689 GLN A N 1
ATOM 5110 C CA . GLN A 1 689 ? -43.521 13.750 36.426 1.00 49.12 689 GLN A CA 1
ATOM 5111 C C . GLN A 1 689 ? -42.095 14.309 36.537 1.00 49.12 689 GLN A C 1
ATOM 5113 O O . GLN A 1 689 ? -41.191 13.949 35.790 1.00 49.12 689 GLN A O 1
ATOM 5118 N N . THR A 1 690 ? -41.915 15.212 37.502 1.00 43.22 690 THR A N 1
ATOM 5119 C CA . THR A 1 690 ? -40.665 15.862 37.921 1.00 43.22 690 THR A CA 1
ATOM 5120 C C . THR A 1 690 ? -39.667 14.862 38.513 1.00 43.22 690 THR A C 1
ATOM 5122 O O . THR A 1 690 ? -39.491 14.797 39.727 1.00 43.22 690 THR A O 1
ATOM 5125 N N . GLY A 1 691 ? -39.016 14.089 37.650 1.00 50.53 691 GLY A N 1
ATOM 5126 C CA . GLY A 1 691 ? -37.897 13.210 37.979 1.00 50.53 691 GLY A CA 1
ATOM 5127 C C . GLY A 1 691 ? -36.919 13.171 36.812 1.00 50.53 691 GLY A C 1
ATOM 5128 O O . GLY A 1 691 ? -36.841 12.175 36.105 1.00 50.53 691 GLY A O 1
ATOM 5129 N N . ALA A 1 692 ? -36.242 14.290 36.548 1.00 54.03 692 ALA A N 1
ATOM 5130 C CA . ALA A 1 692 ? -35.178 14.321 35.553 1.00 54.03 692 ALA A CA 1
ATOM 5131 C C . ALA A 1 692 ? -33.980 13.530 36.097 1.00 54.03 692 ALA A C 1
ATOM 5133 O O . ALA A 1 692 ? -33.414 13.907 37.121 1.00 54.03 692 ALA A O 1
ATOM 5134 N N . PHE A 1 693 ? -33.626 12.433 35.433 1.00 61.47 693 PHE A N 1
ATOM 5135 C CA . PHE A 1 693 ? -32.330 11.780 35.592 1.00 61.47 693 PHE A CA 1
ATOM 5136 C C . PHE A 1 693 ? -31.378 12.327 34.525 1.00 61.47 693 PHE A C 1
ATOM 5138 O O . PHE A 1 693 ? -31.779 12.570 33.385 1.00 61.47 693 PHE A O 1
ATOM 5145 N N . ASP A 1 694 ? -30.114 12.525 34.896 1.00 62.84 694 ASP A N 1
ATOM 5146 C CA . ASP A 1 694 ? -29.106 13.101 33.997 1.00 62.84 694 ASP A CA 1
ATOM 5147 C C . ASP A 1 694 ? -28.614 12.095 32.942 1.00 62.84 694 ASP A C 1
ATOM 5149 O O . ASP A 1 694 ? -28.110 12.497 31.894 1.00 62.84 694 ASP A O 1
ATOM 5153 N N . ASN A 1 695 ? -28.763 10.788 33.201 1.00 67.19 695 ASN A N 1
ATOM 5154 C CA . ASN A 1 695 ? -28.294 9.710 32.329 1.00 67.19 695 ASN A CA 1
ATOM 5155 C C . ASN A 1 695 ? -29.343 8.601 32.209 1.00 67.19 695 ASN A C 1
ATOM 5157 O O . ASN A 1 695 ? -29.962 8.209 33.200 1.00 67.19 695 ASN A O 1
ATOM 5161 N N . ALA A 1 696 ? -29.524 8.104 30.985 1.00 71.25 696 ALA A N 1
ATOM 5162 C CA . ALA A 1 696 ? -30.551 7.132 30.634 1.00 71.25 696 ALA A CA 1
ATOM 5163 C C . ALA A 1 696 ? -29.931 5.866 30.030 1.00 71.25 696 ALA A C 1
ATOM 5165 O O . ALA A 1 696 ? -29.154 5.955 29.077 1.00 71.25 696 ALA A O 1
ATOM 5166 N N . ALA A 1 697 ? -30.324 4.691 30.515 1.00 70.75 697 ALA A N 1
ATOM 5167 C CA . ALA A 1 697 ? -30.110 3.429 29.819 1.00 70.75 697 ALA A CA 1
ATOM 5168 C C . ALA A 1 697 ? -31.303 3.163 28.895 1.00 70.75 697 ALA A C 1
ATOM 5170 O O . ALA A 1 697 ? -32.447 3.133 29.347 1.00 70.75 697 ALA A O 1
ATOM 5171 N N . MET A 1 698 ? -31.053 2.975 27.598 1.00 75.25 698 MET A N 1
ATOM 5172 C CA . MET A 1 698 ? -32.116 2.658 26.644 1.00 75.25 698 MET A CA 1
ATOM 5173 C C . MET A 1 698 ? -32.428 1.165 26.676 1.00 75.25 698 MET A C 1
ATOM 5175 O O . MET A 1 698 ? -31.530 0.347 26.516 1.00 75.25 698 MET A O 1
ATOM 5179 N N . LEU A 1 699 ? -33.698 0.822 26.861 1.00 79.44 699 LEU A N 1
ATOM 5180 C CA . LEU A 1 699 ? -34.192 -0.548 26.925 1.00 79.44 699 LEU A CA 1
ATOM 5181 C C . LEU A 1 699 ? -34.955 -0.903 25.640 1.00 79.44 699 LEU A C 1
ATOM 5183 O O . LEU A 1 699 ? -35.600 -0.032 25.044 1.00 79.44 699 LEU A O 1
ATOM 5187 N N . PRO A 1 700 ? -34.910 -2.175 25.202 1.00 81.94 700 PRO A N 1
ATOM 5188 C CA . PRO A 1 700 ? -35.679 -2.627 24.055 1.00 81.94 700 PRO A CA 1
ATOM 5189 C C . PRO A 1 700 ? -37.175 -2.500 24.347 1.00 81.94 700 PRO A C 1
ATOM 5191 O O . PRO A 1 700 ? -37.623 -2.727 25.474 1.00 81.94 700 PRO A O 1
ATOM 5194 N N . MET A 1 701 ? -37.961 -2.158 23.324 1.00 83.62 701 MET A N 1
ATOM 5195 C CA . MET A 1 701 ? -39.418 -2.171 23.445 1.00 83.62 701 MET A CA 1
ATOM 5196 C C . MET A 1 701 ? -39.891 -3.598 23.724 1.00 83.62 701 MET A C 1
ATOM 5198 O O . MET A 1 701 ? -39.502 -4.530 23.020 1.00 83.62 701 MET A O 1
ATOM 5202 N N . PHE A 1 702 ? -40.739 -3.776 24.736 1.00 86.38 702 PHE A N 1
ATOM 5203 C CA . PHE A 1 702 ? -41.279 -5.096 25.037 1.00 86.38 702 PHE A CA 1
ATOM 5204 C C . PHE A 1 702 ? -42.342 -5.485 24.009 1.00 86.38 702 PHE A C 1
ATOM 5206 O O . PHE A 1 702 ? -43.306 -4.758 23.784 1.00 86.38 702 PHE A O 1
ATOM 5213 N N . ASP A 1 703 ? -42.205 -6.686 23.457 1.00 79.75 703 ASP A N 1
ATOM 5214 C CA . ASP A 1 703 ? -43.112 -7.285 22.468 1.00 79.75 703 ASP A CA 1
ATOM 5215 C C . ASP A 1 703 ? -44.512 -7.631 23.014 1.00 79.75 703 ASP A C 1
ATOM 5217 O O . ASP A 1 703 ? -45.359 -8.143 22.289 1.00 79.75 703 ASP A O 1
ATOM 5221 N N . ARG A 1 704 ? -44.765 -7.368 24.301 1.00 80.81 704 ARG A N 1
ATOM 5222 C CA . ARG A 1 704 ? -46.076 -7.490 24.959 1.00 80.81 704 ARG A CA 1
ATOM 5223 C C . ARG A 1 704 ? -46.759 -6.148 25.208 1.00 80.81 704 ARG A C 1
ATOM 5225 O O . ARG A 1 704 ? -47.854 -6.136 25.767 1.00 80.81 704 ARG A O 1
ATOM 5232 N N . LEU A 1 705 ? -46.102 -5.035 24.882 1.00 85.44 705 LEU A N 1
ATOM 5233 C CA . LEU A 1 705 ? -46.686 -3.714 25.063 1.00 85.44 705 LEU A CA 1
ATOM 5234 C C . LEU A 1 705 ? -47.600 -3.370 23.896 1.00 85.44 705 LEU A C 1
ATOM 5236 O O . LEU A 1 705 ? -47.268 -3.564 22.728 1.00 85.44 705 LEU A O 1
ATOM 5240 N N . VAL A 1 706 ? -48.734 -2.789 24.259 1.00 86.00 706 VAL A N 1
ATOM 5241 C CA . VAL A 1 706 ? -49.729 -2.262 23.341 1.00 86.00 706 VAL A CA 1
ATOM 5242 C C . VAL A 1 706 ? -49.920 -0.793 23.681 1.00 86.00 706 VAL A C 1
ATOM 5244 O O . VAL A 1 706 ? -50.184 -0.443 24.834 1.00 86.00 706 VAL A O 1
ATOM 5247 N N . LEU A 1 707 ? -49.757 0.074 22.685 1.00 83.56 707 LEU A N 1
ATOM 5248 C CA . LEU A 1 707 ? -50.037 1.497 22.809 1.00 83.56 707 LEU A CA 1
ATOM 5249 C C . LEU A 1 707 ? -51.441 1.784 22.278 1.00 83.56 707 LEU A C 1
ATOM 5251 O O . LEU A 1 707 ? -51.679 1.741 21.073 1.00 83.56 707 LEU A O 1
ATOM 5255 N N . GLU A 1 708 ? -52.356 2.137 23.174 1.00 85.94 708 GLU A N 1
ATOM 5256 C CA . GLU A 1 708 ? -53.675 2.648 22.803 1.00 85.94 708 GLU A CA 1
ATOM 5257 C C . GLU A 1 708 ? -53.597 4.153 22.516 1.00 85.94 708 GLU A C 1
ATOM 5259 O O . GLU A 1 708 ? -53.093 4.931 23.330 1.00 85.94 708 GLU A O 1
ATOM 5264 N N . ILE A 1 709 ? -54.116 4.578 21.361 1.00 82.88 709 ILE A N 1
ATOM 5265 C CA . ILE A 1 709 ? -54.148 5.983 20.939 1.00 82.88 709 ILE A CA 1
ATOM 5266 C C . ILE A 1 709 ? -55.615 6.403 20.781 1.00 82.88 709 ILE A C 1
ATOM 5268 O O . ILE A 1 709 ? -56.202 6.223 19.708 1.00 82.88 709 ILE A O 1
ATOM 5272 N N . PRO A 1 710 ? -56.244 6.982 21.823 1.00 78.94 710 PRO A N 1
ATOM 5273 C CA . PRO A 1 710 ? -57.645 7.388 21.765 1.00 78.94 710 PRO A CA 1
ATOM 5274 C C . PRO A 1 710 ? -57.899 8.386 20.625 1.00 78.94 710 PRO A C 1
ATOM 5276 O O . PRO A 1 710 ? -57.407 9.513 20.648 1.00 78.94 710 PRO A O 1
ATOM 5279 N N . GLY A 1 711 ? -58.674 7.972 19.618 1.00 76.50 711 GLY A N 1
ATOM 5280 C CA . GLY A 1 711 ? -58.979 8.784 18.431 1.00 76.50 711 GLY A CA 1
ATOM 5281 C C . GLY A 1 711 ? -57.875 8.837 17.362 1.00 76.50 711 GLY A C 1
ATOM 5282 O O . GLY A 1 711 ? -58.014 9.599 16.406 1.00 76.50 711 GLY A O 1
ATOM 5283 N N . GLY A 1 712 ? -56.800 8.053 17.506 1.00 71.00 712 GLY A N 1
ATOM 5284 C CA . GLY A 1 712 ? -55.711 7.933 16.533 1.00 71.00 712 GLY A CA 1
ATOM 5285 C C . GLY A 1 712 ? -55.994 6.944 15.396 1.00 71.00 712 GLY A C 1
ATOM 5286 O O . GLY A 1 712 ? -56.922 6.138 15.457 1.00 71.00 712 GLY A O 1
ATOM 5287 N N . SER A 1 713 ? -55.172 7.005 14.344 1.00 64.38 713 SER A N 1
ATOM 5288 C CA . SER A 1 713 ? -55.117 6.006 13.270 1.00 64.38 713 SER A CA 1
ATOM 5289 C C . SER A 1 713 ? -53.652 5.598 13.059 1.00 64.38 713 SER A C 1
ATOM 5291 O O . SER A 1 713 ? -52.903 6.403 12.505 1.00 64.38 713 SER A O 1
ATOM 5293 N N . PRO A 1 714 ? -53.239 4.383 13.461 1.00 71.31 714 PRO A N 1
ATOM 5294 C CA . PRO A 1 714 ? -54.072 3.331 14.049 1.00 71.31 714 PRO A CA 1
ATOM 5295 C C . PRO A 1 714 ? -54.539 3.670 15.480 1.00 71.31 714 PRO A C 1
ATOM 5297 O O . PRO A 1 714 ? -53.906 4.455 16.181 1.00 71.31 714 PRO A O 1
ATOM 5300 N N . ALA A 1 715 ? -55.674 3.095 15.895 1.00 78.12 715 ALA A N 1
ATOM 5301 C CA . ALA A 1 715 ? -56.223 3.265 17.249 1.00 78.12 715 ALA A CA 1
ATOM 5302 C C . ALA A 1 715 ? -55.409 2.508 18.315 1.00 78.12 715 ALA A C 1
ATOM 5304 O O . ALA A 1 715 ? -55.487 2.816 19.503 1.00 78.12 715 ALA A O 1
ATOM 5305 N N . GLU A 1 716 ? -54.625 1.530 17.871 1.00 84.88 716 GLU A N 1
ATOM 5306 C CA . GLU A 1 716 ? -53.803 0.655 18.690 1.00 84.88 716 GLU A CA 1
ATOM 5307 C C . GLU A 1 716 ? -52.522 0.321 17.916 1.00 84.88 716 GLU A C 1
ATOM 5309 O O . GLU A 1 716 ? -52.573 0.030 16.718 1.00 84.88 716 GLU A O 1
ATOM 5314 N N . VAL A 1 717 ? -51.378 0.386 18.592 1.00 82.44 717 VAL A N 1
ATOM 5315 C CA . VAL A 1 717 ? -50.083 -0.061 18.076 1.00 82.44 717 VAL A CA 1
ATOM 5316 C C . VAL A 1 717 ? -49.596 -1.197 18.966 1.00 82.44 717 VAL A C 1
ATOM 5318 O O . VAL A 1 717 ? -49.148 -0.968 20.089 1.00 82.44 717 VAL A O 1
ATOM 5321 N N . ASP A 1 718 ? -49.699 -2.421 18.458 1.00 84.38 718 ASP A N 1
ATOM 5322 C CA . ASP A 1 718 ? -49.127 -3.611 19.084 1.00 84.38 718 ASP A CA 1
ATOM 5323 C C . ASP A 1 718 ? -47.645 -3.724 18.696 1.00 84.38 718 ASP A C 1
ATOM 5325 O O . ASP A 1 718 ? -47.312 -3.956 17.531 1.00 84.38 718 ASP A O 1
ATOM 5329 N N . PHE A 1 719 ? -46.742 -3.548 19.664 1.00 80.69 719 PHE A N 1
ATOM 5330 C CA . PHE A 1 719 ? -45.299 -3.655 19.424 1.00 80.69 719 PHE A CA 1
ATOM 5331 C C . PHE A 1 719 ? -44.839 -5.102 19.186 1.00 80.69 719 PHE A C 1
ATOM 5333 O O . PHE A 1 719 ? -43.719 -5.324 18.723 1.00 80.69 719 PHE A O 1
ATOM 5340 N N . GLY A 1 720 ? -45.699 -6.082 19.467 1.00 75.00 720 GLY A N 1
ATOM 5341 C CA . GLY A 1 720 ? -45.524 -7.485 19.117 1.00 75.00 720 GLY A CA 1
ATOM 5342 C C . GLY A 1 720 ? -46.044 -7.853 17.725 1.00 75.00 720 GLY A C 1
ATOM 5343 O O . GLY A 1 720 ? -45.949 -9.021 17.349 1.00 75.00 720 GLY A O 1
ATOM 5344 N N . ALA A 1 721 ? -46.583 -6.909 16.943 1.00 67.44 721 ALA A N 1
ATOM 5345 C CA . ALA A 1 721 ? -47.111 -7.177 15.606 1.00 67.44 721 ALA A CA 1
ATOM 5346 C C . ALA A 1 721 ? -46.058 -6.979 14.492 1.00 67.44 721 ALA A C 1
ATOM 5348 O O . ALA A 1 721 ? -45.317 -6.000 14.469 1.00 67.44 721 ALA A O 1
ATOM 5349 N N . GLY A 1 722 ? -46.036 -7.897 13.515 1.00 64.56 722 GLY A N 1
ATOM 5350 C CA . GLY A 1 722 ? -45.165 -7.849 12.328 1.00 64.56 722 GLY A CA 1
ATOM 5351 C C . GLY A 1 722 ? -44.005 -8.852 12.373 1.00 64.56 722 GLY A C 1
ATOM 5352 O O . GLY A 1 722 ? -43.110 -8.753 13.204 1.00 64.56 722 GLY A O 1
ATOM 5353 N N . SER A 1 723 ? -44.005 -9.827 11.459 1.00 60.31 723 SER A N 1
ATOM 5354 C CA . SER A 1 723 ? -42.976 -10.875 11.366 1.00 60.31 723 SER A CA 1
ATOM 5355 C C . SER A 1 723 ? -41.819 -10.466 10.454 1.00 60.31 723 SER A C 1
ATOM 5357 O O . SER A 1 723 ? -42.054 -10.012 9.329 1.00 60.31 723 SER A O 1
ATOM 5359 N N . THR A 1 724 ? -40.580 -10.709 10.882 1.00 63.94 724 THR A N 1
ATOM 5360 C CA . THR A 1 724 ? -39.420 -10.673 9.975 1.00 63.94 724 THR A CA 1
ATOM 5361 C C . THR A 1 724 ? -39.427 -11.901 9.045 1.00 63.94 724 THR A C 1
ATOM 5363 O O . THR A 1 724 ? -40.060 -12.907 9.367 1.00 63.94 724 THR A O 1
ATOM 5366 N N . PRO A 1 725 ? -38.793 -11.874 7.858 1.00 63.88 725 PRO A N 1
ATOM 5367 C CA . PRO A 1 725 ? -38.576 -13.094 7.076 1.00 63.88 725 PRO A CA 1
ATOM 5368 C C . PRO A 1 725 ? -37.674 -14.081 7.832 1.00 63.88 725 PRO A C 1
ATOM 5370 O O . PRO A 1 725 ? -36.701 -13.660 8.445 1.00 63.88 725 PRO A O 1
ATOM 5373 N N . ALA A 1 726 ? -37.916 -15.392 7.736 1.00 61.72 726 ALA A N 1
ATOM 5374 C CA . ALA A 1 726 ? -37.075 -16.395 8.409 1.00 61.72 726 ALA A CA 1
ATOM 5375 C C . ALA A 1 726 ? -35.577 -16.363 8.015 1.00 61.72 726 ALA A C 1
ATOM 5377 O O . ALA A 1 726 ? -34.738 -16.815 8.782 1.00 61.72 726 ALA A O 1
ATOM 5378 N N . SER A 1 727 ? -35.228 -15.815 6.843 1.00 58.56 727 SER A N 1
ATOM 5379 C CA . SER A 1 727 ? -33.845 -15.661 6.352 1.00 58.56 727 SER A CA 1
ATOM 5380 C C . SER A 1 727 ? -33.191 -14.324 6.734 1.00 58.56 727 SER A C 1
ATOM 5382 O O . SER A 1 727 ? -32.162 -13.948 6.171 1.00 58.56 727 SER A O 1
ATOM 5384 N N . TYR A 1 728 ? -33.824 -13.553 7.619 1.00 59.56 728 TYR A N 1
ATOM 5385 C CA . TYR A 1 728 ? -33.439 -12.178 7.930 1.00 59.56 728 TYR A CA 1
ATOM 5386 C C . TYR A 1 728 ? -32.007 -12.054 8.477 1.00 59.56 728 TYR A C 1
ATOM 5388 O O . TYR A 1 728 ? -31.260 -11.184 8.037 1.00 59.56 728 TYR A O 1
ATOM 5396 N N . GLU A 1 729 ? -31.605 -12.953 9.374 1.00 57.75 729 GLU A N 1
ATOM 5397 C CA . GLU A 1 729 ? -30.281 -12.942 10.013 1.00 57.75 729 GLU A CA 1
ATOM 5398 C C . GLU A 1 729 ? -29.165 -13.218 8.995 1.00 57.75 729 GLU A C 1
ATOM 5400 O O . GLU A 1 729 ? -28.202 -12.463 8.899 1.00 57.75 729 GLU A O 1
ATOM 5405 N N . THR A 1 730 ? -29.357 -14.223 8.134 1.00 57.75 730 THR A N 1
ATOM 5406 C CA . THR A 1 730 ? -28.414 -14.568 7.057 1.00 57.75 730 THR A CA 1
ATOM 5407 C C . THR A 1 730 ? -28.235 -13.421 6.059 1.00 57.75 730 THR A C 1
ATOM 5409 O O . THR A 1 730 ? -27.124 -13.143 5.615 1.00 57.75 730 THR A O 1
ATOM 5412 N N . ALA A 1 731 ? -29.314 -12.706 5.729 1.00 55.59 731 ALA A N 1
ATOM 5413 C CA . ALA A 1 731 ? -29.255 -11.559 4.824 1.00 55.59 731 ALA A CA 1
ATOM 5414 C C . ALA A 1 731 ? -28.486 -10.362 5.419 1.00 55.59 731 ALA A C 1
ATOM 5416 O O . ALA A 1 731 ? -27.873 -9.587 4.681 1.00 55.59 731 ALA A O 1
ATOM 5417 N N . ILE A 1 732 ? -28.508 -10.201 6.747 1.00 55.09 732 ILE A N 1
ATOM 5418 C CA . ILE A 1 732 ? -27.712 -9.187 7.446 1.00 55.09 732 ILE A CA 1
ATOM 5419 C C . ILE A 1 732 ? -26.231 -9.544 7.399 1.00 55.09 732 ILE A C 1
ATOM 5421 O O . ILE A 1 732 ? -25.426 -8.676 7.051 1.00 55.09 732 ILE A O 1
ATOM 5425 N N . ASP A 1 733 ? -25.883 -10.795 7.695 1.00 52.78 733 ASP A N 1
ATOM 5426 C CA . ASP A 1 733 ? -24.494 -11.253 7.717 1.00 52.78 733 ASP A CA 1
ATOM 5427 C C . ASP A 1 733 ? -23.818 -11.091 6.350 1.00 52.78 733 ASP A C 1
ATOM 5429 O O . ASP A 1 733 ? -22.769 -10.447 6.268 1.00 52.78 733 ASP A O 1
ATOM 5433 N N . CYS A 1 734 ? -24.457 -11.546 5.262 1.00 49.25 734 CYS A N 1
ATOM 5434 C CA . CYS A 1 734 ? -23.917 -11.401 3.904 1.00 49.25 734 CYS A CA 1
ATOM 5435 C C . CYS A 1 734 ? -23.620 -9.938 3.535 1.00 49.25 734 CYS A C 1
ATOM 5437 O O . CYS A 1 734 ? -22.569 -9.632 2.977 1.00 49.25 734 CYS A O 1
ATOM 5439 N N . TYR A 1 735 ? -24.513 -9.011 3.889 1.00 43.16 735 TYR A N 1
ATOM 5440 C CA . TYR A 1 735 ? -24.333 -7.596 3.571 1.00 43.16 735 TYR A CA 1
ATOM 5441 C C . TYR A 1 735 ? -23.127 -6.972 4.291 1.00 43.16 735 TYR A C 1
ATOM 5443 O O . TYR A 1 735 ? -22.452 -6.114 3.732 1.00 43.16 735 TYR A O 1
ATOM 5451 N N . PHE A 1 736 ? -22.849 -7.344 5.542 1.00 44.28 736 PHE A N 1
ATOM 5452 C CA . PHE A 1 736 ? -21.731 -6.752 6.287 1.00 44.28 736 PHE A CA 1
ATOM 5453 C C . PHE A 1 736 ? -20.370 -7.318 5.893 1.00 44.28 736 PHE A C 1
ATOM 5455 O O . PHE A 1 736 ? -19.375 -6.592 5.965 1.00 44.28 736 PHE A O 1
ATOM 5462 N N . THR A 1 737 ? -20.334 -8.564 5.419 1.00 43.81 737 THR A N 1
ATOM 5463 C CA . THR A 1 737 ? -19.154 -9.102 4.742 1.00 43.81 737 THR A CA 1
ATOM 5464 C C . THR A 1 737 ? -18.875 -8.337 3.442 1.00 43.81 737 THR A C 1
ATOM 5466 O O . THR A 1 737 ? -17.728 -7.970 3.193 1.00 43.81 737 THR A O 1
ATOM 5469 N N . ASP A 1 738 ? -19.911 -7.973 2.676 1.00 38.88 738 ASP A N 1
ATOM 5470 C CA . ASP A 1 738 ? -19.771 -7.160 1.453 1.00 38.88 738 ASP A CA 1
ATOM 5471 C C . ASP A 1 738 ? -19.312 -5.711 1.718 1.00 38.88 738 ASP A C 1
ATOM 5473 O O . ASP A 1 738 ? -18.655 -5.099 0.876 1.00 38.88 738 ASP A O 1
ATOM 5477 N N . VAL A 1 739 ? -19.611 -5.154 2.898 1.00 38.84 739 VAL A N 1
ATOM 5478 C CA . VAL A 1 739 ? -19.161 -3.809 3.323 1.00 38.84 739 VAL A CA 1
ATOM 5479 C C . VAL A 1 739 ? -17.755 -3.842 3.960 1.00 38.84 739 VAL A C 1
ATOM 5481 O O . VAL A 1 739 ? -17.228 -2.810 4.370 1.00 38.84 739 VAL A O 1
ATOM 5484 N N . GLY A 1 740 ? -17.098 -5.009 3.988 1.00 33.75 740 GLY A N 1
ATOM 5485 C CA . GLY A 1 740 ? -15.680 -5.146 4.334 1.00 33.75 740 GLY A CA 1
ATOM 5486 C C . GLY A 1 740 ? -15.351 -5.011 5.822 1.00 33.75 740 GLY A C 1
ATOM 5487 O O . GLY A 1 740 ? -14.197 -4.759 6.159 1.00 33.75 740 GLY A O 1
ATOM 5488 N N . LEU A 1 741 ? -16.333 -5.171 6.715 1.00 41.78 741 LEU A N 1
ATOM 5489 C CA . LEU A 1 741 ? -16.124 -4.999 8.159 1.00 41.78 741 LEU A CA 1
ATOM 5490 C C . LEU A 1 741 ? -15.740 -6.296 8.896 1.00 41.78 741 LEU A C 1
ATOM 5492 O O . LEU A 1 741 ? -15.188 -6.197 9.987 1.00 41.78 741 LEU A O 1
ATOM 5496 N N . VAL A 1 742 ? -15.949 -7.493 8.320 1.00 32.44 742 VAL A N 1
ATOM 5497 C CA . VAL A 1 742 ? -15.434 -8.773 8.861 1.00 32.44 742 VAL A CA 1
ATOM 5498 C C . VAL A 1 742 ? -15.246 -9.823 7.748 1.00 32.44 742 VAL A C 1
ATOM 5500 O O . VAL A 1 742 ? -16.221 -10.227 7.123 1.00 32.44 742 VAL A O 1
ATOM 5503 N N . GLY A 1 743 ? -14.017 -10.336 7.580 1.00 42.81 743 GLY A N 1
ATOM 5504 C CA . GLY A 1 743 ? -13.716 -11.617 6.906 1.00 42.81 743 GLY A CA 1
ATOM 5505 C C . GLY A 1 743 ? -13.876 -11.687 5.371 1.00 42.81 743 GLY A C 1
ATOM 5506 O O . GLY A 1 743 ? -14.377 -10.752 4.751 1.00 42.81 743 GLY A O 1
ATOM 5507 N N . PRO A 1 744 ? -13.397 -12.779 4.726 1.00 30.08 744 PRO A N 1
ATOM 5508 C CA . PRO A 1 744 ? -13.506 -12.964 3.279 1.00 30.08 744 PRO A CA 1
ATOM 5509 C C . PRO A 1 744 ? -14.956 -13.261 2.842 1.00 30.08 744 PRO A C 1
ATOM 5511 O O . PRO A 1 744 ? -15.695 -13.909 3.585 1.00 30.08 744 PRO A O 1
ATOM 5514 N N . PRO A 1 745 ? -15.354 -12.828 1.631 1.00 34.97 745 PRO A N 1
ATOM 5515 C CA . PRO A 1 745 ? -16.731 -12.917 1.146 1.00 34.97 745 PRO A CA 1
ATOM 5516 C C . PRO A 1 745 ? -17.207 -14.368 0.961 1.00 34.97 745 PRO A C 1
ATOM 5518 O O . PRO A 1 745 ? -16.437 -15.197 0.461 1.00 34.97 745 PRO A O 1
ATOM 5521 N N . PRO A 1 746 ? -18.471 -14.697 1.301 1.00 34.72 746 PRO A N 1
ATOM 5522 C CA . PRO A 1 746 ? -19.090 -15.940 0.860 1.00 34.72 746 PRO A CA 1
ATOM 5523 C C . PRO A 1 746 ? -19.299 -15.931 -0.662 1.00 34.72 746 PRO A C 1
ATOM 5525 O O . PRO A 1 746 ? -19.373 -14.886 -1.310 1.00 34.72 746 PRO A O 1
ATOM 5528 N N . ALA A 1 747 ? -19.363 -17.126 -1.251 1.00 34.09 747 ALA A N 1
ATOM 5529 C CA . ALA A 1 747 ? -19.502 -17.291 -2.692 1.00 34.09 747 ALA A CA 1
ATOM 5530 C C . ALA A 1 747 ? -20.810 -16.652 -3.217 1.00 34.09 747 ALA A C 1
ATOM 5532 O O . ALA A 1 747 ? -21.852 -16.753 -2.567 1.00 34.09 747 ALA A O 1
ATOM 5533 N N . PRO A 1 748 ? -20.794 -16.023 -4.407 1.00 30.22 748 PRO A N 1
ATOM 5534 C CA . PRO A 1 748 ? -21.968 -15.354 -4.958 1.00 30.22 748 PRO A CA 1
ATOM 5535 C C . PRO A 1 748 ? -23.086 -16.365 -5.256 1.00 30.22 748 PRO A C 1
ATOM 5537 O O . PRO A 1 748 ? -22.919 -17.240 -6.107 1.00 30.22 748 PRO A O 1
ATOM 5540 N N . GLY A 1 749 ? -24.232 -16.231 -4.574 1.00 42.59 749 GLY A N 1
ATOM 5541 C CA . GLY A 1 749 ? -25.438 -17.018 -4.869 1.00 42.59 749 GLY A CA 1
ATOM 5542 C C . GLY A 1 749 ? -26.435 -17.248 -3.726 1.00 42.59 749 GLY A C 1
ATOM 5543 O O . GLY A 1 749 ? -27.553 -17.667 -4.008 1.00 42.59 749 GLY A O 1
ATOM 5544 N N . GLU A 1 750 ? -26.097 -16.971 -2.463 1.00 37.75 750 GLU A N 1
ATOM 5545 C CA . GLU A 1 750 ? -26.976 -17.327 -1.325 1.00 37.75 750 GLU A CA 1
ATOM 5546 C C . GLU A 1 750 ? -28.032 -16.272 -0.947 1.00 37.75 750 GLU A C 1
ATOM 5548 O O . GLU A 1 750 ? -28.952 -16.570 -0.189 1.00 37.75 750 GLU A O 1
ATOM 5553 N N . ALA A 1 751 ? -27.972 -15.058 -1.501 1.00 37.22 751 ALA A N 1
ATOM 5554 C CA . ALA A 1 751 ? -28.857 -13.963 -1.088 1.00 37.22 751 ALA A CA 1
ATOM 5555 C C . ALA A 1 751 ? -30.301 -14.042 -1.632 1.00 37.22 751 ALA A C 1
ATOM 5557 O O . ALA A 1 751 ? -31.142 -13.259 -1.192 1.00 37.22 751 ALA A O 1
ATOM 5558 N N . ASP A 1 752 ? -30.614 -14.950 -2.567 1.00 36.44 752 ASP A N 1
ATOM 5559 C CA . ASP A 1 752 ? -31.849 -14.842 -3.368 1.00 36.44 752 ASP A CA 1
ATOM 5560 C C . ASP A 1 752 ? -32.854 -15.997 -3.226 1.00 36.44 752 ASP A C 1
ATOM 5562 O O . ASP A 1 752 ? -33.824 -16.089 -3.980 1.00 36.44 752 ASP A O 1
ATOM 5566 N N . THR A 1 753 ? -32.701 -16.875 -2.232 1.00 39.72 753 THR A N 1
ATOM 5567 C CA . THR A 1 753 ? -33.696 -17.932 -2.000 1.00 39.72 753 THR A CA 1
ATOM 5568 C C . THR A 1 753 ? -34.083 -18.073 -0.536 1.00 39.72 753 THR A C 1
ATOM 5570 O O . THR A 1 753 ? -33.255 -18.423 0.293 1.00 39.72 753 THR A O 1
ATOM 5573 N N . VAL A 1 754 ? -35.388 -17.877 -0.286 1.00 36.38 754 VAL A N 1
ATOM 5574 C CA . VAL A 1 754 ? -36.262 -18.420 0.785 1.00 36.38 754 VAL A CA 1
ATOM 5575 C C . VAL A 1 754 ? -37.115 -17.312 1.431 1.00 36.38 754 VAL A C 1
ATOM 5577 O O . VAL A 1 754 ? -36.991 -16.945 2.594 1.00 36.38 754 VAL A O 1
ATOM 5580 N N . ARG A 1 755 ? -38.074 -16.790 0.654 1.00 41.78 755 ARG A N 1
ATOM 5581 C CA . ARG A 1 755 ? -39.275 -16.124 1.184 1.00 41.78 755 ARG A CA 1
ATOM 5582 C C . ARG A 1 755 ? -40.365 -17.174 1.387 1.00 41.78 755 ARG A C 1
ATOM 5584 O O . ARG A 1 755 ? -41.130 -17.415 0.457 1.00 41.78 755 ARG A O 1
ATOM 5591 N N . SER A 1 756 ? -40.462 -17.801 2.560 1.00 45.88 756 SER A N 1
ATOM 5592 C CA . SER A 1 756 ? -41.615 -18.695 2.799 1.00 45.88 756 SER A CA 1
ATOM 5593 C C . SER A 1 756 ? -42.019 -19.001 4.247 1.00 45.88 756 SER A C 1
ATOM 5595 O O . SER A 1 756 ? -42.986 -19.735 4.420 1.00 45.88 756 SER A O 1
ATOM 5597 N N . ALA A 1 757 ? -41.404 -18.421 5.285 1.00 49.91 757 ALA A N 1
ATOM 5598 C CA . ALA A 1 757 ? -41.929 -18.544 6.653 1.00 49.91 757 ALA A CA 1
ATOM 5599 C C . ALA A 1 757 ? -41.869 -17.204 7.417 1.00 49.91 757 ALA A C 1
ATOM 5601 O O . ALA A 1 757 ? -40.843 -16.520 7.328 1.00 49.91 757 ALA A O 1
ATOM 5602 N N . PRO A 1 758 ? -42.943 -16.809 8.137 1.00 57.47 758 PRO A N 1
ATOM 5603 C CA . PRO A 1 758 ? -42.891 -15.687 9.068 1.00 57.47 758 PRO A CA 1
ATOM 5604 C C . PRO A 1 758 ? -41.980 -16.058 10.245 1.00 57.47 758 PRO A C 1
ATOM 5606 O O . PRO A 1 758 ? -42.228 -17.039 10.943 1.00 57.47 758 PRO A O 1
ATOM 5609 N N . GLY A 1 759 ? -40.906 -15.296 10.420 1.00 60.47 759 GLY A N 1
ATOM 5610 C CA . GLY A 1 759 ? -40.021 -15.342 11.577 1.00 60.47 759 GLY A CA 1
ATOM 5611 C C . GLY A 1 759 ? -40.549 -14.499 12.748 1.00 60.47 759 GLY A C 1
ATOM 5612 O O . GLY A 1 759 ? -41.597 -13.852 12.628 1.00 60.47 759 GLY A O 1
ATOM 5613 N N . PRO A 1 760 ? -39.841 -14.496 13.891 1.00 67.75 760 PRO A N 1
ATOM 5614 C CA . PRO A 1 760 ? -40.191 -13.687 15.059 1.00 67.75 760 PRO A CA 1
ATOM 5615 C C . PRO A 1 760 ? -40.224 -12.182 14.742 1.00 67.75 760 PRO A C 1
ATOM 5617 O O . PRO A 1 760 ? -39.701 -11.711 13.723 1.00 67.75 760 PRO A O 1
ATOM 5620 N N . THR A 1 761 ? -40.884 -11.412 15.608 1.00 73.75 761 THR A N 1
ATOM 5621 C CA . THR A 1 761 ? -40.966 -9.956 15.443 1.00 73.75 761 THR A CA 1
ATOM 5622 C C . THR A 1 761 ? -39.631 -9.307 15.776 1.00 73.75 761 THR A C 1
ATOM 5624 O O . THR A 1 761 ? -38.819 -9.854 16.525 1.00 73.75 761 THR A O 1
ATOM 5627 N N . LEU A 1 762 ? -39.398 -8.111 15.232 1.00 69.25 762 LEU A N 1
ATOM 5628 C CA . LEU A 1 762 ? -38.168 -7.369 15.507 1.00 69.25 762 LEU A CA 1
ATOM 5629 C C . LEU A 1 762 ? -38.029 -7.046 17.004 1.00 69.25 762 LEU A C 1
ATOM 5631 O O . LEU A 1 762 ? -36.925 -7.106 17.532 1.00 69.25 762 LEU A O 1
ATOM 5635 N N . ALA A 1 763 ? -39.138 -6.760 17.694 1.00 74.81 763 ALA A N 1
ATOM 5636 C CA . ALA A 1 763 ? -39.138 -6.521 19.134 1.00 74.81 763 ALA A CA 1
ATOM 5637 C C . ALA A 1 763 ? -38.712 -7.771 19.918 1.00 74.81 763 ALA A C 1
ATOM 5639 O O . ALA A 1 763 ? -37.858 -7.668 20.793 1.00 74.81 763 ALA A O 1
ATOM 5640 N N . THR A 1 764 ? -39.234 -8.955 19.569 1.00 76.81 764 THR A N 1
ATOM 5641 C CA . THR A 1 764 ? -38.838 -10.223 20.207 1.00 76.81 764 THR A CA 1
ATOM 5642 C C . THR A 1 764 ? -37.360 -10.527 19.981 1.00 76.81 764 THR A C 1
ATOM 5644 O O . THR A 1 764 ? -36.657 -10.910 20.915 1.00 76.81 764 THR A O 1
ATOM 5647 N N . LEU A 1 765 ? -36.881 -10.319 18.756 1.00 72.69 765 LEU A N 1
ATOM 5648 C CA . LEU A 1 765 ? -35.490 -10.566 18.409 1.00 72.69 765 LEU A CA 1
ATOM 5649 C C . LEU A 1 765 ? -34.526 -9.614 19.142 1.00 72.69 765 LEU A C 1
ATOM 5651 O O . LEU A 1 765 ? -33.595 -10.059 19.810 1.00 72.69 765 LEU A O 1
ATOM 5655 N N . VAL A 1 766 ? -34.789 -8.303 19.083 1.00 75.75 766 VAL A N 1
ATOM 5656 C CA . VAL A 1 766 ? -33.971 -7.283 19.761 1.00 75.75 766 VAL A CA 1
ATOM 5657 C C . VAL A 1 766 ? -34.009 -7.471 21.278 1.00 75.75 766 VAL A C 1
ATOM 5659 O O . VAL A 1 766 ? -32.998 -7.263 21.941 1.00 75.75 766 VAL A O 1
ATOM 5662 N N . PHE A 1 767 ? -35.145 -7.891 21.839 1.00 83.56 767 PHE A N 1
ATOM 5663 C CA . PHE A 1 767 ? -35.272 -8.188 23.262 1.00 83.56 767 PHE A CA 1
ATOM 5664 C C . PHE A 1 767 ? -34.326 -9.316 23.701 1.00 83.56 767 PHE A C 1
ATOM 5666 O O . PHE A 1 767 ? -33.573 -9.132 24.658 1.00 83.56 767 PHE A O 1
ATOM 5673 N N . GLY A 1 768 ? -34.325 -10.453 22.995 1.00 81.50 768 GLY A N 1
ATOM 5674 C CA . GLY A 1 768 ? -33.444 -11.583 23.307 1.00 81.50 768 GLY A CA 1
ATOM 5675 C C . GLY A 1 768 ? -31.964 -11.203 23.233 1.00 81.50 768 GLY A C 1
ATOM 5676 O O . GLY A 1 768 ? -31.221 -11.400 24.197 1.00 81.50 768 GLY A O 1
ATOM 5677 N N . ASP A 1 769 ? -31.558 -10.573 22.128 1.00 73.75 769 ASP A N 1
ATOM 5678 C CA . ASP A 1 769 ? -30.170 -10.159 21.895 1.00 73.75 769 ASP A CA 1
ATOM 5679 C C . ASP A 1 769 ? -29.686 -9.110 22.906 1.00 73.75 769 ASP A C 1
ATOM 5681 O O . ASP A 1 769 ? -28.567 -9.198 23.418 1.00 73.75 769 ASP A O 1
ATOM 5685 N N . TYR A 1 770 ? -30.529 -8.125 23.231 1.00 77.75 770 TYR A N 1
ATOM 5686 C CA . TYR A 1 770 ? -30.184 -7.052 24.162 1.00 77.75 770 TYR A CA 1
ATOM 5687 C C . TYR A 1 770 ? -29.881 -7.588 25.565 1.00 77.75 770 TYR A C 1
ATOM 5689 O O . TYR A 1 770 ? -28.864 -7.244 26.169 1.00 77.75 770 TYR A O 1
ATOM 5697 N N . TYR A 1 771 ? -30.742 -8.455 26.097 1.00 84.56 771 TYR A N 1
ATOM 5698 C CA . TYR A 1 771 ? -30.527 -9.000 27.435 1.00 84.56 771 TYR A CA 1
ATOM 5699 C C . TYR A 1 771 ? -29.460 -10.091 27.463 1.00 84.56 771 TYR A C 1
ATOM 5701 O O . TYR A 1 771 ? -28.771 -10.222 28.476 1.00 84.56 771 TYR A O 1
ATOM 5709 N N . LEU A 1 772 ? -29.258 -10.821 26.362 1.00 81.81 772 LEU A N 1
ATOM 5710 C CA . LEU A 1 772 ? -28.112 -11.713 26.219 1.00 81.81 772 LEU A CA 1
ATOM 5711 C C . LEU A 1 772 ? -26.795 -10.927 26.276 1.00 81.81 772 LEU A C 1
ATOM 5713 O O . LEU A 1 772 ? -25.868 -11.354 26.965 1.00 81.81 772 LEU A O 1
ATOM 5717 N N . LEU A 1 773 ? -26.727 -9.754 25.631 1.00 70.50 773 LEU A N 1
ATOM 5718 C CA . LEU A 1 773 ? -25.582 -8.847 25.742 1.00 70.50 773 LEU A CA 1
ATOM 5719 C C . LEU A 1 773 ? -25.336 -8.445 27.191 1.00 70.50 773 LEU A C 1
ATOM 5721 O O . LEU A 1 773 ? -24.208 -8.579 27.662 1.00 70.50 773 LEU A O 1
ATOM 5725 N N . ILE A 1 774 ? -26.370 -7.972 27.894 1.00 75.38 774 ILE A N 1
ATOM 5726 C CA . ILE A 1 774 ? -26.228 -7.557 29.294 1.00 75.38 774 ILE A CA 1
ATOM 5727 C C . ILE A 1 774 ? -25.722 -8.730 30.134 1.00 75.38 774 ILE A C 1
ATOM 5729 O O . ILE A 1 774 ? -24.760 -8.573 30.876 1.00 75.38 774 ILE A O 1
ATOM 5733 N N . CYS A 1 775 ? -26.301 -9.921 29.971 1.00 81.69 775 CYS A N 1
ATOM 5734 C CA . CYS A 1 775 ? -25.892 -11.116 30.706 1.00 81.69 775 CYS A CA 1
ATOM 5735 C C . CYS A 1 775 ? -24.426 -11.490 30.441 1.00 81.69 775 CYS A C 1
ATOM 5737 O O . CYS A 1 775 ? -23.672 -11.720 31.384 1.00 81.69 775 CYS A O 1
ATOM 5739 N N . ARG A 1 776 ? -23.994 -11.497 29.174 1.00 77.06 776 ARG A N 1
ATOM 5740 C CA . ARG A 1 776 ? -22.597 -11.773 28.796 1.00 77.06 776 ARG A CA 1
ATOM 5741 C C . ARG A 1 776 ? -21.640 -10.724 29.350 1.00 77.06 776 ARG A C 1
ATOM 5743 O O . ARG A 1 776 ? -20.589 -11.079 29.873 1.00 77.06 776 ARG A O 1
ATOM 5750 N N . GLN A 1 777 ? -22.010 -9.447 29.266 1.00 67.88 777 GLN A N 1
ATOM 5751 C CA . GLN A 1 777 ? -21.202 -8.345 29.781 1.00 67.88 777 GLN A CA 1
ATOM 5752 C C . GLN A 1 777 ? -21.055 -8.429 31.301 1.00 67.88 777 GLN A C 1
ATOM 5754 O O . GLN A 1 777 ? -19.944 -8.306 31.810 1.00 67.88 777 GLN A O 1
ATOM 5759 N N . LEU A 1 778 ? -22.152 -8.689 32.017 1.00 70.00 778 LEU A N 1
ATOM 5760 C CA . LEU A 1 778 ? -22.141 -8.875 33.466 1.00 70.00 778 LEU A CA 1
ATOM 5761 C C . LEU A 1 778 ? -21.238 -10.041 33.859 1.00 70.00 778 LEU A C 1
ATOM 5763 O O . LEU A 1 778 ? -20.384 -9.884 34.721 1.00 70.00 778 LEU A O 1
ATOM 5767 N N . VAL A 1 779 ? -21.375 -11.194 33.201 1.00 73.56 779 VAL A N 1
ATOM 5768 C CA . VAL A 1 779 ? -20.565 -12.379 33.515 1.00 73.56 779 VAL A CA 1
ATOM 5769 C C . VAL A 1 779 ? -19.095 -12.159 33.178 1.00 73.56 779 VAL A C 1
ATOM 5771 O O . VAL A 1 779 ? -18.244 -12.511 33.988 1.00 73.56 779 VAL A O 1
ATOM 5774 N N . SER A 1 780 ? -18.776 -11.534 32.041 1.00 64.31 780 SER A N 1
ATOM 5775 C CA . SER A 1 780 ? -17.396 -11.176 31.692 1.00 64.31 780 SER A CA 1
ATOM 5776 C C . SER A 1 780 ? -16.782 -10.270 32.757 1.00 64.31 780 SER A C 1
ATOM 5778 O O . SER A 1 780 ? -15.691 -10.548 33.244 1.00 64.31 780 SER A O 1
ATOM 5780 N N . GLN A 1 781 ? -17.506 -9.226 33.170 1.00 60.34 781 GLN A N 1
ATOM 5781 C CA . GLN A 1 781 ? -17.038 -8.302 34.201 1.00 60.34 781 GLN A CA 1
ATOM 5782 C C . GLN A 1 781 ? -16.873 -8.987 35.560 1.00 60.34 781 GLN A C 1
ATOM 5784 O O . GLN A 1 781 ? -15.893 -8.729 36.247 1.00 60.34 781 GLN A O 1
ATOM 5789 N N . LEU A 1 782 ? -17.794 -9.872 35.944 1.00 64.56 782 LEU A N 1
ATOM 5790 C CA . LEU A 1 782 ? -17.716 -10.639 37.188 1.00 64.56 782 LEU A CA 1
ATOM 5791 C C . LEU A 1 782 ? -16.598 -11.694 37.165 1.00 64.56 782 LEU A C 1
ATOM 5793 O O . LEU A 1 782 ? -16.004 -11.973 38.201 1.00 64.56 782 LEU A O 1
ATOM 5797 N N . THR A 1 783 ? -16.293 -12.275 36.003 1.00 63.62 783 THR A N 1
ATOM 5798 C CA . THR A 1 783 ? -15.205 -13.258 35.843 1.00 63.62 783 THR A CA 1
ATOM 5799 C C . THR A 1 783 ? -13.841 -12.592 35.970 1.00 63.62 783 THR A C 1
ATOM 5801 O O . THR A 1 783 ? -12.944 -13.154 36.581 1.00 63.62 783 THR A O 1
ATOM 5804 N N . ASP A 1 784 ? -13.697 -11.364 35.468 1.00 52.53 784 ASP A N 1
ATOM 5805 C CA . ASP A 1 784 ? -12.482 -10.561 35.654 1.00 52.53 784 ASP A CA 1
ATOM 5806 C C . ASP A 1 784 ? -12.236 -10.168 37.128 1.00 52.53 784 ASP A C 1
ATOM 5808 O O . ASP A 1 784 ? -11.176 -9.632 37.467 1.00 52.53 784 ASP A O 1
ATOM 5812 N N . LEU A 1 785 ? -13.230 -10.393 37.993 1.00 51.94 785 LEU A N 1
ATOM 5813 C CA . LEU A 1 785 ? -13.268 -9.965 39.387 1.00 51.94 785 LEU A CA 1
ATOM 5814 C C . LEU A 1 785 ? -13.111 -11.062 40.429 1.00 51.94 785 LEU A C 1
ATOM 5816 O O . LEU A 1 785 ? -12.633 -10.768 41.529 1.00 51.94 785 LEU A O 1
ATOM 5820 N N . ALA A 1 786 ? -13.568 -12.266 40.101 1.00 50.44 786 ALA A N 1
ATOM 5821 C CA . ALA A 1 786 ? -13.511 -13.460 40.938 1.00 50.44 786 ALA A CA 1
ATOM 5822 C C . ALA A 1 786 ? -12.191 -14.213 40.738 1.00 50.44 786 ALA A C 1
ATOM 5824 O O . ALA A 1 786 ? -11.715 -14.822 41.725 1.00 50.44 786 ALA A O 1
#

Foldseek 3Di:
DWDWDWDWDADLNFTWIWIFTDDDDFTKIKIKGPFWDQLQNVQVSVQVVVVVVVDHDDDDDPDPCVLVRRWTWIWMWMFGPPVKTKIKIKTFTADRVRHFDWDWDFAWDDDDPDTDGGPDIKTWGMKMWMAIRPPGTKIKTWIWTFDDDPPPPPDPPDDTDDTDTDIAIPVGPDDPCVPDLFKDWQDKDKDFQWAAADDDQAPDRQCCRVVPPRNPQQDDDDPVSNVVSRVPGTGHPPWGIWIWTWMGGNQKIWIFTDIPPFKGKIKIAGHDVVVADQQHGWIWMWMKGDQDPQKIKIKTKTDGGQNPQWDDDVQKTWGAAIKMKIAMPVGWIKIKTNPPPDPRFGWIGHPQKIKTKIKMKTWPWLPNHRPWDWPFTWATKIKMKMKMKMKGKDWADAFQKTKIKIKMKMKMKIKMFTAGADPVRHHDDPVDHGPKMKMKMKIKIKIWIKMWGDFLAKIKIKIKIKMKMWMWMDIPQAWIKIKIKIKIKIWMWIDHQPDIDIDIDIDMDIDMDTHDDHHHADNCFGPPTISDNPSDDDRDPDDDPHDDDHDDADAADDLPDDDDFQQEWEKEKDWDWDWDDPPPDTDIDTDIWIKFFADDVPDDPDPDLVPHGSVRVVLSVLLNVLCVLQDDPDPPDDPLVSLVVSLVQLDGHPAWGHCVRQNTLLSVLVSVVVCCVGRYDYDYDYPPDPDDHPDIDIAFDAQQDKDADVVDVVRIDRQQDDFDFPCSSVLVVQVVCVVVPDDHHDDPDDNPDDRDDGHGGPSSSCNSRVVSSSSSNSSVNNSNHD

Secondary structure (DSSP, 8-state):
--EEEEEEEEETTEEEEEEEEEESSS-EEEEEESS-EEHHHHHHHHHHHHHTTT-PPPPPPSSTTHHHHT-EEEEEEEEEESSSEEEEEEEEEE-TTS-B-PEEEEEEEEETTEEEEEEEEEEEEEEEEEEETTTEEEEEEEEEEPPPP-TT---TTPPPPPPEEEEEESSP--S-TTS-TTEEEEEEEEEESB-PPP--SSSSHHHHIIIIIIHHHT--S-HHHHHHHIIIIIB-TT--EEEEEEEEETTEEEEEEEETTTEEEEEEE---SSS--TTTT-EEEEEEEEEETTEEEEEEEEE--HHHHEEEETTEEEEPPPEEEEEETTS-EEEEES-SSSTTSEEEEETTEEEEEEEEEEEE-GGGSTT---SS-EEEEEEEEEEEEEEEEEEEEETTEEEEEEEEEEEEEEEEEEEEPPTTSPPPPTTSPPSEEEEEEEEEEEEEEEEEEE-SSEEEEEEEEEEEEEEEEEETTSBEEEEEEEEEEEEEEEEETTEEEEEEEEEEEEEEEEESSSSBP-TTS-SS-TT----PPP---PPPPPP-----------TTS---SSEEEEEEEEEEEEEEE-SS-EEEEEEEEEEEE-PPTTPPPPS-GGG--HHHHHHHHHHHHHHHHS--SSTT--HHHHHHHHHHHH-STTPPPPTTTT-HHHHHHHHHHHHHHHHEEEEEEPTTSS---S-EEEEPPPTT-EEE-TT-SSSEEETT--EEETTHHHHHHHHHHHTTSSSSPPPTTGGG-----EEEEHHHHHHHHHHHHHHHHHHHHHHTT-

Radius of gyration: 37.84 Å; chains: 1; bounding box: 96×85×111 Å